Protein AF-A0A9N9B5S5-F1 (afdb_monomer_lite)

Sequence (943 aa):
MDSLERKKLRELLARADVLAGKTESDTRGASLEDTLSRRLTKVSPPASQQPTTTDATTYTQFVDTCLSTLESIQSILRDINDAEDDADSRDAKELLGIRDMRLIHTMLEIVVCWGIYPSFLKGVGIPLGQRSRSGFVQSDNFQMSTLKSNEQPDQQRLFVLAKKLTQIALCSSTKPITYTTVSSILFAKHLTDLYAALLQLAYAPNLENDNEKTRNEIRQYSKELFNKVFTRADIFRSLDSLTTLLGSPPLHSAPKWLRAVCGKLLTSVLLRPDGVQAVVDFMVGGENEVSPTKMAKISQLILSVPSQASSVEEYFSTISPQLIKILQTSLPKNQVTSPCITVISFTILQMSVRYPTITESLIIEPLFSPLLLTSEQTISSLIMVLYRVLVSSEPPTPETLKLFLGDIIAPLYYMYAFACTTKVWLKDSLRDVLLAYFRIVGDLNAVKEIVFRRGKEREAKDVGEVGEVYFARGEGGGIEMRIRSSKGVLPPTVTYLDVDIFIDFLKTLANNELSGDIFMYLLNEYTAVKNDRVRITQTKRVLTLLHLILAMIDCLGSTIIQKPGQIISFVDNVLENYGQKGFSNSAPNSDRSSKTPIIHVAGSSINFFLICCFCISDFLWLPKLELQLLENTHLTKQENHILNLLSDRLAKFSNHWSSDIRQMSRNLCIAISVRSLTSPVDDAEKTRQQSLKKYQEALEALRDTILPVRARGIVMLKEMILARDPIMYEGDNLDHVLDIFIKMIEEEESFIYLNAVRGLSSLTDVHGEKIMKKLMDIYSNPKEAMDSRLRIGEAILQTIQRCGEALGKYILILLPPLLQILDKDTNTNLRMSALSIIGCACETSSTALVNWFQDLVDWILNILAIEKAPEIRRACVALLISLFRGLGSRTLYEVHGRLLKRAYTTLNYVESVDKDDLTRYHARVALSDLDVIIKGELSKTPL

pLDDT: mean 72.74, std 15.37, range [27.33, 92.12]

Organism: NCBI:txid144539

Foldseek 3Di:
DVPVLLVVLVVLLVLLCLLQNDDDDPPPPDDPLVSLVVSVCVNDPDDDDDDDDDPQRSLNVSLVSLLVSLLSNLVSLLVVVLPPVVDPDPDPDPSDDPRSLVSLLRSVVSNLLSQQVLLADQLFFDPPLPAPDDPVPPPPPPCVVVSNPDDHRDLVSLLVSLVSVLCSLLVDDVDPDDDGSSNVSCLVGVLLSSLSSLCCLQWNDDDDDDDPPVSVVSNVVSVVSNVSNLVNHDLLSLVVSLVSSQPDDPVRGHDPRSVVVSLVVLLVLLLDVCSLVSLLCNLCVPDQADDPVSLVVSLCSLQDDDPPDPDPLVSCLSNLVSLQVVLLDDDPPPDLDGNSLLSSLVSLLVCCVVPVPSSLVRHQCVLCVCVVFDAQSSVVSSLSSLVSNCLHLAHHALSSLCSRCVVCLLVLVLLLVVCVVQVAPCNVSSLLSNLLNCLRNVDLVSVCCNQPVPDDPPPPPPDPADWDWDWDQHPVRGIGIDTGGPDDPDPPPPSHPPLVVVLVSVVVSPPLPSLLVNLLVLLVVLVVVVVPPPCPVPPVSNVSSLVNNVVSCVRVNPSNHDDLLSLLSVLLSLLVVVPVVDPPPDDDDDDDDDCDPVVVVVVVVSNVVVCCVCVPVDPPRLVVNLVCLVPPLDDDPVSLVSLVVVLVSLVVQCPPPDPVSNVSSVSSNVSNVVSVVDDDDDPVVVLVVVVVVLLVSLVVQCPDPRLSSNLVSLVSVLVCLVVVPVVCVPPCNVVVNLVVLLVQCVDPDPSSNSSSLVSLLSSCVPVVQVSLLVLLCQLLDPVDDPSSNLSSLVSLLSNLLSCQQVCLVCCVSLPPSLVVCCPPPPDPSSVLSSLVSLLSNLLRAVPSCLVVLLVLLVSLLVCCVPPDDPSSLLSSLSSLQSNLVSCPLPSCVPPDVVSLVSLLVSLVCQLVPPPDPSSNVSSSVSNVSSVVSVVVVVVPDDD

Secondary structure (DSSP, 8-state):
-HHHHHHHHHHHHHHHHHHHSPPS---TT--HHHHHHHHHHHHS---S---------HHHHHHHHHHHHHHHHHHHHHHHHHHHTTS--S----SS-HHHHHHHHHHHHHIIIIIIGGGPPTT-S--GGGS---GGGSTTTTTTTTTTSS----HHHHHHHHHHHHHHHH---SSSS---HHHHHHHHHSHHHHHHHHHHHHHPPPPTTS-HHHHHHHHHHHHHHHHHHHHHS-HHHHHHHHHHHH---TTSPPPHHHHHHHHHHHHHHTTSTTHHHHHHHHHHTT-SS--HHHHHHHHHHHHS--TT-S-HHHHHHHHHHHHHHHHT----TT-S--HHHHHHHHHHHHHHHH-HHHHIIIIIHHHHGGGGS--HHHHHHHHHHHHHHHTSSSPPPHHHHHHHHTTTHHHHHHHHHHHHHHT-TTHHHHHHHHHHHHHHH--HHHHHHHHH--S-----TT--S-EEEEEEE-TTSSEEEEEEES-S-S--------HHHHHHHHHHH--HHHHHHHHHHHHHHHHHHHH-TT-GGGHHHHHHHHHHHHHHHHHHGGGS--SHHHHHHHHHHHHHHHHHT----------------HHHHHHHHHHHHHHHHHHHS---HHHHHHHHHHH-----HHHHHHHHHHHHHHHTTTT-SSHHHHHHHHHHHHHHHHHHT-----HHHHHHHHHHHHHHHHHHHHT-SSHHHHHHHHHHHHHHHHTT-GGGGSTTHHHHHHHHHHHHHT-S-HHHHHHHHHHHHHHHHHHHHHHHHHHHHHHH-TTS-HHHHHHHHHHHHHHHHHHGGGGGGTHHHHHHHHHHHHHH---HHHHHHHHHHHHHHHHH-TGGGGGGHHHHHHHHHHHHHH---HHHHHHHHHHHHHHHHHTHHHHGGGS-HHHHHHHHHHHHHHHHH-S-HHHHHHHHHHHHHHHHHHHHHHTTS--

Structure (mmCIF, N/CA/C/O backbone):
data_AF-A0A9N9B5S5-F1
#
_entry.id   AF-A0A9N9B5S5-F1
#
loop_
_atom_site.group_PDB
_atom_site.id
_atom_site.type_symbol
_atom_site.label_atom_id
_atom_site.label_alt_id
_atom_site.label_comp_id
_atom_site.label_asym_id
_atom_site.label_entity_id
_atom_site.label_seq_id
_atom_site.pdbx_PDB_ins_code
_atom_site.Cartn_x
_atom_site.Cartn_y
_atom_site.Cartn_z
_atom_site.occupancy
_atom_site.B_iso_or_equiv
_atom_site.auth_seq_id
_atom_site.auth_comp_id
_atom_site.auth_asym_id
_atom_site.auth_atom_id
_atom_site.pdbx_PDB_model_num
ATOM 1 N N . MET A 1 1 ? 5.281 -23.145 50.606 1.00 45.22 1 MET A N 1
ATOM 2 C CA . MET A 1 1 ? 4.554 -21.854 50.628 1.00 45.22 1 MET A CA 1
ATOM 3 C C . MET A 1 1 ? 3.213 -21.934 49.904 1.00 45.22 1 MET A C 1
ATOM 5 O O . MET A 1 1 ? 2.236 -21.404 50.415 1.00 45.22 1 MET A O 1
ATOM 9 N N . ASP A 1 2 ? 3.130 -22.716 48.829 1.00 55.00 2 ASP A N 1
ATOM 10 C CA . ASP A 1 2 ? 1.989 -22.831 47.910 1.00 55.00 2 ASP A CA 1
ATOM 11 C C . ASP A 1 2 ? 0.589 -23.148 48.524 1.00 55.00 2 ASP A C 1
ATOM 13 O O . ASP A 1 2 ? -0.444 -22.758 47.985 1.00 55.00 2 ASP A O 1
ATOM 17 N N . SER A 1 3 ? 0.480 -23.800 49.696 1.00 61.94 3 SER A N 1
ATOM 18 C CA . SER A 1 3 ? -0.839 -24.170 50.266 1.00 61.94 3 SER A CA 1
ATOM 19 C C . SER A 1 3 ? -1.578 -23.041 51.004 1.00 61.94 3 SER A C 1
ATOM 21 O O . SER A 1 3 ? -2.813 -23.030 51.024 1.00 61.94 3 SER A O 1
ATOM 23 N N . LEU A 1 4 ? -0.859 -22.085 51.608 1.00 74.19 4 LEU A N 1
ATOM 24 C CA . LEU A 1 4 ? -1.462 -20.995 52.389 1.00 74.19 4 LEU A CA 1
ATOM 25 C C . LEU A 1 4 ? -1.986 -19.877 51.478 1.00 74.19 4 LEU A C 1
ATOM 27 O O . LEU A 1 4 ? -3.083 -19.362 51.695 1.00 74.19 4 LEU A O 1
ATOM 31 N N . GLU A 1 5 ? -1.226 -19.532 50.441 1.00 74.94 5 GLU A N 1
ATOM 32 C CA . GLU A 1 5 ? -1.591 -18.519 49.443 1.00 74.94 5 GLU A CA 1
ATOM 33 C C . GLU A 1 5 ? -2.788 -18.967 48.604 1.00 74.94 5 GLU A C 1
ATOM 35 O O . GLU A 1 5 ? -3.750 -18.213 48.463 1.00 74.94 5 GLU A O 1
ATOM 40 N N . ARG A 1 6 ? -2.823 -20.237 48.176 1.00 75.75 6 ARG A N 1
ATOM 41 C CA . ARG A 1 6 ? -3.987 -20.819 47.485 1.00 75.75 6 ARG A CA 1
ATOM 42 C C . ARG A 1 6 ? -5.251 -20.828 48.351 1.00 75.75 6 ARG A C 1
ATOM 44 O O . ARG A 1 6 ? -6.351 -20.650 47.827 1.00 75.75 6 ARG A O 1
ATOM 51 N N . LYS A 1 7 ? -5.129 -20.998 49.676 1.00 78.56 7 LYS A N 1
ATOM 52 C CA . LYS A 1 7 ? -6.273 -20.901 50.601 1.00 78.56 7 LYS A CA 1
ATOM 53 C C . LYS A 1 7 ? -6.790 -19.462 50.702 1.00 78.56 7 LYS A C 1
ATOM 55 O O . LYS A 1 7 ? -7.989 -19.245 50.539 1.00 78.56 7 LYS A O 1
ATOM 60 N N . LYS A 1 8 ? -5.890 -18.489 50.880 1.00 82.19 8 LYS A N 1
ATOM 61 C CA . LYS A 1 8 ? -6.237 -17.057 50.897 1.00 82.19 8 LYS A CA 1
ATOM 62 C C . LYS A 1 8 ? -6.847 -16.595 49.567 1.00 82.19 8 LYS A C 1
ATOM 64 O O . LYS A 1 8 ? -7.812 -15.836 49.572 1.00 82.19 8 LYS A O 1
ATOM 69 N N . LEU A 1 9 ? -6.350 -17.095 48.432 1.00 83.31 9 LEU A N 1
ATOM 70 C CA . LEU A 1 9 ? -6.914 -16.807 47.111 1.00 83.31 9 LEU A CA 1
ATOM 71 C C . LEU A 1 9 ? -8.370 -17.287 47.006 1.00 83.31 9 LEU A C 1
ATOM 73 O O . LEU A 1 9 ? -9.226 -16.532 46.556 1.00 83.31 9 LEU A O 1
ATOM 77 N N . ARG A 1 10 ? -8.684 -18.502 47.478 1.00 81.88 10 ARG A N 1
ATOM 78 C CA . ARG A 1 10 ? -10.068 -19.019 47.492 1.00 81.88 10 ARG A CA 1
ATOM 79 C C . ARG A 1 10 ? -11.000 -18.189 48.374 1.00 81.88 10 ARG A C 1
ATOM 81 O O . ARG A 1 10 ? -12.143 -17.964 47.987 1.00 81.88 10 ARG A O 1
ATOM 88 N N . GLU A 1 11 ? -10.523 -17.716 49.524 1.00 84.31 11 GLU A N 1
ATOM 89 C CA . GLU A 1 11 ? -11.292 -16.827 50.409 1.00 84.31 11 GLU A CA 1
ATOM 90 C C . GLU A 1 11 ? -11.605 -15.486 49.722 1.00 84.31 11 GLU A C 1
ATOM 92 O O . GLU A 1 11 ? -12.745 -15.016 49.754 1.00 84.31 11 GLU A O 1
ATOM 97 N N . LEU A 1 12 ? -10.629 -14.900 49.020 1.00 84.56 12 LEU A N 1
ATOM 98 C CA . LEU A 1 12 ? -10.842 -13.674 48.246 1.00 84.56 12 LEU A CA 1
ATOM 99 C C . LEU A 1 12 ? -11.749 -13.880 47.026 1.00 84.56 12 LEU A C 1
ATOM 101 O O . LEU A 1 12 ? -12.533 -12.992 46.701 1.00 84.56 12 LEU A O 1
ATOM 105 N N . LEU A 1 13 ? -11.691 -15.039 46.368 1.00 84.19 13 LEU A N 1
ATOM 106 C CA . LEU A 1 13 ? -12.600 -15.371 45.267 1.00 84.19 13 LEU A CA 1
ATOM 107 C C . LEU A 1 13 ? -14.036 -15.601 45.755 1.00 84.19 13 LEU A C 1
ATOM 109 O O . LEU A 1 13 ? -14.975 -15.191 45.079 1.00 84.19 13 LEU A O 1
ATOM 113 N N . ALA A 1 14 ? -14.226 -16.169 46.949 1.00 82.88 14 ALA A N 1
ATOM 114 C CA . ALA A 1 14 ? -15.544 -16.238 47.583 1.00 82.88 14 ALA A CA 1
ATOM 115 C C . ALA A 1 14 ? -16.084 -14.833 47.902 1.00 82.88 14 ALA A C 1
ATOM 117 O O . ALA A 1 14 ? -17.252 -14.541 47.651 1.00 82.88 14 ALA A O 1
ATOM 118 N N . ARG A 1 15 ? -15.218 -13.924 48.372 1.00 84.56 15 ARG A N 1
ATOM 119 C CA . ARG A 1 15 ? -15.560 -12.504 48.543 1.00 84.56 15 ARG A CA 1
ATOM 120 C C . ARG A 1 15 ? -15.932 -11.839 47.211 1.00 84.56 15 ARG A C 1
ATOM 122 O O . ARG A 1 15 ? -16.911 -11.097 47.160 1.00 84.56 15 ARG A O 1
ATOM 129 N N . ALA A 1 16 ? -15.195 -12.128 46.140 1.00 83.62 16 ALA A N 1
ATOM 130 C CA . ALA A 1 16 ? -15.497 -11.647 44.792 1.00 83.62 16 ALA A CA 1
ATOM 131 C C . ALA A 1 16 ? -16.847 -12.174 44.271 1.00 83.62 16 ALA A C 1
ATOM 133 O O . ALA A 1 16 ? -17.577 -11.424 43.627 1.00 83.62 16 ALA A O 1
ATOM 134 N N . ASP A 1 17 ? -17.219 -13.416 44.590 1.00 83.38 17 ASP A N 1
ATOM 135 C CA . ASP A 1 17 ? -18.515 -14.005 44.224 1.00 83.38 17 ASP A CA 1
ATOM 136 C C . ASP A 1 17 ? -19.686 -13.334 44.966 1.00 83.38 17 ASP A C 1
ATOM 138 O O . ASP A 1 17 ? -20.722 -13.050 44.371 1.00 83.38 17 ASP A O 1
ATOM 142 N N . VAL A 1 18 ? -19.508 -12.954 46.238 1.00 82.94 18 VAL A N 1
ATOM 143 C CA . VAL A 1 18 ? -20.522 -12.168 46.973 1.00 82.94 18 VAL A CA 1
ATOM 144 C C . VAL A 1 18 ? -20.701 -10.765 46.373 1.00 82.94 18 VAL A C 1
ATOM 146 O O . VAL A 1 18 ? -21.820 -10.246 46.333 1.00 82.94 18 VAL A O 1
ATOM 149 N N . LEU A 1 19 ? -19.617 -10.147 45.895 1.00 80.25 19 LEU A N 1
ATOM 150 C CA . LEU A 1 19 ? -19.647 -8.805 45.303 1.00 80.25 19 LEU A CA 1
ATOM 151 C C . LEU A 1 19 ? -20.196 -8.806 43.869 1.00 80.25 19 LEU A C 1
ATOM 153 O O . LEU A 1 19 ? -21.089 -8.017 43.562 1.00 80.25 19 LEU A O 1
ATOM 157 N N . ALA A 1 20 ? -19.693 -9.687 43.003 1.00 76.75 20 ALA A N 1
ATOM 158 C CA . ALA A 1 20 ? -19.897 -9.652 41.551 1.00 76.75 20 ALA A CA 1
ATOM 159 C C . ALA A 1 20 ? -20.519 -10.934 40.959 1.00 76.75 20 ALA A C 1
ATOM 161 O O . ALA A 1 20 ? -20.679 -11.037 39.741 1.00 76.75 20 ALA A O 1
ATOM 162 N N . GLY A 1 21 ? -20.880 -11.912 41.793 1.00 71.88 21 GLY A N 1
ATOM 163 C CA . GLY A 1 21 ? -21.546 -13.144 41.375 1.00 71.88 21 GLY A CA 1
ATOM 164 C C . GLY A 1 21 ? -23.040 -12.976 41.085 1.00 71.88 21 GLY A C 1
ATOM 165 O O . GLY A 1 21 ? -23.665 -11.942 41.363 1.00 71.88 21 GLY A O 1
ATOM 166 N N . LYS A 1 22 ? -23.627 -14.030 40.502 1.00 65.00 22 LYS A N 1
ATOM 167 C CA . LYS A 1 22 ? -25.074 -14.139 40.264 1.00 65.00 22 LYS A CA 1
ATOM 168 C C . LYS A 1 22 ? -25.747 -14.628 41.546 1.00 65.00 22 LYS A C 1
ATOM 170 O O . LYS A 1 22 ? -25.482 -15.742 41.978 1.00 65.00 22 LYS A O 1
ATOM 175 N N . THR A 1 23 ? -26.624 -13.825 42.139 1.00 52.53 23 THR A N 1
ATOM 176 C CA . THR A 1 23 ? -27.427 -14.255 43.290 1.00 52.53 23 THR A CA 1
ATOM 177 C C . THR A 1 23 ? -28.682 -14.991 42.836 1.00 52.53 23 THR A C 1
ATOM 179 O O . THR A 1 23 ? -29.425 -14.503 41.988 1.00 52.53 23 THR A O 1
ATOM 182 N N . GLU A 1 24 ? -28.931 -16.163 43.422 1.00 45.22 24 GLU A N 1
ATOM 183 C CA . GLU A 1 24 ? -30.239 -16.815 43.403 1.00 45.22 24 GLU A CA 1
ATOM 184 C C . GLU A 1 24 ? -31.246 -15.905 44.127 1.00 45.22 24 GLU A C 1
ATOM 186 O O . GLU A 1 24 ? -30.981 -15.441 45.235 1.00 45.22 24 GLU A O 1
ATOM 191 N N . SER A 1 25 ? -32.391 -15.640 43.492 1.00 44.66 25 SER A N 1
ATOM 192 C CA . SER A 1 25 ? -33.479 -14.750 43.937 1.00 44.66 25 SER A CA 1
ATOM 193 C C . SER A 1 25 ? -33.196 -13.237 43.892 1.00 44.66 25 SER A C 1
ATOM 195 O O . SER A 1 25 ? -33.085 -12.563 44.913 1.00 44.66 25 SER A O 1
ATOM 197 N N . ASP A 1 26 ? -33.216 -12.660 42.686 1.00 44.62 26 ASP A N 1
ATOM 198 C CA . ASP A 1 26 ? -33.665 -11.272 42.538 1.00 44.62 26 ASP A CA 1
ATOM 199 C C . ASP A 1 26 ? -35.111 -11.193 43.050 1.00 44.62 26 ASP A C 1
ATOM 201 O O . ASP A 1 26 ? -36.067 -11.604 42.383 1.00 44.62 26 ASP A O 1
ATOM 205 N N . THR A 1 27 ? -35.281 -10.703 44.277 1.00 44.41 27 THR A N 1
ATOM 206 C CA . THR A 1 27 ? -36.581 -10.272 44.786 1.00 44.41 27 THR A CA 1
ATOM 207 C C . THR A 1 27 ? -37.077 -9.170 43.859 1.00 44.41 27 THR A C 1
ATOM 209 O O . THR A 1 27 ? -36.564 -8.051 43.907 1.00 44.41 27 THR A O 1
ATOM 212 N N . ARG A 1 28 ? -38.032 -9.498 42.980 1.00 40.66 28 ARG A N 1
ATOM 213 C CA . ARG A 1 28 ? -38.695 -8.547 42.078 1.00 40.66 28 ARG A CA 1
ATOM 214 C C . ARG A 1 28 ? -39.123 -7.306 42.881 1.00 40.66 28 ARG A C 1
ATOM 216 O O . ARG A 1 28 ? -40.061 -7.400 43.664 1.00 40.66 28 ARG A O 1
ATOM 223 N N . GLY A 1 29 ? -38.426 -6.178 42.701 1.00 49.22 29 GLY A N 1
ATOM 224 C CA . GLY A 1 29 ? -38.796 -4.873 43.272 1.00 49.22 29 GLY A CA 1
ATOM 225 C C . GLY A 1 29 ? -37.853 -4.225 44.302 1.00 49.22 29 GLY A C 1
ATOM 226 O O . GLY A 1 29 ? -38.228 -3.184 44.830 1.00 49.22 29 GLY A O 1
ATOM 227 N N . ALA A 1 30 ? -36.668 -4.770 44.610 1.00 56.59 30 ALA A N 1
ATOM 228 C CA . ALA A 1 30 ? -35.693 -4.078 45.476 1.00 56.59 30 ALA A CA 1
ATOM 229 C C . ALA A 1 30 ? -34.887 -3.007 44.707 1.00 56.59 30 ALA A C 1
ATOM 231 O O . ALA A 1 30 ? -34.507 -3.241 43.558 1.00 56.59 30 ALA A O 1
ATOM 232 N N . SER A 1 31 ? -34.600 -1.857 45.338 1.00 63.69 31 SER A N 1
ATOM 233 C CA . SER A 1 31 ? -33.706 -0.833 44.771 1.00 63.69 31 SER A CA 1
ATOM 234 C C . SER A 1 31 ? -32.283 -1.390 44.617 1.00 63.69 31 SER A C 1
ATOM 236 O O . SER A 1 31 ? -31.827 -2.212 45.421 1.00 63.69 31 SER A O 1
ATOM 238 N N . LEU A 1 32 ? -31.551 -0.948 43.589 1.00 66.31 32 LEU A N 1
ATOM 239 C CA . LEU A 1 32 ? -30.161 -1.360 43.367 1.00 66.31 32 LEU A CA 1
ATOM 240 C C . LEU A 1 32 ? -29.277 -0.996 44.573 1.00 66.31 32 LEU A C 1
ATOM 242 O O . LEU A 1 32 ? -28.441 -1.790 44.999 1.00 66.31 32 LEU A O 1
ATOM 246 N N . GLU A 1 33 ? -29.527 0.161 45.184 1.00 68.00 33 GLU A N 1
ATOM 247 C CA . GLU A 1 33 ? -28.800 0.645 46.360 1.00 68.00 33 GLU A CA 1
ATOM 248 C C . GLU A 1 33 ? -28.982 -0.275 47.582 1.00 68.00 33 GLU A C 1
ATOM 250 O O . GLU A 1 33 ? -28.008 -0.578 48.279 1.00 68.00 33 GLU A O 1
ATOM 255 N N . ASP A 1 34 ? -30.183 -0.839 47.771 1.00 67.50 34 ASP A N 1
ATOM 256 C CA . ASP A 1 34 ? -30.473 -1.840 48.812 1.00 67.50 34 ASP A CA 1
ATOM 257 C C . ASP A 1 34 ? -29.734 -3.158 48.550 1.00 67.50 34 ASP A C 1
ATOM 259 O O . ASP A 1 34 ? -29.285 -3.855 49.464 1.00 67.50 34 ASP A O 1
ATOM 263 N N . THR A 1 35 ? -29.593 -3.521 47.277 1.00 72.25 35 THR A N 1
ATOM 264 C CA . THR A 1 35 ? -28.891 -4.741 46.867 1.00 72.25 35 THR A CA 1
ATOM 265 C C . THR A 1 35 ? -27.383 -4.602 47.085 1.00 72.25 35 THR A C 1
ATOM 267 O O . THR A 1 35 ? -26.745 -5.526 47.601 1.00 72.25 35 THR A O 1
ATOM 270 N N . LEU A 1 36 ? -26.811 -3.437 46.766 1.00 75.06 36 LEU A N 1
ATOM 271 C CA . LEU A 1 36 ? -25.395 -3.130 46.986 1.00 75.06 36 LEU A CA 1
ATOM 272 C C . LEU A 1 36 ? -25.048 -3.065 48.477 1.00 75.06 36 LEU A C 1
ATOM 274 O O . LEU A 1 36 ? -24.056 -3.661 48.901 1.00 75.06 36 LEU A O 1
ATOM 278 N N . SER A 1 37 ? -25.885 -2.425 49.295 1.00 75.81 37 SER A N 1
ATOM 279 C CA . SER A 1 37 ? -25.686 -2.353 50.751 1.00 75.81 37 SER A CA 1
ATOM 280 C C . SER A 1 37 ? -25.844 -3.722 51.439 1.00 75.81 37 SER A C 1
ATOM 282 O O . SER A 1 37 ? -25.053 -4.065 52.326 1.00 75.81 37 SER A O 1
ATOM 284 N N . ARG A 1 38 ? -26.749 -4.595 50.965 1.00 75.19 38 ARG A N 1
ATOM 285 C CA . ARG A 1 38 ? -26.804 -6.015 51.389 1.00 75.19 38 ARG A CA 1
ATOM 286 C C . ARG A 1 38 ? -25.544 -6.804 51.025 1.00 75.19 38 ARG A C 1
ATOM 288 O O . ARG A 1 38 ? -25.140 -7.690 51.773 1.00 75.19 38 ARG A O 1
ATOM 295 N N . ARG A 1 39 ? -24.924 -6.528 49.875 1.00 79.31 39 ARG A N 1
ATOM 296 C CA . ARG A 1 39 ? -23.663 -7.182 49.479 1.00 79.31 39 ARG A CA 1
ATOM 297 C C . ARG A 1 39 ? -22.479 -6.664 50.299 1.00 79.31 39 ARG A C 1
ATOM 299 O O . ARG A 1 39 ? -21.663 -7.468 50.737 1.00 79.31 39 ARG A O 1
ATOM 306 N N . LEU A 1 40 ? -22.429 -5.361 50.583 1.00 80.12 40 LEU A N 1
ATOM 307 C CA . LEU A 1 40 ? -21.407 -4.748 51.443 1.00 80.12 40 LEU A CA 1
ATOM 308 C C . LEU A 1 40 ? -21.430 -5.315 52.866 1.00 80.12 40 LEU A C 1
ATOM 310 O O . LEU A 1 40 ? -20.391 -5.732 53.375 1.00 80.12 40 LEU A O 1
ATOM 314 N N . THR A 1 41 ? -22.614 -5.411 53.475 1.00 76.69 41 THR A N 1
ATOM 315 C CA . THR A 1 41 ? -22.785 -5.952 54.839 1.00 76.69 41 THR A CA 1
ATOM 316 C C . THR A 1 41 ? -22.378 -7.423 54.965 1.00 76.69 41 THR A C 1
ATOM 318 O O . THR A 1 41 ? -21.883 -7.831 56.012 1.00 76.69 41 THR A O 1
ATOM 321 N N . LYS A 1 42 ? -22.522 -8.221 53.897 1.00 75.56 42 LYS A N 1
ATOM 322 C CA . LYS A 1 42 ? -22.052 -9.619 53.853 1.00 75.56 42 LYS A CA 1
ATOM 323 C C . LYS A 1 42 ? -20.529 -9.755 53.758 1.00 75.56 42 LYS A C 1
ATOM 325 O O . LYS A 1 42 ? -19.998 -10.807 54.098 1.00 75.56 42 LYS A O 1
ATOM 330 N N . VAL A 1 43 ? -19.841 -8.728 53.265 1.00 72.38 43 VAL A N 1
ATOM 331 C CA . VAL A 1 43 ? -18.400 -8.753 52.968 1.00 72.38 43 VAL A CA 1
ATOM 332 C C . VAL A 1 43 ? -17.567 -8.084 54.066 1.00 72.38 43 VAL A C 1
ATOM 334 O O . VAL A 1 43 ? -16.462 -8.540 54.353 1.00 72.38 43 VAL A O 1
ATOM 337 N N . SER A 1 44 ? -18.102 -7.040 54.698 1.00 61.59 44 SER A N 1
ATOM 338 C CA . SER A 1 44 ? -17.516 -6.364 55.856 1.00 61.59 44 SER A CA 1
ATOM 339 C C . SER A 1 44 ? -18.586 -6.223 56.944 1.00 61.59 44 SER A C 1
ATOM 341 O O . SER A 1 44 ? -19.452 -5.355 56.820 1.00 61.59 44 SER A O 1
ATOM 343 N N . PRO A 1 45 ? -18.564 -7.038 58.017 1.00 50.06 45 PRO A N 1
ATOM 344 C CA . PRO A 1 45 ? -19.403 -6.771 59.178 1.00 50.06 45 PRO A CA 1
ATOM 345 C C . PRO A 1 45 ? -18.949 -5.460 59.849 1.00 50.06 45 PRO A C 1
ATOM 347 O O . PRO A 1 45 ? -17.755 -5.145 59.816 1.00 50.06 45 PRO A O 1
ATOM 350 N N . PRO A 1 46 ? -19.863 -4.681 60.455 1.00 40.00 46 PRO A N 1
ATOM 351 C CA . PRO A 1 46 ? -19.515 -3.415 61.090 1.00 40.00 46 PRO A CA 1
ATOM 352 C C . PRO A 1 46 ? -18.610 -3.666 62.303 1.00 40.00 46 PRO A C 1
ATOM 354 O O . PRO A 1 46 ? -19.073 -4.070 63.367 1.00 40.00 46 PRO A O 1
ATOM 357 N N . ALA A 1 47 ? -17.307 -3.431 62.145 1.00 34.56 47 ALA A N 1
ATOM 358 C CA . ALA A 1 47 ? -16.381 -3.329 63.262 1.00 34.56 47 ALA A CA 1
ATOM 359 C C . ALA A 1 47 ? -16.463 -1.910 63.848 1.00 34.56 47 ALA A C 1
ATOM 361 O O . ALA A 1 47 ? -16.421 -0.913 63.131 1.00 34.56 47 ALA A O 1
ATOM 362 N N . SER A 1 48 ? -16.626 -1.857 65.165 1.00 35.22 48 SER A N 1
ATOM 363 C CA . SER A 1 48 ? -16.673 -0.695 66.055 1.00 35.22 48 SER A CA 1
ATOM 364 C C . SER A 1 48 ? -15.866 0.541 65.612 1.00 35.22 48 SER A C 1
ATOM 366 O O . SER A 1 48 ? -14.643 0.503 65.572 1.00 35.22 48 SER A O 1
ATOM 368 N N . GLN A 1 49 ? -16.599 1.638 65.381 1.00 37.50 49 GLN A N 1
ATOM 369 C CA . GLN A 1 49 ? -16.242 3.053 65.583 1.00 37.50 49 GLN A CA 1
ATOM 370 C C . GLN A 1 49 ? -14.796 3.494 65.275 1.00 37.50 49 GLN A C 1
ATOM 372 O O . GLN A 1 49 ? -13.934 3.431 66.144 1.00 37.50 49 GLN A O 1
ATOM 377 N N . GLN A 1 50 ? -14.612 4.173 64.137 1.00 27.33 50 GLN A N 1
ATOM 378 C CA . GLN A 1 50 ? -14.009 5.515 64.109 1.00 27.33 50 GLN A CA 1
ATOM 379 C C . GLN A 1 50 ? -14.745 6.378 63.064 1.00 27.33 50 GLN A C 1
ATOM 381 O O . GLN A 1 50 ? -15.003 5.897 61.961 1.00 27.33 50 GLN A O 1
ATOM 386 N N . PRO A 1 51 ? -15.123 7.629 63.387 1.00 35.38 51 PRO A N 1
ATOM 387 C CA . PRO A 1 51 ? -15.814 8.511 62.460 1.00 35.38 51 PRO A CA 1
ATOM 388 C C . PRO A 1 51 ? -14.783 9.172 61.542 1.00 35.38 51 PRO A C 1
ATOM 390 O O . PRO A 1 51 ? -14.131 10.140 61.926 1.00 35.38 51 PRO A O 1
ATOM 393 N N . THR A 1 52 ? -14.620 8.669 60.322 1.00 28.72 52 THR A N 1
ATOM 394 C CA . THR A 1 52 ? -13.949 9.436 59.269 1.00 28.72 52 THR A CA 1
ATOM 395 C C . THR A 1 52 ? -15.005 10.155 58.449 1.00 28.72 52 THR A C 1
ATOM 397 O O . THR A 1 52 ? -15.761 9.548 57.699 1.00 28.72 52 THR A O 1
ATOM 400 N N . THR A 1 53 ? -15.050 11.466 58.646 1.00 35.78 53 THR A N 1
ATOM 401 C CA . THR A 1 53 ? -15.714 12.475 57.823 1.00 35.78 53 THR A CA 1
ATOM 402 C C . THR A 1 53 ? -15.613 12.162 56.326 1.00 35.78 53 THR A C 1
ATOM 404 O O . THR A 1 53 ? -14.516 12.237 55.776 1.00 35.78 53 THR A O 1
ATOM 407 N N . THR A 1 54 ? -16.721 11.799 55.675 1.00 37.78 54 THR A N 1
ATOM 408 C CA . THR A 1 54 ? -17.076 12.116 54.271 1.00 37.78 54 THR A CA 1
ATOM 409 C C . THR A 1 54 ? -18.387 11.408 53.909 1.00 37.78 54 THR A C 1
ATOM 411 O O . THR A 1 54 ? -18.526 10.206 54.128 1.00 37.78 54 THR A O 1
ATOM 414 N N . ASP A 1 55 ? -19.345 12.151 53.352 1.00 40.44 55 ASP A N 1
ATOM 415 C CA . ASP A 1 55 ? -20.639 11.666 52.851 1.00 40.44 55 ASP A CA 1
ATOM 416 C C . ASP A 1 55 ? -20.452 10.766 51.610 1.00 40.44 55 ASP A C 1
ATOM 418 O O . ASP A 1 55 ? -20.692 11.158 50.470 1.00 40.44 55 ASP A O 1
ATOM 422 N N . ALA A 1 56 ? -19.933 9.554 51.807 1.00 53.22 56 ALA A N 1
ATOM 423 C CA . ALA A 1 56 ? -19.658 8.603 50.735 1.00 53.22 56 ALA A CA 1
ATOM 424 C C . ALA A 1 56 ? -20.930 7.809 50.380 1.00 53.22 56 ALA A C 1
ATOM 426 O O . ALA A 1 56 ? -21.399 6.994 51.176 1.00 53.22 56 ALA A O 1
ATOM 427 N N . THR A 1 57 ? -21.477 8.019 49.176 1.00 69.38 57 THR A N 1
ATOM 428 C CA . THR A 1 57 ? -22.653 7.288 48.660 1.00 69.38 57 THR A CA 1
ATOM 429 C C . THR A 1 57 ? -22.403 5.773 48.620 1.00 69.38 57 THR A C 1
ATOM 431 O O . THR A 1 57 ? -21.264 5.331 48.445 1.00 69.38 57 THR A O 1
ATOM 434 N N . THR A 1 58 ? -23.442 4.938 48.732 1.00 75.56 58 THR A N 1
ATOM 435 C CA . THR A 1 58 ? -23.302 3.463 48.748 1.00 75.56 58 THR A CA 1
ATOM 436 C C . THR A 1 58 ? -22.516 2.923 47.544 1.00 75.56 58 THR A C 1
ATOM 438 O O . THR A 1 58 ? -21.728 1.986 47.684 1.00 75.56 58 THR A O 1
ATOM 441 N N . TYR A 1 59 ? -22.636 3.567 46.379 1.00 74.31 59 TYR A N 1
ATOM 442 C CA . TYR A 1 59 ? -21.850 3.262 45.179 1.00 74.31 59 TYR A CA 1
ATOM 443 C C . TYR A 1 59 ? -20.344 3.465 45.371 1.00 74.31 59 TYR A C 1
ATOM 445 O O . TYR A 1 59 ? -19.550 2.627 44.943 1.00 74.31 59 TYR A O 1
ATOM 453 N N . THR A 1 60 ? -19.938 4.551 46.031 1.00 79.44 60 THR A N 1
ATOM 454 C CA . THR A 1 60 ? -18.519 4.854 46.267 1.00 79.44 60 THR A CA 1
ATOM 455 C C . THR A 1 60 ? -17.865 3.809 47.167 1.00 79.44 60 THR A C 1
ATOM 457 O O . THR A 1 60 ? -16.831 3.253 46.800 1.00 79.44 60 THR A O 1
ATOM 460 N N . GLN A 1 61 ? -18.533 3.440 48.263 1.00 81.56 61 GLN A N 1
ATOM 461 C CA . GLN A 1 61 ? -18.080 2.383 49.173 1.00 81.56 61 GLN A CA 1
ATOM 462 C C . GLN A 1 61 ? -18.007 1.015 48.477 1.00 81.56 61 GLN A C 1
ATOM 464 O O . GLN A 1 61 ? -17.084 0.228 48.716 1.00 81.56 61 GLN A O 1
ATOM 469 N N . PHE A 1 62 ? -18.956 0.729 47.580 1.00 83.69 62 PHE A N 1
ATOM 470 C CA . PHE A 1 62 ? -18.971 -0.505 46.797 1.00 83.69 62 PHE A CA 1
ATOM 471 C C . PHE A 1 62 ? -17.786 -0.593 45.825 1.00 83.69 62 PHE A C 1
ATOM 473 O O . PHE A 1 62 ? -17.107 -1.623 45.770 1.00 83.69 62 PHE A O 1
ATOM 480 N N . VAL A 1 63 ? -17.493 0.496 45.105 1.00 85.19 63 VAL A N 1
ATOM 481 C CA . VAL A 1 63 ? -16.331 0.599 44.204 1.00 85.19 63 VAL A CA 1
ATOM 482 C C . VAL A 1 63 ? -15.022 0.405 44.973 1.00 85.19 63 VAL A C 1
ATOM 484 O O . VAL A 1 63 ? -14.181 -0.392 44.549 1.00 85.19 63 VAL A O 1
ATOM 487 N N . ASP A 1 64 ? -14.867 1.057 46.127 1.00 85.62 64 ASP A N 1
ATOM 488 C CA . ASP A 1 64 ? -13.650 0.968 46.946 1.00 85.62 64 ASP A CA 1
ATOM 489 C C . ASP A 1 64 ? -13.449 -0.451 47.525 1.00 85.62 64 ASP A C 1
ATOM 491 O O . ASP A 1 64 ? -12.328 -0.974 47.587 1.00 85.62 64 ASP A O 1
ATOM 495 N N . THR A 1 65 ? -14.546 -1.138 47.863 1.00 85.38 65 THR A N 1
ATOM 496 C CA . THR A 1 65 ? -14.525 -2.543 48.312 1.00 85.38 65 THR A CA 1
ATOM 497 C C . THR A 1 65 ? -14.152 -3.504 47.178 1.00 85.38 65 THR A C 1
ATOM 499 O O . THR A 1 65 ? -13.376 -4.443 47.388 1.00 85.38 65 THR A O 1
ATOM 502 N N . CYS A 1 66 ? -14.651 -3.269 45.961 1.00 86.38 66 CYS A N 1
ATOM 503 C CA . CYS A 1 66 ? -14.260 -4.050 44.785 1.00 86.38 66 CYS A CA 1
ATOM 504 C C . CYS A 1 66 ? -12.772 -3.864 44.465 1.00 86.38 66 CYS A C 1
ATOM 506 O O . CYS A 1 66 ? -12.057 -4.845 44.257 1.00 86.38 66 CYS A O 1
ATOM 508 N N . LEU A 1 67 ? -12.288 -2.620 44.489 1.00 87.75 67 LEU A N 1
ATOM 509 C CA . LEU A 1 67 ? -10.895 -2.296 44.198 1.00 87.75 67 LEU A CA 1
ATOM 510 C C . LEU A 1 67 ? -9.929 -2.902 45.226 1.00 87.75 67 LEU A C 1
ATOM 512 O O . LEU A 1 67 ? -8.957 -3.535 44.832 1.00 87.75 67 LEU A O 1
ATOM 516 N N . SER A 1 68 ? -10.216 -2.793 46.526 1.00 87.31 68 SER A N 1
ATOM 517 C CA . SER A 1 68 ? -9.374 -3.397 47.579 1.00 87.31 68 SER A CA 1
ATOM 518 C C . SER A 1 68 ? -9.332 -4.930 47.517 1.00 87.31 68 SER A C 1
ATOM 520 O O . SER A 1 68 ? -8.294 -5.550 47.772 1.00 87.31 68 SER A O 1
ATOM 522 N N . THR A 1 69 ? -10.446 -5.558 47.128 1.00 87.12 69 THR A N 1
ATOM 523 C CA . THR A 1 69 ? -10.499 -7.009 46.901 1.00 87.12 69 THR A CA 1
ATOM 524 C C . THR A 1 69 ? -9.646 -7.398 45.687 1.00 87.12 69 THR A C 1
ATOM 526 O O . THR A 1 69 ? -8.882 -8.359 45.772 1.00 87.12 69 THR A O 1
ATOM 529 N N . LEU A 1 70 ? -9.692 -6.623 44.595 1.00 88.50 70 LEU A N 1
ATOM 530 C CA . LEU A 1 70 ? -8.826 -6.816 43.424 1.00 88.50 70 LEU A CA 1
ATOM 531 C C . LEU A 1 70 ? -7.337 -6.611 43.748 1.00 88.50 70 LEU A C 1
ATOM 533 O O . LEU A 1 70 ? -6.523 -7.417 43.309 1.00 88.50 70 LEU A O 1
ATOM 537 N N . GLU A 1 71 ? -6.974 -5.597 44.544 1.00 88.31 71 GLU A N 1
ATOM 538 C CA . GLU A 1 71 ? -5.593 -5.374 45.021 1.00 88.31 71 GLU A CA 1
ATOM 539 C C . GLU A 1 71 ? -5.069 -6.587 45.805 1.00 88.31 71 GLU A C 1
ATOM 541 O O . GLU A 1 71 ? -3.938 -7.032 45.605 1.00 88.31 71 GLU A O 1
ATOM 546 N N . SER A 1 72 ? -5.918 -7.156 46.664 1.00 87.06 72 SER A N 1
ATOM 547 C CA . SER A 1 72 ? -5.571 -8.325 47.477 1.00 87.06 72 SER A CA 1
ATOM 548 C C . SER A 1 72 ? -5.400 -9.584 46.622 1.00 87.06 72 SER A C 1
ATOM 550 O O . SER A 1 72 ? -4.424 -10.312 46.797 1.00 87.06 72 SER A O 1
ATOM 552 N N . ILE A 1 73 ? -6.311 -9.822 45.667 1.00 86.12 73 ILE A N 1
ATOM 553 C CA . ILE A 1 73 ? -6.205 -10.934 44.706 1.00 86.12 73 ILE A CA 1
ATOM 554 C C . ILE A 1 73 ? -4.915 -10.788 43.898 1.00 86.12 73 ILE A C 1
ATOM 556 O O . ILE A 1 73 ? -4.176 -11.755 43.730 1.00 86.12 73 ILE A O 1
ATOM 560 N N . GLN A 1 74 ? -4.620 -9.570 43.449 1.00 86.50 74 GLN A N 1
ATOM 561 C CA . GLN A 1 74 ? -3.446 -9.275 42.647 1.00 86.50 74 GLN A CA 1
ATOM 562 C C . GLN A 1 74 ? -2.133 -9.532 43.387 1.00 86.50 74 GLN A C 1
ATOM 564 O O . GLN A 1 74 ? -1.217 -10.110 42.805 1.00 86.50 74 GLN A O 1
ATOM 569 N N . SER A 1 75 ? -2.038 -9.122 44.656 1.00 85.06 75 SER A N 1
ATOM 570 C CA . SER A 1 75 ? -0.845 -9.387 45.467 1.00 85.06 75 SER A CA 1
ATOM 571 C C . SER A 1 75 ? -0.590 -10.886 45.584 1.00 85.06 75 SER A C 1
ATOM 573 O O . SER A 1 75 ? 0.523 -11.323 45.336 1.00 85.06 75 SER A O 1
ATOM 575 N N . ILE A 1 76 ? -1.627 -11.675 45.883 1.00 83.12 76 ILE A N 1
ATOM 576 C CA . ILE A 1 76 ? -1.481 -13.126 46.055 1.00 83.12 76 ILE A CA 1
ATOM 577 C C . ILE A 1 76 ? -1.120 -13.812 44.735 1.00 83.12 76 ILE A C 1
ATOM 579 O O . ILE A 1 76 ? -0.258 -14.681 44.722 1.00 83.12 76 ILE A O 1
ATOM 583 N N . LEU A 1 77 ? -1.743 -13.422 43.617 1.00 81.31 77 LEU A N 1
ATOM 584 C CA . LEU A 1 77 ? -1.402 -13.982 42.304 1.00 81.31 77 LEU A CA 1
ATOM 585 C C . LEU A 1 77 ? 0.034 -13.657 41.889 1.00 81.31 77 LEU A C 1
ATOM 587 O O . LEU A 1 77 ? 0.679 -14.482 41.250 1.00 81.31 77 LEU A O 1
ATOM 591 N N . ARG A 1 78 ? 0.541 -12.473 42.249 1.00 79.50 78 ARG A N 1
ATOM 592 C CA . ARG A 1 78 ? 1.950 -12.131 42.035 1.00 79.50 78 ARG A CA 1
ATOM 593 C C . ARG A 1 78 ? 2.861 -13.026 42.874 1.00 79.50 78 ARG A C 1
ATOM 595 O O . ARG A 1 78 ? 3.800 -13.581 42.324 1.00 79.50 78 ARG A O 1
ATOM 602 N N . ASP A 1 79 ? 2.567 -13.170 44.163 1.00 80.06 79 ASP A N 1
ATOM 603 C CA . ASP A 1 79 ? 3.406 -13.942 45.085 1.00 80.06 79 ASP A CA 1
ATOM 604 C C . ASP A 1 79 ? 3.459 -15.437 44.674 1.00 80.06 79 ASP A C 1
ATOM 606 O O . ASP A 1 79 ? 4.522 -16.051 44.734 1.00 80.06 79 ASP A O 1
ATOM 610 N N . ILE A 1 80 ? 2.355 -15.987 44.140 1.00 76.62 80 ILE A N 1
ATOM 611 C CA . ILE A 1 80 ? 2.304 -17.343 43.554 1.00 76.62 80 ILE A CA 1
ATOM 612 C C . ILE A 1 80 ? 3.139 -17.432 42.265 1.00 76.62 80 ILE A C 1
ATOM 614 O O . ILE A 1 80 ? 3.941 -18.353 42.122 1.00 76.62 80 ILE A O 1
ATOM 618 N N . ASN A 1 81 ? 2.985 -16.477 41.340 1.00 74.06 81 ASN A N 1
ATOM 619 C CA . ASN A 1 81 ? 3.744 -16.463 40.083 1.00 74.06 81 ASN A CA 1
ATOM 620 C C . ASN A 1 81 ? 5.260 -16.344 40.319 1.00 74.06 81 ASN A C 1
ATOM 622 O O . ASN A 1 81 ? 6.036 -16.999 39.630 1.00 74.06 81 ASN A O 1
ATOM 626 N N . ASP A 1 82 ? 5.687 -15.531 41.290 1.00 72.19 82 ASP A N 1
ATOM 627 C CA . ASP A 1 82 ? 7.106 -15.374 41.631 1.00 72.19 82 ASP A CA 1
ATOM 628 C C . ASP A 1 82 ? 7.694 -16.659 42.262 1.00 72.19 82 ASP A C 1
ATOM 630 O O . ASP A 1 82 ? 8.904 -16.868 42.185 1.00 72.19 82 ASP A O 1
ATOM 634 N N . ALA A 1 83 ? 6.858 -17.526 42.853 1.00 69.38 83 ALA A N 1
ATOM 635 C CA . ALA A 1 83 ? 7.265 -18.775 43.504 1.00 69.38 83 ALA A CA 1
ATOM 636 C C . ALA A 1 83 ? 7.271 -20.016 42.582 1.00 69.38 83 ALA A C 1
ATOM 638 O O . ALA A 1 83 ? 8.010 -20.961 42.862 1.00 69.38 83 ALA A O 1
ATOM 639 N N . GLU A 1 84 ? 6.456 -20.051 41.518 1.00 64.62 84 GLU A N 1
ATOM 640 C CA . GLU A 1 84 ? 6.351 -21.204 40.599 1.00 64.62 84 GLU A CA 1
ATOM 641 C C . GLU A 1 84 ? 7.475 -21.250 39.535 1.00 64.62 84 GLU A C 1
ATOM 643 O O . GLU A 1 84 ? 7.898 -22.343 39.164 1.00 64.62 84 GLU A O 1
ATOM 648 N N . ASP A 1 85 ? 8.041 -20.112 39.110 1.00 56.22 85 ASP A N 1
ATOM 649 C CA . ASP A 1 85 ? 9.101 -20.049 38.074 1.00 56.22 85 ASP A CA 1
ATOM 650 C C . ASP A 1 85 ? 10.498 -20.524 38.542 1.00 56.22 85 ASP A C 1
ATOM 652 O O . ASP A 1 85 ? 11.395 -20.712 37.719 1.00 56.22 85 ASP A O 1
ATOM 656 N N . ASP A 1 86 ? 10.715 -20.726 39.848 1.00 53.81 86 ASP A N 1
ATOM 657 C CA . ASP A 1 86 ? 11.969 -21.291 40.381 1.00 53.81 86 ASP A CA 1
ATOM 658 C C . ASP A 1 86 ? 11.971 -22.842 40.360 1.00 53.81 86 ASP A C 1
ATOM 660 O O . ASP A 1 86 ? 12.991 -23.472 40.656 1.00 53.81 86 ASP A O 1
ATOM 664 N N . ALA A 1 87 ? 10.849 -23.474 39.987 1.00 49.53 87 ALA A N 1
ATOM 665 C CA . ALA A 1 87 ? 10.723 -24.918 39.819 1.00 49.53 87 ALA A CA 1
ATOM 666 C C . ALA A 1 87 ? 10.469 -25.270 38.343 1.00 49.53 87 ALA A C 1
ATOM 668 O O . ALA A 1 87 ? 9.409 -24.961 37.803 1.00 49.53 87 ALA A O 1
ATOM 669 N N . ASP A 1 88 ? 11.410 -25.980 37.708 1.00 44.16 88 ASP A N 1
ATOM 670 C CA . ASP A 1 88 ? 11.238 -26.608 36.389 1.00 44.16 88 ASP A CA 1
ATOM 671 C C . ASP A 1 88 ? 9.968 -27.485 36.371 1.00 44.16 88 ASP A C 1
ATOM 673 O O . ASP A 1 88 ? 10.002 -28.672 36.705 1.00 44.16 88 ASP A O 1
ATOM 677 N N . SER A 1 89 ? 8.817 -26.926 35.995 1.00 42.97 89 SER A N 1
ATOM 678 C CA . SER A 1 89 ? 7.573 -27.686 35.897 1.00 42.97 89 SER A CA 1
ATOM 679 C C . SER A 1 89 ? 6.772 -27.281 34.664 1.00 42.97 89 SER A C 1
ATOM 681 O O . SER A 1 89 ? 6.226 -26.192 34.532 1.00 42.97 89 SER A O 1
ATOM 683 N N . ARG A 1 90 ? 6.708 -28.228 33.723 1.00 38.28 90 ARG A N 1
ATOM 684 C CA . ARG A 1 90 ? 5.969 -28.178 32.453 1.00 38.28 90 ARG A CA 1
ATOM 685 C C . ARG A 1 90 ? 4.446 -28.313 32.621 1.00 38.28 90 ARG A C 1
ATOM 687 O O . ARG A 1 90 ? 3.766 -28.603 31.646 1.00 38.28 90 ARG A O 1
ATOM 694 N N . ASP A 1 91 ? 3.914 -28.071 33.817 1.00 39.56 91 ASP A N 1
ATOM 695 C CA . ASP A 1 91 ? 2.494 -28.223 34.144 1.00 39.56 91 ASP A CA 1
ATOM 696 C C . ASP A 1 91 ? 1.965 -26.956 34.838 1.00 39.56 91 ASP A C 1
ATOM 698 O O . ASP A 1 91 ? 1.575 -26.981 36.007 1.00 39.56 91 ASP A O 1
ATOM 702 N N . ALA A 1 92 ? 1.930 -25.832 34.115 1.00 43.56 92 ALA A N 1
ATOM 703 C CA . ALA A 1 92 ? 1.221 -24.630 34.551 1.00 43.56 92 ALA A CA 1
ATOM 704 C C . ALA A 1 92 ? -0.292 -24.919 34.595 1.00 43.56 92 ALA A C 1
ATOM 706 O O . ALA A 1 92 ? -1.025 -24.709 33.626 1.00 43.56 92 ALA A O 1
ATOM 707 N N . LYS A 1 93 ? -0.776 -25.470 35.713 1.00 48.19 93 LYS A N 1
ATOM 708 C CA . LYS A 1 93 ? -2.212 -25.592 35.979 1.00 48.19 93 LYS A CA 1
ATOM 709 C C . LYS A 1 93 ? -2.793 -24.187 36.080 1.00 48.19 93 LYS A C 1
ATOM 711 O O . LYS A 1 93 ? -2.413 -23.432 36.966 1.00 48.19 93 LYS A O 1
ATOM 716 N N . GLU A 1 94 ? -3.749 -23.865 35.211 1.00 54.91 94 GLU A N 1
ATOM 717 C CA . GLU A 1 94 ? -4.564 -22.652 35.307 1.00 54.91 94 GLU A CA 1
ATOM 718 C C . GLU A 1 94 ? -5.139 -22.520 36.733 1.00 54.91 94 GLU A C 1
ATOM 720 O O . GLU A 1 94 ? -6.074 -23.224 37.119 1.00 54.91 94 GLU A O 1
ATOM 725 N N . LEU A 1 95 ? -4.553 -21.632 37.546 1.00 64.62 95 LEU A N 1
ATOM 726 C CA . LEU A 1 95 ? -4.916 -21.421 38.957 1.00 64.62 95 LEU A CA 1
ATOM 727 C C . LEU A 1 95 ? -6.339 -20.867 39.147 1.00 64.62 95 LEU A C 1
ATOM 729 O O . LEU A 1 95 ? -6.882 -20.921 40.252 1.00 64.62 95 LEU A O 1
ATOM 733 N N . LEU A 1 96 ? -6.938 -20.322 38.085 1.00 73.81 96 LEU A N 1
ATOM 734 C CA . LEU A 1 96 ? -8.240 -19.658 38.083 1.00 73.81 96 LEU A CA 1
ATOM 735 C C . LEU A 1 96 ? -9.150 -20.276 37.024 1.00 73.81 96 LEU A C 1
ATOM 737 O O . LEU A 1 96 ? -8.784 -20.362 35.854 1.00 73.81 96 LEU A O 1
ATOM 741 N N . GLY A 1 97 ? -10.373 -20.637 37.415 1.00 77.25 97 GLY A N 1
ATOM 742 C CA . GLY A 1 97 ? -11.376 -21.117 36.469 1.00 77.25 97 GLY A CA 1
ATOM 743 C C . GLY A 1 97 ? -12.019 -19.987 35.657 1.00 77.25 97 GLY A C 1
ATOM 744 O O . GLY A 1 97 ? -11.962 -18.807 36.010 1.00 77.25 97 GLY A O 1
ATOM 745 N N . ILE A 1 98 ? -12.752 -20.355 34.601 1.00 78.94 98 ILE A N 1
ATOM 746 C CA . ILE A 1 98 ? -13.519 -19.415 33.754 1.00 78.94 98 ILE A CA 1
ATOM 747 C C . ILE A 1 98 ? -14.492 -18.558 34.583 1.00 78.94 98 ILE A C 1
ATOM 749 O O . ILE A 1 98 ? -14.705 -17.382 34.280 1.00 78.94 98 ILE A O 1
ATOM 753 N N . ARG A 1 99 ? -15.086 -19.128 35.641 1.00 80.31 99 ARG A N 1
ATOM 754 C CA . ARG A 1 99 ? -15.973 -18.398 36.560 1.00 80.31 99 ARG A CA 1
ATOM 755 C C . ARG A 1 99 ? -15.230 -17.276 37.282 1.00 80.31 99 ARG A C 1
ATOM 757 O O . ARG A 1 99 ? -15.713 -16.149 37.305 1.00 80.31 99 ARG A O 1
ATOM 764 N N . ASP A 1 100 ? -14.057 -17.575 37.818 1.00 83.12 100 ASP A N 1
ATOM 765 C CA . ASP A 1 100 ? -13.281 -16.643 38.633 1.00 83.12 100 ASP A CA 1
ATOM 766 C C . ASP A 1 100 ? -12.737 -15.494 37.768 1.00 83.12 100 ASP A C 1
ATOM 768 O O . ASP A 1 100 ? -12.817 -14.328 38.153 1.00 83.12 100 ASP A O 1
ATOM 772 N N . MET A 1 101 ? -12.322 -15.791 36.530 1.00 82.62 101 MET A N 1
ATOM 773 C CA . MET A 1 101 ? -11.966 -14.767 35.537 1.00 82.62 101 MET A CA 1
ATOM 774 C C . MET A 1 101 ? -13.138 -13.833 35.197 1.00 82.62 101 MET A C 1
ATOM 776 O O . MET A 1 101 ? -12.944 -12.626 35.040 1.00 82.62 101 MET A O 1
ATOM 780 N N . ARG A 1 102 ? -14.370 -14.358 35.114 1.00 82.56 102 ARG A N 1
ATOM 781 C CA . ARG A 1 102 ? -15.576 -13.534 34.903 1.00 82.56 102 ARG A CA 1
ATOM 782 C C . ARG A 1 102 ? -15.880 -12.639 36.103 1.00 82.56 102 ARG A C 1
ATOM 784 O O . ARG A 1 102 ? -16.283 -11.496 35.892 1.00 82.56 102 ARG A O 1
ATOM 791 N N . LEU A 1 103 ? -15.681 -13.123 37.330 1.00 84.44 103 LEU A N 1
ATOM 792 C CA . LEU A 1 103 ? -15.853 -12.317 38.546 1.00 84.44 103 LEU A CA 1
ATOM 793 C C . LEU A 1 103 ? -14.856 -11.154 38.576 1.00 84.44 103 LEU A C 1
ATOM 795 O O . LEU A 1 103 ? -15.267 -10.004 38.719 1.00 84.44 103 LEU A O 1
ATOM 799 N N . ILE A 1 104 ? -13.573 -11.439 38.333 1.00 86.81 104 ILE A N 1
ATOM 800 C CA . ILE A 1 104 ? -12.509 -10.425 38.251 1.00 86.81 104 ILE A CA 1
ATOM 801 C C . ILE A 1 104 ? -12.833 -9.381 37.175 1.00 86.81 104 ILE A C 1
ATOM 803 O O . ILE A 1 104 ? -12.763 -8.181 37.434 1.00 86.81 104 ILE A O 1
ATOM 807 N N . HIS A 1 105 ? -13.242 -9.827 35.983 1.00 85.50 105 HIS A N 1
ATOM 808 C CA . HIS A 1 105 ? -13.667 -8.937 34.904 1.00 85.50 105 HIS A CA 1
ATOM 809 C C . HIS A 1 105 ? -14.835 -8.033 35.316 1.00 85.50 105 HIS A C 1
ATOM 811 O O . HIS A 1 105 ? -14.793 -6.831 35.080 1.00 85.50 105 HIS A O 1
ATOM 817 N N . THR A 1 106 ? -15.862 -8.597 35.953 1.00 84.31 106 THR A N 1
ATOM 818 C CA . THR A 1 106 ? -17.053 -7.845 36.377 1.00 84.31 106 THR A CA 1
ATOM 819 C C . THR A 1 106 ? -16.701 -6.815 37.452 1.00 84.31 106 THR A C 1
ATOM 821 O O . THR A 1 106 ? -17.161 -5.680 37.393 1.00 84.31 106 THR A O 1
ATOM 824 N N . MET A 1 107 ? -15.824 -7.159 38.400 1.00 86.62 107 MET A N 1
ATOM 825 C CA . MET A 1 107 ? -15.330 -6.210 39.403 1.00 86.62 107 MET A CA 1
ATOM 826 C C . MET A 1 107 ? -14.524 -5.064 38.779 1.00 86.62 107 MET A C 1
ATOM 828 O O . MET A 1 107 ? -14.705 -3.913 39.172 1.00 86.62 107 MET A O 1
ATOM 832 N N . LEU A 1 108 ? -13.661 -5.353 37.797 1.00 87.25 108 LEU A N 1
ATOM 833 C CA . LEU A 1 108 ? -12.938 -4.319 37.048 1.00 87.25 108 LEU A CA 1
ATOM 834 C C . LEU A 1 108 ? -13.906 -3.411 36.276 1.00 87.25 108 LEU A C 1
ATOM 836 O O . LEU A 1 108 ? -13.769 -2.189 36.322 1.00 87.25 108 LEU A O 1
ATOM 840 N N . GLU A 1 109 ? -14.920 -3.991 35.634 1.00 84.94 109 GLU A N 1
ATOM 841 C CA . GLU A 1 109 ? -15.959 -3.252 34.914 1.00 84.94 109 GLU A CA 1
ATOM 842 C C . GLU A 1 109 ? -16.736 -2.307 35.844 1.00 84.94 109 GLU A C 1
ATOM 844 O O . GLU A 1 109 ? -16.972 -1.157 35.474 1.00 84.94 109 GLU A O 1
ATOM 849 N N . ILE A 1 110 ? -17.058 -2.746 37.067 1.00 85.06 110 ILE A N 1
ATOM 850 C CA . ILE A 1 110 ? -17.702 -1.922 38.104 1.00 85.06 110 ILE A CA 1
ATOM 851 C C . ILE A 1 110 ? -16.798 -0.755 38.512 1.00 85.06 110 ILE A C 1
ATOM 853 O O . ILE A 1 110 ? -17.238 0.394 38.497 1.00 85.06 110 ILE A O 1
ATOM 857 N N . VAL A 1 111 ? -15.522 -1.014 38.824 1.00 87.12 111 VAL A N 1
ATOM 858 C CA . VAL A 1 111 ? -14.573 0.046 39.212 1.00 87.12 111 VAL A CA 1
ATOM 859 C C . VAL A 1 111 ? -14.420 1.086 38.098 1.00 87.12 111 VAL A C 1
ATOM 861 O O . VAL A 1 111 ? -14.389 2.289 38.363 1.00 87.12 111 VAL A O 1
ATOM 864 N N . VAL A 1 112 ? -14.370 0.650 36.841 1.00 85.94 112 VAL A N 1
ATOM 865 C CA . VAL A 1 112 ? -14.228 1.552 35.695 1.00 85.94 112 VAL A CA 1
ATOM 866 C C . VAL A 1 112 ? -15.522 2.328 35.420 1.00 85.94 112 VAL A C 1
ATOM 868 O O . VAL A 1 112 ? -15.480 3.552 35.293 1.00 85.94 112 VAL A O 1
ATOM 871 N N . CYS A 1 113 ? -16.672 1.654 35.342 1.00 82.25 113 CYS A N 1
ATOM 872 C CA . CYS A 1 113 ? -17.936 2.282 34.946 1.00 82.25 113 CYS A CA 1
ATOM 873 C C . CYS A 1 113 ? -18.551 3.143 36.053 1.00 82.25 113 CYS A C 1
ATOM 875 O O . CYS A 1 113 ? -19.168 4.161 35.742 1.00 82.25 113 CYS A O 1
ATOM 877 N N . TRP A 1 114 ? -18.415 2.743 37.320 1.00 80.75 114 TRP A N 1
ATOM 878 C CA . TRP A 1 114 ? -19.004 3.445 38.468 1.00 80.75 114 TRP A CA 1
ATOM 879 C C . TRP A 1 114 ? -17.990 4.309 39.222 1.00 80.75 114 TRP A C 1
ATOM 881 O O . TRP A 1 114 ? -18.387 5.251 39.898 1.00 80.75 114 TRP A O 1
ATOM 891 N N . GLY A 1 115 ? -16.691 4.022 39.104 1.00 81.31 115 GLY A N 1
ATOM 892 C CA . GLY A 1 115 ? -15.633 4.806 39.743 1.00 81.31 115 GLY A CA 1
ATOM 893 C C . GLY A 1 115 ? -15.004 5.846 38.819 1.00 81.31 115 GLY A C 1
ATOM 894 O O . GLY A 1 115 ? -15.014 7.032 39.126 1.00 81.31 115 GLY A O 1
ATOM 895 N N . ILE A 1 116 ? -14.440 5.408 37.691 1.00 85.31 116 ILE A N 1
ATOM 896 C CA . ILE A 1 116 ? -13.614 6.263 36.818 1.00 85.31 116 ILE A CA 1
ATOM 897 C C . ILE A 1 116 ? -14.449 7.077 35.826 1.00 85.31 116 ILE A C 1
ATOM 899 O O . ILE A 1 116 ? -14.234 8.279 35.674 1.00 85.31 116 ILE A O 1
ATOM 903 N N . TYR A 1 117 ? -15.402 6.437 35.147 1.00 83.75 117 TYR A N 1
ATOM 904 C CA . TYR A 1 117 ? -16.189 7.068 34.085 1.00 83.75 117 TYR A CA 1
ATOM 905 C C . TYR A 1 117 ? -17.009 8.297 34.534 1.00 83.75 117 TYR A C 1
ATOM 907 O O . TYR A 1 117 ? -17.081 9.258 33.760 1.00 83.75 117 TYR A O 1
ATOM 915 N N . PRO A 1 118 ? -17.613 8.337 35.743 1.00 81.75 118 PRO A N 1
ATOM 916 C CA . PRO A 1 118 ? -18.314 9.532 36.224 1.00 81.75 118 PRO A CA 1
ATOM 917 C C . PRO A 1 118 ? -17.400 10.755 36.374 1.00 81.75 118 PRO A C 1
ATOM 919 O O . PRO A 1 118 ? -17.853 11.877 36.168 1.00 81.75 118 PRO A O 1
ATOM 922 N N . SER A 1 119 ? -16.109 10.546 36.645 1.00 82.44 119 SER A N 1
ATOM 923 C CA . SER A 1 119 ? -15.109 11.612 36.798 1.00 82.44 119 SER A CA 1
ATOM 924 C C . SER A 1 119 ? -14.518 12.113 35.468 1.00 82.44 119 SER A C 1
ATOM 926 O O . SER A 1 119 ? -13.644 12.985 35.468 1.00 82.44 119 SER A O 1
ATOM 928 N N . PHE A 1 120 ? -14.949 11.584 34.318 1.00 83.50 120 PHE A N 1
ATOM 929 C CA . PHE A 1 120 ? -14.470 12.043 33.014 1.00 83.50 120 PHE A CA 1
ATOM 930 C C . PHE A 1 120 ? -15.128 13.341 32.553 1.00 83.50 120 PHE A C 1
ATOM 932 O O . PHE A 1 120 ? -16.342 13.537 32.649 1.00 83.50 120 PHE A O 1
ATOM 939 N N . LEU A 1 121 ? -14.312 14.211 31.957 1.00 80.81 121 LEU A N 1
ATOM 940 C CA . LEU A 1 121 ? -14.795 15.379 31.231 1.00 80.81 121 LEU A CA 1
ATOM 941 C C . LEU A 1 121 ? -15.633 14.949 30.018 1.00 80.81 121 LEU A C 1
ATOM 943 O O . LEU A 1 121 ? -15.485 13.855 29.471 1.00 80.81 121 LEU A O 1
ATOM 947 N N . LYS A 1 122 ? -16.515 15.841 29.555 1.00 75.94 122 LYS A N 1
ATOM 948 C CA . LYS A 1 122 ? -17.324 15.599 28.351 1.00 75.94 122 LYS A CA 1
ATOM 949 C C . LYS A 1 122 ? -16.409 15.282 27.157 1.00 75.94 122 LYS A C 1
ATOM 951 O O . LYS A 1 122 ? -15.505 16.054 26.849 1.00 75.94 122 LYS A O 1
ATOM 956 N N . GLY A 1 123 ? -16.658 14.150 26.496 1.00 73.00 123 GLY A N 1
ATOM 957 C CA . GLY A 1 123 ? -15.853 13.665 25.367 1.00 73.00 123 GLY A CA 1
ATOM 958 C C . GLY A 1 123 ? -14.560 12.928 25.750 1.00 73.00 123 GLY A C 1
ATOM 959 O O . GLY A 1 123 ? -13.777 12.614 24.860 1.00 73.00 123 GLY A O 1
ATOM 960 N N . VAL A 1 124 ? -14.310 12.659 27.039 1.00 79.62 124 VAL A N 1
ATOM 961 C CA . VAL A 1 124 ? -13.186 11.827 27.507 1.00 79.62 124 VAL A CA 1
ATOM 962 C C . VAL A 1 124 ? -13.680 10.417 27.858 1.00 79.62 124 VAL A C 1
ATOM 964 O O . VAL A 1 124 ? -14.674 10.260 28.566 1.00 79.62 124 VAL A O 1
ATOM 967 N N . GLY A 1 125 ? -12.964 9.394 27.377 1.00 78.44 125 GLY A N 1
ATOM 968 C CA . GLY A 1 125 ? -13.263 7.978 27.620 1.00 78.44 125 GLY A CA 1
ATOM 969 C C . GLY A 1 125 ? -14.333 7.385 26.694 1.00 78.44 125 GLY A C 1
ATOM 970 O O . GLY A 1 125 ? -14.945 8.081 25.886 1.00 78.44 125 GLY A O 1
ATOM 971 N N . ILE A 1 126 ? -14.561 6.072 26.808 1.00 74.00 126 ILE A N 1
ATOM 972 C CA . ILE A 1 126 ? -15.495 5.342 25.935 1.00 74.00 126 ILE A CA 1
ATOM 973 C C . ILE A 1 126 ? -16.946 5.550 26.416 1.00 74.00 126 ILE A C 1
ATOM 975 O O . ILE A 1 126 ? -17.229 5.285 27.594 1.00 74.00 126 ILE A O 1
ATOM 979 N N . PRO A 1 127 ? -17.899 5.959 25.553 1.00 71.25 127 PRO A N 1
ATOM 980 C CA . PRO A 1 127 ? -19.316 6.029 25.906 1.00 71.25 127 PRO A CA 1
ATOM 981 C C . PRO A 1 127 ? -19.846 4.689 26.425 1.00 71.25 127 PRO A C 1
ATOM 983 O O . PRO A 1 127 ? -19.542 3.637 25.869 1.00 71.25 127 PRO A O 1
ATOM 986 N N . LEU A 1 128 ? -20.703 4.707 27.452 1.00 67.94 128 LEU A N 1
ATOM 987 C CA . LEU A 1 128 ? -21.228 3.473 28.060 1.00 67.94 128 LEU A CA 1
ATOM 988 C C . LEU A 1 128 ? -21.888 2.526 27.041 1.00 67.94 128 LEU A C 1
ATOM 990 O O . LEU A 1 128 ? -21.873 1.314 27.238 1.00 67.94 128 LEU A O 1
ATOM 994 N N . GLY A 1 129 ? -22.501 3.043 25.971 1.00 58.88 129 GLY A N 1
ATOM 995 C CA . GLY A 1 129 ? -23.152 2.241 24.922 1.00 58.88 129 GLY A CA 1
ATOM 996 C C . GLY A 1 129 ? -22.196 1.451 24.017 1.00 58.88 129 GLY A C 1
ATOM 997 O O . GLY A 1 129 ? -22.620 0.478 23.405 1.00 58.88 129 GLY A O 1
ATOM 998 N N . GLN A 1 130 ? -20.916 1.832 23.960 1.00 63.03 130 GLN A N 1
ATOM 999 C CA . GLN A 1 130 ? -19.897 1.199 23.110 1.00 63.03 130 GLN A CA 1
ATOM 1000 C C . GLN A 1 130 ? -19.046 0.157 23.860 1.00 63.03 130 GLN A C 1
ATOM 1002 O O . GLN A 1 130 ? -18.155 -0.452 23.277 1.00 63.03 130 GLN A O 1
ATOM 1007 N N . ARG A 1 131 ? -19.307 -0.065 25.154 1.00 69.25 131 ARG A N 1
ATOM 1008 C CA . ARG A 1 131 ? -18.559 -1.008 26.001 1.00 69.25 131 ARG A CA 1
ATOM 1009 C C . ARG A 1 131 ? -19.127 -2.427 25.881 1.00 69.25 131 ARG A C 1
ATOM 1011 O O . ARG A 1 131 ? -20.344 -2.593 25.803 1.00 69.25 131 ARG A O 1
ATOM 1018 N N . SER A 1 132 ? -18.278 -3.460 25.936 1.00 56.12 132 SER A N 1
ATOM 1019 C CA . SER A 1 132 ? -18.740 -4.852 26.066 1.00 56.12 132 SER A CA 1
ATOM 1020 C C . SER A 1 132 ? -19.261 -5.082 27.489 1.00 56.12 132 SER A C 1
ATOM 1022 O O . SER A 1 132 ? -18.460 -5.150 28.420 1.00 56.12 132 SER A O 1
ATOM 1024 N N . ARG A 1 133 ? -20.584 -5.160 27.672 1.00 59.78 133 ARG A N 1
ATOM 1025 C CA . ARG A 1 133 ? -21.190 -5.156 29.013 1.00 59.78 133 ARG A CA 1
ATOM 1026 C C . ARG A 1 133 ? -21.440 -6.547 29.576 1.00 59.78 133 ARG A C 1
ATOM 1028 O O . ARG A 1 133 ? -22.050 -7.381 28.900 1.00 59.78 133 ARG A O 1
ATOM 1035 N N . SER A 1 134 ? -21.089 -6.764 30.843 1.00 53.00 134 SER A N 1
ATOM 1036 C CA . SER A 1 134 ? -21.674 -7.861 31.625 1.00 53.00 134 SER A CA 1
ATOM 1037 C C . SER A 1 134 ? -23.143 -7.557 31.962 1.00 53.00 134 SER A C 1
ATOM 1039 O O . SER A 1 134 ? -23.543 -6.400 32.092 1.00 53.00 134 SER A O 1
ATOM 1041 N N . GLY A 1 135 ? -23.975 -8.596 32.112 1.00 50.44 135 GLY A N 1
ATOM 1042 C CA . GLY A 1 135 ? -25.404 -8.445 32.441 1.00 50.44 135 GLY A CA 1
ATOM 1043 C C . GLY A 1 135 ? -25.681 -7.651 33.728 1.00 50.44 135 GLY A C 1
ATOM 1044 O O . GLY A 1 135 ? -26.773 -7.128 33.891 1.00 50.44 135 GLY A O 1
ATOM 1045 N N . PHE A 1 136 ? -24.677 -7.506 34.600 1.00 53.94 136 PHE A N 1
ATOM 1046 C CA . PHE A 1 136 ? -24.741 -6.762 35.859 1.00 53.94 136 PHE A CA 1
ATOM 1047 C C . PHE A 1 136 ? -24.843 -5.236 35.672 1.00 53.94 136 PHE A C 1
ATOM 1049 O O . PHE A 1 136 ? -25.394 -4.552 36.521 1.00 53.94 136 PHE A O 1
ATOM 1056 N N . VAL A 1 137 ? -24.350 -4.697 34.549 1.00 56.12 137 VAL A N 1
ATOM 1057 C CA . VAL A 1 137 ? -24.343 -3.248 34.240 1.00 56.12 137 VAL A CA 1
ATOM 1058 C C . VAL A 1 137 ? -25.437 -2.882 33.211 1.00 56.12 137 VAL A C 1
ATOM 1060 O O . VAL A 1 137 ? -25.600 -1.725 32.823 1.00 56.12 137 VAL A O 1
ATOM 1063 N N . GLN A 1 138 ? -26.207 -3.864 32.724 1.00 52.84 138 GLN A N 1
ATOM 1064 C CA . GLN A 1 138 ? -27.217 -3.670 31.673 1.00 52.84 138 GLN A CA 1
ATOM 1065 C C . GLN A 1 138 ? -28.541 -3.062 32.175 1.00 52.84 138 GLN A C 1
ATOM 1067 O O . GLN A 1 138 ? -29.238 -2.442 31.372 1.00 52.84 138 GLN A O 1
ATOM 1072 N N . SER A 1 139 ? -28.882 -3.189 33.463 1.00 49.59 139 SER A N 1
ATOM 1073 C CA . SER A 1 139 ? -30.181 -2.764 34.015 1.00 49.59 139 SER A CA 1
ATOM 1074 C C . SER A 1 139 ? -30.359 -1.246 34.167 1.00 49.59 139 SER A C 1
ATOM 1076 O O . SER A 1 139 ? -31.491 -0.771 34.163 1.00 49.59 139 SER A O 1
ATOM 1078 N N . ASP A 1 140 ? -29.272 -0.468 34.227 1.00 51.00 140 ASP A N 1
ATOM 1079 C CA . ASP A 1 140 ? -29.311 0.898 34.787 1.00 51.00 140 ASP A CA 1
ATOM 1080 C C . ASP A 1 140 ? -29.075 2.032 33.779 1.00 51.00 140 ASP A C 1
ATOM 1082 O O . ASP A 1 140 ? -28.684 3.145 34.145 1.00 51.00 140 ASP A O 1
ATOM 1086 N N . ASN A 1 141 ? -29.368 1.806 32.494 1.00 44.72 141 ASN A N 1
ATOM 1087 C CA . ASN A 1 141 ? -29.254 2.850 31.463 1.00 44.72 141 ASN A CA 1
ATOM 1088 C C . ASN A 1 141 ? -30.049 4.138 31.778 1.00 44.72 141 ASN A C 1
ATOM 1090 O O . ASN A 1 141 ? -29.775 5.166 31.164 1.00 44.72 141 ASN A O 1
ATOM 1094 N N . PHE A 1 142 ? -30.995 4.106 32.724 1.00 39.19 142 PHE A N 1
ATOM 1095 C CA . PHE A 1 142 ? -31.849 5.243 33.070 1.00 39.19 142 PHE A CA 1
ATOM 1096 C C . PHE A 1 142 ? -31.352 6.111 34.246 1.00 39.19 142 PHE A C 1
ATOM 1098 O O . PHE A 1 142 ? -31.745 7.271 34.320 1.00 39.19 142 PHE A O 1
ATOM 1105 N N . GLN A 1 143 ? -30.477 5.613 35.137 1.00 44.44 143 GLN A N 1
ATOM 1106 C CA . GLN A 1 143 ? -30.036 6.366 36.336 1.00 44.44 143 GLN A CA 1
ATOM 1107 C C . GLN A 1 143 ? -28.602 6.925 36.255 1.00 44.44 143 GLN A C 1
ATOM 1109 O O . GLN A 1 143 ? -28.270 7.902 36.928 1.00 44.44 143 GLN A O 1
ATOM 1114 N N . MET A 1 144 ? -27.739 6.385 35.390 1.00 45.75 144 MET A N 1
ATOM 1115 C CA . MET A 1 144 ? -26.360 6.885 35.261 1.00 45.75 144 MET A CA 1
ATOM 1116 C C . MET A 1 144 ? -26.276 8.238 34.528 1.00 45.75 144 MET A C 1
ATOM 1118 O O . MET A 1 144 ? -25.349 9.020 34.739 1.00 45.75 144 MET A O 1
ATOM 1122 N N . SER A 1 145 ? -27.261 8.543 33.676 1.00 40.25 145 SER A N 1
ATOM 1123 C CA . SER A 1 145 ? -27.426 9.857 33.037 1.00 40.25 145 SER A CA 1
ATOM 1124 C C . SER A 1 145 ? -27.768 10.964 34.038 1.00 40.25 145 SER A C 1
ATOM 1126 O O . SER A 1 145 ? -27.375 12.107 33.818 1.00 40.25 145 SER A O 1
ATOM 1128 N N . THR A 1 146 ? -28.427 10.629 35.152 1.00 38.31 146 THR A N 1
ATOM 1129 C CA . THR A 1 146 ? -28.782 11.563 36.237 1.00 38.31 146 THR A CA 1
ATOM 1130 C C . THR A 1 146 ? -27.633 11.861 37.208 1.00 38.31 146 THR A C 1
ATOM 1132 O O . THR A 1 146 ? -27.681 12.869 37.903 1.00 38.31 146 THR A O 1
ATOM 1135 N N . LEU A 1 147 ? -26.551 11.071 37.220 1.00 44.62 147 LEU A N 1
ATOM 1136 C CA . LEU A 1 147 ? -25.332 11.405 37.982 1.00 44.62 147 LEU A CA 1
ATOM 1137 C C . LEU A 1 147 ? -24.448 12.443 37.266 1.00 44.62 147 LEU A C 1
ATOM 1139 O O . LEU A 1 147 ? -23.622 13.094 37.894 1.00 44.62 147 LEU A O 1
ATOM 1143 N N . LYS A 1 148 ? -24.630 12.644 35.952 1.00 47.62 148 LYS A N 1
ATOM 1144 C CA . LYS A 1 148 ? -23.887 13.656 35.176 1.00 47.62 148 LYS A CA 1
ATOM 1145 C C . LYS A 1 148 ? -24.514 15.054 35.212 1.00 47.62 148 LYS A C 1
ATOM 1147 O O . LYS A 1 148 ? -23.982 15.951 34.556 1.00 47.62 148 LYS A O 1
ATOM 1152 N N . SER A 1 149 ? -25.639 15.259 35.905 1.00 39.00 149 SER A N 1
ATOM 1153 C CA . SER A 1 149 ? -26.438 16.471 35.695 1.00 39.00 149 SER A CA 1
ATOM 1154 C C . SER A 1 149 ? -26.079 17.718 36.500 1.00 39.00 149 SER A C 1
ATOM 1156 O O . SER A 1 149 ? -26.608 18.737 36.094 1.00 39.00 149 SER A O 1
ATOM 1158 N N . ASN A 1 150 ? -25.207 17.745 37.524 1.00 40.94 150 ASN A N 1
ATOM 1159 C CA . ASN A 1 150 ? -24.883 19.039 38.179 1.00 40.94 150 ASN A CA 1
ATOM 1160 C C . ASN A 1 150 ? -23.578 19.151 39.004 1.00 40.94 150 ASN A C 1
ATOM 1162 O O . ASN A 1 150 ? -23.306 20.236 39.512 1.00 40.94 150 ASN A O 1
ATOM 1166 N N . GLU A 1 151 ? -22.743 18.115 39.129 1.00 51.34 151 GLU A N 1
ATOM 1167 C CA . GLU A 1 151 ? -21.532 18.182 39.971 1.00 51.34 151 GLU A CA 1
ATOM 1168 C C . GLU A 1 151 ? -20.239 18.265 39.144 1.00 51.34 151 GLU A C 1
ATOM 1170 O O . GLU A 1 151 ? -20.112 17.654 38.079 1.00 51.34 151 GLU A O 1
ATOM 1175 N N . GLN A 1 152 ? -19.272 19.065 39.613 1.00 59.25 152 GLN A N 1
ATOM 1176 C CA . GLN A 1 152 ? -17.942 19.143 39.006 1.00 59.25 152 GLN A CA 1
ATOM 1177 C C . GLN A 1 152 ? -17.234 17.777 39.117 1.00 59.25 152 GLN A C 1
ATOM 1179 O O . GLN A 1 152 ? -17.336 17.124 40.154 1.00 59.25 152 GLN A O 1
ATOM 1184 N N . PRO A 1 153 ? -16.501 17.328 38.081 1.00 66.56 153 PRO A N 1
ATOM 1185 C CA . PRO A 1 153 ? -15.805 16.047 38.122 1.00 66.56 153 PRO A CA 1
ATOM 1186 C C . PRO A 1 153 ? -14.700 16.060 39.186 1.00 66.56 153 PRO A C 1
ATOM 1188 O O . PRO A 1 153 ? -13.755 16.845 39.093 1.00 66.56 153 PRO A O 1
ATOM 1191 N N . ASP A 1 154 ? -14.793 15.156 40.162 1.00 75.62 154 ASP A N 1
ATOM 1192 C CA . ASP A 1 154 ? -13.793 14.999 41.221 1.00 75.62 154 ASP A CA 1
ATOM 1193 C C . ASP A 1 154 ? -12.483 14.409 40.658 1.00 75.62 154 ASP A C 1
ATOM 1195 O O . ASP A 1 154 ? -12.355 13.204 40.401 1.00 75.62 154 ASP A O 1
ATOM 1199 N N . GLN A 1 155 ? -11.497 15.288 40.448 1.00 77.44 155 GLN A N 1
ATOM 1200 C CA . GLN A 1 155 ? -10.171 14.923 39.943 1.00 77.44 155 GLN A CA 1
ATOM 1201 C C . GLN A 1 155 ? -9.321 14.178 40.981 1.00 77.44 155 GLN A C 1
ATOM 1203 O O . GLN A 1 155 ? -8.463 13.377 40.598 1.00 77.44 155 GLN A O 1
ATOM 1208 N N . GLN A 1 156 ? -9.546 14.403 42.280 1.00 80.62 156 GLN A N 1
ATOM 1209 C CA . GLN A 1 156 ? -8.788 13.732 43.340 1.00 80.62 156 GLN A CA 1
ATOM 1210 C C . GLN A 1 156 ? -9.202 12.266 43.439 1.00 80.62 156 GLN A C 1
ATOM 1212 O O . GLN A 1 156 ? -8.342 11.379 43.477 1.00 80.62 156 GLN A O 1
ATOM 1217 N N . ARG A 1 157 ? -10.509 11.989 43.372 1.00 83.62 157 ARG A N 1
ATOM 1218 C CA . ARG A 1 157 ? -11.025 10.616 43.307 1.00 83.62 157 ARG A CA 1
ATOM 1219 C C . ARG A 1 157 ? -10.532 9.883 42.061 1.00 83.62 157 ARG A C 1
ATOM 1221 O O . ARG A 1 157 ? -10.082 8.740 42.166 1.00 83.62 157 ARG A O 1
ATOM 1228 N N . LEU A 1 158 ? -10.534 10.551 40.903 1.00 86.38 158 LEU A N 1
ATOM 1229 C CA . LEU A 1 158 ? -9.977 9.990 39.669 1.00 86.38 158 LEU A CA 1
ATOM 1230 C C . LEU A 1 158 ? -8.498 9.613 39.835 1.00 86.38 158 LEU A C 1
ATOM 1232 O O . LEU A 1 158 ? -8.100 8.525 39.422 1.00 86.38 158 LEU A O 1
ATOM 1236 N N . PHE A 1 159 ? -7.694 10.472 40.471 1.00 87.31 159 PHE A N 1
ATOM 1237 C CA . PHE A 1 159 ? -6.280 10.199 40.737 1.00 87.31 159 PHE A CA 1
ATOM 1238 C C . PHE A 1 159 ? -6.072 8.974 41.632 1.00 87.31 159 PHE A C 1
ATOM 1240 O O . PHE A 1 159 ? -5.257 8.112 41.300 1.00 87.31 159 PHE A O 1
ATOM 1247 N N . VAL A 1 160 ? -6.820 8.858 42.735 1.00 87.19 160 VAL A N 1
ATOM 1248 C CA . VAL A 1 160 ? -6.708 7.715 43.660 1.00 87.19 160 VAL A CA 1
ATOM 1249 C C . VAL A 1 160 ? -7.052 6.402 42.953 1.00 87.19 160 VAL A C 1
ATOM 1251 O O . VAL A 1 160 ? -6.274 5.446 43.026 1.00 87.19 160 VAL A O 1
ATOM 1254 N N . LEU A 1 161 ? -8.171 6.363 42.222 1.00 88.19 161 LEU A N 1
ATOM 1255 C CA . LEU A 1 161 ? -8.612 5.165 41.502 1.00 88.19 161 LEU A CA 1
ATOM 1256 C C . LEU A 1 161 ? -7.652 4.799 40.362 1.00 88.19 161 LEU A C 1
ATOM 1258 O O . LEU A 1 161 ? -7.234 3.644 40.255 1.00 88.19 161 LEU A O 1
ATOM 1262 N N . ALA A 1 162 ? -7.242 5.775 39.545 1.00 88.31 162 ALA A N 1
ATOM 1263 C CA . ALA A 1 162 ? -6.309 5.550 38.441 1.00 88.31 162 ALA A CA 1
ATOM 1264 C C . ALA A 1 162 ? -4.934 5.082 38.939 1.00 88.31 162 ALA A C 1
ATOM 1266 O O . ALA A 1 162 ? -4.344 4.177 38.346 1.00 88.31 162 ALA A O 1
ATOM 1267 N N . LYS A 1 163 ? -4.435 5.636 40.054 1.00 89.19 163 LYS A N 1
ATOM 1268 C CA . LYS A 1 163 ? -3.174 5.212 40.681 1.00 89.19 163 LYS A CA 1
ATOM 1269 C C . LYS A 1 163 ? -3.232 3.751 41.120 1.00 89.19 163 LYS A C 1
ATOM 1271 O O . LYS A 1 163 ? -2.337 2.985 40.768 1.00 89.19 163 LYS A O 1
ATOM 1276 N N . LYS A 1 164 ? -4.284 3.356 41.840 1.00 88.12 164 LYS A N 1
ATOM 1277 C CA . LYS A 1 164 ? -4.474 1.976 42.313 1.00 88.12 164 LYS A CA 1
ATOM 1278 C C . LYS A 1 164 ? -4.624 0.980 41.161 1.00 88.12 164 LYS A C 1
ATOM 1280 O O . LYS A 1 164 ? -3.929 -0.032 41.132 1.00 88.12 164 LYS A O 1
ATOM 1285 N N . LEU A 1 165 ? -5.436 1.301 40.150 1.00 88.31 165 LEU A N 1
ATOM 1286 C CA . LEU A 1 165 ? -5.544 0.466 38.945 1.00 88.31 165 LEU A CA 1
ATOM 1287 C C . LEU A 1 165 ? -4.221 0.364 38.185 1.00 88.31 165 LEU A C 1
ATOM 1289 O O . LEU A 1 165 ? -3.882 -0.708 37.692 1.00 88.31 165 LEU A O 1
ATOM 1293 N N . THR A 1 166 ? -3.446 1.449 38.121 1.00 87.06 166 THR A N 1
ATOM 1294 C CA . THR A 1 166 ? -2.116 1.426 37.499 1.00 87.06 166 THR A CA 1
ATOM 1295 C C . THR A 1 166 ? -1.153 0.524 38.271 1.00 87.06 166 THR A C 1
ATOM 1297 O O . THR A 1 166 ? -0.375 -0.200 37.658 1.00 87.06 166 THR A O 1
ATOM 1300 N N . GLN A 1 167 ? -1.213 0.516 39.606 1.00 86.19 167 GLN A N 1
ATOM 1301 C CA . GLN A 1 167 ? -0.414 -0.392 40.437 1.00 86.19 167 GLN A CA 1
ATOM 1302 C C . GLN A 1 167 ? -0.795 -1.862 40.207 1.00 86.19 167 GLN A C 1
ATOM 1304 O O . GLN A 1 167 ? 0.097 -2.698 40.068 1.00 86.19 167 GLN A O 1
ATOM 1309 N N . ILE A 1 168 ? -2.093 -2.163 40.076 1.00 85.00 168 ILE A N 1
ATOM 1310 C CA . ILE A 1 168 ? -2.582 -3.499 39.694 1.00 85.00 168 ILE A CA 1
ATOM 1311 C C . ILE A 1 168 ? -2.083 -3.876 38.289 1.00 85.00 168 ILE A C 1
ATOM 1313 O O . ILE A 1 168 ? -1.619 -4.993 38.065 1.00 85.00 168 ILE A O 1
ATOM 1317 N N . ALA A 1 169 ? -2.134 -2.946 37.333 1.00 83.38 169 ALA A N 1
ATOM 1318 C CA . ALA A 1 169 ? -1.691 -3.186 35.962 1.00 83.38 169 ALA A CA 1
ATOM 1319 C C . ALA A 1 169 ? -0.178 -3.449 35.870 1.00 83.38 169 ALA A C 1
ATOM 1321 O O . ALA A 1 169 ? 0.250 -4.374 35.182 1.00 83.38 169 ALA A O 1
ATOM 1322 N N . LEU A 1 170 ? 0.630 -2.641 36.559 1.00 78.25 170 LEU A N 1
ATOM 1323 C CA . LEU A 1 170 ? 2.088 -2.634 36.425 1.00 78.25 170 LEU A CA 1
ATOM 1324 C C . LEU A 1 170 ? 2.821 -3.637 37.306 1.00 78.25 170 LEU A C 1
ATOM 1326 O O . LEU A 1 170 ? 4.023 -3.762 37.096 1.00 78.25 170 LEU A O 1
ATOM 1330 N N . CYS A 1 171 ? 2.130 -4.275 38.261 1.00 66.69 171 CYS A N 1
ATOM 1331 C CA . CYS A 1 171 ? 2.634 -5.269 39.212 1.00 66.69 171 CYS A CA 1
ATOM 1332 C C . CYS A 1 171 ? 4.158 -5.438 39.183 1.00 66.69 171 CYS A C 1
ATOM 1334 O O . CYS A 1 171 ? 4.684 -6.184 38.358 1.00 66.69 171 CYS A O 1
ATOM 1336 N N . SER A 1 172 ? 4.864 -4.705 40.052 1.00 55.66 172 SER A N 1
ATOM 1337 C CA . SER A 1 172 ? 6.324 -4.768 40.169 1.00 55.66 172 SER A CA 1
ATOM 1338 C C . SER A 1 172 ? 6.763 -6.153 40.660 1.00 55.66 172 SER A C 1
ATOM 1340 O O . SER A 1 172 ? 7.008 -6.327 41.850 1.00 55.66 172 SER A O 1
ATOM 1342 N N . SER A 1 173 ? 6.809 -7.145 39.773 1.00 53.22 173 SER A N 1
ATOM 1343 C CA . SER A 1 173 ? 7.639 -8.334 39.962 1.00 53.22 173 SER A CA 1
ATOM 1344 C C . SER A 1 173 ? 9.090 -7.957 39.651 1.00 53.22 173 SER A C 1
ATOM 1346 O O . SER A 1 173 ? 9.362 -7.066 38.836 1.00 53.22 173 SER A O 1
ATOM 1348 N N . THR A 1 174 ? 10.023 -8.605 40.341 1.00 46.84 174 THR A N 1
ATOM 1349 C CA . THR A 1 174 ? 11.473 -8.443 40.169 1.00 46.84 174 THR A CA 1
ATOM 1350 C C . THR A 1 174 ? 11.967 -8.969 38.819 1.00 46.84 174 THR A C 1
ATOM 1352 O O . THR A 1 174 ? 13.096 -8.664 38.431 1.00 46.84 174 THR A O 1
ATOM 1355 N N . LYS A 1 175 ? 11.126 -9.705 38.077 1.00 52.75 175 LYS A N 1
ATOM 1356 C CA . LYS A 1 175 ? 11.437 -10.275 36.763 1.00 52.75 175 LYS A CA 1
ATOM 1357 C C . LYS A 1 175 ? 10.540 -9.646 35.672 1.00 52.75 175 LYS A C 1
ATOM 1359 O O . LYS A 1 175 ? 9.338 -9.448 35.874 1.00 52.75 175 LYS A O 1
ATOM 1364 N N . PRO A 1 176 ? 11.091 -9.275 34.502 1.00 47.00 176 PRO A N 1
ATOM 1365 C CA . PRO A 1 176 ? 10.300 -8.745 33.399 1.00 47.00 176 PRO A CA 1
ATOM 1366 C C . PRO A 1 176 ? 9.525 -9.899 32.740 1.00 47.00 176 PRO A C 1
ATOM 1368 O O . PRO A 1 176 ? 10.140 -10.902 32.411 1.00 47.00 176 PRO A O 1
ATOM 1371 N N . ILE A 1 177 ? 8.217 -9.721 32.487 1.00 52.31 177 ILE A N 1
ATOM 1372 C CA . ILE A 1 177 ? 7.355 -10.457 31.516 1.00 52.31 177 ILE A CA 1
ATOM 1373 C C . ILE A 1 177 ? 6.185 -11.296 32.093 1.00 52.31 177 ILE A C 1
ATOM 1375 O O . ILE A 1 177 ? 5.235 -11.547 31.353 1.00 52.31 177 ILE A O 1
ATOM 1379 N N . THR A 1 178 ? 6.087 -11.617 33.387 1.00 57.88 178 THR A N 1
ATOM 1380 C CA . THR A 1 178 ? 4.892 -12.343 33.884 1.00 57.88 178 THR A CA 1
ATOM 1381 C C . THR A 1 178 ? 3.700 -11.398 34.126 1.00 57.88 178 THR A C 1
ATOM 1383 O O . THR A 1 178 ? 3.730 -10.492 34.964 1.00 57.88 178 THR A O 1
ATOM 1386 N N . TYR A 1 179 ? 2.623 -11.568 33.348 1.00 67.62 179 TYR A N 1
ATOM 1387 C CA . TYR A 1 179 ? 1.330 -10.934 33.624 1.00 67.62 179 TYR A CA 1
ATOM 1388 C C . TYR A 1 179 ? 0.509 -11.837 34.537 1.00 67.62 179 TYR A C 1
ATOM 1390 O O . TYR A 1 179 ? 0.302 -13.010 34.247 1.00 67.62 179 TYR A O 1
ATOM 1398 N N . THR A 1 180 ? -0.041 -11.267 35.602 1.00 79.06 180 THR A N 1
ATOM 1399 C CA . THR A 1 180 ? -1.160 -11.907 36.304 1.00 79.06 180 THR A CA 1
ATOM 1400 C C . THR A 1 180 ? -2.415 -11.878 35.423 1.00 79.06 180 THR A C 1
ATOM 1402 O O . THR A 1 180 ? -2.576 -11.013 34.552 1.00 79.06 180 THR A O 1
ATOM 1405 N N . THR A 1 181 ? -3.366 -12.766 35.698 1.00 78.88 181 THR A N 1
ATOM 1406 C CA . THR A 1 181 ? -4.695 -12.769 35.067 1.00 78.88 181 THR A CA 1
ATOM 1407 C C . THR A 1 181 ? -5.417 -11.429 35.226 1.00 78.88 181 THR A C 1
ATOM 1409 O O . THR A 1 181 ? -5.980 -10.939 34.248 1.00 78.88 181 THR A O 1
ATOM 1412 N N . VAL A 1 182 ? -5.351 -10.775 36.393 1.00 83.31 182 VAL A N 1
ATOM 1413 C CA . VAL A 1 182 ? -5.985 -9.456 36.598 1.00 83.31 182 VAL A CA 1
ATOM 1414 C C . VAL A 1 182 ? -5.334 -8.391 35.709 1.00 83.31 182 VAL A C 1
ATOM 1416 O O . VAL A 1 182 ? -6.051 -7.662 35.021 1.00 83.31 182 VAL A O 1
ATOM 1419 N N . SER A 1 183 ? -3.994 -8.332 35.649 1.00 84.06 183 SER A N 1
ATOM 1420 C CA . SER A 1 183 ? -3.290 -7.408 34.744 1.00 84.06 183 SER A CA 1
ATOM 1421 C C . SER A 1 183 ? -3.637 -7.697 33.282 1.00 84.06 183 SER A C 1
ATOM 1423 O O . SER A 1 183 ? -3.889 -6.766 32.520 1.00 84.06 183 SER A O 1
ATOM 1425 N N . SER A 1 184 ? -3.707 -8.973 32.885 1.00 83.38 184 SER A N 1
ATOM 1426 C CA . SER A 1 184 ? -4.026 -9.369 31.508 1.00 83.38 184 SER A CA 1
ATOM 1427 C C . SER A 1 184 ? -5.430 -8.922 31.078 1.00 83.38 184 SER A C 1
ATOM 1429 O O . SER A 1 184 ? -5.581 -8.386 29.978 1.00 83.38 184 SER A O 1
ATOM 1431 N N . ILE A 1 185 ? -6.434 -9.056 31.961 1.00 83.25 185 ILE A N 1
ATOM 1432 C CA . ILE A 1 185 ? -7.816 -8.610 31.725 1.00 83.25 185 ILE A CA 1
ATOM 1433 C C . ILE A 1 185 ? -7.867 -7.081 31.649 1.00 83.25 185 ILE A C 1
ATOM 1435 O O . ILE A 1 185 ? -8.513 -6.533 30.754 1.00 83.25 185 ILE A O 1
ATOM 1439 N N . LEU A 1 186 ? -7.147 -6.390 32.538 1.00 86.62 186 LEU A N 1
ATOM 1440 C CA . LEU A 1 186 ? -7.075 -4.931 32.551 1.00 86.62 186 LEU A CA 1
ATOM 1441 C C . LEU A 1 186 ? -6.462 -4.394 31.248 1.00 86.62 186 LEU A C 1
ATOM 1443 O O . LEU A 1 186 ? -7.077 -3.550 30.598 1.00 86.62 186 LEU A O 1
ATOM 1447 N N . PHE A 1 187 ? -5.321 -4.935 30.804 1.00 84.88 187 PHE A N 1
ATOM 1448 C CA . PHE A 1 187 ? -4.706 -4.560 29.525 1.00 84.88 187 PHE A CA 1
ATOM 1449 C C . PHE A 1 187 ? -5.543 -4.967 28.307 1.00 84.88 187 PHE A C 1
ATOM 1451 O O . PHE A 1 187 ? -5.442 -4.317 27.273 1.00 84.88 187 PHE A O 1
ATOM 1458 N N . ALA A 1 188 ? -6.320 -6.050 28.383 1.00 82.25 188 ALA A N 1
ATOM 1459 C CA . ALA A 1 188 ? -7.121 -6.525 27.254 1.00 82.25 188 ALA A CA 1
ATOM 1460 C C . ALA A 1 188 ? -8.419 -5.734 27.056 1.00 82.25 188 ALA A C 1
ATOM 1462 O O . ALA A 1 188 ? -8.882 -5.629 25.926 1.00 82.25 188 ALA A O 1
ATOM 1463 N N . LYS A 1 189 ? -9.029 -5.219 28.133 1.00 82.75 189 LYS A N 1
ATOM 1464 C CA . LYS A 1 189 ? -10.397 -4.668 28.076 1.00 82.75 189 LYS A CA 1
ATOM 1465 C C . LYS A 1 189 ? -10.575 -3.268 28.654 1.00 82.75 189 LYS A C 1
ATOM 1467 O O . LYS A 1 189 ? -11.551 -2.606 28.318 1.00 82.75 189 LYS A O 1
ATOM 1472 N N . HIS A 1 190 ? -9.670 -2.815 29.518 1.00 86.94 190 HIS A N 1
ATOM 1473 C CA . HIS A 1 190 ? -9.806 -1.544 30.244 1.00 86.94 190 HIS A CA 1
ATOM 1474 C C . HIS A 1 190 ? -8.605 -0.605 30.056 1.00 86.94 190 HIS A C 1
ATOM 1476 O O . HIS A 1 190 ? -8.514 0.428 30.722 1.00 86.94 190 HIS A O 1
ATOM 1482 N N . LEU A 1 191 ? -7.694 -0.924 29.129 1.00 88.25 191 LEU A N 1
ATOM 1483 C CA . LEU A 1 191 ? -6.526 -0.096 28.819 1.00 88.25 191 LEU A CA 1
ATOM 1484 C C . LEU A 1 191 ? -6.931 1.305 28.345 1.00 88.25 191 LEU A C 1
ATOM 1486 O O . LEU A 1 191 ? -6.361 2.299 28.787 1.00 88.25 191 LEU A O 1
ATOM 1490 N N . THR A 1 192 ? -7.959 1.387 27.502 1.00 88.19 192 THR A N 1
ATOM 1491 C CA . THR A 1 192 ? -8.470 2.646 26.952 1.00 88.19 192 THR A CA 1
ATOM 1492 C C . THR A 1 192 ? -9.008 3.580 28.034 1.00 88.19 192 THR A C 1
ATOM 1494 O O . THR A 1 192 ? -8.740 4.781 28.010 1.00 88.19 192 THR A O 1
ATOM 1497 N N . ASP A 1 193 ? -9.723 3.033 29.020 1.00 88.38 193 ASP A N 1
ATOM 1498 C CA . ASP A 1 193 ? -10.232 3.794 30.163 1.00 88.38 193 ASP A CA 1
ATOM 1499 C C . ASP A 1 193 ? -9.101 4.267 31.081 1.00 88.38 193 ASP A C 1
ATOM 1501 O O . ASP A 1 193 ? -9.110 5.408 31.547 1.00 88.38 193 ASP A O 1
ATOM 1505 N N . LEU A 1 194 ? -8.090 3.419 31.298 1.00 90.25 194 LEU A N 1
ATOM 1506 C CA . LEU A 1 194 ? -6.912 3.794 32.073 1.00 90.25 194 LEU A CA 1
ATOM 1507 C C . LEU A 1 194 ? -6.115 4.912 31.380 1.00 90.25 194 LEU A C 1
ATOM 1509 O O . LEU A 1 194 ? -5.693 5.865 32.037 1.00 90.25 194 LEU A O 1
ATOM 1513 N N . TYR A 1 195 ? -5.960 4.845 30.054 1.00 91.50 195 TYR A N 1
ATOM 1514 C CA . TYR A 1 195 ? -5.352 5.916 29.259 1.00 91.50 195 TYR A CA 1
ATOM 1515 C C . TYR A 1 195 ? -6.157 7.209 29.351 1.00 91.50 195 TYR A C 1
ATOM 1517 O O . TYR A 1 195 ? -5.573 8.255 29.626 1.00 91.50 195 TYR A O 1
ATOM 1525 N N . ALA A 1 196 ? -7.482 7.152 29.199 1.00 89.50 196 ALA A N 1
ATOM 1526 C CA . ALA A 1 196 ? -8.344 8.325 29.343 1.00 89.50 196 ALA A CA 1
ATOM 1527 C C . ALA A 1 196 ? -8.163 9.011 30.706 1.00 89.50 196 ALA A C 1
ATOM 1529 O O . ALA A 1 196 ? -7.977 10.229 30.761 1.00 89.50 196 ALA A O 1
ATOM 1530 N N . ALA A 1 197 ? -8.148 8.230 31.792 1.00 90.00 197 ALA A N 1
ATOM 1531 C CA . ALA A 1 197 ? -7.962 8.734 33.150 1.00 90.00 197 ALA A CA 1
ATOM 1532 C C . ALA A 1 197 ? -6.605 9.414 33.343 1.00 90.00 197 ALA A C 1
ATOM 1534 O O . ALA A 1 197 ? -6.543 10.567 33.772 1.00 90.00 197 ALA A O 1
ATOM 1535 N N . LEU A 1 198 ? -5.519 8.729 32.982 1.00 90.75 198 LEU A N 1
ATOM 1536 C CA . LEU A 1 198 ? -4.166 9.249 33.165 1.00 90.75 198 LEU A CA 1
ATOM 1537 C C . LEU A 1 198 ? -3.892 10.467 32.270 1.00 90.75 198 LEU A C 1
ATOM 1539 O O . LEU A 1 198 ? -3.276 11.430 32.725 1.00 90.75 198 LEU A O 1
ATOM 1543 N N . LEU A 1 199 ? -4.392 10.475 31.029 1.00 90.44 199 LEU A N 1
ATOM 1544 C CA . LEU A 1 199 ? -4.250 11.614 30.117 1.00 90.44 199 LEU A CA 1
ATOM 1545 C C . LEU A 1 199 ? -5.070 12.824 30.570 1.00 90.44 199 LEU A C 1
ATOM 1547 O O . LEU A 1 199 ? -4.575 13.949 30.471 1.00 90.44 199 LEU A O 1
ATOM 1551 N N . GLN A 1 200 ? -6.279 12.618 31.105 1.00 90.19 200 GLN A N 1
ATOM 1552 C CA . GLN A 1 200 ? -7.065 13.698 31.707 1.00 90.19 200 GLN A CA 1
ATOM 1553 C C . GLN A 1 200 ? -6.319 14.317 32.891 1.00 90.19 200 GLN A C 1
ATOM 1555 O O . GLN A 1 200 ? -6.142 15.533 32.928 1.00 90.19 200 GLN A O 1
ATOM 1560 N N . LEU A 1 201 ? -5.813 13.496 33.813 1.00 87.31 201 LEU A N 1
ATOM 1561 C CA . LEU A 1 201 ? -5.052 13.977 34.970 1.00 87.31 201 LEU A CA 1
ATOM 1562 C C . LEU A 1 201 ? -3.752 14.691 34.568 1.00 87.31 201 LEU A C 1
ATOM 1564 O O . LEU A 1 201 ? -3.338 15.638 35.231 1.00 87.31 201 LEU A O 1
ATOM 1568 N N . ALA A 1 202 ? -3.118 14.270 33.473 1.00 86.44 202 ALA A N 1
ATOM 1569 C CA . ALA A 1 202 ? -1.846 14.819 33.012 1.00 86.44 202 ALA A CA 1
ATOM 1570 C C . ALA A 1 202 ? -1.966 16.098 32.159 1.00 86.44 202 ALA A C 1
ATOM 1572 O O . ALA A 1 202 ? -1.067 16.945 32.220 1.00 86.44 202 ALA A O 1
ATOM 1573 N N . TYR A 1 203 ? -3.025 16.234 31.348 1.00 85.88 203 TYR A N 1
ATOM 1574 C CA . TYR A 1 203 ? -3.096 17.235 30.269 1.00 85.88 203 TYR A CA 1
ATOM 1575 C C . TYR A 1 203 ? -4.414 18.020 30.174 1.00 85.88 203 TYR A C 1
ATOM 1577 O O . TYR A 1 203 ? -4.493 18.933 29.348 1.00 85.88 203 TYR A O 1
ATOM 1585 N N . ALA A 1 204 ? -5.441 17.717 30.977 1.00 84.25 204 ALA A N 1
ATOM 1586 C CA . ALA A 1 204 ? -6.705 18.448 30.893 1.00 84.25 204 ALA A CA 1
ATOM 1587 C C . ALA A 1 204 ? -6.557 19.935 31.295 1.00 84.25 204 ALA A C 1
ATOM 1589 O O . ALA A 1 204 ? -5.797 20.247 32.223 1.00 84.25 204 ALA A O 1
ATOM 1590 N N . PRO A 1 205 ? -7.283 20.854 30.622 1.00 75.88 205 PRO A N 1
ATOM 1591 C CA . PRO A 1 205 ? -7.293 22.282 30.938 1.00 75.88 205 PRO A CA 1
ATOM 1592 C C . PRO A 1 205 ? -7.921 22.558 32.313 1.00 75.88 205 PRO A C 1
ATOM 1594 O O . PRO A 1 205 ? -8.728 21.775 32.811 1.00 75.88 205 PRO A O 1
ATOM 1597 N N . ASN A 1 206 ? -7.512 23.665 32.935 1.00 68.88 206 ASN A N 1
ATOM 1598 C CA . ASN A 1 206 ? -7.798 23.965 34.339 1.00 68.88 206 ASN A CA 1
ATOM 1599 C C . ASN A 1 206 ? -9.299 24.206 34.600 1.00 68.88 206 ASN A C 1
ATOM 1601 O O . ASN A 1 206 ? -9.950 24.929 33.852 1.00 68.88 206 ASN A O 1
ATOM 1605 N N . LEU A 1 207 ? -9.804 23.658 35.710 1.00 60.16 207 LEU A N 1
ATOM 1606 C CA . LEU A 1 207 ? -11.034 24.102 36.376 1.00 60.16 207 LEU A CA 1
ATOM 1607 C C . LEU A 1 207 ? -10.625 25.029 37.538 1.00 60.16 207 LEU A C 1
ATOM 1609 O O . LEU A 1 207 ? -9.610 24.776 38.197 1.00 60.16 207 LEU A O 1
ATOM 1613 N N . GLU A 1 208 ? -11.356 26.122 37.752 1.00 50.38 208 GLU A N 1
ATOM 1614 C CA . GLU A 1 208 ? -10.887 27.340 38.445 1.00 50.38 208 GLU A CA 1
ATOM 1615 C C . GLU A 1 208 ? -10.605 27.235 39.968 1.00 50.38 208 GLU A C 1
ATOM 1617 O O . GLU A 1 208 ? -10.257 28.246 40.561 1.00 50.38 208 GLU A O 1
ATOM 1622 N N . ASN A 1 209 ? -10.639 26.057 40.615 1.00 54.19 209 ASN A N 1
ATOM 1623 C CA . ASN A 1 209 ? -10.755 25.985 42.088 1.00 54.19 209 ASN A CA 1
ATOM 1624 C C . ASN A 1 209 ? -9.756 25.104 42.898 1.00 54.19 209 ASN A C 1
ATOM 1626 O O . ASN A 1 209 ? -10.013 24.912 44.081 1.00 54.19 209 ASN A O 1
ATOM 1630 N N . ASP A 1 210 ? -8.617 24.606 42.375 1.00 57.06 210 ASP A N 1
ATOM 1631 C CA . ASP A 1 210 ? -7.661 23.818 43.209 1.00 57.06 210 ASP A CA 1
ATOM 1632 C C . ASP A 1 210 ? -6.278 24.454 43.408 1.00 57.06 210 ASP A C 1
ATOM 1634 O O . ASP A 1 210 ? -5.733 25.110 42.519 1.00 57.06 210 ASP A O 1
ATOM 1638 N N . ASN A 1 211 ? -5.661 24.109 44.546 1.00 68.31 211 ASN A N 1
ATOM 1639 C CA . ASN A 1 211 ? -4.269 24.385 44.911 1.00 68.31 211 ASN A CA 1
ATOM 1640 C C . ASN A 1 211 ? -3.274 23.993 43.795 1.00 68.31 211 ASN A C 1
ATOM 1642 O O . ASN A 1 211 ? -3.082 22.811 43.494 1.00 68.31 211 ASN A O 1
ATOM 1646 N N . GLU A 1 212 ? -2.568 24.978 43.228 1.00 70.19 212 GLU A N 1
ATOM 1647 C CA . GLU A 1 212 ? -1.666 24.789 42.077 1.00 70.19 212 GLU A CA 1
ATOM 1648 C C . GLU A 1 212 ? -0.517 23.794 42.325 1.00 70.19 212 GLU A C 1
ATOM 1650 O O . GLU A 1 212 ? -0.155 23.038 41.421 1.00 70.19 212 GLU A O 1
ATOM 1655 N N . LYS A 1 213 ? 0.048 23.749 43.543 1.00 73.19 213 LYS A N 1
ATOM 1656 C CA . LYS A 1 213 ? 1.170 22.849 43.885 1.00 73.19 213 LYS A CA 1
ATOM 1657 C C . LYS A 1 213 ? 0.781 21.370 43.819 1.00 73.19 213 LYS A C 1
ATOM 1659 O O . LYS A 1 213 ? 1.367 20.624 43.041 1.00 73.19 213 LYS A O 1
ATOM 1664 N N . THR A 1 214 ? -0.244 20.965 44.569 1.00 73.00 214 THR A N 1
ATOM 1665 C CA . THR A 1 214 ? -0.738 19.576 44.597 1.00 73.00 214 THR A CA 1
ATOM 1666 C C . THR A 1 214 ? -1.197 19.118 43.209 1.00 73.00 214 THR A C 1
ATOM 1668 O O . THR A 1 214 ? -0.988 17.973 42.815 1.00 73.00 214 THR A O 1
ATOM 1671 N N . ARG A 1 215 ? -1.762 20.032 42.411 1.00 72.94 215 ARG A N 1
ATOM 1672 C CA . ARG A 1 215 ? -2.178 19.761 41.029 1.00 72.94 215 ARG A CA 1
ATOM 1673 C C . ARG A 1 215 ? -0.993 19.492 40.095 1.00 72.94 215 ARG A C 1
ATOM 1675 O O . ARG A 1 215 ? -1.068 18.587 39.262 1.00 72.94 215 ARG A O 1
ATOM 1682 N N . ASN A 1 216 ? 0.097 20.250 40.221 1.00 80.38 216 ASN A N 1
ATOM 1683 C CA . ASN A 1 216 ? 1.305 20.030 39.421 1.00 80.38 216 ASN A CA 1
ATOM 1684 C C . ASN A 1 216 ? 1.983 18.697 39.768 1.00 80.38 216 ASN A C 1
ATOM 1686 O O . ASN A 1 216 ? 2.416 17.988 38.858 1.00 80.38 216 ASN A O 1
ATOM 1690 N N . GLU A 1 217 ? 1.985 18.314 41.046 1.00 83.12 217 GLU A N 1
ATOM 1691 C CA . GLU A 1 217 ? 2.453 16.998 41.500 1.00 83.12 217 GLU A CA 1
ATOM 1692 C C . GLU A 1 217 ? 1.605 15.862 40.908 1.00 83.12 217 GLU A C 1
ATOM 1694 O O . GLU A 1 217 ? 2.154 14.930 40.317 1.00 83.12 217 GLU A O 1
ATOM 1699 N N . ILE A 1 218 ? 0.269 15.969 40.971 1.00 83.88 218 ILE A N 1
ATOM 1700 C CA . ILE A 1 218 ? -0.654 14.993 40.363 1.00 83.88 218 ILE A CA 1
ATOM 1701 C C . ILE A 1 218 ? -0.417 14.880 38.853 1.00 83.88 218 ILE A C 1
ATOM 1703 O O . ILE A 1 218 ? -0.362 13.767 38.324 1.00 83.88 218 ILE A O 1
ATOM 1707 N N . ARG A 1 219 ? -0.236 16.007 38.153 1.00 87.38 219 ARG A N 1
ATOM 1708 C CA . ARG A 1 219 ? 0.050 16.028 36.710 1.00 87.38 219 ARG A CA 1
ATOM 1709 C C . ARG A 1 219 ? 1.355 15.323 36.376 1.00 87.38 219 ARG A C 1
ATOM 1711 O O . ARG A 1 219 ? 1.376 14.492 35.469 1.00 87.38 219 ARG A O 1
ATOM 1718 N N . GLN A 1 220 ? 2.438 15.656 37.075 1.00 87.00 220 GLN A N 1
ATOM 1719 C CA . GLN A 1 220 ? 3.747 15.055 36.831 1.00 87.00 220 GLN A CA 1
ATOM 1720 C C . GLN A 1 220 ? 3.724 13.553 37.132 1.00 87.00 220 GLN A C 1
ATOM 1722 O O . GLN A 1 220 ? 4.119 12.751 36.287 1.00 87.00 220 GLN A O 1
ATOM 1727 N N . TYR A 1 221 ? 3.151 13.164 38.270 1.00 87.81 221 TYR A N 1
ATOM 1728 C CA . TYR A 1 221 ? 3.035 11.762 38.654 1.00 87.81 221 TYR A CA 1
ATOM 1729 C C . TYR A 1 221 ? 2.154 10.963 37.683 1.00 87.81 221 TYR A C 1
ATOM 1731 O O . TYR A 1 221 ? 2.497 9.846 37.300 1.00 87.81 221 TYR A O 1
ATOM 1739 N N . SER A 1 222 ? 1.044 11.541 37.214 1.00 87.88 222 SER A N 1
ATOM 1740 C CA . SER A 1 222 ? 0.162 10.886 36.235 1.00 87.88 222 SER A CA 1
ATOM 1741 C C . SER A 1 222 ? 0.841 10.700 34.876 1.00 87.88 222 SER A C 1
ATOM 1743 O O . SER A 1 222 ? 0.619 9.676 34.232 1.00 87.88 222 SER A O 1
ATOM 1745 N N . LYS A 1 223 ? 1.717 11.628 34.457 1.00 87.69 223 LYS A N 1
ATOM 1746 C CA . LYS A 1 223 ? 2.561 11.451 33.258 1.00 87.69 223 LYS A CA 1
ATOM 1747 C C . LYS A 1 223 ? 3.536 10.288 33.421 1.00 87.69 223 LYS A C 1
ATOM 1749 O O . LYS A 1 223 ? 3.677 9.481 32.507 1.00 87.69 223 LYS A O 1
ATOM 1754 N N . GLU A 1 224 ? 4.185 10.176 34.577 1.00 88.62 224 GLU A N 1
ATOM 1755 C CA . GLU A 1 224 ? 5.099 9.065 34.869 1.00 88.62 224 GLU A CA 1
ATOM 1756 C C . GLU A 1 224 ? 4.371 7.716 34.887 1.00 88.62 224 GLU A C 1
ATOM 1758 O O . GLU A 1 224 ? 4.850 6.746 34.296 1.00 88.62 224 GLU A O 1
ATOM 1763 N N . LEU A 1 225 ? 3.197 7.655 35.524 1.00 86.69 225 LEU A N 1
ATOM 1764 C CA . LEU A 1 225 ? 2.345 6.467 35.521 1.00 86.69 225 LEU A CA 1
ATOM 1765 C C . LEU A 1 225 ? 1.907 6.096 34.104 1.00 86.69 225 LEU A C 1
ATOM 1767 O O . LEU A 1 225 ? 2.044 4.936 33.717 1.00 86.69 225 LEU A O 1
ATOM 1771 N N . PHE A 1 226 ? 1.447 7.072 33.316 1.00 90.69 226 PHE A N 1
ATOM 1772 C CA . PHE A 1 226 ? 1.077 6.852 31.920 1.00 90.69 226 PHE A CA 1
ATOM 1773 C C . PHE A 1 226 ? 2.241 6.266 31.125 1.00 90.69 226 PHE A C 1
ATOM 1775 O O . PHE A 1 226 ? 2.069 5.237 30.481 1.00 90.69 226 PHE A O 1
ATOM 1782 N N . ASN A 1 227 ? 3.435 6.858 31.225 1.00 87.38 227 ASN A N 1
ATOM 1783 C CA . ASN A 1 227 ? 4.614 6.378 30.508 1.00 87.38 227 ASN A CA 1
ATOM 1784 C C . ASN A 1 227 ? 4.963 4.933 30.883 1.00 87.38 227 ASN A C 1
ATOM 1786 O O . ASN A 1 227 ? 5.265 4.143 29.995 1.00 87.38 227 ASN A O 1
ATOM 1790 N N . LYS A 1 228 ? 4.856 4.552 32.163 1.00 87.12 228 LYS A N 1
ATOM 1791 C CA . LYS A 1 228 ? 5.083 3.163 32.601 1.00 87.12 228 LYS A CA 1
ATOM 1792 C C . LYS A 1 228 ? 4.057 2.186 32.020 1.00 87.12 228 LYS A C 1
ATOM 1794 O O . LYS A 1 228 ? 4.423 1.092 31.600 1.00 87.12 228 LYS A O 1
ATOM 1799 N N . VAL A 1 229 ? 2.774 2.558 31.993 1.00 87.12 229 VAL A N 1
ATOM 1800 C CA . VAL A 1 229 ? 1.720 1.711 31.398 1.00 87.12 229 VAL A CA 1
ATOM 1801 C C . VAL A 1 229 ? 1.889 1.636 29.885 1.00 87.12 229 VAL A C 1
ATOM 1803 O O . VAL A 1 229 ? 1.737 0.567 29.304 1.00 87.12 229 VAL A O 1
ATOM 1806 N N . PHE A 1 230 ? 2.234 2.750 29.245 1.00 87.12 230 PHE A N 1
ATOM 1807 C CA . PHE A 1 230 ? 2.422 2.847 27.803 1.00 87.12 230 PHE A CA 1
ATOM 1808 C C . PHE A 1 230 ? 3.609 2.018 27.302 1.00 87.12 230 PHE A C 1
ATOM 1810 O O . PHE A 1 230 ? 3.489 1.360 26.270 1.00 87.12 230 PHE A O 1
ATOM 1817 N N . THR A 1 231 ? 4.727 1.993 28.036 1.00 83.62 231 THR A N 1
ATOM 1818 C CA . THR A 1 231 ? 5.893 1.166 27.682 1.00 83.62 231 THR A CA 1
ATOM 1819 C C . THR A 1 231 ? 5.654 -0.321 27.917 1.00 83.62 231 THR A C 1
ATOM 1821 O O . THR A 1 231 ? 6.146 -1.135 27.137 1.00 83.62 231 THR A O 1
ATOM 1824 N N . ARG A 1 232 ? 4.891 -0.685 28.957 1.00 81.25 232 ARG A N 1
ATOM 1825 C CA . ARG A 1 232 ? 4.572 -2.087 29.270 1.00 81.25 232 ARG A CA 1
ATOM 1826 C C . ARG A 1 232 ? 3.464 -2.662 28.384 1.00 81.25 232 ARG A C 1
ATOM 1828 O O . ARG A 1 232 ? 3.475 -3.857 28.119 1.00 81.25 232 ARG A O 1
ATOM 1835 N N . ALA A 1 233 ? 2.524 -1.836 27.927 1.00 82.69 233 ALA A N 1
ATOM 1836 C CA . ALA A 1 233 ? 1.447 -2.267 27.044 1.00 82.69 233 ALA A CA 1
ATOM 1837 C C . ALA A 1 233 ? 1.968 -2.740 25.676 1.00 82.69 233 ALA A C 1
ATOM 1839 O O . ALA A 1 233 ? 2.895 -2.157 25.095 1.00 82.69 233 ALA A O 1
ATOM 1840 N N . ASP A 1 234 ? 1.306 -3.775 25.156 1.00 83.31 234 ASP A N 1
ATOM 1841 C CA . ASP A 1 234 ? 1.462 -4.247 23.784 1.00 83.31 234 ASP A CA 1
ATOM 1842 C C . ASP A 1 234 ? 1.163 -3.128 22.770 1.00 83.31 234 ASP A C 1
ATOM 1844 O O . ASP A 1 234 ? 0.257 -2.315 22.974 1.00 83.31 234 ASP A O 1
ATOM 1848 N N . ILE A 1 235 ? 1.932 -3.087 21.679 1.00 82.81 235 ILE A N 1
ATOM 1849 C CA . ILE A 1 235 ? 1.874 -1.993 20.705 1.00 82.81 235 ILE A CA 1
ATOM 1850 C C . ILE A 1 235 ? 0.497 -1.922 20.035 1.00 82.81 235 ILE A C 1
ATOM 1852 O O . ILE A 1 235 ? -0.072 -0.831 19.951 1.00 82.81 235 ILE A O 1
ATOM 1856 N N . PHE A 1 236 ? -0.073 -3.062 19.625 1.00 81.62 236 PHE A N 1
ATOM 1857 C CA . PHE A 1 236 ? -1.390 -3.096 18.984 1.00 81.62 236 PHE A CA 1
ATOM 1858 C C . PHE A 1 236 ? -2.486 -2.624 19.932 1.00 81.62 236 PHE A C 1
ATOM 1860 O O . PHE A 1 236 ? -3.322 -1.810 19.546 1.00 81.62 236 PHE A O 1
ATOM 1867 N N . ARG A 1 237 ? -2.458 -3.066 21.193 1.00 82.62 237 ARG A N 1
ATOM 1868 C CA . ARG A 1 237 ? -3.447 -2.629 22.198 1.00 82.62 237 ARG A CA 1
ATOM 1869 C C . ARG A 1 237 ? -3.345 -1.139 22.511 1.00 82.62 237 ARG A C 1
ATOM 1871 O O . ARG A 1 237 ? -4.368 -0.488 22.735 1.00 82.62 237 ARG A O 1
ATOM 1878 N N . SER A 1 238 ? -2.130 -0.590 22.521 1.00 85.56 238 SER A N 1
ATOM 1879 C CA . SER A 1 238 ? -1.912 0.849 22.678 1.00 85.56 238 SER A CA 1
ATOM 1880 C C . SER A 1 238 ? -2.448 1.639 21.485 1.00 85.56 238 SER A C 1
ATOM 1882 O O . SER A 1 238 ? -3.090 2.669 21.694 1.00 85.56 238 SER A O 1
ATOM 1884 N N . LEU A 1 239 ? -2.223 1.160 20.255 1.00 84.25 239 LEU A N 1
ATOM 1885 C CA . LEU A 1 239 ? -2.773 1.765 19.037 1.00 84.25 239 LEU A CA 1
ATOM 1886 C C . LEU A 1 239 ? -4.302 1.731 19.043 1.00 84.25 239 LEU A C 1
ATOM 1888 O O . LEU A 1 239 ? -4.928 2.777 18.877 1.00 84.25 239 LEU A O 1
ATOM 1892 N N . ASP A 1 240 ? -4.898 0.574 19.321 1.00 81.81 240 ASP A N 1
ATOM 1893 C CA . ASP A 1 240 ? -6.349 0.401 19.416 1.00 81.81 240 ASP A CA 1
ATOM 1894 C C . ASP A 1 240 ? -6.959 1.316 20.489 1.00 81.81 240 ASP A C 1
ATOM 1896 O O . ASP A 1 240 ? -7.910 2.052 20.239 1.00 81.81 240 ASP A O 1
ATOM 1900 N N . SER A 1 241 ? -6.337 1.390 21.668 1.00 83.12 241 SER A N 1
ATOM 1901 C CA . SER A 1 241 ? -6.806 2.264 22.748 1.00 83.12 241 SER A CA 1
ATOM 1902 C C . SER A 1 241 ? -6.710 3.750 22.393 1.00 83.12 241 SER A C 1
ATOM 1904 O O . SER A 1 241 ? -7.657 4.503 22.618 1.00 83.12 241 SER A O 1
ATOM 1906 N N . LEU A 1 242 ? -5.588 4.207 21.831 1.00 84.94 242 LEU A N 1
ATOM 1907 C CA . LEU A 1 242 ? -5.416 5.616 21.455 1.00 84.94 242 LEU A CA 1
ATOM 1908 C C . LEU A 1 242 ? -6.326 6.014 20.288 1.00 84.94 242 LEU A C 1
ATOM 1910 O O . LEU A 1 242 ? -6.891 7.108 20.298 1.00 84.94 242 LEU A O 1
ATOM 1914 N N . THR A 1 243 ? -6.499 5.133 19.303 1.00 82.06 243 THR A N 1
ATOM 1915 C CA . THR A 1 243 ? -7.411 5.371 18.176 1.00 82.06 243 THR A CA 1
ATOM 1916 C C . THR A 1 243 ? -8.869 5.324 18.610 1.00 82.06 243 THR A C 1
ATOM 1918 O O . THR A 1 243 ? -9.631 6.185 18.184 1.00 82.06 243 THR A O 1
ATOM 1921 N N . THR A 1 244 ? -9.247 4.445 19.539 1.00 81.25 244 THR A N 1
ATOM 1922 C CA . THR A 1 244 ? -10.589 4.421 20.145 1.00 81.25 244 THR A CA 1
ATOM 1923 C C . THR A 1 244 ? -10.888 5.709 20.919 1.00 81.25 244 THR A C 1
ATOM 1925 O O . THR A 1 244 ? -11.991 6.241 20.822 1.00 81.25 244 THR A O 1
ATOM 1928 N N . LEU A 1 245 ? -9.908 6.285 21.629 1.00 80.94 245 LEU A N 1
ATOM 1929 C CA . LEU A 1 245 ? -10.077 7.595 22.283 1.00 80.94 245 LEU A CA 1
ATOM 1930 C C . LEU A 1 245 ? -10.269 8.745 21.287 1.00 80.94 245 LEU A C 1
ATOM 1932 O O . LEU A 1 245 ? -10.939 9.728 21.604 1.00 80.94 245 LEU A O 1
ATOM 1936 N N . LEU A 1 246 ? -9.684 8.635 20.093 1.00 78.88 246 LEU A N 1
ATOM 1937 C CA . LEU A 1 246 ? -9.874 9.591 18.999 1.00 78.88 246 LEU A CA 1
ATOM 1938 C C . LEU A 1 246 ? -11.172 9.340 18.215 1.00 78.88 246 LEU A C 1
ATOM 1940 O O . LEU A 1 246 ? -11.758 10.290 17.691 1.00 78.88 246 LEU A O 1
ATOM 1944 N N . GLY A 1 247 ? -11.617 8.084 18.150 1.00 66.12 247 GLY A N 1
ATOM 1945 C CA . GLY A 1 247 ? -12.826 7.599 17.491 1.00 66.12 247 GLY A CA 1
ATOM 1946 C C . GLY A 1 247 ? -14.081 7.976 18.267 1.00 66.12 247 GLY A C 1
ATOM 1947 O O . GLY A 1 247 ? -14.781 7.130 18.809 1.00 66.12 247 GLY A O 1
ATOM 1948 N N . SER A 1 248 ? -14.358 9.272 18.373 1.00 54.84 248 SER A N 1
ATOM 1949 C CA . SER A 1 248 ? -15.535 9.758 19.088 1.00 54.84 248 SER A CA 1
ATOM 1950 C C . SER A 1 248 ? -16.773 9.813 18.182 1.00 54.84 248 SER A C 1
ATOM 1952 O O . SER A 1 248 ? -16.663 10.268 17.041 1.00 54.84 248 SER A O 1
ATOM 1954 N N . PRO A 1 249 ? -17.971 9.447 18.680 1.00 52.19 249 PRO A N 1
ATOM 1955 C CA . PRO A 1 249 ? -19.219 9.693 17.964 1.00 52.19 249 PRO A CA 1
ATOM 1956 C C . PRO A 1 249 ? -19.434 11.203 17.729 1.00 52.19 249 PRO A C 1
ATOM 1958 O O . PRO A 1 249 ? -18.995 12.024 18.546 1.00 52.19 249 PRO A O 1
ATOM 1961 N N . PRO A 1 250 ? -20.147 11.594 16.655 1.00 45.75 250 PRO A N 1
ATOM 1962 C CA . PRO A 1 250 ? -20.221 12.978 16.172 1.00 45.75 250 PRO A CA 1
ATOM 1963 C C . PRO A 1 250 ? -20.757 14.012 17.186 1.00 45.75 250 PRO A C 1
ATOM 1965 O O . PRO A 1 250 ? -20.472 15.197 17.040 1.00 45.75 250 PRO A O 1
ATOM 1968 N N . LEU A 1 251 ? -21.470 13.605 18.247 1.00 39.59 251 LEU A N 1
ATOM 1969 C CA . LEU A 1 251 ? -21.986 14.528 19.280 1.00 39.59 251 LEU A CA 1
ATOM 1970 C C . LEU A 1 251 ? -20.990 14.883 20.380 1.00 39.59 251 LEU A C 1
ATOM 1972 O O . LEU A 1 251 ? -21.152 15.906 21.048 1.00 39.59 251 LEU A O 1
ATOM 1976 N N . HIS A 1 252 ? -20.003 14.029 20.637 1.00 56.22 252 HIS A N 1
ATOM 1977 C CA . HIS A 1 252 ? -19.087 14.178 21.769 1.00 56.22 252 HIS A CA 1
ATOM 1978 C C . HIS A 1 252 ? -17.652 13.990 21.298 1.00 56.22 252 HIS A C 1
ATOM 1980 O O . HIS A 1 252 ? -16.934 13.132 21.800 1.00 56.22 252 HIS A O 1
ATOM 1986 N N . SER A 1 253 ? -17.253 14.796 20.308 1.00 64.69 253 SER A N 1
ATOM 1987 C CA . SER A 1 253 ? -15.893 14.767 19.772 1.00 64.69 253 SER A CA 1
ATOM 1988 C C . SER A 1 253 ? -14.851 14.918 20.882 1.00 64.69 253 SER A C 1
ATOM 1990 O O . SER A 1 253 ? -15.000 15.782 21.754 1.00 64.69 253 SER A O 1
ATOM 1992 N N . ALA A 1 254 ? -13.787 14.113 20.817 1.00 77.19 254 ALA A N 1
ATOM 1993 C CA . ALA A 1 254 ? -12.668 14.204 21.738 1.00 77.19 254 ALA A CA 1
ATOM 1994 C C . ALA A 1 254 ? -12.163 15.659 21.843 1.00 77.19 254 ALA A C 1
ATOM 1996 O O . ALA A 1 254 ? -11.954 16.330 20.811 1.00 77.19 254 ALA A O 1
ATOM 1997 N N . PRO A 1 255 ? -11.934 16.166 23.070 1.00 81.88 255 PRO A N 1
ATOM 1998 C CA . PRO A 1 255 ? -11.419 17.510 23.285 1.00 81.88 255 PRO A CA 1
ATOM 1999 C C . PRO A 1 255 ? -10.151 17.788 22.469 1.00 81.88 255 PRO A C 1
ATOM 2001 O O . PRO A 1 255 ? -9.313 16.907 22.279 1.00 81.88 255 PRO A O 1
ATOM 2004 N N . LYS A 1 256 ? -9.968 19.038 22.015 1.00 81.75 256 LYS A N 1
ATOM 2005 C CA . LYS A 1 256 ? -8.798 19.436 21.202 1.00 81.75 256 LYS A CA 1
ATOM 2006 C C . LYS A 1 256 ? -7.465 19.070 21.870 1.00 81.75 256 LYS A C 1
ATOM 2008 O O . LYS A 1 256 ? -6.561 18.594 21.191 1.00 81.75 256 LYS A O 1
ATOM 2013 N N . TRP A 1 257 ? -7.365 19.250 23.191 1.00 87.31 257 TRP A N 1
ATOM 2014 C CA . TRP A 1 257 ? -6.173 18.892 23.965 1.00 87.31 257 TRP A CA 1
ATOM 2015 C C . TRP A 1 257 ? -5.902 17.381 23.929 1.00 87.31 257 TRP A C 1
ATOM 2017 O O . TRP A 1 257 ? -4.763 16.974 23.717 1.00 87.31 257 TRP A O 1
ATOM 2027 N N . LEU A 1 258 ? -6.944 16.551 24.052 1.00 85.31 258 LEU A N 1
ATOM 2028 C CA . LEU A 1 258 ? -6.821 15.094 24.043 1.00 85.31 258 LEU A CA 1
ATOM 2029 C C . LEU A 1 258 ? -6.417 14.600 22.654 1.00 85.31 258 LEU A C 1
ATOM 2031 O O . LEU A 1 258 ? -5.528 13.760 22.547 1.00 85.31 258 LEU A O 1
ATOM 2035 N N . ARG A 1 259 ? -6.994 15.180 21.593 1.00 82.12 259 ARG A N 1
ATOM 2036 C CA . ARG A 1 259 ? -6.605 14.882 20.206 1.00 82.12 259 ARG A CA 1
ATOM 2037 C C . ARG A 1 259 ? -5.142 15.214 19.930 1.00 82.12 259 ARG A C 1
ATOM 2039 O O . ARG A 1 259 ? -4.440 14.402 19.337 1.00 82.12 259 ARG A O 1
ATOM 2046 N N . ALA A 1 260 ? -4.671 16.367 20.402 1.00 82.69 260 ALA A N 1
ATOM 2047 C CA . ALA A 1 260 ? -3.275 16.766 20.245 1.00 82.69 260 ALA A CA 1
ATOM 2048 C C . ALA A 1 260 ? -2.311 15.816 20.978 1.00 82.69 260 ALA A C 1
ATOM 2050 O O . ALA A 1 260 ? -1.258 15.477 20.441 1.00 82.69 260 ALA A O 1
ATOM 2051 N N . VAL A 1 261 ? -2.663 15.366 22.187 1.00 84.81 261 VAL A N 1
ATOM 2052 C CA . VAL A 1 261 ? -1.823 14.449 22.975 1.00 84.81 261 VAL A CA 1
ATOM 2053 C C . VAL A 1 261 ? -1.862 13.025 22.418 1.00 84.81 261 VAL A C 1
ATOM 2055 O O . VAL A 1 261 ? -0.808 12.426 22.242 1.00 84.81 261 VAL A O 1
ATOM 2058 N N . CYS A 1 262 ? -3.038 12.493 22.076 1.00 84.19 262 CYS A N 1
ATOM 2059 C CA . CYS A 1 262 ? -3.148 11.160 21.478 1.00 84.19 262 CYS A CA 1
ATOM 2060 C C . CYS A 1 262 ? -2.454 11.103 20.113 1.00 84.19 262 CYS A C 1
ATOM 2062 O O . CYS A 1 262 ? -1.755 10.135 19.849 1.00 84.19 262 CYS A O 1
ATOM 2064 N N . GLY A 1 263 ? -2.556 12.156 19.290 1.00 79.50 263 GLY A N 1
ATOM 2065 C CA . GLY A 1 263 ? -1.791 12.261 18.043 1.00 79.50 263 GLY A CA 1
ATOM 2066 C C . GLY A 1 263 ? -0.283 12.178 18.289 1.00 79.50 263 GLY A C 1
ATOM 2067 O O . GLY A 1 263 ? 0.388 11.335 17.709 1.00 79.50 263 GLY A O 1
ATOM 2068 N N . LYS A 1 264 ? 0.230 12.965 19.243 1.00 82.19 264 LYS A N 1
ATOM 2069 C CA . LYS A 1 264 ? 1.637 12.926 19.682 1.00 82.19 264 LYS A CA 1
ATOM 2070 C C . LYS A 1 264 ? 2.098 11.550 20.179 1.00 82.19 264 LYS A C 1
ATOM 2072 O O . LYS A 1 264 ? 3.262 11.205 19.998 1.00 82.19 264 LYS A O 1
ATOM 2077 N N . LEU A 1 265 ? 1.218 10.796 20.837 1.00 83.12 265 LEU A N 1
ATOM 2078 C CA . LEU A 1 265 ? 1.510 9.458 21.360 1.00 83.12 265 LEU A CA 1
ATOM 2079 C C . LEU A 1 265 ? 1.429 8.374 20.284 1.00 83.12 265 LEU A C 1
ATOM 2081 O O . LEU A 1 265 ? 2.246 7.465 20.278 1.00 83.12 265 LEU A O 1
ATOM 2085 N N . LEU A 1 266 ? 0.490 8.478 19.342 1.00 81.44 266 LEU A N 1
ATOM 2086 C CA . LEU A 1 266 ? 0.454 7.605 18.167 1.00 81.44 266 LEU A CA 1
ATOM 2087 C C . LEU A 1 266 ? 1.746 7.737 17.366 1.00 81.44 266 LEU A C 1
ATOM 2089 O O . LEU A 1 266 ? 2.319 6.745 16.932 1.00 81.44 266 LEU A O 1
ATOM 2093 N N . THR A 1 267 ? 2.255 8.958 17.243 1.00 77.69 267 THR A N 1
ATOM 2094 C CA . THR A 1 267 ? 3.525 9.194 16.573 1.00 77.69 267 THR A CA 1
ATOM 2095 C C . THR A 1 267 ? 4.723 8.640 17.352 1.00 77.69 267 THR A C 1
ATOM 2097 O O . THR A 1 267 ? 5.660 8.138 16.739 1.00 77.69 267 THR A O 1
ATOM 2100 N N . SER A 1 268 ? 4.695 8.644 18.691 1.00 81.06 268 SER A N 1
ATOM 2101 C CA . SER A 1 268 ? 5.762 8.016 19.484 1.00 81.06 268 SER A CA 1
ATOM 2102 C C . SER A 1 268 ? 5.737 6.485 19.434 1.00 81.06 268 SER A C 1
ATOM 2104 O O . SER A 1 268 ? 6.765 5.866 19.702 1.00 81.06 268 SER A O 1
ATOM 2106 N N . VAL A 1 269 ? 4.616 5.860 19.044 1.00 83.94 269 VAL A N 1
ATOM 2107 C CA . VAL A 1 269 ? 4.573 4.413 18.779 1.00 83.94 269 VAL A CA 1
ATOM 2108 C C . VAL A 1 269 ? 5.526 4.033 17.646 1.00 83.94 269 VAL A C 1
ATOM 2110 O O . VAL A 1 269 ? 6.203 3.019 17.771 1.00 83.94 269 VAL A O 1
ATOM 2113 N N . LEU A 1 270 ? 5.658 4.857 16.599 1.00 82.81 270 LEU A N 1
ATOM 2114 C CA . LEU A 1 270 ? 6.587 4.597 15.485 1.00 82.81 270 LEU A CA 1
ATOM 2115 C C . LEU A 1 270 ? 8.053 4.508 15.939 1.00 82.81 270 LEU A C 1
ATOM 2117 O O . LEU A 1 270 ? 8.855 3.816 15.318 1.00 82.81 270 LEU A O 1
ATOM 2121 N N . LEU A 1 271 ? 8.396 5.186 17.038 1.00 83.88 271 LEU A N 1
ATOM 2122 C CA . LEU A 1 271 ? 9.746 5.208 17.606 1.00 83.88 271 LEU A CA 1
ATOM 2123 C C . LEU A 1 271 ? 10.039 4.001 18.513 1.00 83.88 271 LEU A C 1
ATOM 2125 O O . LEU A 1 271 ? 11.181 3.813 18.930 1.00 83.88 271 LEU A O 1
ATOM 2129 N N . ARG A 1 272 ? 9.032 3.182 18.845 1.00 83.00 272 ARG A N 1
ATOM 2130 C CA . ARG A 1 272 ? 9.220 1.934 19.603 1.00 83.00 272 ARG A CA 1
ATOM 2131 C C . ARG A 1 272 ? 9.840 0.852 18.707 1.00 83.00 272 ARG A C 1
ATOM 2133 O O . ARG A 1 272 ? 9.657 0.900 17.490 1.00 83.00 272 ARG A O 1
ATOM 2140 N N . PRO A 1 273 ? 10.529 -0.151 19.286 1.00 79.88 273 PRO A N 1
ATOM 2141 C CA . PRO A 1 273 ? 10.984 -1.308 18.518 1.00 79.88 273 PRO A CA 1
ATOM 2142 C C . PRO A 1 273 ? 9.784 -2.011 17.875 1.00 79.88 273 PRO A C 1
ATOM 2144 O O . PRO A 1 273 ? 8.768 -2.212 18.538 1.00 79.88 273 PRO A O 1
ATOM 2147 N N . ASP A 1 274 ? 9.902 -2.345 16.590 1.00 82.38 274 ASP A N 1
ATOM 2148 C CA . ASP A 1 274 ? 8.840 -2.936 15.758 1.00 82.38 274 ASP A CA 1
ATOM 2149 C C . ASP A 1 274 ? 7.543 -2.095 15.681 1.00 82.38 274 ASP A C 1
ATOM 2151 O O . ASP A 1 274 ? 6.494 -2.568 15.237 1.00 82.38 274 ASP A O 1
ATOM 2155 N N . GLY A 1 275 ? 7.616 -0.812 16.058 1.00 84.38 275 GLY A N 1
ATOM 2156 C CA . GLY A 1 275 ? 6.491 0.119 16.041 1.00 84.38 275 GLY A CA 1
ATOM 2157 C C . GLY A 1 275 ? 5.978 0.400 14.633 1.00 84.38 275 GLY A C 1
ATOM 2158 O O . GLY A 1 275 ? 4.768 0.473 14.425 1.00 84.38 275 GLY A O 1
ATOM 2159 N N . VAL A 1 276 ? 6.882 0.491 13.650 1.00 87.56 276 VAL A N 1
ATOM 2160 C CA . VAL A 1 276 ? 6.500 0.674 12.241 1.00 87.56 276 VAL A CA 1
ATOM 2161 C C . VAL A 1 276 ? 5.681 -0.517 11.743 1.00 87.56 276 VAL A C 1
ATOM 2163 O O . VAL A 1 276 ? 4.628 -0.317 11.142 1.00 87.56 276 VAL A O 1
ATOM 2166 N N . GLN A 1 277 ? 6.120 -1.745 12.034 1.00 86.12 277 GLN A N 1
ATOM 2167 C CA . GLN A 1 277 ? 5.409 -2.956 11.624 1.00 86.12 277 GLN A CA 1
ATOM 2168 C C . GLN A 1 277 ? 4.011 -3.010 12.249 1.00 86.12 277 GLN A C 1
ATOM 2170 O O . GLN A 1 277 ? 3.030 -3.168 11.530 1.00 86.12 277 GLN A O 1
ATOM 2175 N N . ALA A 1 278 ? 3.905 -2.781 13.560 1.00 83.06 278 ALA A N 1
ATOM 2176 C CA . ALA A 1 278 ? 2.621 -2.806 14.255 1.00 83.06 278 ALA A CA 1
ATOM 2177 C C . ALA A 1 278 ? 1.639 -1.731 13.749 1.00 83.06 278 ALA A C 1
ATOM 2179 O O . ALA A 1 278 ? 0.444 -1.996 13.637 1.00 83.06 278 ALA A O 1
ATOM 2180 N N . VAL A 1 279 ? 2.122 -0.527 13.412 1.00 85.81 279 VAL A N 1
ATOM 2181 C CA . VAL A 1 279 ? 1.276 0.532 12.830 1.00 85.81 279 VAL A CA 1
ATOM 2182 C C . VAL A 1 279 ? 0.787 0.146 11.437 1.00 85.81 279 VAL A C 1
ATOM 2184 O O . VAL A 1 279 ? -0.394 0.333 11.139 1.00 85.81 279 VAL A O 1
ATOM 2187 N N . VAL A 1 280 ? 1.664 -0.408 10.596 1.00 85.75 280 VAL A N 1
ATOM 2188 C CA . VAL A 1 280 ? 1.285 -0.882 9.258 1.00 85.75 280 VAL A CA 1
ATOM 2189 C C . VAL A 1 280 ? 0.247 -1.997 9.372 1.00 85.75 280 VAL A C 1
ATOM 2191 O O . VAL A 1 280 ? -0.819 -1.879 8.777 1.00 85.75 280 VAL A O 1
ATOM 2194 N N . ASP A 1 281 ? 0.498 -3.016 10.192 1.00 83.81 281 ASP A N 1
ATOM 2195 C CA . ASP A 1 281 ? -0.413 -4.145 10.411 1.00 83.81 281 ASP A CA 1
ATOM 2196 C C . ASP A 1 281 ? -1.782 -3.678 10.936 1.00 83.81 281 ASP A C 1
ATOM 2198 O O . ASP A 1 281 ? -2.827 -4.117 10.448 1.00 83.81 281 ASP A O 1
ATOM 2202 N N . PHE A 1 282 ? -1.785 -2.739 11.889 1.00 81.75 282 PHE A N 1
ATOM 2203 C CA . PHE A 1 282 ? -3.007 -2.160 12.450 1.00 81.75 282 PHE A CA 1
ATOM 2204 C C . PHE A 1 282 ? -3.821 -1.402 11.392 1.00 81.75 282 PHE A C 1
ATOM 2206 O O . PHE A 1 282 ? -5.042 -1.535 11.339 1.00 81.75 282 PHE A O 1
ATOM 2213 N N . MET A 1 283 ? -3.162 -0.621 10.530 1.00 78.00 283 MET A N 1
ATOM 2214 C CA . MET A 1 283 ? -3.837 0.156 9.483 1.00 78.00 283 MET A CA 1
ATOM 2215 C C . MET A 1 283 ? -4.267 -0.685 8.275 1.00 78.00 283 MET A C 1
ATOM 2217 O O . MET A 1 283 ? -5.230 -0.318 7.597 1.00 78.00 283 MET A O 1
ATOM 2221 N N . VAL A 1 284 ? -3.568 -1.788 7.997 1.00 81.00 284 VAL A N 1
ATOM 2222 C CA . VAL A 1 284 ? -3.933 -2.754 6.949 1.00 81.00 284 VAL A CA 1
ATOM 2223 C C . VAL A 1 284 ? -5.121 -3.614 7.388 1.00 81.00 284 VAL A C 1
ATOM 2225 O O . VAL A 1 284 ? -5.945 -3.975 6.554 1.00 81.00 284 VAL A O 1
ATOM 2228 N N . GLY A 1 285 ? -5.255 -3.918 8.684 1.00 71.19 285 GLY A N 1
ATOM 2229 C CA . GLY A 1 285 ? -6.452 -4.569 9.232 1.00 71.19 285 GLY A CA 1
ATOM 2230 C C . GLY A 1 285 ? -6.680 -6.005 8.744 1.00 71.19 285 GLY A C 1
ATOM 2231 O O . GLY A 1 285 ? -7.810 -6.485 8.775 1.00 71.19 285 GLY A O 1
ATOM 2232 N N . GLY A 1 286 ? -5.625 -6.689 8.284 1.00 66.50 286 GLY A N 1
ATOM 2233 C CA . GLY A 1 286 ? -5.695 -8.064 7.774 1.00 66.50 286 GLY A CA 1
ATOM 2234 C C . GLY A 1 286 ? -6.097 -8.197 6.301 1.00 66.50 286 GLY A C 1
ATOM 2235 O O . GLY A 1 286 ? -6.408 -9.302 5.861 1.00 66.50 286 GLY A O 1
ATOM 2236 N N . GLU A 1 287 ? -6.099 -7.107 5.530 1.00 66.06 287 GLU A N 1
ATOM 2237 C CA . GLU A 1 287 ? -6.319 -7.156 4.079 1.00 66.06 287 GLU A CA 1
ATOM 2238 C C . GLU A 1 287 ? -5.142 -7.844 3.358 1.00 66.06 287 GLU A C 1
ATOM 2240 O O . GLU A 1 287 ? -3.979 -7.525 3.605 1.00 66.06 287 GLU A O 1
ATOM 2245 N N . ASN A 1 288 ? -5.441 -8.772 2.437 1.00 61.91 288 ASN A N 1
ATOM 2246 C CA . ASN A 1 288 ? -4.428 -9.452 1.612 1.00 61.91 288 ASN A CA 1
ATOM 2247 C C . ASN A 1 288 ? -3.786 -8.519 0.571 1.00 61.91 288 ASN A C 1
ATOM 2249 O O . ASN A 1 288 ? -2.658 -8.756 0.145 1.00 61.91 288 ASN A O 1
ATOM 2253 N N . GLU A 1 289 ? -4.487 -7.455 0.176 1.00 64.75 289 GLU A N 1
ATOM 2254 C CA . GLU A 1 289 ? -4.008 -6.433 -0.752 1.00 64.75 289 GLU A CA 1
ATOM 2255 C C . GLU A 1 289 ? -4.362 -5.046 -0.209 1.00 64.75 289 GLU A C 1
ATOM 2257 O O . GLU A 1 289 ? -5.483 -4.810 0.235 1.00 64.75 289 GLU A O 1
ATOM 2262 N N . VAL A 1 290 ? -3.400 -4.119 -0.230 1.00 72.62 290 VAL A N 1
ATOM 2263 C CA . VAL A 1 290 ? -3.582 -2.770 0.323 1.00 72.62 290 VAL A CA 1
ATOM 2264 C C . VAL A 1 290 ? -3.897 -1.794 -0.803 1.00 72.62 290 VAL A C 1
ATOM 2266 O O . VAL A 1 290 ? -3.123 -1.650 -1.750 1.00 72.62 290 VAL A O 1
ATOM 2269 N N . SER A 1 291 ? -5.005 -1.064 -0.675 1.00 65.88 291 SER A N 1
ATOM 2270 C CA . SER A 1 291 ? -5.349 0.002 -1.624 1.00 65.88 291 SER A CA 1
ATOM 2271 C C . SER A 1 291 ? -4.291 1.125 -1.644 1.00 65.88 291 SER A C 1
ATOM 2273 O O . SER A 1 291 ? -3.710 1.468 -0.606 1.00 65.88 291 SER A O 1
ATOM 2275 N N . PRO A 1 292 ? -4.034 1.758 -2.805 1.00 67.31 292 PRO A N 1
ATOM 2276 C CA . PRO A 1 292 ? -3.019 2.811 -2.943 1.00 67.31 292 PRO A CA 1
ATOM 2277 C C . PRO A 1 292 ? -3.280 4.027 -2.064 1.00 67.31 292 PRO A C 1
ATOM 2279 O O . PRO A 1 292 ? -2.345 4.624 -1.538 1.00 67.31 292 PRO A O 1
ATOM 2282 N N . THR A 1 293 ? -4.546 4.377 -1.850 1.00 66.19 293 THR A N 1
ATOM 2283 C CA . THR A 1 293 ? -4.930 5.499 -0.988 1.00 66.19 293 THR A CA 1
ATOM 2284 C C . THR A 1 293 ? -4.582 5.227 0.475 1.00 66.19 293 THR A C 1
ATOM 2286 O O . THR A 1 293 ? -4.102 6.127 1.167 1.00 66.19 293 THR A O 1
ATOM 2289 N N . LYS A 1 294 ? -4.752 3.984 0.950 1.00 75.44 294 LYS A N 1
ATOM 2290 C CA . LYS A 1 294 ? -4.297 3.566 2.283 1.00 75.44 294 LYS A CA 1
ATOM 2291 C C . LYS A 1 294 ? -2.773 3.524 2.366 1.00 75.44 294 LYS A C 1
ATOM 2293 O O . LYS A 1 294 ? -2.227 4.083 3.312 1.00 75.44 294 LYS A O 1
ATOM 2298 N N . MET A 1 295 ? -2.084 2.962 1.368 1.00 79.44 295 MET A N 1
ATOM 2299 C CA . MET A 1 295 ? -0.612 2.964 1.318 1.00 79.44 295 MET A CA 1
ATOM 2300 C C . MET A 1 295 ? -0.037 4.383 1.365 1.00 79.44 295 MET A C 1
ATOM 2302 O O . MET A 1 295 ? 0.871 4.644 2.149 1.00 79.44 295 MET A O 1
ATOM 2306 N N . ALA A 1 296 ? -0.604 5.316 0.595 1.00 77.56 296 ALA A N 1
ATOM 2307 C CA . ALA A 1 296 ? -0.204 6.720 0.604 1.00 77.56 296 ALA A CA 1
ATOM 2308 C C . ALA A 1 296 ? -0.417 7.367 1.977 1.00 77.56 296 ALA A C 1
ATOM 2310 O O . ALA A 1 296 ? 0.473 8.059 2.460 1.00 77.56 296 ALA A O 1
ATOM 2311 N N . LYS A 1 297 ? -1.547 7.100 2.646 1.00 79.38 297 LYS A N 1
ATOM 2312 C CA . LYS A 1 297 ? -1.799 7.586 4.014 1.00 79.38 297 LYS A CA 1
ATOM 2313 C C . LYS A 1 297 ? -0.793 7.018 5.019 1.00 79.38 297 LYS A C 1
ATOM 2315 O O . LYS A 1 297 ? -0.258 7.776 5.821 1.00 79.38 297 LYS A O 1
ATOM 2320 N N . ILE A 1 298 ? -0.511 5.714 4.965 1.00 84.00 298 ILE A N 1
ATOM 2321 C CA . ILE A 1 298 ? 0.459 5.061 5.860 1.00 84.00 298 ILE A CA 1
ATOM 2322 C C . ILE A 1 298 ? 1.871 5.606 5.609 1.00 84.00 298 ILE A C 1
ATOM 2324 O O . ILE A 1 298 ? 2.564 5.999 6.544 1.00 84.00 298 ILE A O 1
ATOM 2328 N N . SER A 1 299 ? 2.273 5.711 4.343 1.00 85.50 299 SER A N 1
ATOM 2329 C CA . SER A 1 299 ? 3.559 6.287 3.948 1.00 85.50 299 SER A CA 1
ATOM 2330 C C . SER A 1 299 ? 3.683 7.744 4.394 1.00 85.50 299 SER A C 1
ATOM 2332 O O . SER A 1 299 ? 4.697 8.124 4.974 1.00 85.50 299 SER A O 1
ATOM 2334 N N . GLN A 1 300 ? 2.636 8.555 4.215 1.00 84.38 300 GLN A N 1
ATOM 2335 C CA . GLN A 1 300 ? 2.609 9.935 4.701 1.00 84.38 300 GLN A CA 1
ATOM 2336 C C . GLN A 1 300 ? 2.751 10.015 6.220 1.00 84.38 300 GLN A C 1
ATOM 2338 O O . GLN A 1 300 ? 3.465 10.895 6.691 1.00 84.38 300 GLN A O 1
ATOM 2343 N N . LEU A 1 301 ? 2.129 9.105 6.976 1.00 83.00 301 LEU A N 1
ATOM 2344 C CA . LEU A 1 301 ? 2.285 9.047 8.431 1.00 83.00 301 LEU A CA 1
ATOM 2345 C C . LEU A 1 301 ? 3.732 8.740 8.833 1.00 83.00 301 LEU A C 1
ATOM 2347 O O . LEU A 1 301 ? 4.277 9.431 9.691 1.00 83.00 301 LEU A O 1
ATOM 2351 N N . ILE A 1 302 ? 4.376 7.765 8.183 1.00 85.25 302 ILE A N 1
ATOM 2352 C CA . ILE A 1 302 ? 5.772 7.396 8.472 1.00 85.25 302 ILE A CA 1
ATOM 2353 C C . ILE A 1 302 ? 6.735 8.524 8.073 1.00 85.25 302 ILE A C 1
ATOM 2355 O O . ILE A 1 302 ? 7.663 8.833 8.817 1.00 85.25 302 ILE A O 1
ATOM 2359 N N . LEU A 1 303 ? 6.507 9.171 6.926 1.00 85.06 303 LEU A N 1
ATOM 2360 C CA . LEU A 1 303 ? 7.362 10.247 6.408 1.00 85.06 303 LEU A CA 1
ATOM 2361 C C . LEU A 1 303 ? 7.083 11.616 7.046 1.00 85.06 303 LEU A C 1
ATOM 2363 O O . LEU A 1 303 ? 7.863 12.552 6.851 1.00 85.06 303 LEU A O 1
ATOM 2367 N N . SER A 1 304 ? 5.979 11.773 7.781 1.00 83.56 304 SER A N 1
ATOM 2368 C CA . SER A 1 304 ? 5.672 13.011 8.495 1.00 83.56 304 SER A CA 1
ATOM 2369 C C . SER A 1 304 ? 6.514 13.120 9.763 1.00 83.56 304 SER A C 1
ATOM 2371 O O . SER A 1 304 ? 6.248 12.461 10.765 1.00 83.56 304 SER A O 1
ATOM 2373 N N . VAL A 1 305 ? 7.543 13.968 9.716 1.00 78.50 305 VAL A N 1
ATOM 2374 C CA . VAL A 1 305 ? 8.430 14.173 10.864 1.00 78.50 305 VAL A CA 1
ATOM 2375 C C . VAL A 1 305 ? 7.646 14.834 12.009 1.00 78.50 305 VAL A C 1
ATOM 2377 O O . VAL A 1 305 ? 7.037 15.891 11.803 1.00 78.50 305 VAL A O 1
ATOM 2380 N N . PRO A 1 306 ? 7.644 14.253 13.218 1.00 75.62 306 PRO A N 1
ATOM 2381 C CA . PRO A 1 306 ? 6.883 14.774 14.347 1.00 75.62 306 PRO A CA 1
ATOM 2382 C C . PRO A 1 306 ? 7.521 16.056 14.880 1.00 75.62 306 PRO A C 1
ATOM 2384 O O . PRO A 1 306 ? 8.742 16.162 14.939 1.00 75.62 306 PRO A O 1
ATOM 2387 N N . SER A 1 307 ? 6.724 16.982 15.424 1.00 64.38 307 SER A N 1
ATOM 2388 C CA . SER A 1 307 ? 7.255 18.195 16.078 1.00 64.38 307 SER A CA 1
ATOM 2389 C C . SER A 1 307 ? 8.077 17.913 17.349 1.00 64.38 307 SER A C 1
ATOM 2391 O O . SER A 1 307 ? 8.566 18.840 17.984 1.00 64.38 307 SER A O 1
ATOM 2393 N N . GLN A 1 308 ? 8.105 16.658 17.801 1.00 64.69 308 GLN A N 1
ATOM 2394 C CA . GLN A 1 308 ? 8.849 16.196 18.974 1.00 64.69 308 GLN A CA 1
ATOM 2395 C C . GLN A 1 308 ? 10.255 15.707 18.616 1.00 64.69 308 GLN A C 1
ATOM 2397 O O . GLN A 1 308 ? 11.059 15.528 19.524 1.00 64.69 308 GLN A O 1
ATOM 2402 N N . ALA A 1 309 ? 10.534 15.458 17.332 1.00 64.94 309 ALA A N 1
ATOM 2403 C CA . ALA A 1 309 ? 11.861 15.073 16.883 1.00 64.94 309 ALA A CA 1
ATOM 2404 C C . ALA A 1 309 ? 12.775 16.305 16.868 1.00 64.94 309 ALA A C 1
ATOM 2406 O O . ALA A 1 309 ? 12.400 17.355 16.343 1.00 64.94 309 ALA A O 1
ATOM 2407 N N . SER A 1 310 ? 13.971 16.170 17.440 1.00 68.25 310 SER A N 1
ATOM 2408 C CA . SER A 1 310 ? 15.002 17.217 17.476 1.00 68.25 310 SER A CA 1
ATOM 2409 C C . SER A 1 310 ? 15.506 17.558 16.076 1.00 68.25 310 SER A C 1
ATOM 2411 O O . SER A 1 310 ? 15.747 18.724 15.768 1.00 68.25 310 SER A O 1
ATOM 2413 N N . SER A 1 311 ? 15.648 16.540 15.223 1.00 81.69 311 SER A N 1
ATOM 2414 C CA . SER A 1 311 ? 16.051 16.676 13.828 1.00 81.69 311 SER A CA 1
ATOM 2415 C C . SER A 1 311 ? 15.390 15.612 12.948 1.00 81.69 311 SER A C 1
ATOM 2417 O O . SER A 1 311 ? 14.918 14.573 13.416 1.00 81.69 311 SER A O 1
ATOM 2419 N N . VAL A 1 312 ? 15.368 15.878 11.640 1.00 81.94 312 VAL A N 1
ATOM 2420 C CA . VAL A 1 312 ? 14.885 14.932 10.621 1.00 81.94 312 VAL A CA 1
ATOM 2421 C C . VAL A 1 312 ? 15.766 13.674 10.580 1.00 81.94 312 VAL A C 1
ATOM 2423 O O . VAL A 1 312 ? 15.267 12.567 10.402 1.00 81.94 312 VAL A O 1
ATOM 2426 N N . GLU A 1 313 ? 17.069 13.833 10.805 1.00 82.38 313 GLU A N 1
ATOM 2427 C CA . GLU A 1 313 ? 18.063 12.755 10.769 1.00 82.38 313 GLU A CA 1
ATOM 2428 C C . GLU A 1 313 ? 17.921 11.788 11.951 1.00 82.38 313 GLU A C 1
ATOM 2430 O O . GLU A 1 313 ? 17.975 10.578 11.756 1.00 82.38 313 GLU A O 1
ATOM 2435 N N . GLU A 1 314 ? 17.673 12.294 13.164 1.00 83.19 314 GLU A N 1
ATOM 2436 C CA . GLU A 1 314 ? 17.479 11.460 14.363 1.00 83.19 314 GLU A CA 1
ATOM 2437 C C . GLU A 1 314 ? 16.189 10.629 14.288 1.00 83.19 314 GLU A C 1
ATOM 2439 O O . GLU A 1 314 ? 16.128 9.475 14.721 1.00 83.19 314 GLU A O 1
ATOM 2444 N N . TYR A 1 315 ? 15.147 11.196 13.680 1.00 85.75 315 TYR A N 1
ATOM 2445 C CA . TYR A 1 315 ? 13.908 10.471 13.420 1.00 85.75 315 TYR A CA 1
ATOM 2446 C C . TYR A 1 315 ? 14.142 9.300 12.454 1.00 85.75 315 TYR A C 1
ATOM 2448 O O . TYR A 1 315 ? 13.796 8.152 12.753 1.00 85.75 315 TYR A O 1
ATOM 2456 N N . PHE A 1 316 ? 14.781 9.564 11.309 1.00 86.12 316 PHE A N 1
ATOM 2457 C CA . PHE A 1 316 ? 15.034 8.524 10.314 1.00 86.12 316 PHE A CA 1
ATOM 2458 C C . PHE A 1 316 ? 16.122 7.531 10.731 1.00 86.12 316 PHE A C 1
ATOM 2460 O O . PHE A 1 316 ? 16.057 6.384 10.289 1.00 86.12 316 PHE A O 1
ATOM 2467 N N . SER A 1 317 ? 17.059 7.884 11.615 1.00 85.19 317 SER A N 1
ATOM 2468 C CA . SER A 1 317 ? 18.036 6.924 12.155 1.00 85.19 317 SER A CA 1
ATOM 2469 C C . SER A 1 317 ? 17.377 5.844 13.020 1.00 85.19 317 SER A C 1
ATOM 2471 O O . SER A 1 317 ? 17.842 4.707 13.044 1.00 85.19 317 SER A O 1
ATOM 2473 N N . THR A 1 318 ? 16.247 6.164 13.660 1.00 85.19 318 THR A N 1
ATOM 2474 C CA . THR A 1 318 ? 15.459 5.207 14.456 1.00 85.19 318 THR A CA 1
ATOM 2475 C C . THR A 1 318 ? 14.530 4.350 13.585 1.00 85.19 318 THR A C 1
ATOM 2477 O O . THR A 1 318 ? 14.298 3.174 13.876 1.00 85.19 318 THR A O 1
ATOM 2480 N N . ILE A 1 319 ? 13.990 4.922 12.504 1.00 87.44 319 ILE A N 1
ATOM 2481 C CA . ILE A 1 319 ? 12.996 4.258 11.643 1.00 87.44 319 ILE A CA 1
ATOM 2482 C C . ILE A 1 319 ? 13.637 3.399 10.556 1.00 87.44 319 ILE A C 1
ATOM 2484 O O . ILE A 1 319 ? 13.168 2.288 10.310 1.00 87.44 319 ILE A O 1
ATOM 2488 N N . SER A 1 320 ? 14.716 3.866 9.924 1.00 87.44 320 SER A N 1
ATOM 2489 C CA . SER A 1 320 ? 15.351 3.168 8.793 1.00 87.44 320 SER A CA 1
ATOM 2490 C C . SER A 1 320 ? 15.760 1.722 9.120 1.00 87.44 320 SER A C 1
ATOM 2492 O O . SER A 1 320 ? 15.449 0.839 8.317 1.00 87.44 320 SER A O 1
ATOM 2494 N N . PRO A 1 321 ? 16.333 1.405 10.304 1.00 87.56 321 PRO A N 1
ATOM 2495 C CA . PRO A 1 321 ? 16.629 0.020 10.680 1.00 87.56 321 PRO A CA 1
ATOM 2496 C C . PRO A 1 321 ? 15.383 -0.873 10.756 1.00 87.56 321 PRO A C 1
ATOM 2498 O O . PRO A 1 321 ? 15.440 -2.044 10.379 1.00 87.56 321 PRO A O 1
ATOM 2501 N N . GLN A 1 322 ? 14.241 -0.331 11.200 1.00 89.44 322 GLN A N 1
ATOM 2502 C CA . GLN A 1 322 ? 12.975 -1.072 11.236 1.00 89.44 322 GLN A CA 1
ATOM 2503 C C . GLN A 1 322 ? 12.463 -1.358 9.819 1.00 89.44 322 GLN A C 1
ATOM 2505 O O . GLN A 1 322 ? 12.042 -2.479 9.537 1.00 89.44 322 GLN A O 1
ATOM 2510 N N . LEU A 1 323 ? 12.555 -0.380 8.909 1.00 87.94 323 LEU A N 1
ATOM 2511 C CA . LEU A 1 323 ? 12.177 -0.558 7.502 1.00 87.94 323 LEU A CA 1
ATOM 2512 C C . LEU A 1 323 ? 13.013 -1.660 6.831 1.00 87.94 323 LEU A C 1
ATOM 2514 O O . LEU A 1 323 ? 12.460 -2.537 6.165 1.00 87.94 323 LEU A O 1
ATOM 2518 N N . ILE A 1 324 ? 14.331 -1.657 7.061 1.00 85.19 324 ILE A N 1
ATOM 2519 C CA . ILE A 1 324 ? 15.251 -2.680 6.540 1.00 85.19 324 ILE A CA 1
ATOM 2520 C C . ILE A 1 324 ? 14.904 -4.065 7.100 1.00 85.19 324 ILE A C 1
ATOM 2522 O O . ILE A 1 324 ? 14.804 -5.026 6.334 1.00 85.19 324 ILE A O 1
ATOM 2526 N N . LYS A 1 325 ? 14.663 -4.172 8.414 1.00 86.00 325 LYS A N 1
ATOM 2527 C CA . LYS A 1 325 ? 14.289 -5.436 9.073 1.00 86.00 325 LYS A CA 1
ATOM 2528 C C . LYS A 1 325 ? 13.020 -6.041 8.461 1.00 86.00 325 LYS A C 1
ATOM 2530 O O . LYS A 1 325 ? 12.982 -7.240 8.180 1.00 86.00 325 LYS A O 1
ATOM 2535 N N . ILE A 1 326 ? 12.002 -5.218 8.196 1.00 84.62 326 ILE A N 1
ATOM 2536 C CA . ILE A 1 326 ? 10.752 -5.672 7.565 1.00 84.62 326 ILE A CA 1
ATOM 2537 C C . ILE A 1 326 ? 11.016 -6.148 6.129 1.00 84.62 326 ILE A C 1
ATOM 2539 O O . ILE A 1 326 ? 10.567 -7.230 5.749 1.00 84.62 326 ILE A O 1
ATOM 2543 N N . LEU A 1 327 ? 11.804 -5.404 5.345 1.00 81.25 327 LEU A N 1
ATOM 2544 C CA . LEU A 1 327 ? 12.159 -5.808 3.979 1.00 81.25 327 LEU A CA 1
ATOM 2545 C C . LEU A 1 327 ? 12.946 -7.121 3.916 1.00 81.25 327 LEU A C 1
ATOM 2547 O O . LEU A 1 327 ? 12.766 -7.882 2.966 1.00 81.25 327 LEU A O 1
ATOM 2551 N N . GLN A 1 328 ? 13.793 -7.403 4.907 1.00 80.62 328 GLN A N 1
ATOM 2552 C CA . GLN A 1 328 ? 14.599 -8.627 4.983 1.00 80.62 328 GLN A CA 1
ATOM 2553 C C . GLN A 1 328 ? 13.833 -9.834 5.550 1.00 80.62 328 GLN A C 1
ATOM 2555 O O . GLN A 1 328 ? 14.362 -10.946 5.571 1.00 80.62 328 GLN A O 1
ATOM 2560 N N . THR A 1 329 ? 12.584 -9.652 5.989 1.00 80.94 329 THR A N 1
ATOM 2561 C CA . THR A 1 329 ? 11.791 -10.733 6.584 1.00 80.94 329 THR A CA 1
ATOM 2562 C C . THR A 1 329 ? 11.508 -11.837 5.556 1.00 80.94 329 THR A C 1
ATOM 2564 O O . THR A 1 329 ? 11.089 -11.578 4.419 1.00 80.94 329 THR A O 1
ATOM 2567 N N . SER A 1 330 ? 11.766 -13.089 5.948 1.00 66.06 330 SER A N 1
ATOM 2568 C CA . SER A 1 330 ? 11.516 -14.259 5.100 1.00 66.06 330 SER A CA 1
ATOM 2569 C C . SER A 1 330 ? 10.014 -14.534 4.978 1.00 66.06 330 SER A C 1
ATOM 2571 O O . SER A 1 330 ? 9.282 -14.481 5.963 1.00 66.06 330 SER A O 1
ATOM 2573 N N . LEU A 1 331 ? 9.554 -14.797 3.752 1.00 67.94 331 LEU A N 1
ATOM 2574 C CA . LEU A 1 331 ? 8.163 -15.144 3.455 1.00 67.94 331 LEU A CA 1
ATOM 2575 C C . LEU A 1 331 ? 8.044 -16.641 3.111 1.00 67.94 331 LEU A C 1
ATOM 2577 O O . LEU A 1 331 ? 9.041 -17.256 2.717 1.00 67.94 331 LEU A O 1
ATOM 2581 N N . PRO A 1 332 ? 6.843 -17.242 3.230 1.00 68.12 332 PRO A N 1
ATOM 2582 C CA . PRO A 1 332 ? 6.582 -18.601 2.757 1.00 68.12 332 PRO A CA 1
ATOM 2583 C C . PRO A 1 332 ? 6.933 -18.760 1.268 1.00 68.12 332 PRO A C 1
ATOM 2585 O O . PRO A 1 332 ? 6.770 -17.823 0.492 1.00 68.12 332 PRO A O 1
ATOM 2588 N N . LYS A 1 333 ? 7.363 -19.963 0.854 1.00 53.06 333 LYS A N 1
ATOM 2589 C CA . LYS A 1 333 ? 8.035 -20.253 -0.436 1.00 53.06 333 LYS A CA 1
ATOM 2590 C C . LYS A 1 333 ? 7.297 -19.861 -1.740 1.00 53.06 333 LYS A C 1
ATOM 2592 O O . LYS A 1 333 ? 7.912 -19.961 -2.790 1.00 53.06 333 LYS A O 1
ATOM 2597 N N . ASN A 1 334 ? 6.059 -19.363 -1.688 1.00 54.81 334 ASN A N 1
ATOM 2598 C CA . ASN A 1 334 ? 5.279 -18.919 -2.854 1.00 54.81 334 ASN A CA 1
ATOM 2599 C C . ASN A 1 334 ? 4.824 -17.446 -2.784 1.00 54.81 334 ASN A C 1
ATOM 2601 O O . ASN A 1 334 ? 4.102 -16.994 -3.667 1.00 54.81 334 ASN A O 1
ATOM 2605 N N . GLN A 1 335 ? 5.211 -16.691 -1.750 1.00 62.56 335 GLN A N 1
ATOM 2606 C CA . GLN A 1 335 ? 4.855 -15.275 -1.611 1.00 62.56 335 GLN A CA 1
ATOM 2607 C C . GLN A 1 335 ? 6.109 -14.411 -1.687 1.00 62.56 335 GLN A C 1
ATOM 2609 O O . GLN A 1 335 ? 6.981 -14.470 -0.821 1.00 62.56 335 GLN A O 1
ATOM 2614 N N . VAL A 1 336 ? 6.201 -13.593 -2.734 1.00 60.75 336 VAL A N 1
ATOM 2615 C CA . VAL A 1 336 ? 7.325 -12.662 -2.914 1.00 60.75 336 VAL A CA 1
ATOM 2616 C C . VAL A 1 336 ? 7.097 -11.360 -2.139 1.00 60.75 336 VAL A C 1
ATOM 2618 O O . VAL A 1 336 ? 8.052 -10.768 -1.626 1.00 60.75 336 VAL A O 1
ATOM 2621 N N . THR A 1 337 ? 5.832 -10.968 -1.982 1.00 66.06 337 THR A N 1
ATOM 2622 C CA . THR A 1 337 ? 5.374 -9.752 -1.304 1.00 66.06 337 THR A CA 1
ATOM 2623 C C . THR A 1 337 ? 4.332 -10.083 -0.235 1.00 66.06 337 THR A C 1
ATOM 2625 O O . THR A 1 337 ? 3.545 -11.012 -0.392 1.00 66.06 337 THR A O 1
ATOM 2628 N N . SER A 1 338 ? 4.303 -9.294 0.838 1.00 76.88 338 SER A N 1
ATOM 2629 C CA . SER A 1 338 ? 3.202 -9.237 1.807 1.00 76.88 338 SER A CA 1
ATOM 2630 C C . SER A 1 338 ? 2.629 -7.815 1.830 1.00 76.88 338 SER A C 1
ATOM 2632 O O . SER A 1 338 ? 3.354 -6.892 1.449 1.00 76.88 338 SER A O 1
ATOM 2634 N N . PRO A 1 339 ? 1.387 -7.597 2.305 1.00 78.19 339 PRO A N 1
ATOM 2635 C CA . PRO A 1 339 ? 0.801 -6.259 2.453 1.00 78.19 339 PRO A CA 1
ATOM 2636 C C . PRO A 1 339 ? 1.761 -5.253 3.100 1.00 78.19 339 PRO A C 1
ATOM 2638 O O . PRO A 1 339 ? 1.951 -4.141 2.609 1.00 78.19 339 PRO A O 1
ATOM 2641 N N . CYS A 1 340 ? 2.444 -5.686 4.158 1.00 81.69 340 CYS A N 1
ATOM 2642 C CA . CYS A 1 340 ? 3.375 -4.865 4.919 1.00 81.69 340 CYS A CA 1
ATOM 2643 C C . CYS A 1 340 ? 4.635 -4.561 4.112 1.00 81.69 340 CYS A C 1
ATOM 2645 O O . CYS A 1 340 ? 5.047 -3.408 4.037 1.00 81.69 340 CYS A O 1
ATOM 2647 N N . ILE A 1 341 ? 5.212 -5.566 3.447 1.00 82.12 341 ILE A N 1
ATOM 2648 C CA . ILE A 1 341 ? 6.378 -5.374 2.574 1.00 82.12 341 ILE A CA 1
ATOM 2649 C C . ILE A 1 341 ? 6.035 -4.420 1.428 1.00 82.12 341 ILE A C 1
ATOM 2651 O O . ILE A 1 341 ? 6.821 -3.522 1.151 1.00 82.12 341 ILE A O 1
ATOM 2655 N N . THR A 1 342 ? 4.855 -4.537 0.818 1.00 79.88 342 THR A N 1
ATOM 2656 C CA . THR A 1 342 ? 4.415 -3.635 -0.255 1.00 79.88 342 THR A CA 1
ATOM 2657 C C . THR A 1 342 ? 4.305 -2.187 0.232 1.00 79.88 342 THR A C 1
ATOM 2659 O O . THR A 1 342 ? 4.791 -1.277 -0.442 1.00 79.88 342 THR A O 1
ATOM 2662 N N . VAL A 1 343 ? 3.728 -1.963 1.421 1.00 84.06 343 VAL A N 1
ATOM 2663 C CA . VAL A 1 343 ? 3.637 -0.631 2.051 1.00 84.06 343 VAL A CA 1
ATOM 2664 C C . VAL A 1 343 ? 5.025 -0.070 2.373 1.00 84.06 343 VAL A C 1
ATOM 2666 O O . VAL A 1 343 ? 5.281 1.110 2.125 1.00 84.06 343 VAL A O 1
ATOM 2669 N N . ILE A 1 344 ? 5.933 -0.892 2.908 1.00 86.44 344 ILE A N 1
ATOM 2670 C CA . ILE A 1 344 ? 7.296 -0.465 3.252 1.00 86.44 344 ILE A CA 1
ATOM 2671 C C . ILE A 1 344 ? 8.119 -0.167 1.996 1.00 86.44 344 ILE A C 1
ATOM 2673 O O . ILE A 1 344 ? 8.728 0.900 1.932 1.00 86.44 344 ILE A O 1
ATOM 2677 N N . SER A 1 345 ? 8.083 -1.030 0.975 1.00 83.94 345 SER A N 1
ATOM 2678 C CA . SER A 1 345 ? 8.719 -0.775 -0.326 1.00 83.94 345 SER A CA 1
ATOM 2679 C C . SER A 1 345 ? 8.225 0.542 -0.926 1.00 83.94 345 SER A C 1
ATOM 2681 O O . SER A 1 345 ? 9.033 1.382 -1.319 1.00 83.94 345 SER A O 1
ATOM 2683 N N . PHE A 1 346 ? 6.907 0.773 -0.920 1.00 83.44 346 PHE A N 1
ATOM 2684 C CA . PHE A 1 346 ? 6.322 2.037 -1.370 1.00 83.44 346 PHE A CA 1
ATOM 2685 C C . PHE A 1 346 ? 6.813 3.230 -0.532 1.00 83.44 346 PHE A C 1
ATOM 2687 O O . PHE A 1 346 ? 7.195 4.261 -1.078 1.00 83.44 346 PHE A O 1
ATOM 2694 N N . THR A 1 347 ? 6.868 3.087 0.793 1.00 85.50 347 THR A N 1
ATOM 2695 C CA . THR A 1 347 ? 7.324 4.155 1.696 1.00 85.50 347 THR A CA 1
ATOM 2696 C C . THR A 1 347 ? 8.788 4.518 1.463 1.00 85.50 347 THR A C 1
ATOM 2698 O O . THR A 1 347 ? 9.127 5.698 1.475 1.00 85.50 347 THR A O 1
ATOM 2701 N N . ILE A 1 348 ? 9.643 3.532 1.193 1.00 86.81 348 ILE A N 1
ATOM 2702 C CA . ILE A 1 348 ? 11.061 3.735 0.874 1.00 86.81 348 ILE A CA 1
ATOM 2703 C C . ILE A 1 348 ? 11.231 4.435 -0.481 1.00 86.81 348 ILE A C 1
ATOM 2705 O O . ILE A 1 348 ? 12.063 5.334 -0.603 1.00 86.81 348 ILE A O 1
ATOM 2709 N N . LEU A 1 349 ? 10.417 4.091 -1.483 1.00 82.62 349 LEU A N 1
ATOM 2710 C CA . LEU A 1 349 ? 10.411 4.802 -2.766 1.00 82.62 349 LEU A CA 1
ATOM 2711 C C . LEU A 1 349 ? 9.942 6.256 -2.615 1.00 82.62 349 LEU A C 1
ATOM 2713 O O . LEU A 1 349 ? 10.526 7.155 -3.205 1.00 82.62 349 LEU A O 1
ATOM 2717 N N . GLN A 1 350 ? 8.943 6.526 -1.776 1.00 82.69 350 GLN A N 1
ATOM 2718 C CA . GLN A 1 350 ? 8.539 7.905 -1.477 1.00 82.69 350 GLN A CA 1
ATOM 2719 C C . GLN A 1 350 ? 9.608 8.654 -0.661 1.00 82.69 350 GLN A C 1
ATOM 2721 O O . GLN A 1 350 ? 9.809 9.858 -0.840 1.00 82.69 350 GLN A O 1
ATOM 2726 N N . MET A 1 351 ? 10.335 7.944 0.209 1.00 83.62 351 MET A N 1
ATOM 2727 C CA . MET A 1 351 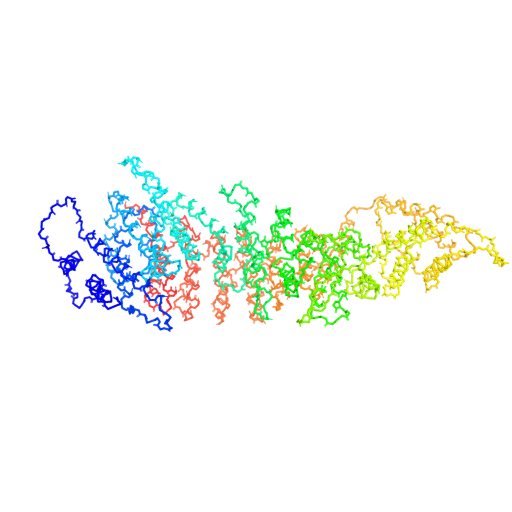? 11.457 8.499 0.964 1.00 83.62 351 MET A CA 1
ATOM 2728 C C . MET A 1 351 ? 12.611 8.906 0.047 1.00 83.62 351 MET A C 1
ATOM 2730 O O . MET A 1 351 ? 13.171 9.979 0.250 1.00 83.62 351 MET A O 1
ATOM 2734 N N . SER A 1 352 ? 12.924 8.120 -0.987 1.00 83.12 352 SER A N 1
ATOM 2735 C CA . SER A 1 352 ? 14.010 8.437 -1.924 1.00 83.12 352 SER A CA 1
ATOM 2736 C C . SER A 1 352 ? 13.730 9.688 -2.755 1.00 83.12 352 SER A C 1
ATOM 2738 O O . SER A 1 352 ? 14.646 10.464 -3.019 1.00 83.12 352 SER A O 1
ATOM 2740 N N . VAL A 1 353 ? 12.462 9.932 -3.098 1.00 82.94 353 VAL A N 1
ATOM 2741 C CA . VAL A 1 353 ? 12.033 11.151 -3.799 1.00 82.94 353 VAL A CA 1
ATOM 2742 C C . VAL A 1 353 ? 12.064 12.368 -2.867 1.00 82.94 353 VAL A C 1
ATOM 2744 O O . VAL A 1 353 ? 12.485 13.449 -3.273 1.00 82.94 353 VAL A O 1
ATOM 2747 N N . ARG A 1 354 ? 11.628 12.218 -1.608 1.00 83.62 354 ARG A N 1
ATOM 2748 C CA . ARG A 1 354 ? 11.494 13.344 -0.663 1.00 83.62 354 ARG A CA 1
ATOM 2749 C C . ARG A 1 354 ? 12.787 13.688 0.090 1.00 83.62 354 ARG A C 1
ATOM 2751 O O . ARG A 1 354 ? 13.007 14.855 0.405 1.00 83.62 354 ARG A O 1
ATOM 2758 N N . TYR A 1 355 ? 13.616 12.689 0.392 1.00 85.12 355 TYR A N 1
ATOM 2759 C CA . TYR A 1 355 ? 14.841 12.780 1.197 1.00 85.12 355 TYR A CA 1
ATOM 2760 C C . TYR A 1 355 ? 15.965 11.894 0.605 1.00 85.12 355 TYR A C 1
ATOM 2762 O O . TYR A 1 355 ? 16.358 10.895 1.222 1.00 85.12 355 TYR A O 1
ATOM 2770 N N . PRO A 1 356 ? 16.511 12.230 -0.580 1.00 82.88 356 PRO A N 1
ATOM 2771 C CA . PRO A 1 356 ? 17.459 11.370 -1.298 1.00 82.88 356 PRO A CA 1
ATOM 2772 C C . PRO A 1 356 ? 18.758 11.102 -0.521 1.00 82.88 356 PRO A C 1
ATOM 2774 O O . PRO A 1 356 ? 19.159 9.951 -0.384 1.00 82.88 356 PRO A O 1
ATOM 2777 N N . THR A 1 357 ? 19.370 12.130 0.073 1.00 84.00 357 THR A N 1
ATOM 2778 C CA . THR A 1 357 ? 20.648 12.019 0.810 1.00 84.00 357 THR A CA 1
ATOM 2779 C C . THR A 1 357 ? 20.539 11.181 2.089 1.00 84.00 357 THR A C 1
ATOM 2781 O O . THR A 1 357 ? 21.440 10.417 2.438 1.00 84.00 357 THR A O 1
ATOM 2784 N N . ILE A 1 358 ? 19.409 11.292 2.793 1.00 84.12 358 ILE A N 1
ATOM 2785 C CA . ILE A 1 358 ? 19.130 10.512 4.006 1.00 84.12 358 ILE A CA 1
ATOM 2786 C C . ILE A 1 358 ? 18.860 9.051 3.632 1.00 84.12 358 ILE A C 1
ATOM 2788 O O . ILE A 1 358 ? 19.333 8.140 4.303 1.00 84.12 358 ILE A O 1
ATOM 2792 N N . THR A 1 359 ? 18.134 8.818 2.536 1.00 83.12 359 THR A N 1
ATOM 2793 C CA . THR A 1 359 ? 17.875 7.465 2.019 1.00 83.12 359 THR A CA 1
ATOM 2794 C C . THR A 1 359 ? 19.172 6.770 1.609 1.00 83.12 359 THR A C 1
ATOM 2796 O O . THR A 1 359 ? 19.357 5.588 1.901 1.00 83.12 359 THR A O 1
ATOM 2799 N N . GLU A 1 360 ? 20.088 7.505 0.978 1.00 82.25 360 GLU A N 1
ATOM 2800 C CA . GLU A 1 360 ? 21.394 6.987 0.576 1.00 82.25 360 GLU A CA 1
ATOM 2801 C C . GLU A 1 360 ? 22.216 6.511 1.785 1.00 82.25 360 GLU A C 1
ATOM 2803 O O . GLU A 1 360 ? 22.650 5.362 1.827 1.00 82.25 360 GLU A O 1
ATOM 2808 N N . SER A 1 361 ? 22.334 7.347 2.817 1.00 83.62 361 SER A N 1
ATOM 2809 C CA . SER A 1 361 ? 23.146 7.051 4.009 1.00 83.62 361 SER A CA 1
ATOM 2810 C C . SER A 1 361 ? 22.509 6.070 5.004 1.00 83.62 361 SER A C 1
ATOM 2812 O O . SER A 1 361 ? 23.218 5.281 5.623 1.00 83.62 361 SER A O 1
ATOM 2814 N N . LEU A 1 362 ? 21.183 6.091 5.190 1.00 83.00 362 LEU A N 1
ATOM 2815 C CA . LEU A 1 362 ? 20.508 5.288 6.225 1.00 83.00 362 LEU A CA 1
ATOM 2816 C C . LEU A 1 362 ? 19.822 4.020 5.706 1.00 83.00 362 LEU A C 1
ATOM 2818 O O . LEU A 1 362 ? 19.497 3.148 6.513 1.00 83.00 362 LEU A O 1
ATOM 2822 N N . ILE A 1 363 ? 19.575 3.902 4.397 1.00 83.19 363 ILE A N 1
ATOM 2823 C CA . ILE A 1 363 ? 18.923 2.721 3.805 1.00 83.19 363 ILE A CA 1
ATOM 2824 C C . ILE A 1 363 ? 19.848 2.024 2.811 1.00 83.19 363 ILE A C 1
ATOM 2826 O O . ILE A 1 363 ? 20.140 0.840 2.975 1.00 83.19 363 ILE A O 1
ATOM 2830 N N . ILE A 1 364 ? 20.332 2.746 1.802 1.00 78.19 364 ILE A N 1
ATOM 2831 C CA . ILE A 1 364 ? 21.121 2.175 0.700 1.00 78.19 364 ILE A CA 1
ATOM 2832 C C . ILE A 1 364 ? 22.493 1.713 1.207 1.00 78.19 364 ILE A C 1
ATOM 2834 O O . ILE A 1 364 ? 22.854 0.552 1.013 1.00 78.19 364 ILE A O 1
ATOM 2838 N N . GLU A 1 365 ? 23.236 2.559 1.926 1.00 78.81 365 GLU A N 1
ATOM 2839 C CA . GLU A 1 365 ? 24.531 2.176 2.500 1.00 78.81 365 GLU A CA 1
ATOM 2840 C C . GLU A 1 365 ? 24.428 0.960 3.444 1.00 78.81 365 GLU A C 1
ATOM 2842 O O . GLU A 1 365 ? 25.181 0.007 3.243 1.00 78.81 365 GLU A O 1
ATOM 2847 N N . PRO A 1 366 ? 23.501 0.877 4.419 1.00 78.12 366 PRO A N 1
ATOM 2848 C CA . PRO A 1 366 ? 23.367 -0.313 5.267 1.00 78.12 366 PRO A CA 1
ATOM 2849 C C . PRO A 1 366 ? 22.918 -1.578 4.526 1.00 78.12 366 PRO A C 1
ATOM 2851 O O . PRO A 1 366 ? 23.325 -2.675 4.901 1.00 78.12 366 PRO A O 1
ATOM 2854 N N . LEU A 1 367 ? 22.108 -1.452 3.468 1.00 73.75 367 LEU A N 1
ATOM 2855 C CA . LEU A 1 367 ? 21.710 -2.594 2.639 1.00 73.75 367 LEU A CA 1
ATOM 2856 C C . LEU A 1 367 ? 22.873 -3.117 1.787 1.00 73.75 367 LEU A C 1
ATOM 2858 O O . LEU A 1 367 ? 23.012 -4.327 1.628 1.00 73.75 367 LEU A O 1
ATOM 2862 N N . PHE A 1 368 ? 23.719 -2.236 1.249 1.00 69.94 368 PHE A N 1
ATOM 2863 C CA . PHE A 1 368 ? 24.732 -2.619 0.256 1.00 69.94 368 PHE A CA 1
ATOM 2864 C C . PHE A 1 368 ? 26.177 -2.618 0.773 1.00 69.94 368 PHE A C 1
ATOM 2866 O O . PHE A 1 368 ? 27.048 -3.206 0.131 1.00 69.94 368 PHE A O 1
ATOM 2873 N N . SER A 1 369 ? 26.451 -2.043 1.946 1.00 63.69 369 SER A N 1
ATOM 2874 C CA . SER A 1 369 ? 27.734 -2.181 2.655 1.00 63.69 369 SER A CA 1
ATOM 2875 C C . SER A 1 369 ? 28.120 -3.632 2.992 1.00 63.69 369 SER A C 1
ATOM 2877 O O . SER A 1 369 ? 29.313 -3.935 2.897 1.00 63.69 369 SER A O 1
ATOM 2879 N N . PRO A 1 370 ? 27.191 -4.579 3.271 1.00 57.75 370 PRO A N 1
ATOM 2880 C CA . PRO A 1 370 ? 27.540 -5.977 3.519 1.00 57.75 370 PRO A CA 1
ATOM 2881 C C . PRO A 1 370 ? 28.106 -6.697 2.291 1.00 57.75 370 PRO A C 1
ATOM 2883 O O . PRO A 1 370 ? 28.710 -7.756 2.449 1.00 57.75 370 PRO A O 1
ATOM 2886 N N . LEU A 1 371 ? 27.979 -6.140 1.075 1.00 57.19 371 LEU A N 1
ATOM 2887 C CA . LEU A 1 371 ? 28.531 -6.720 -0.163 1.00 57.19 371 LEU A CA 1
ATOM 2888 C C . LEU A 1 371 ? 30.070 -6.818 -0.170 1.00 57.19 371 LEU A C 1
ATOM 2890 O O . LEU A 1 371 ? 30.649 -7.211 -1.175 1.00 57.19 371 LEU A O 1
ATOM 2894 N N . LEU A 1 372 ? 30.749 -6.445 0.917 1.00 51.81 372 LEU A N 1
ATOM 2895 C CA . LEU A 1 372 ? 32.200 -6.532 1.039 1.00 51.81 372 LEU A CA 1
ATOM 2896 C C . LEU A 1 372 ? 32.693 -7.848 1.664 1.00 51.81 372 LEU A C 1
ATOM 2898 O O . LEU A 1 372 ? 33.830 -8.210 1.387 1.00 51.81 372 LEU A O 1
ATOM 2902 N N . LEU A 1 373 ? 31.865 -8.589 2.420 1.00 54.53 373 LEU A N 1
ATOM 2903 C CA . LEU A 1 373 ? 32.220 -9.849 3.111 1.00 54.53 373 LEU A CA 1
ATOM 2904 C C . LEU A 1 373 ? 30.939 -10.609 3.533 1.00 54.53 373 LEU A C 1
ATOM 2906 O O . LEU A 1 373 ? 30.538 -10.549 4.695 1.00 54.53 373 LEU A O 1
ATOM 2910 N N . THR A 1 374 ? 30.237 -11.279 2.613 1.00 61.97 374 THR A N 1
ATOM 2911 C CA . THR A 1 374 ? 28.901 -11.838 2.919 1.00 61.97 374 THR A CA 1
ATOM 2912 C C . THR A 1 374 ? 28.702 -13.304 2.565 1.00 61.97 374 THR A C 1
ATOM 2914 O O . THR A 1 374 ? 29.160 -13.792 1.532 1.00 61.97 374 THR A O 1
ATOM 2917 N N . SER A 1 375 ? 27.944 -13.972 3.442 1.00 67.00 375 SER A N 1
ATOM 2918 C CA . SER A 1 375 ? 27.439 -15.330 3.275 1.00 67.00 375 SER A CA 1
ATOM 2919 C C . SER A 1 375 ? 26.360 -15.403 2.192 1.00 67.00 375 SER A C 1
ATOM 2921 O O . SER A 1 375 ? 25.703 -14.414 1.850 1.00 67.00 375 SER A O 1
ATOM 2923 N N . GLU A 1 376 ? 26.133 -16.615 1.690 1.00 76.12 376 GLU A N 1
ATOM 2924 C CA . GLU A 1 376 ? 25.118 -16.921 0.678 1.00 76.12 376 GLU A CA 1
ATOM 2925 C C . GLU A 1 376 ? 23.714 -16.399 1.035 1.00 76.12 376 GLU A C 1
ATOM 2927 O O . GLU A 1 376 ? 22.995 -15.879 0.179 1.00 76.12 376 GLU A O 1
ATOM 2932 N N . GLN A 1 377 ? 23.332 -16.494 2.312 1.00 74.00 377 GLN A N 1
ATOM 2933 C CA . GLN A 1 377 ? 22.013 -16.078 2.792 1.00 74.00 377 GLN A CA 1
ATOM 2934 C C . GLN A 1 377 ? 21.801 -14.568 2.659 1.00 74.00 377 GLN A C 1
ATOM 2936 O O . GLN A 1 377 ? 20.716 -14.137 2.267 1.00 74.00 377 GLN A O 1
ATOM 2941 N N . THR A 1 378 ? 22.831 -13.767 2.936 1.00 74.69 378 THR A N 1
ATOM 2942 C CA . THR A 1 378 ? 22.740 -12.308 2.837 1.00 74.69 378 THR A CA 1
ATOM 2943 C C . THR A 1 378 ? 22.663 -11.859 1.383 1.00 74.69 378 THR A C 1
ATOM 2945 O O . THR A 1 378 ? 21.883 -10.977 1.051 1.00 74.69 378 THR A O 1
ATOM 2948 N N . ILE A 1 379 ? 23.406 -12.496 0.477 1.00 76.31 379 ILE A N 1
ATOM 2949 C CA . ILE A 1 379 ? 23.308 -12.189 -0.957 1.00 76.31 379 ILE A CA 1
ATOM 2950 C C . ILE A 1 379 ? 21.920 -12.548 -1.500 1.00 76.31 379 ILE A C 1
ATOM 2952 O O . ILE A 1 379 ? 21.303 -11.754 -2.213 1.00 76.31 379 ILE A O 1
ATOM 2956 N N . SER A 1 380 ? 21.404 -13.722 -1.131 1.00 76.06 380 SER A N 1
ATOM 2957 C CA . SER A 1 380 ? 20.061 -14.136 -1.531 1.00 76.06 380 SER A CA 1
ATOM 2958 C C . SER A 1 380 ? 18.987 -13.195 -0.983 1.00 76.06 380 SER A C 1
ATOM 2960 O O . SER A 1 380 ? 18.059 -12.856 -1.717 1.00 76.06 380 SER A O 1
ATOM 2962 N N . SER A 1 381 ? 19.094 -12.764 0.278 1.00 76.00 381 SER A N 1
ATOM 2963 C CA . SER A 1 381 ? 18.128 -11.832 0.864 1.00 76.00 381 SER A CA 1
ATOM 2964 C C . SER A 1 381 ? 18.201 -10.459 0.198 1.00 76.00 381 SER A C 1
ATOM 2966 O O . SER A 1 381 ? 17.157 -9.879 -0.086 1.00 76.00 381 SER A O 1
ATOM 2968 N N . LEU A 1 382 ? 19.395 -9.974 -0.155 1.00 78.25 382 LEU A N 1
ATOM 2969 C CA . LEU A 1 382 ? 19.570 -8.709 -0.872 1.00 78.25 382 LEU A CA 1
ATOM 2970 C C . LEU A 1 382 ? 18.928 -8.724 -2.260 1.00 78.25 382 LEU A C 1
ATOM 2972 O O . LEU A 1 382 ? 18.206 -7.789 -2.597 1.00 78.25 382 LEU A O 1
ATOM 2976 N N . ILE A 1 383 ? 19.126 -9.785 -3.048 1.00 77.50 383 ILE A N 1
ATOM 2977 C CA . ILE A 1 383 ? 18.494 -9.910 -4.374 1.00 77.50 383 ILE A CA 1
ATOM 2978 C C . ILE A 1 383 ? 16.966 -9.938 -4.236 1.00 77.50 383 ILE A C 1
ATOM 2980 O O . ILE A 1 383 ? 16.265 -9.276 -5.001 1.00 77.50 383 ILE A O 1
ATOM 2984 N N . MET A 1 384 ? 16.447 -10.632 -3.220 1.00 77.06 384 MET A N 1
ATOM 2985 C CA . MET A 1 384 ? 15.013 -10.633 -2.923 1.00 77.06 384 MET A CA 1
ATOM 2986 C C . MET A 1 384 ? 14.500 -9.249 -2.512 1.00 77.06 384 MET A C 1
ATOM 2988 O O . MET A 1 384 ? 13.424 -8.853 -2.956 1.00 77.06 384 MET A O 1
ATOM 2992 N N . VAL A 1 385 ? 15.251 -8.489 -1.706 1.00 78.56 385 VAL A N 1
ATOM 2993 C CA . VAL A 1 385 ? 14.902 -7.101 -1.354 1.00 78.56 385 VAL A CA 1
ATOM 2994 C C . VAL A 1 385 ? 14.875 -6.217 -2.599 1.00 78.56 385 VAL A C 1
ATOM 2996 O O . VAL A 1 385 ? 13.912 -5.479 -2.789 1.00 78.56 385 VAL A O 1
ATOM 2999 N N . LEU A 1 386 ? 15.873 -6.328 -3.482 1.00 78.44 386 LEU A N 1
ATOM 3000 C CA . LEU A 1 386 ? 15.902 -5.582 -4.743 1.00 78.44 386 LEU A CA 1
ATOM 3001 C C . LEU A 1 386 ? 14.677 -5.897 -5.603 1.00 78.44 386 LEU A C 1
ATOM 3003 O O . LEU A 1 386 ? 13.997 -4.983 -6.062 1.00 78.44 386 LEU A O 1
ATOM 3007 N N . TYR A 1 387 ? 14.339 -7.178 -5.751 1.00 78.31 387 TYR A N 1
ATOM 3008 C CA . TYR A 1 387 ? 13.143 -7.586 -6.482 1.00 78.31 387 TYR A CA 1
ATOM 3009 C C . TYR A 1 387 ? 11.853 -7.041 -5.838 1.00 78.31 387 TYR A C 1
ATOM 3011 O O . TYR A 1 387 ? 10.991 -6.527 -6.544 1.00 78.31 387 TYR A O 1
ATOM 3019 N N . ARG A 1 388 ? 11.737 -7.057 -4.501 1.00 77.81 388 ARG A N 1
ATOM 3020 C CA . ARG A 1 388 ? 10.591 -6.490 -3.752 1.00 77.81 388 ARG A CA 1
ATOM 3021 C C . ARG A 1 388 ? 10.444 -4.973 -3.897 1.00 77.81 388 ARG A C 1
ATOM 3023 O O . ARG A 1 388 ? 9.329 -4.464 -3.806 1.00 77.81 388 ARG A O 1
ATOM 3030 N N . VAL A 1 389 ? 11.546 -4.244 -4.076 1.00 76.44 389 VAL A N 1
ATOM 3031 C CA . VAL A 1 389 ? 11.520 -2.794 -4.337 1.00 76.44 389 VAL A CA 1
ATOM 3032 C C . VAL A 1 389 ? 11.133 -2.513 -5.793 1.00 76.44 389 VAL A C 1
ATOM 3034 O O . VAL A 1 389 ? 10.398 -1.563 -6.050 1.00 76.44 389 VAL A O 1
ATOM 3037 N N . LEU A 1 390 ? 11.566 -3.353 -6.741 1.00 73.50 390 LEU A N 1
ATOM 3038 C CA . LEU A 1 390 ? 11.198 -3.236 -8.159 1.00 73.50 390 LEU A CA 1
ATOM 3039 C C . LEU A 1 390 ? 9.730 -3.590 -8.425 1.00 73.50 390 LEU A C 1
ATOM 3041 O O . LEU A 1 390 ? 9.065 -2.908 -9.202 1.00 73.50 390 LEU A O 1
ATOM 3045 N N . VAL A 1 391 ? 9.226 -4.639 -7.772 1.00 68.56 391 VAL A N 1
ATOM 3046 C CA . VAL A 1 391 ? 7.823 -5.084 -7.820 1.00 68.56 391 VAL A CA 1
ATOM 3047 C C . VAL A 1 391 ? 7.064 -4.496 -6.626 1.00 68.56 391 VAL A C 1
ATOM 3049 O O . VAL A 1 391 ? 6.402 -5.193 -5.859 1.00 68.56 391 VAL A O 1
ATOM 3052 N N . SER A 1 392 ? 7.218 -3.189 -6.413 1.00 66.94 392 SER A N 1
ATOM 3053 C CA . SER A 1 392 ? 6.395 -2.452 -5.451 1.00 66.94 392 SER A CA 1
ATOM 3054 C C . SER A 1 392 ? 5.049 -2.092 -6.076 1.00 66.94 392 SER A C 1
ATOM 3056 O O . SER A 1 392 ? 4.874 -2.233 -7.271 1.00 66.94 392 SER A O 1
ATOM 3058 N N . SER A 1 393 ? 4.099 -1.558 -5.312 1.00 61.91 393 SER A N 1
ATOM 3059 C CA . SER A 1 393 ? 2.827 -1.068 -5.859 1.00 61.91 393 SER A CA 1
ATOM 3060 C C . SER A 1 393 ? 2.952 -0.062 -7.012 1.00 61.91 393 SER A C 1
ATOM 3062 O O . SER A 1 393 ? 2.018 0.032 -7.804 1.00 61.91 393 SER A O 1
ATOM 3064 N N . GLU A 1 394 ? 4.028 0.722 -7.098 1.00 67.00 394 GLU A N 1
ATOM 3065 C CA . GLU A 1 394 ? 4.273 1.654 -8.207 1.00 67.00 394 GLU A CA 1
ATOM 3066 C C . GLU A 1 394 ? 5.572 1.290 -8.936 1.00 67.00 394 GLU A C 1
ATOM 3068 O O . GLU A 1 394 ? 6.562 0.947 -8.281 1.00 67.00 394 GLU A O 1
ATOM 3073 N N . PRO A 1 395 ? 5.604 1.359 -10.280 1.00 69.12 395 PRO A N 1
ATOM 3074 C CA . PRO A 1 395 ? 6.835 1.126 -11.013 1.00 69.12 395 PRO A CA 1
ATOM 3075 C C . PRO A 1 395 ? 7.837 2.245 -10.687 1.00 69.12 395 PRO A C 1
ATOM 3077 O O . PRO A 1 395 ? 7.476 3.427 -10.722 1.00 69.12 395 PRO A O 1
ATOM 3080 N N . PRO A 1 396 ? 9.093 1.898 -10.368 1.00 74.31 396 PRO A N 1
ATOM 3081 C CA . PRO A 1 396 ? 10.086 2.873 -9.947 1.00 74.31 396 PRO A CA 1
ATOM 3082 C C . PRO A 1 396 ? 10.459 3.812 -11.101 1.00 74.31 396 PRO A C 1
ATOM 3084 O O . PRO A 1 396 ? 10.565 3.406 -12.262 1.00 74.31 396 PRO A O 1
ATOM 3087 N N . THR A 1 397 ? 10.669 5.090 -10.785 1.00 76.50 397 THR A N 1
ATOM 3088 C CA . THR A 1 397 ? 11.127 6.078 -11.769 1.00 76.50 397 THR A CA 1
ATOM 3089 C C . THR A 1 397 ? 12.607 5.858 -12.103 1.00 76.50 397 THR A C 1
ATOM 3091 O O . THR A 1 397 ? 13.353 5.339 -11.265 1.00 76.50 397 THR A O 1
ATOM 3094 N N . PRO A 1 398 ? 13.088 6.298 -13.282 1.00 79.69 398 PRO A N 1
ATOM 3095 C CA . PRO A 1 398 ? 14.497 6.152 -13.647 1.00 79.69 398 PRO A CA 1
ATOM 3096 C C . PRO A 1 398 ? 15.469 6.758 -12.620 1.00 79.69 398 PRO A C 1
ATOM 3098 O O . PRO A 1 398 ? 16.525 6.192 -12.354 1.00 79.69 398 PRO A O 1
ATOM 3101 N N . GLU A 1 399 ? 15.094 7.881 -12.000 1.00 79.69 399 GLU A N 1
ATOM 3102 C CA . GLU A 1 399 ? 15.893 8.557 -10.969 1.00 79.69 399 GLU A CA 1
ATOM 3103 C C . GLU A 1 399 ? 16.020 7.714 -9.698 1.00 79.69 399 GLU A C 1
ATOM 3105 O O . GLU A 1 399 ? 17.122 7.532 -9.180 1.00 79.69 399 GLU A O 1
ATOM 3110 N N . THR A 1 400 ? 14.907 7.139 -9.230 1.00 77.69 400 THR A N 1
ATOM 3111 C CA . THR A 1 400 ? 14.920 6.257 -8.054 1.00 77.69 400 THR A CA 1
ATOM 3112 C C . THR A 1 400 ? 15.726 4.989 -8.319 1.00 77.69 400 THR A C 1
ATOM 3114 O O . THR A 1 400 ? 16.556 4.614 -7.495 1.00 77.69 400 THR A O 1
ATOM 3117 N N . LEU A 1 401 ? 15.583 4.373 -9.498 1.00 79.62 401 LEU A N 1
ATOM 3118 C CA . LEU A 1 401 ? 16.397 3.218 -9.888 1.00 79.62 401 LEU A CA 1
ATOM 3119 C C . LEU A 1 401 ? 17.886 3.543 -9.910 1.00 79.62 401 LEU A C 1
ATOM 3121 O O . LEU A 1 401 ? 18.691 2.739 -9.444 1.00 79.62 401 LEU A O 1
ATOM 3125 N N . LYS A 1 402 ? 18.259 4.718 -10.420 1.00 82.06 402 LYS A N 1
ATOM 3126 C CA . LYS A 1 402 ? 19.654 5.156 -10.445 1.00 82.06 402 LYS A CA 1
ATOM 3127 C C . LYS A 1 402 ? 20.215 5.356 -9.038 1.00 82.06 402 LYS A C 1
ATOM 3129 O O . LYS A 1 402 ? 21.344 4.945 -8.795 1.00 82.06 402 LYS A O 1
ATOM 3134 N N . LEU A 1 403 ? 19.426 5.910 -8.116 1.00 80.69 403 LEU A N 1
ATOM 3135 C CA . LEU A 1 403 ? 19.823 6.060 -6.714 1.00 80.69 403 LEU A CA 1
ATOM 3136 C C . LEU A 1 403 ? 20.034 4.696 -6.031 1.00 80.69 403 LEU A C 1
ATOM 3138 O O . LEU A 1 403 ? 21.051 4.493 -5.380 1.00 80.69 403 LEU A O 1
ATOM 3142 N N . PHE A 1 404 ? 19.104 3.748 -6.202 1.00 76.12 404 PHE A N 1
ATOM 3143 C CA . PHE A 1 404 ? 19.174 2.437 -5.539 1.00 76.12 404 PHE A CA 1
ATOM 3144 C C . PHE A 1 404 ? 20.199 1.480 -6.154 1.00 76.12 404 PHE A C 1
ATOM 3146 O O . PHE A 1 404 ? 20.868 0.749 -5.425 1.00 76.12 404 PHE A O 1
ATOM 3153 N N . LEU A 1 405 ? 20.284 1.431 -7.486 1.00 78.88 405 LEU A N 1
ATOM 3154 C CA . LEU A 1 405 ? 21.052 0.413 -8.206 1.00 78.88 405 LEU A CA 1
ATOM 3155 C C . LEU A 1 405 ? 22.353 0.943 -8.817 1.00 78.88 405 LEU A C 1
ATOM 3157 O O . LEU A 1 405 ? 23.229 0.133 -9.114 1.00 78.88 405 LEU A O 1
ATOM 3161 N N . GLY A 1 406 ? 22.516 2.258 -8.995 1.00 75.25 406 GLY A N 1
ATOM 3162 C CA . GLY A 1 406 ? 23.636 2.838 -9.747 1.00 75.25 406 GLY A CA 1
ATOM 3163 C C . GLY A 1 406 ? 25.012 2.391 -9.245 1.00 75.25 406 GLY A C 1
ATOM 3164 O O . GLY A 1 406 ? 25.841 1.942 -10.034 1.00 75.25 406 GLY A O 1
ATOM 3165 N N . ASP A 1 407 ? 25.222 2.407 -7.928 1.00 75.00 407 ASP A N 1
ATOM 3166 C CA . ASP A 1 407 ? 26.503 2.053 -7.298 1.00 75.00 407 ASP A CA 1
ATOM 3167 C C . ASP A 1 407 ? 26.771 0.537 -7.206 1.00 75.00 407 ASP A C 1
ATOM 3169 O O . ASP A 1 407 ? 27.899 0.113 -6.924 1.00 75.00 407 ASP A O 1
ATOM 3173 N N . ILE A 1 408 ? 25.749 -0.294 -7.436 1.00 76.25 408 ILE A N 1
ATOM 3174 C CA . ILE A 1 408 ? 25.819 -1.760 -7.310 1.00 76.25 408 ILE A CA 1
ATOM 3175 C C . ILE A 1 408 ? 25.593 -2.500 -8.630 1.00 76.25 408 ILE A C 1
ATOM 3177 O O . ILE A 1 408 ? 25.801 -3.711 -8.686 1.00 76.25 408 ILE A O 1
ATOM 3181 N N . ILE A 1 409 ? 25.224 -1.800 -9.704 1.00 80.62 409 ILE A N 1
ATOM 3182 C CA . ILE A 1 409 ? 24.893 -2.412 -10.994 1.00 80.62 409 ILE A CA 1
ATOM 3183 C C . ILE A 1 409 ? 26.068 -3.204 -11.583 1.00 80.62 409 ILE A C 1
ATOM 3185 O O . ILE A 1 409 ? 25.880 -4.311 -12.086 1.00 80.62 409 ILE A O 1
ATOM 3189 N N . ALA A 1 410 ? 27.294 -2.688 -11.455 1.00 78.44 410 ALA A N 1
ATOM 3190 C CA . ALA A 1 410 ? 28.493 -3.383 -11.910 1.00 78.44 410 ALA A CA 1
ATOM 3191 C C . ALA A 1 410 ? 28.784 -4.651 -11.077 1.00 78.44 410 ALA A C 1
ATOM 3193 O O . ALA A 1 410 ? 28.941 -5.719 -11.675 1.00 78.44 410 ALA A O 1
ATOM 3194 N N . PRO A 1 411 ? 28.786 -4.604 -9.726 1.00 78.50 411 PRO A N 1
ATOM 3195 C CA . PRO A 1 411 ? 28.808 -5.809 -8.894 1.00 78.50 411 PRO A CA 1
ATOM 3196 C C . PRO A 1 411 ? 27.735 -6.848 -9.259 1.00 78.50 411 PRO A C 1
ATOM 3198 O O . PRO A 1 411 ? 28.069 -8.020 -9.434 1.00 78.50 411 PRO A O 1
ATOM 3201 N N . LEU A 1 412 ? 26.477 -6.429 -9.440 1.00 80.25 412 LEU A N 1
ATOM 3202 C CA . LEU A 1 412 ? 25.366 -7.319 -9.804 1.00 80.25 412 LEU A CA 1
ATOM 3203 C C . LEU A 1 412 ? 25.584 -7.995 -11.163 1.00 80.25 412 LEU A C 1
ATOM 3205 O O . LEU A 1 412 ? 25.322 -9.191 -11.304 1.00 80.25 412 LEU A O 1
ATOM 3209 N N . TYR A 1 413 ? 26.118 -7.269 -12.149 1.00 83.94 413 TYR A N 1
ATOM 3210 C CA . TYR A 1 413 ? 26.470 -7.850 -13.443 1.00 83.94 413 TYR A CA 1
ATOM 3211 C C . TYR A 1 413 ? 27.545 -8.938 -13.311 1.00 83.94 413 TYR A C 1
ATOM 3213 O O . TYR A 1 413 ? 27.408 -10.022 -13.879 1.00 83.94 413 TYR A O 1
ATOM 3221 N N . TYR A 1 414 ? 28.605 -8.699 -12.535 1.00 79.56 414 TYR A N 1
ATOM 3222 C CA . TYR A 1 414 ? 29.641 -9.719 -12.346 1.00 79.56 414 TYR A CA 1
ATOM 3223 C C . TYR A 1 414 ? 29.128 -10.945 -11.575 1.00 79.56 414 TYR A C 1
ATOM 3225 O O . TYR A 1 414 ? 29.568 -12.062 -11.853 1.00 79.56 414 TYR A O 1
ATOM 3233 N N . MET A 1 415 ? 28.160 -10.769 -10.669 1.00 79.81 415 MET A N 1
ATOM 3234 C CA . MET A 1 415 ? 27.452 -11.886 -10.030 1.00 79.81 415 MET A CA 1
ATOM 3235 C C . MET A 1 415 ? 26.633 -12.690 -11.039 1.00 79.81 415 MET A C 1
ATOM 3237 O O . MET A 1 415 ? 26.662 -13.920 -11.011 1.00 79.81 415 MET A O 1
ATOM 3241 N N . TYR A 1 416 ? 25.945 -12.014 -11.961 1.00 84.12 416 TYR A N 1
ATOM 3242 C CA . TYR A 1 416 ? 25.226 -12.661 -13.056 1.00 84.12 416 TYR A CA 1
ATOM 3243 C C . TYR A 1 416 ? 26.175 -13.449 -13.973 1.00 84.12 416 TYR A C 1
ATOM 3245 O O . TYR A 1 416 ? 25.924 -14.622 -14.255 1.00 84.12 416 TYR A O 1
ATOM 3253 N N . ALA A 1 417 ? 27.310 -12.862 -14.364 1.00 81.50 417 ALA A N 1
ATOM 3254 C CA . ALA A 1 417 ? 28.314 -13.545 -15.180 1.00 81.50 417 ALA A CA 1
ATOM 3255 C C . ALA A 1 417 ? 28.876 -14.796 -14.476 1.00 81.50 417 ALA A C 1
ATOM 3257 O O . ALA A 1 417 ? 29.016 -15.862 -15.083 1.00 81.50 417 ALA A O 1
ATOM 3258 N N . PHE A 1 418 ? 29.116 -14.710 -13.166 1.00 80.94 418 PHE A N 1
ATOM 3259 C CA . PHE A 1 418 ? 29.487 -15.868 -12.357 1.00 80.94 418 PHE A CA 1
ATOM 3260 C C . PHE A 1 418 ? 28.372 -16.929 -12.308 1.00 80.94 418 PHE A C 1
ATOM 3262 O O . PHE A 1 418 ? 28.641 -18.120 -12.469 1.00 80.94 418 PHE A O 1
ATOM 3269 N N . ALA A 1 419 ? 27.109 -16.528 -12.151 1.00 83.38 419 ALA A N 1
ATOM 3270 C CA . ALA A 1 419 ? 25.973 -17.451 -12.137 1.00 83.38 419 ALA A CA 1
ATOM 3271 C C . ALA A 1 419 ? 25.791 -18.189 -13.479 1.00 83.38 419 ALA A C 1
ATOM 3273 O O . ALA A 1 419 ? 25.460 -19.380 -13.487 1.00 83.38 419 ALA A O 1
ATOM 3274 N N . CYS A 1 420 ? 26.061 -17.516 -14.605 1.00 81.94 420 CYS A N 1
ATOM 3275 C CA . CYS A 1 420 ? 26.046 -18.112 -15.944 1.00 81.94 420 CYS A CA 1
ATOM 3276 C C . CYS A 1 420 ? 27.084 -19.228 -16.103 1.00 81.94 420 CYS A C 1
ATOM 3278 O O . CYS A 1 420 ? 26.775 -20.261 -16.696 1.00 81.94 420 CYS A O 1
ATOM 3280 N N . THR A 1 421 ? 28.278 -19.054 -15.534 1.00 79.88 421 THR A N 1
ATOM 3281 C CA . THR A 1 421 ? 29.352 -20.057 -15.612 1.00 79.88 421 THR A CA 1
ATOM 3282 C C . THR A 1 421 ? 29.172 -21.204 -14.615 1.00 79.88 421 THR A C 1
ATOM 3284 O O . THR A 1 421 ? 29.587 -22.329 -14.890 1.00 79.88 421 THR A O 1
ATOM 3287 N N . THR A 1 422 ? 28.520 -20.964 -13.471 1.00 71.88 422 THR A N 1
ATOM 3288 C CA . THR A 1 422 ? 28.488 -21.923 -12.348 1.00 71.88 422 THR A CA 1
ATOM 3289 C C . THR A 1 422 ? 27.140 -22.605 -12.072 1.00 71.88 422 THR A C 1
ATOM 3291 O O . THR A 1 422 ? 27.063 -23.408 -11.141 1.00 71.88 422 THR A O 1
ATOM 3294 N N . LYS A 1 423 ? 26.106 -22.401 -12.908 1.00 71.38 423 LYS A N 1
ATOM 3295 C CA . LYS A 1 423 ? 24.741 -22.967 -12.742 1.00 71.38 423 LYS A CA 1
ATOM 3296 C C . LYS A 1 423 ? 24.180 -22.732 -11.329 1.00 71.38 423 LYS A C 1
ATOM 3298 O O . LYS A 1 423 ? 23.868 -23.679 -10.608 1.00 71.38 423 LYS A O 1
ATOM 3303 N N . VAL A 1 424 ? 24.078 -21.464 -10.940 1.00 80.88 424 VAL A N 1
ATOM 3304 C CA . VAL A 1 424 ? 23.476 -21.029 -9.668 1.00 80.88 424 VAL A CA 1
ATOM 3305 C C . VAL A 1 424 ? 21.996 -20.688 -9.873 1.00 80.88 424 VAL A C 1
ATOM 3307 O O . VAL A 1 424 ? 21.632 -20.107 -10.893 1.00 80.88 424 VAL A O 1
ATOM 3310 N N . TRP A 1 425 ? 21.142 -21.012 -8.898 1.00 77.69 425 TRP A N 1
ATOM 3311 C CA . TRP A 1 425 ? 19.687 -20.801 -8.967 1.00 77.69 425 TRP A CA 1
ATOM 3312 C C . TRP A 1 425 ? 19.259 -19.319 -8.980 1.00 77.69 425 TRP A C 1
ATOM 3314 O O . TRP A 1 425 ? 18.183 -18.997 -9.464 1.00 77.69 425 TRP A O 1
ATOM 3324 N N . LEU A 1 426 ? 20.120 -18.405 -8.518 1.00 77.81 426 LEU A N 1
ATOM 3325 C CA . LEU A 1 426 ? 19.891 -16.949 -8.523 1.00 77.81 426 LEU A CA 1
ATOM 3326 C C . LEU A 1 426 ? 20.065 -16.286 -9.905 1.00 77.81 426 LEU A C 1
ATOM 3328 O O . LEU A 1 426 ? 19.890 -15.072 -10.022 1.00 77.81 426 LEU A O 1
ATOM 3332 N N . LYS A 1 427 ? 20.443 -17.047 -10.945 1.00 82.31 427 LYS A N 1
ATOM 3333 C CA . LYS A 1 427 ? 20.753 -16.511 -12.281 1.00 82.31 427 LYS A CA 1
ATOM 3334 C C . LYS A 1 427 ? 19.602 -15.684 -12.858 1.00 82.31 427 LYS A C 1
ATOM 3336 O O . LYS A 1 427 ? 19.844 -14.571 -13.321 1.00 82.31 427 LYS A O 1
ATOM 3341 N N . ASP A 1 428 ? 18.384 -16.219 -12.834 1.00 81.12 428 ASP A N 1
ATOM 3342 C CA . ASP A 1 428 ? 17.231 -15.576 -13.472 1.00 81.12 428 ASP A CA 1
ATOM 3343 C C . ASP A 1 428 ? 16.792 -14.328 -12.695 1.00 81.12 428 ASP A C 1
ATOM 3345 O O . ASP A 1 428 ? 16.607 -13.272 -13.288 1.00 81.12 428 ASP A O 1
ATOM 3349 N N . SER A 1 429 ? 16.797 -14.377 -11.359 1.00 79.94 429 SER A N 1
ATOM 3350 C CA . SER A 1 429 ? 16.502 -13.201 -10.527 1.00 79.94 429 SER A CA 1
ATOM 3351 C C . SER A 1 429 ? 17.503 -12.058 -10.739 1.00 79.94 429 SER A C 1
ATOM 3353 O O . SER A 1 429 ? 17.110 -10.896 -10.814 1.00 79.94 429 SER A O 1
ATOM 3355 N N . LEU A 1 430 ? 18.800 -12.368 -10.870 1.00 84.38 430 LEU A N 1
ATOM 3356 C CA . LEU A 1 430 ? 19.825 -11.369 -11.199 1.00 84.38 430 LEU A CA 1
ATOM 3357 C C . LEU A 1 430 ? 19.628 -10.800 -12.608 1.00 84.38 430 LEU A C 1
ATOM 3359 O O . LEU A 1 430 ? 19.766 -9.593 -12.808 1.00 84.38 430 LEU A O 1
ATOM 3363 N N . ARG A 1 431 ? 19.286 -11.661 -13.574 1.00 86.56 431 ARG A N 1
ATOM 3364 C CA . ARG A 1 431 ? 18.988 -11.260 -14.953 1.00 86.56 431 ARG A CA 1
ATOM 3365 C C . ARG A 1 431 ? 17.828 -10.269 -14.993 1.00 86.56 431 ARG A C 1
ATOM 3367 O O . ARG A 1 431 ? 17.970 -9.218 -15.610 1.00 86.56 431 ARG A O 1
ATOM 3374 N N . ASP A 1 432 ? 16.730 -10.566 -14.307 1.00 83.12 432 ASP A N 1
ATOM 3375 C CA . ASP A 1 432 ? 15.518 -9.742 -14.322 1.00 83.12 432 ASP A CA 1
ATOM 3376 C C . ASP A 1 432 ? 15.752 -8.361 -13.698 1.00 83.12 432 ASP A C 1
ATOM 3378 O O . ASP A 1 432 ? 15.314 -7.353 -14.253 1.00 83.12 432 ASP A O 1
ATOM 3382 N N . VAL A 1 433 ? 16.507 -8.288 -12.592 1.00 83.81 433 VAL A N 1
ATOM 3383 C CA . VAL A 1 433 ? 16.894 -7.015 -11.954 1.00 83.81 433 VAL A CA 1
ATOM 3384 C C . VAL A 1 433 ? 17.750 -6.163 -12.897 1.00 83.81 433 VAL A C 1
ATOM 3386 O O . VAL A 1 433 ? 17.497 -4.966 -13.057 1.00 83.81 433 VAL A O 1
ATOM 3389 N N . LEU A 1 434 ? 18.748 -6.771 -13.551 1.00 86.12 434 LEU A N 1
ATOM 3390 C CA . LEU A 1 434 ? 19.623 -6.076 -14.500 1.00 86.12 434 LEU A CA 1
ATOM 3391 C C . LEU A 1 434 ? 18.845 -5.583 -15.726 1.00 86.12 434 LEU A C 1
ATOM 3393 O O . LEU A 1 434 ? 18.996 -4.431 -16.133 1.00 86.12 434 LEU A O 1
ATOM 3397 N N . LEU A 1 435 ? 17.992 -6.433 -16.300 1.00 85.50 435 LEU A N 1
ATOM 3398 C CA . LEU A 1 435 ? 17.172 -6.074 -17.455 1.00 85.50 435 LEU A CA 1
ATOM 3399 C C . LEU A 1 435 ? 16.167 -4.971 -17.111 1.00 85.50 435 LEU A C 1
ATOM 3401 O O . LEU A 1 435 ? 16.040 -4.027 -17.889 1.00 85.50 435 LEU A O 1
ATOM 3405 N N . ALA A 1 436 ? 15.523 -5.026 -15.940 1.00 83.50 436 ALA A N 1
ATOM 3406 C CA . ALA A 1 436 ? 14.640 -3.959 -15.472 1.00 83.50 436 ALA A CA 1
ATOM 3407 C C . ALA A 1 436 ? 15.382 -2.614 -15.373 1.00 83.50 436 ALA A C 1
ATOM 3409 O O . ALA A 1 436 ? 14.888 -1.608 -15.880 1.00 83.50 436 ALA A O 1
ATOM 3410 N N . TYR A 1 437 ? 16.593 -2.589 -14.802 1.00 86.06 437 TYR A N 1
ATOM 3411 C CA . TYR A 1 437 ? 17.391 -1.361 -14.709 1.00 86.06 437 TYR A CA 1
ATOM 3412 C C . TYR A 1 437 ? 17.732 -0.783 -16.087 1.00 86.06 437 TYR A C 1
ATOM 3414 O O . TYR A 1 437 ? 17.436 0.379 -16.367 1.00 86.06 437 TYR A O 1
ATOM 3422 N N . PHE A 1 438 ? 18.340 -1.577 -16.971 1.00 84.81 438 PHE A N 1
ATOM 3423 C CA . PHE A 1 438 ? 18.827 -1.043 -18.243 1.00 84.81 438 PHE A CA 1
ATOM 3424 C C . PHE A 1 438 ? 17.719 -0.759 -19.259 1.00 84.81 438 PHE A C 1
ATOM 3426 O O . PHE A 1 438 ? 17.886 0.157 -20.066 1.00 84.81 438 PHE A O 1
ATOM 3433 N N . ARG A 1 439 ? 16.591 -1.484 -19.223 1.00 82.25 439 ARG A N 1
ATOM 3434 C CA . ARG A 1 439 ? 15.433 -1.172 -20.076 1.00 82.25 439 ARG A CA 1
ATOM 3435 C C . ARG A 1 439 ? 14.711 0.099 -19.626 1.00 82.25 439 ARG A C 1
ATOM 3437 O O . ARG A 1 439 ? 14.229 0.832 -20.478 1.00 82.25 439 ARG A O 1
ATOM 3444 N N . ILE A 1 440 ? 14.676 0.394 -18.321 1.00 79.00 440 ILE A N 1
ATOM 3445 C CA . ILE A 1 440 ? 14.006 1.597 -17.794 1.00 79.00 440 ILE A CA 1
ATOM 3446 C C . ILE A 1 440 ? 14.917 2.836 -17.837 1.00 79.00 440 ILE A C 1
ATOM 3448 O O . ILE A 1 440 ? 14.448 3.922 -18.171 1.00 79.00 440 ILE A O 1
ATOM 3452 N N . VAL A 1 441 ? 16.201 2.703 -17.481 1.00 82.38 441 VAL A N 1
ATOM 3453 C CA . VAL A 1 441 ? 17.124 3.847 -17.326 1.00 82.38 441 VAL A CA 1
ATOM 3454 C C . VAL A 1 441 ? 17.979 4.090 -18.572 1.00 82.38 441 VAL A C 1
ATOM 3456 O O . VAL A 1 441 ? 18.266 5.240 -18.894 1.00 82.38 441 VAL A O 1
ATOM 3459 N N . GLY A 1 442 ? 18.420 3.034 -19.265 1.00 77.12 442 GLY A N 1
ATOM 3460 C CA . GLY A 1 442 ? 19.317 3.166 -20.420 1.00 77.12 442 GLY A CA 1
ATOM 3461 C C . GLY A 1 442 ? 20.663 3.843 -20.101 1.00 77.12 442 GLY A C 1
ATOM 3462 O O . GLY A 1 442 ? 21.184 4.594 -20.922 1.00 77.12 442 GLY A O 1
ATOM 3463 N N . ASP A 1 443 ? 21.225 3.629 -18.905 1.00 80.25 443 ASP A N 1
ATOM 3464 C CA . ASP A 1 443 ? 22.418 4.356 -18.447 1.00 80.25 443 ASP A CA 1
ATOM 3465 C C . ASP A 1 443 ? 23.721 3.845 -19.087 1.00 80.25 443 ASP A C 1
ATOM 3467 O O . ASP A 1 443 ? 24.260 2.800 -18.712 1.00 80.25 443 ASP A O 1
ATOM 3471 N N . LEU A 1 444 ? 24.284 4.632 -20.010 1.00 80.62 444 LEU A N 1
ATOM 3472 C CA . LEU A 1 444 ? 25.586 4.352 -20.617 1.00 80.62 444 LEU A CA 1
ATOM 3473 C C . LEU A 1 444 ? 26.718 4.326 -19.575 1.00 80.62 444 LEU A C 1
ATOM 3475 O O . LEU A 1 444 ? 27.654 3.543 -19.721 1.00 80.62 444 LEU A O 1
ATOM 3479 N N . ASN A 1 445 ? 26.664 5.151 -18.522 1.00 80.69 445 ASN A N 1
ATOM 3480 C CA . ASN A 1 445 ? 27.746 5.217 -17.533 1.00 80.69 445 ASN A CA 1
ATOM 3481 C C . ASN A 1 445 ? 27.841 3.932 -16.705 1.00 80.69 445 ASN A C 1
ATOM 3483 O O . ASN A 1 445 ? 28.944 3.447 -16.471 1.00 80.69 445 ASN A O 1
ATOM 3487 N N . ALA A 1 446 ? 26.704 3.324 -16.363 1.00 80.00 446 ALA A N 1
ATOM 3488 C CA . ALA A 1 446 ? 26.666 2.007 -15.730 1.00 80.00 446 ALA A CA 1
ATOM 3489 C C . ALA A 1 446 ? 27.356 0.933 -16.591 1.00 80.00 446 ALA A C 1
ATOM 3491 O O . ALA A 1 446 ? 28.118 0.111 -16.081 1.00 80.00 446 ALA A O 1
ATOM 3492 N N . VAL A 1 447 ? 27.158 0.968 -17.914 1.00 80.44 447 VAL A N 1
ATOM 3493 C CA . VAL A 1 447 ? 27.846 0.043 -18.829 1.00 80.44 447 VAL A CA 1
ATOM 3494 C C . VAL A 1 447 ? 29.343 0.336 -18.904 1.00 80.44 447 VAL A C 1
ATOM 3496 O O . VAL A 1 447 ? 30.152 -0.592 -18.916 1.00 80.44 447 VAL A O 1
ATOM 3499 N N . LYS A 1 448 ? 29.738 1.615 -18.903 1.00 77.06 448 LYS A N 1
ATOM 3500 C CA . LYS A 1 448 ? 31.158 1.999 -18.844 1.00 77.06 448 LYS A CA 1
ATOM 3501 C C . LYS A 1 448 ? 31.833 1.445 -17.592 1.00 77.06 448 LYS A C 1
ATOM 3503 O O . LYS A 1 448 ? 32.944 0.928 -17.699 1.00 77.06 448 LYS A O 1
ATOM 3508 N N . GLU A 1 449 ? 31.160 1.492 -16.445 1.00 75.88 449 GLU A N 1
ATOM 3509 C CA . GLU A 1 449 ? 31.657 0.893 -15.203 1.00 75.88 449 GLU A CA 1
ATOM 3510 C C . GLU A 1 449 ? 31.829 -0.629 -15.322 1.00 75.88 449 GLU A C 1
ATOM 3512 O O . GLU A 1 449 ? 32.874 -1.157 -14.936 1.00 75.88 449 GLU A O 1
ATOM 3517 N N . ILE A 1 450 ? 30.870 -1.329 -15.939 1.00 76.56 450 ILE A N 1
ATOM 3518 C CA . ILE A 1 450 ? 30.952 -2.781 -16.187 1.00 76.56 450 ILE A CA 1
ATOM 3519 C C . ILE A 1 450 ? 32.137 -3.144 -17.096 1.00 76.56 450 ILE A C 1
ATOM 3521 O O . ILE A 1 450 ? 32.858 -4.108 -16.822 1.00 76.56 450 ILE A O 1
ATOM 3525 N N . VAL A 1 451 ? 32.349 -2.393 -18.181 1.00 73.38 451 VAL A N 1
ATOM 3526 C CA . VAL A 1 451 ? 33.373 -2.722 -19.188 1.00 73.38 451 VAL A CA 1
ATOM 3527 C C . VAL A 1 451 ? 34.775 -2.296 -18.743 1.00 73.38 451 VAL A C 1
ATOM 3529 O O . VAL A 1 451 ? 35.741 -3.030 -18.959 1.00 73.38 451 VAL A O 1
ATOM 3532 N N . PHE A 1 452 ? 34.916 -1.116 -18.131 1.00 68.44 452 PHE A N 1
ATOM 3533 C CA . PHE A 1 452 ? 36.224 -0.495 -17.890 1.00 68.44 452 PHE A CA 1
ATOM 3534 C C . PHE A 1 452 ? 36.661 -0.447 -16.427 1.00 68.44 452 PHE A C 1
ATOM 3536 O O . PHE A 1 452 ? 37.827 -0.111 -16.201 1.00 68.44 452 PHE A O 1
ATOM 3543 N N . ARG A 1 453 ? 35.781 -0.773 -15.466 1.00 64.00 453 ARG A N 1
ATOM 3544 C CA . ARG A 1 453 ? 36.037 -0.666 -14.018 1.00 64.00 453 ARG A CA 1
ATOM 3545 C C . ARG A 1 453 ? 36.682 0.668 -13.639 1.00 64.00 453 ARG A C 1
ATOM 3547 O O . ARG A 1 453 ? 37.819 0.693 -13.157 1.00 64.00 453 ARG A O 1
ATOM 3554 N N . ARG A 1 454 ? 36.006 1.797 -13.872 1.00 47.94 454 ARG A N 1
ATOM 3555 C CA . ARG A 1 454 ? 36.544 3.101 -13.461 1.00 47.94 454 ARG A CA 1
ATOM 3556 C C . ARG A 1 454 ? 36.298 3.315 -11.963 1.00 47.94 454 ARG A C 1
ATOM 3558 O O . ARG A 1 454 ? 35.497 4.126 -11.541 1.00 47.94 454 ARG A O 1
ATOM 3565 N N . GLY A 1 455 ? 37.117 2.640 -11.160 1.00 42.84 455 GLY A N 1
ATOM 3566 C CA . GLY A 1 455 ? 37.508 3.134 -9.844 1.00 42.84 455 GLY A CA 1
ATOM 3567 C C . GLY A 1 455 ? 36.429 3.103 -8.766 1.00 42.84 455 GLY A C 1
ATOM 3568 O O . GLY A 1 455 ? 35.911 4.138 -8.376 1.00 42.84 455 GLY A O 1
ATOM 3569 N N . LYS A 1 456 ? 36.258 1.936 -8.147 1.00 41.53 456 LYS A N 1
ATOM 3570 C CA . LYS A 1 456 ? 36.358 1.822 -6.686 1.00 41.53 456 LYS A CA 1
ATOM 3571 C C . LYS A 1 456 ? 37.112 0.516 -6.417 1.00 41.53 456 LYS A C 1
ATOM 3573 O O . LYS A 1 456 ? 36.494 -0.543 -6.336 1.00 41.53 456 LYS A O 1
ATOM 3578 N N . GLU A 1 457 ? 38.445 0.561 -6.333 1.00 40.81 457 GLU A N 1
ATOM 3579 C CA . GLU A 1 457 ? 39.148 -0.412 -5.487 1.00 40.81 457 GLU A CA 1
ATOM 3580 C C . GLU A 1 457 ? 38.545 -0.197 -4.097 1.00 40.81 457 GLU A C 1
ATOM 3582 O O . GLU A 1 457 ? 38.841 0.790 -3.430 1.00 40.81 457 GLU A O 1
ATOM 3587 N N . ARG A 1 458 ? 37.539 -0.997 -3.732 1.00 41.28 458 ARG A N 1
ATOM 3588 C CA . ARG A 1 458 ? 36.916 -0.876 -2.418 1.00 41.28 458 ARG A CA 1
ATOM 3589 C C . ARG A 1 458 ? 37.923 -1.453 -1.432 1.00 41.28 458 ARG A C 1
ATOM 3591 O O . ARG A 1 458 ? 37.984 -2.665 -1.251 1.00 41.28 458 ARG A O 1
ATOM 3598 N N . GLU A 1 459 ? 38.749 -0.582 -0.863 1.00 39.78 459 GLU A N 1
ATOM 3599 C CA . GLU A 1 459 ? 39.623 -0.922 0.253 1.00 39.78 459 GLU A CA 1
ATOM 3600 C C . GLU A 1 459 ? 38.755 -1.482 1.387 1.00 39.78 459 GLU A C 1
ATOM 3602 O O . GLU A 1 459 ? 37.812 -0.835 1.855 1.00 39.78 459 GLU A O 1
ATOM 3607 N N . ALA A 1 460 ? 39.031 -2.720 1.800 1.00 39.22 460 ALA A N 1
ATOM 3608 C CA . ALA A 1 460 ? 38.417 -3.289 2.987 1.00 39.22 460 ALA A CA 1
ATOM 3609 C C . ALA A 1 460 ? 38.887 -2.465 4.193 1.00 39.22 460 ALA A C 1
ATOM 3611 O O . ALA A 1 460 ? 40.077 -2.452 4.500 1.00 39.22 460 ALA A O 1
ATOM 3612 N N . LYS A 1 461 ? 37.960 -1.770 4.866 1.00 40.31 461 LYS A N 1
ATOM 3613 C CA . LYS A 1 461 ? 38.284 -0.830 5.953 1.00 40.31 461 LYS A CA 1
ATOM 3614 C C . LYS A 1 461 ? 39.014 -1.463 7.152 1.00 40.31 461 LYS A C 1
ATOM 3616 O O . LYS A 1 461 ? 39.606 -0.714 7.915 1.00 40.31 461 LYS A O 1
ATOM 3621 N N . ASP A 1 462 ? 39.054 -2.796 7.272 1.00 43.28 462 ASP A N 1
ATOM 3622 C CA . ASP A 1 462 ? 39.563 -3.485 8.470 1.00 43.28 462 ASP A CA 1
ATOM 3623 C C . ASP A 1 462 ? 40.640 -4.559 8.239 1.00 43.28 462 ASP A C 1
ATOM 3625 O O . ASP A 1 462 ? 40.975 -5.299 9.164 1.00 43.28 462 ASP A O 1
ATOM 3629 N N . VAL A 1 463 ? 41.246 -4.662 7.052 1.00 40.03 463 VAL A N 1
ATOM 3630 C CA . VAL A 1 463 ? 42.406 -5.555 6.874 1.00 40.03 463 VAL A CA 1
ATOM 3631 C C . VAL A 1 463 ? 43.479 -4.833 6.082 1.00 40.03 463 VAL A C 1
ATOM 3633 O O . VAL A 1 463 ? 43.433 -4.750 4.857 1.00 40.03 463 VAL A O 1
ATOM 3636 N N . GLY A 1 464 ? 44.472 -4.315 6.802 1.00 42.28 464 GLY A N 1
ATOM 3637 C CA . GLY A 1 464 ? 45.736 -3.905 6.211 1.00 42.28 464 GLY A CA 1
ATOM 3638 C C . GLY A 1 464 ? 46.455 -5.124 5.642 1.00 42.28 464 GLY A C 1
ATOM 3639 O O . GLY A 1 464 ? 47.254 -5.725 6.339 1.00 42.28 464 GLY A O 1
ATOM 3640 N N . GLU A 1 465 ? 46.111 -5.514 4.417 1.00 39.81 465 GLU A N 1
A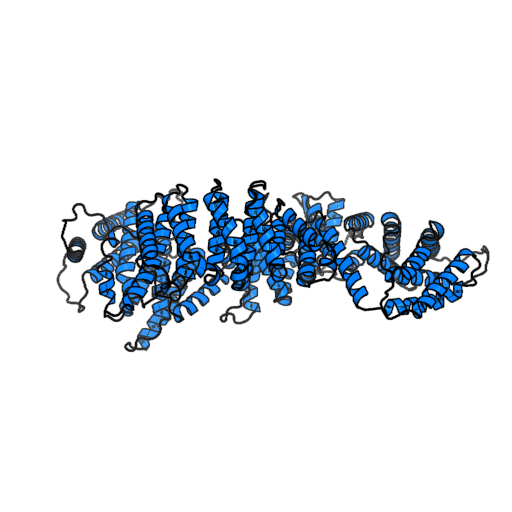TOM 3641 C CA . GLU A 1 465 ? 46.912 -6.249 3.431 1.00 39.81 465 GLU A CA 1
ATOM 3642 C C . GLU A 1 465 ? 46.030 -6.446 2.177 1.00 39.81 465 GLU A C 1
ATOM 3644 O O . GLU A 1 465 ? 44.913 -6.951 2.255 1.00 39.81 465 GLU A O 1
ATOM 3649 N N . VAL A 1 466 ? 46.521 -6.022 1.007 1.00 44.12 466 VAL A N 1
ATOM 3650 C CA . VAL A 1 466 ? 45.810 -6.051 -0.286 1.00 44.12 466 VAL A CA 1
ATOM 3651 C C . VAL A 1 466 ? 45.344 -7.475 -0.633 1.00 44.12 466 VAL A C 1
ATOM 3653 O O . VAL A 1 466 ? 46.161 -8.352 -0.947 1.00 44.12 466 VAL A O 1
ATOM 3656 N N . GLY A 1 467 ? 44.027 -7.700 -0.606 1.00 49.97 467 GLY A N 1
ATOM 3657 C CA . GLY A 1 467 ? 43.388 -8.954 -1.004 1.00 49.97 467 GLY A CA 1
ATOM 3658 C C . GLY A 1 467 ? 42.331 -8.763 -2.096 1.00 49.97 467 GLY A C 1
ATOM 3659 O O . GLY A 1 467 ? 41.567 -7.803 -2.065 1.00 49.97 467 GLY A O 1
ATOM 3660 N N . GLU A 1 468 ? 42.280 -9.678 -3.069 1.00 55.88 468 GLU A N 1
ATOM 3661 C CA . GLU A 1 468 ? 41.268 -9.677 -4.137 1.00 55.88 468 GLU A CA 1
ATOM 3662 C C . GLU A 1 468 ? 39.957 -10.311 -3.632 1.00 55.88 468 GLU A C 1
ATOM 3664 O O . GLU A 1 468 ? 39.973 -11.423 -3.093 1.00 55.88 468 GLU A O 1
ATOM 3669 N N . VAL A 1 469 ? 38.822 -9.628 -3.834 1.00 62.12 469 VAL A N 1
ATOM 3670 C CA . VAL A 1 469 ? 37.470 -10.173 -3.598 1.00 62.12 469 VAL A CA 1
ATOM 3671 C C . VAL A 1 469 ? 37.018 -10.950 -4.838 1.00 62.12 469 VAL A C 1
ATOM 3673 O O . VAL A 1 469 ? 37.081 -10.429 -5.953 1.00 62.12 469 VAL A O 1
ATOM 3676 N N . TYR A 1 470 ? 36.545 -12.185 -4.663 1.00 68.56 470 TYR A N 1
ATOM 3677 C CA . TYR A 1 470 ? 36.024 -13.019 -5.752 1.00 68.56 470 TYR A CA 1
ATOM 3678 C C . TYR A 1 470 ? 34.733 -13.750 -5.357 1.00 68.56 470 TYR A C 1
ATOM 3680 O O . TYR A 1 470 ? 34.489 -14.025 -4.181 1.00 68.56 470 TYR A O 1
ATOM 3688 N N . PHE A 1 471 ? 33.912 -14.081 -6.359 1.00 75.81 471 PHE A N 1
ATOM 3689 C CA . PHE A 1 471 ? 32.691 -14.869 -6.178 1.00 75.81 471 PHE A CA 1
ATOM 3690 C C . PHE A 1 471 ? 33.005 -16.367 -6.130 1.00 75.81 471 PHE A C 1
ATOM 3692 O O . PHE A 1 471 ? 33.796 -16.881 -6.925 1.00 75.81 471 PHE A O 1
ATOM 3699 N N . ALA A 1 472 ? 32.367 -17.068 -5.201 1.00 74.12 472 ALA A N 1
ATOM 3700 C CA . ALA A 1 472 ? 32.464 -18.505 -5.010 1.00 74.12 472 ALA A CA 1
ATOM 3701 C C . ALA A 1 472 ? 31.066 -19.120 -4.852 1.00 74.12 472 ALA A C 1
ATOM 3703 O O . ALA A 1 472 ? 30.078 -18.424 -4.617 1.00 74.12 472 ALA A O 1
ATOM 3704 N N . ARG A 1 473 ? 30.981 -20.445 -4.994 1.00 76.94 473 ARG A N 1
ATOM 3705 C CA . ARG A 1 473 ? 29.750 -21.187 -4.704 1.00 76.94 473 ARG A CA 1
ATOM 3706 C C . ARG A 1 473 ? 29.603 -21.336 -3.193 1.00 76.94 473 ARG A C 1
ATOM 3708 O O . ARG A 1 473 ? 30.539 -21.809 -2.544 1.00 76.94 473 ARG A O 1
ATOM 3715 N N . GLY A 1 474 ? 28.442 -20.952 -2.677 1.00 75.25 474 GLY A N 1
ATOM 3716 C CA . GLY A 1 474 ? 28.066 -21.197 -1.290 1.00 75.25 474 GLY A CA 1
ATOM 3717 C C . GLY A 1 474 ? 27.653 -22.654 -1.052 1.00 75.25 474 GLY A C 1
ATOM 3718 O O . GLY A 1 474 ? 27.445 -23.426 -1.997 1.00 75.25 474 GLY A O 1
ATOM 3719 N N . GLU A 1 475 ? 27.554 -23.034 0.219 1.00 71.94 475 GLU A N 1
ATOM 3720 C CA . GLU A 1 475 ? 27.212 -24.395 0.659 1.00 71.94 475 GLU A CA 1
ATOM 3721 C C . GLU A 1 475 ? 25.789 -24.822 0.252 1.00 71.94 475 GLU A C 1
ATOM 3723 O O . GLU A 1 475 ? 25.541 -26.007 0.035 1.00 71.94 475 GLU A O 1
ATOM 3728 N N . GLY A 1 476 ? 24.869 -23.867 0.081 1.00 68.38 476 GLY A N 1
ATOM 3729 C CA . GLY A 1 476 ? 23.493 -24.072 -0.381 1.00 68.38 476 GLY A CA 1
ATOM 3730 C C . GLY A 1 476 ? 23.314 -23.999 -1.902 1.00 68.38 476 GLY A C 1
ATOM 3731 O O . GLY A 1 476 ? 22.193 -24.115 -2.399 1.00 68.38 476 GLY A O 1
ATOM 3732 N N . GLY A 1 477 ? 24.400 -23.834 -2.665 1.00 72.69 477 GLY A N 1
ATOM 3733 C CA . GLY A 1 477 ? 24.357 -23.729 -4.128 1.00 72.69 477 GLY A CA 1
ATOM 3734 C C . GLY A 1 477 ? 24.082 -22.321 -4.672 1.00 72.69 477 GLY A C 1
ATOM 3735 O O . GLY A 1 477 ? 23.889 -22.176 -5.881 1.00 72.69 477 GLY A O 1
ATOM 3736 N N . GLY A 1 478 ? 24.070 -21.299 -3.813 1.00 76.00 478 GLY A N 1
ATOM 3737 C CA . GLY A 1 478 ? 24.049 -19.873 -4.148 1.00 76.00 478 GLY A CA 1
ATOM 3738 C C . GLY A 1 478 ? 25.443 -19.252 -4.340 1.00 76.00 478 GLY A C 1
ATOM 3739 O O . GLY A 1 478 ? 26.430 -19.952 -4.584 1.00 76.00 478 GLY A O 1
ATOM 3740 N N . ILE A 1 479 ? 25.521 -17.919 -4.257 1.00 77.62 479 ILE A N 1
ATOM 3741 C CA . ILE A 1 479 ? 26.751 -17.129 -4.461 1.00 77.62 479 ILE A CA 1
ATOM 3742 C C . ILE A 1 479 ? 27.264 -16.623 -3.110 1.00 77.62 479 ILE A C 1
ATOM 3744 O O . ILE A 1 479 ? 26.489 -16.084 -2.330 1.00 77.62 479 ILE A O 1
ATOM 3748 N N . GLU A 1 480 ? 28.566 -16.744 -2.864 1.00 76.94 480 GLU A N 1
ATOM 3749 C CA . GLU A 1 480 ? 29.276 -16.204 -1.698 1.00 76.94 480 GLU A CA 1
ATOM 3750 C C . GLU A 1 480 ? 30.453 -15.329 -2.165 1.00 76.94 480 GLU A C 1
ATOM 3752 O O . GLU A 1 480 ? 31.047 -15.600 -3.213 1.00 76.94 480 GLU A O 1
ATOM 3757 N N . MET A 1 481 ? 30.817 -14.290 -1.406 1.00 72.75 481 MET A N 1
ATOM 3758 C CA . MET A 1 481 ? 32.031 -13.501 -1.664 1.00 72.75 481 MET A CA 1
ATOM 3759 C C . MET A 1 481 ? 33.163 -13.908 -0.721 1.00 72.75 481 MET A C 1
ATOM 3761 O O . MET A 1 481 ? 32.981 -13.960 0.493 1.00 72.75 481 MET A O 1
ATOM 3765 N N . ARG A 1 482 ? 34.351 -14.173 -1.275 1.00 71.06 482 ARG A N 1
ATOM 3766 C CA . ARG A 1 482 ? 35.550 -14.571 -0.519 1.00 71.06 482 ARG A CA 1
ATOM 3767 C C . ARG A 1 482 ? 36.719 -13.644 -0.831 1.00 71.06 482 ARG A C 1
ATOM 3769 O O . ARG A 1 482 ? 36.850 -13.159 -1.952 1.00 71.06 482 ARG A O 1
ATOM 3776 N N . ILE A 1 483 ? 37.592 -13.435 0.152 1.00 66.81 483 ILE A N 1
ATOM 3777 C CA . ILE A 1 483 ? 38.815 -12.633 0.008 1.00 66.81 483 ILE A CA 1
ATOM 3778 C C . ILE A 1 483 ? 40.023 -13.564 -0.102 1.00 66.81 483 ILE A C 1
ATOM 3780 O O . ILE A 1 483 ? 40.106 -14.574 0.601 1.00 66.81 483 ILE A O 1
ATOM 3784 N N . ARG A 1 484 ? 40.975 -13.234 -0.980 1.00 62.06 484 ARG A N 1
ATOM 3785 C CA . ARG A 1 484 ? 42.266 -13.930 -1.095 1.00 62.06 484 ARG A CA 1
ATOM 3786 C C . ARG A 1 484 ? 43.428 -12.966 -0.842 1.00 62.06 484 ARG A C 1
ATOM 3788 O O . ARG A 1 484 ? 43.503 -11.935 -1.496 1.00 62.06 484 ARG A O 1
ATOM 3795 N N . SER A 1 485 ? 44.368 -13.338 0.034 1.00 54.66 485 SER A N 1
ATOM 3796 C CA . SER A 1 485 ? 45.638 -12.613 0.230 1.00 54.66 485 SER A CA 1
ATOM 3797 C C . SER A 1 485 ? 46.605 -12.875 -0.937 1.00 54.66 485 SER A C 1
ATOM 3799 O O . SER A 1 485 ? 46.839 -14.025 -1.327 1.00 54.66 485 SER A O 1
ATOM 3801 N N . SER A 1 486 ? 47.146 -11.810 -1.534 1.00 51.19 486 SER A N 1
ATOM 3802 C CA . SER A 1 486 ? 47.951 -11.852 -2.764 1.00 51.19 486 SER A CA 1
ATOM 3803 C C . SER A 1 486 ? 49.429 -12.222 -2.519 1.00 51.19 486 SER A C 1
ATOM 3805 O O . SER A 1 486 ? 50.331 -11.411 -2.702 1.00 51.19 486 SER A O 1
ATOM 3807 N N . LYS A 1 487 ? 49.726 -13.470 -2.121 1.00 43.97 487 LYS A N 1
ATOM 3808 C CA . LYS A 1 487 ? 51.127 -13.964 -2.022 1.00 43.97 487 LYS A CA 1
ATOM 3809 C C . LYS A 1 487 ? 51.450 -15.234 -2.831 1.00 43.97 487 LYS A C 1
ATOM 3811 O O . LYS A 1 487 ? 52.568 -15.728 -2.749 1.00 43.97 487 LYS A O 1
ATOM 3816 N N . GLY A 1 488 ? 50.537 -15.750 -3.660 1.00 39.25 488 GLY A N 1
ATOM 3817 C CA . GLY A 1 488 ? 50.751 -16.991 -4.425 1.00 39.25 488 GLY A CA 1
ATOM 3818 C C . GLY A 1 488 ? 50.493 -16.849 -5.925 1.00 39.25 488 GLY A C 1
ATOM 3819 O O . GLY A 1 488 ? 49.431 -16.386 -6.327 1.00 39.25 488 GLY A O 1
ATOM 3820 N N . VAL A 1 489 ? 51.462 -17.284 -6.737 1.00 44.25 489 VAL A N 1
ATOM 3821 C CA . VAL A 1 489 ? 51.456 -17.329 -8.210 1.00 44.25 489 VAL A CA 1
ATOM 3822 C C . VAL A 1 489 ? 50.338 -18.244 -8.733 1.00 44.25 489 VAL A C 1
ATOM 3824 O O . VAL A 1 489 ? 50.545 -19.423 -8.998 1.00 44.25 489 VAL A O 1
ATOM 3827 N N . LEU A 1 490 ? 49.140 -17.695 -8.893 1.00 38.12 490 LEU A N 1
ATOM 3828 C CA . LEU A 1 490 ? 48.058 -18.218 -9.730 1.00 38.12 490 LEU A CA 1
ATOM 3829 C C . LEU A 1 490 ? 47.497 -17.029 -10.519 1.00 38.12 490 LEU A C 1
ATOM 3831 O O . LEU A 1 490 ? 47.581 -15.901 -10.021 1.00 38.12 490 LEU A O 1
ATOM 3835 N N . PRO A 1 491 ? 46.973 -17.224 -11.747 1.00 37.62 491 PRO A N 1
ATOM 3836 C CA . PRO A 1 491 ? 46.414 -16.113 -12.499 1.00 37.62 491 PRO A CA 1
ATOM 3837 C C . PRO A 1 491 ? 45.341 -15.452 -11.625 1.00 37.62 491 PRO A C 1
ATOM 3839 O O . PRO A 1 491 ? 44.560 -16.175 -10.992 1.00 37.62 491 PRO A O 1
ATOM 3842 N N . PRO A 1 492 ? 45.341 -14.112 -11.527 1.00 38.12 492 PRO A N 1
ATOM 3843 C CA . PRO A 1 492 ? 44.391 -13.416 -10.683 1.00 38.12 492 PRO A CA 1
ATOM 3844 C C . PRO A 1 492 ? 42.990 -13.878 -11.068 1.00 38.12 492 PRO A C 1
ATOM 3846 O O . PRO A 1 492 ? 42.739 -14.185 -12.242 1.00 38.12 492 PRO A O 1
ATOM 3849 N N . THR A 1 493 ? 42.071 -13.941 -10.104 1.00 39.69 493 THR A N 1
ATOM 3850 C CA . THR A 1 493 ? 40.649 -14.156 -10.421 1.00 39.69 493 THR A CA 1
ATOM 3851 C C . THR A 1 493 ? 40.129 -12.836 -10.979 1.00 39.69 493 THR A C 1
ATOM 3853 O O . THR A 1 493 ? 39.226 -12.206 -10.439 1.00 39.69 493 THR A O 1
ATOM 3856 N N . VAL A 1 494 ? 40.778 -12.352 -12.037 1.00 44.53 494 VAL A N 1
ATOM 3857 C CA . VAL A 1 494 ? 40.345 -11.200 -12.783 1.00 44.53 494 VAL A CA 1
ATOM 3858 C C . VAL A 1 494 ? 39.045 -11.660 -13.383 1.00 44.53 494 VAL A C 1
ATOM 3860 O O . VAL A 1 494 ? 38.995 -12.509 -14.271 1.00 44.53 494 VAL A O 1
ATOM 3863 N N . THR A 1 495 ? 37.978 -11.112 -12.842 1.00 49.28 495 THR A N 1
ATOM 3864 C CA . THR A 1 495 ? 36.678 -11.018 -13.480 1.00 49.28 495 THR A CA 1
ATOM 3865 C C . THR A 1 495 ? 36.882 -10.140 -14.718 1.00 49.28 495 THR A C 1
ATOM 3867 O O . THR A 1 495 ? 36.530 -8.963 -14.747 1.00 49.28 495 THR A O 1
ATOM 3870 N N . TYR A 1 496 ? 37.590 -10.687 -15.711 1.00 57.03 496 TYR A N 1
ATOM 3871 C CA . TYR A 1 496 ? 37.620 -10.163 -17.061 1.00 57.03 496 TYR A CA 1
ATOM 3872 C C . TYR A 1 496 ? 36.175 -10.184 -17.552 1.00 57.03 496 TYR A C 1
ATOM 3874 O O . TYR A 1 496 ? 35.417 -11.098 -17.220 1.00 57.03 496 TYR A O 1
ATOM 3882 N N . LEU A 1 497 ? 35.784 -9.153 -18.297 1.00 67.31 497 LEU A N 1
ATOM 3883 C CA . LEU A 1 497 ? 34.512 -9.174 -18.998 1.00 67.31 497 LEU A CA 1
ATOM 3884 C C . LEU A 1 497 ? 34.520 -10.397 -19.919 1.00 67.31 497 LEU A C 1
ATOM 3886 O O . LEU A 1 497 ? 35.309 -10.450 -20.862 1.00 67.31 497 LEU A O 1
ATOM 3890 N N . ASP A 1 498 ? 33.681 -11.379 -19.612 1.00 73.19 498 ASP A N 1
ATOM 3891 C CA . ASP A 1 498 ? 33.401 -12.466 -20.535 1.00 73.19 498 ASP A CA 1
ATOM 3892 C C . ASP A 1 498 ? 32.579 -11.873 -21.681 1.00 73.19 498 ASP A C 1
ATOM 3894 O O . ASP A 1 498 ? 31.448 -11.417 -21.484 1.00 73.19 498 ASP A O 1
ATOM 3898 N N . VAL A 1 499 ? 33.216 -11.771 -22.846 1.00 75.69 499 VAL A N 1
ATOM 3899 C CA . VAL A 1 499 ? 32.663 -11.083 -24.014 1.00 75.69 499 VAL A CA 1
ATOM 3900 C C . VAL A 1 499 ? 31.434 -11.820 -24.537 1.00 75.69 499 VAL A C 1
ATOM 3902 O O . VAL A 1 499 ? 30.462 -11.163 -24.906 1.00 75.69 499 VAL A O 1
ATOM 3905 N N . ASP A 1 500 ? 31.421 -13.151 -24.476 1.00 78.31 500 ASP A N 1
ATOM 3906 C CA . ASP A 1 500 ? 30.297 -13.957 -24.951 1.00 78.31 500 ASP A CA 1
ATOM 3907 C C . ASP A 1 500 ? 29.077 -13.780 -24.038 1.00 78.31 500 ASP A C 1
ATOM 3909 O O . ASP A 1 500 ? 27.974 -13.505 -24.518 1.00 78.31 500 ASP A O 1
ATOM 3913 N N . ILE A 1 501 ? 29.276 -13.842 -22.713 1.00 82.88 501 ILE A N 1
ATOM 3914 C CA . ILE A 1 501 ? 28.197 -13.614 -21.732 1.00 82.88 501 ILE A CA 1
ATOM 3915 C C . ILE A 1 501 ? 27.670 -12.178 -21.823 1.00 82.88 501 ILE A C 1
ATOM 3917 O O . ILE A 1 501 ? 26.461 -11.953 -21.748 1.00 82.88 501 ILE A O 1
ATOM 3921 N N . PHE A 1 502 ? 28.558 -11.196 -21.996 1.00 84.69 502 PHE A N 1
ATOM 3922 C CA . PHE A 1 502 ? 28.154 -9.796 -22.117 1.00 84.69 502 PHE A CA 1
ATOM 3923 C C . PHE A 1 502 ? 27.355 -9.535 -23.395 1.00 84.69 502 PHE A C 1
ATOM 3925 O O . PHE A 1 502 ? 26.381 -8.785 -23.374 1.00 84.69 502 PHE A O 1
ATOM 3932 N N . ILE A 1 503 ? 27.721 -10.172 -24.506 1.00 82.00 503 ILE A N 1
ATOM 3933 C CA . ILE A 1 503 ? 26.982 -10.041 -25.763 1.00 82.00 503 ILE A CA 1
ATOM 3934 C C . ILE A 1 503 ? 25.638 -10.753 -25.692 1.00 82.00 503 ILE A C 1
ATOM 3936 O O . ILE A 1 503 ? 24.649 -10.198 -26.166 1.00 82.00 503 ILE A O 1
ATOM 3940 N N . ASP A 1 504 ? 25.560 -11.931 -25.073 1.00 84.44 504 ASP A N 1
ATOM 3941 C CA . ASP A 1 504 ? 24.278 -12.603 -24.823 1.00 84.44 504 ASP A CA 1
ATOM 3942 C C . ASP A 1 504 ? 23.357 -11.752 -23.930 1.00 84.44 504 ASP A C 1
ATOM 3944 O O . ASP A 1 504 ? 22.149 -11.629 -24.173 1.00 84.44 504 ASP A O 1
ATOM 3948 N N . PHE A 1 505 ? 23.943 -11.063 -22.947 1.00 86.25 505 PHE A N 1
ATOM 3949 C CA . PHE A 1 505 ? 23.238 -10.075 -22.139 1.00 86.25 505 PHE A CA 1
ATOM 3950 C C . PHE A 1 505 ? 22.730 -8.895 -22.984 1.00 86.25 505 PHE A C 1
ATOM 3952 O O . PHE A 1 505 ? 21.544 -8.578 -22.903 1.00 86.25 505 PHE A O 1
ATOM 3959 N N . LEU A 1 506 ? 23.563 -8.287 -23.840 1.00 82.25 506 LEU A N 1
ATOM 3960 C CA . LEU A 1 506 ? 23.140 -7.202 -24.743 1.00 82.25 506 LEU A CA 1
ATOM 3961 C C . LEU A 1 506 ? 22.065 -7.649 -25.749 1.00 82.25 506 LEU A C 1
ATOM 3963 O O . LEU A 1 506 ? 21.128 -6.898 -26.016 1.00 82.25 506 LEU A O 1
ATOM 3967 N N . LYS A 1 507 ? 22.145 -8.881 -26.265 1.00 81.88 507 LYS A N 1
ATOM 3968 C CA . LYS A 1 507 ? 21.093 -9.469 -27.113 1.00 81.88 507 LYS A CA 1
ATOM 3969 C C . LYS A 1 507 ? 19.779 -9.586 -26.357 1.00 81.88 507 LYS A C 1
ATOM 3971 O O . LYS A 1 507 ? 18.738 -9.187 -26.868 1.00 81.88 507 LYS A O 1
ATOM 3976 N N . THR A 1 508 ? 19.833 -10.099 -25.129 1.00 83.50 508 THR A N 1
ATOM 3977 C CA . THR A 1 508 ? 18.651 -10.205 -24.268 1.00 83.50 508 THR A CA 1
ATOM 3978 C C . THR A 1 508 ? 18.058 -8.830 -23.966 1.00 83.50 508 THR A C 1
ATOM 3980 O O . THR A 1 508 ? 16.840 -8.669 -23.938 1.00 83.50 508 THR A O 1
ATOM 3983 N N . LEU A 1 509 ? 18.908 -7.835 -23.724 1.00 81.94 509 LEU A N 1
ATOM 3984 C CA . LEU A 1 509 ? 18.511 -6.471 -23.399 1.00 81.94 509 LEU A CA 1
ATOM 3985 C C . LEU A 1 509 ? 17.617 -5.858 -24.484 1.00 81.94 509 LEU A C 1
ATOM 3987 O O . LEU A 1 509 ? 16.686 -5.132 -24.142 1.00 81.94 509 LEU A O 1
ATOM 3991 N N . ALA A 1 510 ? 17.881 -6.192 -25.755 1.00 74.94 510 ALA A N 1
ATOM 3992 C CA . ALA A 1 510 ? 17.142 -5.753 -26.943 1.00 74.94 510 ALA A CA 1
ATOM 3993 C C . ALA A 1 510 ? 17.026 -4.221 -27.106 1.00 74.94 510 ALA A C 1
ATOM 3995 O O . ALA A 1 510 ? 16.236 -3.735 -27.909 1.00 74.94 510 ALA A O 1
ATOM 3996 N N . ASN A 1 511 ? 17.845 -3.443 -26.388 1.00 77.50 511 ASN A N 1
ATOM 3997 C CA . ASN A 1 511 ? 17.935 -1.995 -26.556 1.00 77.50 511 ASN A CA 1
ATOM 3998 C C . ASN A 1 511 ? 19.045 -1.665 -27.565 1.00 77.50 511 ASN A C 1
ATOM 4000 O O . ASN A 1 511 ? 20.233 -1.578 -27.222 1.00 77.50 511 ASN A O 1
ATOM 4004 N N . ASN A 1 512 ? 18.648 -1.504 -28.827 1.00 73.56 512 ASN A N 1
ATOM 4005 C CA . ASN A 1 512 ? 19.569 -1.203 -29.922 1.00 73.56 512 ASN A CA 1
ATOM 4006 C C . ASN A 1 512 ? 20.237 0.170 -29.763 1.00 73.56 512 ASN A C 1
ATOM 4008 O O . ASN A 1 512 ? 21.397 0.333 -30.130 1.00 73.56 512 ASN A O 1
ATOM 4012 N N . GLU A 1 513 ? 19.543 1.144 -29.168 1.00 73.56 513 GLU A N 1
ATOM 4013 C CA . GLU A 1 513 ? 20.083 2.490 -28.974 1.00 73.56 513 GLU A CA 1
ATOM 4014 C C . GLU A 1 513 ? 21.272 2.501 -28.019 1.00 73.56 513 GLU A C 1
ATOM 4016 O O . GLU A 1 513 ? 22.332 3.027 -28.364 1.00 73.56 513 GLU A O 1
ATOM 4021 N N . LEU A 1 514 ? 21.100 1.876 -26.849 1.00 79.69 514 LEU A N 1
ATOM 4022 C CA . LEU A 1 514 ? 22.165 1.710 -25.862 1.00 79.69 514 LEU A CA 1
ATOM 4023 C C . LEU A 1 514 ? 23.332 0.921 -26.466 1.00 79.69 514 LEU A C 1
ATOM 4025 O O . LEU A 1 514 ? 24.487 1.303 -26.299 1.00 79.69 514 LEU A O 1
ATOM 4029 N N . SER A 1 515 ? 23.033 -0.155 -27.199 1.00 79.94 515 SER A N 1
ATOM 4030 C CA . SER A 1 515 ? 24.044 -0.990 -27.861 1.00 79.94 515 SER A CA 1
ATOM 4031 C C . SER A 1 515 ? 24.883 -0.191 -28.864 1.00 79.94 515 SER A C 1
ATOM 4033 O O . SER A 1 515 ? 26.106 -0.340 -28.894 1.00 79.94 515 SER A O 1
ATOM 4035 N N . GLY A 1 516 ? 24.259 0.715 -29.622 1.00 74.38 516 GLY A N 1
ATOM 4036 C CA . GLY A 1 516 ? 24.950 1.656 -30.505 1.00 74.38 516 GLY A CA 1
ATOM 4037 C C . GLY A 1 516 ? 25.804 2.679 -29.761 1.00 74.38 516 GLY A C 1
ATOM 4038 O O . GLY A 1 516 ? 26.952 2.917 -30.142 1.00 74.38 516 GLY A O 1
ATOM 4039 N N . ASP A 1 517 ? 25.294 3.244 -28.663 1.00 76.25 517 ASP A N 1
ATOM 4040 C CA . ASP A 1 517 ? 26.033 4.206 -27.835 1.00 76.25 517 ASP A CA 1
ATOM 4041 C C . ASP A 1 517 ? 27.271 3.549 -27.185 1.00 76.25 517 ASP A C 1
ATOM 4043 O O . ASP A 1 517 ? 28.353 4.144 -27.144 1.00 76.25 517 ASP A O 1
ATOM 4047 N N . ILE A 1 518 ? 27.147 2.287 -26.752 1.00 79.12 518 ILE A N 1
ATOM 4048 C CA . ILE A 1 518 ? 28.262 1.467 -26.254 1.00 79.12 518 ILE A CA 1
ATOM 4049 C C . ILE A 1 518 ? 29.281 1.230 -27.368 1.00 79.12 518 ILE A C 1
ATOM 4051 O O . ILE A 1 518 ? 30.469 1.470 -27.163 1.00 79.12 518 ILE A O 1
ATOM 4055 N N . PHE A 1 519 ? 28.834 0.798 -28.548 1.00 76.88 519 PHE A N 1
ATOM 4056 C CA . PHE A 1 519 ? 29.715 0.523 -29.684 1.00 76.88 519 PHE A CA 1
ATOM 4057 C C . PHE A 1 519 ? 30.554 1.749 -30.070 1.00 76.88 519 PHE A C 1
ATOM 4059 O O . PHE A 1 519 ? 31.778 1.660 -30.198 1.00 76.88 519 PHE A O 1
ATOM 4066 N N . MET A 1 520 ? 29.911 2.916 -30.167 1.00 74.25 520 MET A N 1
ATOM 4067 C CA . MET A 1 520 ? 30.588 4.180 -30.458 1.00 74.25 520 MET A CA 1
ATOM 4068 C C . MET A 1 520 ? 31.601 4.563 -29.382 1.00 74.25 520 MET A C 1
ATOM 4070 O O . MET A 1 520 ? 32.709 5.007 -29.693 1.00 74.25 520 MET A O 1
ATOM 4074 N N . TYR A 1 521 ? 31.255 4.354 -28.113 1.00 75.62 521 TYR A N 1
ATOM 4075 C CA . TYR A 1 521 ? 32.178 4.596 -27.015 1.00 75.62 521 TYR A CA 1
ATOM 4076 C C . TYR A 1 521 ? 33.403 3.669 -27.064 1.00 75.62 521 TYR A C 1
ATOM 4078 O O . TYR A 1 521 ? 34.530 4.144 -26.918 1.00 75.62 521 TYR A O 1
ATOM 4086 N N . LEU A 1 522 ? 33.208 2.372 -27.323 1.00 73.94 522 LEU A N 1
ATOM 4087 C CA . LEU A 1 522 ? 34.299 1.396 -27.434 1.00 73.94 522 LEU A CA 1
ATOM 4088 C C . LEU A 1 522 ? 35.263 1.734 -28.574 1.00 73.94 522 LEU A C 1
ATOM 4090 O O . LEU A 1 522 ? 36.478 1.619 -28.401 1.00 73.94 522 LEU A O 1
ATOM 4094 N N . LEU A 1 523 ? 34.736 2.186 -29.716 1.00 71.19 523 LEU A N 1
ATOM 4095 C CA . LEU A 1 523 ? 35.552 2.643 -30.840 1.00 71.19 523 LEU A CA 1
ATOM 4096 C C . LEU A 1 523 ? 36.393 3.868 -30.475 1.00 71.19 523 LEU A C 1
ATOM 4098 O O . LEU A 1 523 ? 37.589 3.875 -30.759 1.00 71.19 523 LEU A O 1
ATOM 4102 N N . ASN A 1 524 ? 35.798 4.863 -29.812 1.00 72.12 524 ASN A N 1
ATOM 4103 C CA . ASN A 1 524 ? 36.507 6.067 -29.370 1.00 72.12 524 ASN A CA 1
ATOM 4104 C C . ASN A 1 524 ? 37.598 5.758 -28.332 1.00 72.12 524 ASN A C 1
ATOM 4106 O O . ASN A 1 524 ? 38.697 6.306 -28.393 1.00 72.12 524 ASN A O 1
ATOM 4110 N N . GLU A 1 525 ? 37.333 4.856 -27.385 1.00 71.38 525 GLU A N 1
ATOM 4111 C CA . GLU A 1 525 ? 38.348 4.410 -26.420 1.00 71.38 525 GLU A CA 1
ATOM 4112 C C . GLU A 1 525 ? 39.470 3.622 -27.115 1.00 71.38 525 GLU A C 1
ATOM 4114 O O . GLU A 1 525 ? 40.647 3.820 -26.812 1.00 71.38 525 GLU A O 1
ATOM 4119 N N . TYR A 1 526 ? 39.148 2.774 -28.098 1.00 69.88 526 TYR A N 1
ATOM 4120 C CA . TYR A 1 526 ? 40.159 2.065 -28.887 1.00 69.88 526 TYR A CA 1
ATOM 4121 C C . TYR A 1 526 ? 41.050 3.023 -29.695 1.00 69.88 526 TYR A C 1
ATOM 4123 O O . TYR A 1 526 ? 42.276 2.863 -29.704 1.00 69.88 526 TYR A O 1
ATOM 4131 N N . THR A 1 527 ? 40.469 4.031 -30.358 1.00 66.50 527 THR A N 1
ATOM 4132 C CA . THR A 1 527 ? 41.239 5.028 -31.122 1.00 66.50 527 THR A CA 1
ATOM 4133 C C . THR A 1 527 ? 42.109 5.889 -30.207 1.00 66.50 527 THR A C 1
ATOM 4135 O O . THR A 1 527 ? 43.276 6.119 -30.534 1.00 66.50 527 THR A O 1
ATOM 4138 N N . ALA A 1 528 ? 41.606 6.283 -29.034 1.00 68.50 528 ALA A N 1
ATOM 4139 C CA . ALA A 1 528 ? 42.380 7.013 -28.030 1.00 68.50 528 ALA A CA 1
ATOM 4140 C C . ALA A 1 528 ? 43.593 6.204 -27.534 1.00 68.50 528 ALA A C 1
ATOM 4142 O O . ALA A 1 528 ? 44.725 6.689 -27.585 1.00 68.50 528 ALA A O 1
ATOM 4143 N N . VAL A 1 529 ? 43.386 4.940 -27.143 1.00 66.25 529 VAL A N 1
ATOM 4144 C CA . VAL A 1 529 ? 44.462 4.056 -26.649 1.00 66.25 529 VAL A CA 1
ATOM 4145 C C . VAL A 1 529 ? 45.519 3.776 -27.725 1.00 66.25 529 VAL A C 1
ATOM 4147 O O . VAL A 1 529 ? 46.695 3.603 -27.409 1.00 66.25 529 VAL A O 1
ATOM 4150 N N . LYS A 1 530 ? 45.131 3.753 -29.003 1.00 63.34 530 LYS A N 1
ATOM 4151 C CA . LYS A 1 530 ? 46.054 3.584 -30.136 1.00 63.34 530 LYS A CA 1
ATOM 4152 C C . LYS A 1 530 ? 46.940 4.814 -30.374 1.00 63.34 530 LYS A C 1
ATOM 4154 O O . LYS A 1 530 ? 48.096 4.654 -30.771 1.00 63.34 530 LYS A O 1
ATOM 4159 N N . ASN A 1 531 ? 46.405 6.017 -30.174 1.00 62.72 531 ASN A N 1
ATOM 4160 C CA . ASN A 1 531 ? 47.133 7.267 -30.406 1.00 62.72 531 ASN A CA 1
ATOM 4161 C C . ASN A 1 531 ? 48.157 7.560 -29.291 1.00 62.72 531 ASN A C 1
ATOM 4163 O O . ASN A 1 531 ? 49.199 8.165 -29.558 1.00 62.72 531 ASN A O 1
ATOM 4167 N N . ASP A 1 532 ? 47.926 7.044 -28.081 1.00 60.84 532 ASP A N 1
ATOM 4168 C CA . ASP A 1 532 ? 48.866 7.102 -26.958 1.00 60.84 532 ASP A CA 1
ATOM 4169 C C . ASP A 1 532 ? 50.032 6.106 -27.122 1.00 60.84 532 ASP A C 1
ATOM 4171 O O . ASP A 1 532 ? 50.029 4.974 -26.633 1.00 60.84 532 ASP A O 1
ATOM 4175 N N . ARG A 1 533 ? 51.113 6.556 -27.772 1.00 49.69 533 ARG A N 1
ATOM 4176 C CA . ARG A 1 533 ? 52.331 5.757 -28.046 1.00 49.69 533 ARG A CA 1
ATOM 4177 C C . ARG A 1 533 ? 53.114 5.291 -26.800 1.00 49.69 533 ARG A C 1
ATOM 4179 O O . ARG A 1 533 ? 54.089 4.557 -26.944 1.00 49.69 533 ARG A O 1
ATOM 4186 N N . VAL A 1 534 ? 52.720 5.701 -25.589 1.00 50.56 534 VAL A N 1
ATOM 4187 C CA . VAL A 1 534 ? 53.498 5.533 -24.341 1.00 50.56 534 VAL A CA 1
ATOM 4188 C C . VAL A 1 534 ? 53.032 4.343 -23.475 1.00 50.56 534 VAL A C 1
ATOM 4190 O O . VAL A 1 534 ? 53.791 3.876 -22.629 1.00 50.56 534 VAL A O 1
ATOM 4193 N N . ARG A 1 535 ? 51.838 3.764 -23.695 1.00 47.50 535 ARG A N 1
ATOM 4194 C CA . ARG A 1 535 ? 51.299 2.651 -22.870 1.00 47.50 535 ARG A CA 1
ATOM 4195 C C . ARG A 1 535 ? 51.058 1.356 -23.660 1.00 47.50 535 ARG A C 1
ATOM 4197 O O . ARG A 1 535 ? 49.968 0.795 -23.659 1.00 47.50 535 ARG A O 1
ATOM 4204 N N . ILE A 1 536 ? 52.112 0.802 -24.262 1.00 48.50 536 ILE A N 1
ATOM 4205 C CA . ILE A 1 536 ? 52.099 -0.558 -24.859 1.00 48.50 536 ILE A CA 1
ATOM 4206 C C . ILE A 1 536 ? 52.006 -1.668 -23.776 1.00 48.50 536 ILE A C 1
ATOM 4208 O O . ILE A 1 536 ? 51.859 -2.847 -24.076 1.00 48.50 536 ILE A O 1
ATOM 4212 N N . THR A 1 537 ? 52.006 -1.319 -22.489 1.00 45.91 537 THR A N 1
ATOM 4213 C CA . THR A 1 537 ? 51.884 -2.258 -21.360 1.00 45.91 537 THR A CA 1
ATOM 4214 C C . THR A 1 537 ? 50.469 -2.812 -21.116 1.00 45.91 537 THR A C 1
ATOM 4216 O O . THR A 1 537 ? 50.317 -3.706 -20.288 1.00 45.91 537 THR A O 1
ATOM 4219 N N . GLN A 1 538 ? 49.432 -2.366 -21.843 1.00 54.28 538 GLN A N 1
ATOM 4220 C CA . GLN A 1 538 ? 48.046 -2.859 -21.696 1.00 54.28 538 GLN A CA 1
ATOM 4221 C C . GLN A 1 538 ? 47.562 -3.744 -22.866 1.00 54.28 538 GLN A C 1
ATOM 4223 O O . GLN A 1 538 ? 46.396 -3.672 -23.254 1.00 54.28 538 GLN A O 1
ATOM 4228 N N . THR A 1 539 ? 48.414 -4.626 -23.409 1.00 57.47 539 THR A N 1
ATOM 4229 C CA . THR A 1 539 ? 48.068 -5.562 -24.509 1.00 57.47 539 THR A CA 1
ATOM 4230 C C . THR A 1 539 ? 46.741 -6.294 -24.285 1.00 57.47 539 THR A C 1
ATOM 4232 O O . THR A 1 539 ? 45.942 -6.425 -25.206 1.00 57.47 539 THR A O 1
ATOM 4235 N N . LYS A 1 540 ? 46.465 -6.716 -23.044 1.00 58.59 540 LYS A N 1
ATOM 4236 C CA . LYS A 1 540 ? 45.218 -7.406 -22.681 1.00 58.59 540 LYS A CA 1
ATOM 4237 C C . LYS A 1 540 ? 43.973 -6.527 -22.853 1.00 58.59 540 LYS A C 1
ATOM 4239 O O . LYS A 1 540 ? 42.974 -7.017 -23.353 1.00 58.59 540 LYS A O 1
ATOM 4244 N N . ARG A 1 541 ? 44.042 -5.239 -22.497 1.00 63.41 541 ARG A N 1
ATOM 4245 C CA . ARG A 1 541 ? 42.904 -4.304 -22.568 1.00 63.41 541 ARG A CA 1
ATOM 4246 C C . ARG A 1 541 ? 42.548 -3.954 -24.012 1.00 63.41 541 ARG A C 1
ATOM 4248 O O . ARG A 1 541 ? 41.378 -3.883 -24.365 1.00 63.41 541 ARG A O 1
ATOM 4255 N N . VAL A 1 542 ? 43.565 -3.785 -24.859 1.00 65.75 542 VAL A N 1
ATOM 4256 C CA . VAL A 1 542 ? 43.381 -3.558 -26.301 1.00 65.75 542 VAL A CA 1
ATOM 4257 C C . VAL A 1 542 ? 42.768 -4.789 -26.970 1.00 65.75 542 VAL A C 1
ATOM 4259 O O . VAL A 1 542 ? 41.870 -4.646 -27.794 1.00 65.75 542 VAL A O 1
ATOM 4262 N N . LEU A 1 543 ? 43.206 -5.994 -26.590 1.00 65.69 543 LEU A N 1
ATOM 4263 C CA . LEU A 1 543 ? 42.642 -7.246 -27.100 1.00 65.69 543 LEU A CA 1
ATOM 4264 C C . LEU A 1 543 ? 41.195 -7.468 -26.646 1.00 65.69 543 LEU A C 1
ATOM 4266 O O . LEU A 1 543 ? 40.380 -7.858 -27.472 1.00 65.69 543 LEU A O 1
ATOM 4270 N N . THR A 1 544 ? 40.847 -7.186 -25.385 1.00 66.19 544 THR A N 1
ATOM 4271 C CA . THR A 1 544 ? 39.456 -7.299 -24.908 1.00 66.19 544 THR A CA 1
ATOM 4272 C C . THR A 1 544 ? 38.541 -6.278 -25.571 1.00 66.19 544 THR A C 1
ATOM 4274 O O . THR A 1 544 ? 37.432 -6.630 -25.952 1.00 66.19 544 THR A O 1
ATOM 4277 N N . LEU A 1 545 ? 39.006 -5.035 -25.758 1.00 70.19 545 LEU A N 1
ATOM 4278 C CA . LEU A 1 545 ? 38.249 -4.013 -26.487 1.00 70.19 545 LEU A CA 1
ATOM 4279 C C . LEU A 1 545 ? 38.000 -4.439 -27.924 1.00 70.19 545 LEU A C 1
ATOM 4281 O O . LEU A 1 545 ? 36.882 -4.339 -28.415 1.00 70.19 545 LEU A O 1
ATOM 4285 N N . LEU A 1 546 ? 39.034 -4.955 -28.581 1.00 70.62 546 LEU A N 1
ATOM 4286 C CA . LEU A 1 546 ? 38.907 -5.414 -29.947 1.00 70.62 546 LEU A CA 1
ATOM 4287 C C . LEU A 1 546 ? 37.987 -6.630 -30.067 1.00 70.62 546 LEU A C 1
ATOM 4289 O O . LEU A 1 546 ? 37.150 -6.665 -30.960 1.00 70.62 546 LEU A O 1
ATOM 4293 N N . HIS A 1 547 ? 38.144 -7.615 -29.184 1.00 74.06 547 HIS A N 1
ATOM 4294 C CA . HIS A 1 547 ? 37.299 -8.801 -29.165 1.00 74.06 547 HIS A CA 1
ATOM 4295 C C . HIS A 1 547 ? 35.836 -8.426 -28.925 1.00 74.06 547 HIS A C 1
ATOM 4297 O O . HIS A 1 547 ? 34.972 -8.924 -29.635 1.00 74.06 547 HIS A O 1
ATOM 4303 N N . LEU A 1 548 ? 35.570 -7.487 -28.012 1.00 75.06 548 LEU A N 1
ATOM 4304 C CA . LEU A 1 548 ? 34.231 -6.965 -27.753 1.00 75.06 548 LEU A CA 1
ATOM 4305 C C . LEU A 1 548 ? 33.650 -6.229 -28.968 1.00 75.06 548 LEU A C 1
ATOM 4307 O O . LEU A 1 548 ? 32.505 -6.473 -29.326 1.00 75.06 548 LEU A O 1
ATOM 4311 N N . ILE A 1 549 ? 34.436 -5.374 -29.632 1.00 73.44 549 ILE A N 1
ATOM 4312 C CA . ILE A 1 549 ? 34.016 -4.676 -30.859 1.00 73.44 549 ILE A CA 1
ATOM 4313 C C . ILE A 1 549 ? 33.689 -5.686 -31.966 1.00 73.44 549 ILE A C 1
ATOM 4315 O O . ILE A 1 549 ? 32.619 -5.599 -32.560 1.00 73.44 549 ILE A O 1
ATOM 4319 N N . LEU A 1 550 ? 34.581 -6.650 -32.229 1.00 71.25 550 LEU A N 1
ATOM 4320 C CA . LEU A 1 550 ? 34.380 -7.682 -33.253 1.00 71.25 550 LEU A CA 1
ATOM 4321 C C . LEU A 1 550 ? 33.156 -8.539 -32.949 1.00 71.25 550 LEU A C 1
ATOM 4323 O O . LEU A 1 550 ? 32.302 -8.716 -33.807 1.00 71.25 550 LEU A O 1
ATOM 4327 N N . ALA A 1 551 ? 33.023 -9.002 -31.712 1.00 74.12 551 ALA A N 1
ATOM 4328 C CA . ALA A 1 551 ? 31.915 -9.857 -31.342 1.00 74.12 551 ALA A CA 1
ATOM 4329 C C . ALA A 1 551 ? 30.579 -9.086 -31.323 1.00 74.12 551 ALA A C 1
ATOM 4331 O O . ALA A 1 551 ? 29.561 -9.653 -31.711 1.00 74.12 551 ALA A O 1
ATOM 4332 N N . MET A 1 552 ? 30.557 -7.785 -30.985 1.00 73.12 552 MET A N 1
ATOM 4333 C CA . MET A 1 552 ? 29.376 -6.935 -31.203 1.00 73.12 552 MET A CA 1
ATOM 4334 C C . MET A 1 552 ? 29.018 -6.849 -32.690 1.00 73.12 552 MET A C 1
ATOM 4336 O O . MET A 1 552 ? 27.847 -7.008 -33.018 1.00 73.12 552 MET A O 1
ATOM 4340 N N . ILE A 1 553 ? 29.996 -6.656 -33.583 1.00 70.06 553 ILE A N 1
ATOM 4341 C CA . ILE A 1 553 ? 29.772 -6.618 -35.041 1.00 70.06 553 ILE A CA 1
ATOM 4342 C C . ILE A 1 553 ? 29.193 -7.946 -35.538 1.00 70.06 553 ILE A C 1
ATOM 4344 O O . ILE A 1 553 ? 28.167 -7.939 -36.213 1.00 70.06 553 ILE A O 1
ATOM 4348 N N . ASP A 1 554 ? 29.797 -9.070 -35.158 1.00 71.00 554 ASP A N 1
ATOM 4349 C CA . ASP A 1 554 ? 29.375 -10.401 -35.605 1.00 71.00 554 ASP A CA 1
ATOM 4350 C C . ASP A 1 554 ? 27.972 -10.766 -35.090 1.00 71.00 554 ASP A C 1
ATOM 4352 O O . ASP A 1 554 ? 27.195 -11.426 -35.778 1.00 71.00 554 ASP A O 1
ATOM 4356 N N . CYS A 1 555 ? 27.630 -10.341 -33.869 1.00 69.31 555 CYS A N 1
ATOM 4357 C CA . CYS A 1 555 ? 26.399 -10.750 -33.196 1.00 69.31 555 CYS A CA 1
ATOM 4358 C C . CYS A 1 555 ? 25.212 -9.800 -33.356 1.00 69.31 555 CYS A C 1
ATOM 4360 O O . CYS A 1 555 ? 24.072 -10.260 -33.293 1.00 69.31 555 CYS A O 1
ATOM 4362 N N . LEU A 1 556 ? 25.463 -8.496 -33.460 1.00 65.81 556 LEU A N 1
ATOM 4363 C CA . LEU A 1 556 ? 24.434 -7.458 -33.544 1.00 65.81 556 LEU A CA 1
ATOM 4364 C C . LEU A 1 556 ? 24.376 -6.834 -34.955 1.00 65.81 556 LEU A C 1
ATOM 4366 O O . LEU A 1 556 ? 23.383 -6.204 -35.302 1.00 65.81 556 LEU A O 1
ATOM 4370 N N . GLY A 1 557 ? 25.397 -7.021 -35.799 1.00 65.75 557 GLY A N 1
ATOM 4371 C CA . GLY A 1 557 ? 25.348 -6.710 -37.231 1.00 65.75 557 GLY A CA 1
ATOM 4372 C C . GLY A 1 557 ? 24.947 -5.269 -37.578 1.00 65.75 557 GLY A C 1
ATOM 4373 O O . GLY A 1 557 ? 25.442 -4.294 -37.009 1.00 65.75 557 GLY A O 1
ATOM 4374 N N . SER A 1 558 ? 24.042 -5.121 -38.554 1.00 59.47 558 SER A N 1
ATOM 4375 C CA . SER A 1 558 ? 23.612 -3.825 -39.104 1.00 59.47 558 SER A CA 1
ATOM 4376 C C . SER A 1 558 ? 22.592 -3.058 -38.246 1.00 59.47 558 SER A C 1
ATOM 4378 O O . SER A 1 558 ? 22.173 -1.952 -38.616 1.00 59.47 558 SER A O 1
ATOM 4380 N N . THR A 1 559 ? 22.183 -3.620 -37.103 1.00 59.03 559 THR A N 1
ATOM 4381 C CA . THR A 1 559 ? 21.195 -3.019 -36.191 1.00 59.03 559 THR A CA 1
ATOM 4382 C C . THR A 1 559 ? 21.827 -2.269 -35.020 1.00 59.03 559 THR A C 1
ATOM 4384 O O . THR A 1 559 ? 21.090 -1.623 -34.280 1.00 59.03 559 THR A O 1
ATOM 4387 N N . ILE A 1 560 ? 23.160 -2.304 -34.872 1.00 64.44 560 ILE A N 1
ATOM 4388 C CA . ILE A 1 560 ? 23.906 -1.644 -33.783 1.00 64.44 560 ILE A CA 1
ATOM 4389 C C . ILE A 1 560 ? 23.769 -0.125 -33.845 1.00 64.44 560 ILE A C 1
ATOM 4391 O O . ILE A 1 560 ? 23.549 0.520 -32.830 1.00 64.44 560 ILE A O 1
ATOM 4395 N N . ILE A 1 561 ? 23.921 0.453 -35.035 1.00 64.94 561 ILE A N 1
ATOM 4396 C CA . ILE A 1 561 ? 23.941 1.901 -35.221 1.00 64.94 561 ILE A CA 1
ATOM 4397 C C . ILE A 1 561 ? 22.622 2.314 -35.868 1.00 64.94 561 ILE A C 1
ATOM 4399 O O . ILE A 1 561 ? 22.374 2.020 -37.037 1.00 64.94 561 ILE A O 1
ATOM 4403 N N . GLN A 1 562 ? 21.757 2.966 -35.095 1.00 63.25 562 GLN A N 1
ATOM 4404 C CA . GLN A 1 562 ? 20.438 3.409 -35.567 1.00 63.25 562 GLN A CA 1
ATOM 4405 C C . GLN A 1 562 ? 20.295 4.928 -35.505 1.00 63.25 562 GLN A C 1
ATOM 4407 O O . GLN A 1 562 ? 19.715 5.527 -36.413 1.00 63.25 562 GLN A O 1
ATOM 4412 N N . LYS A 1 563 ? 20.865 5.575 -34.476 1.00 64.56 563 LYS A N 1
ATOM 4413 C CA . LYS A 1 563 ? 20.770 7.030 -34.324 1.00 64.56 563 LYS A CA 1
ATOM 4414 C C . LYS A 1 563 ? 21.624 7.725 -35.381 1.00 64.56 563 LYS A C 1
ATOM 4416 O O . LYS A 1 563 ? 22.795 7.370 -35.540 1.00 64.56 563 LYS A O 1
ATOM 4421 N N . PRO A 1 564 ? 21.112 8.772 -36.042 1.00 61.22 564 PRO A N 1
ATOM 4422 C CA . PRO A 1 564 ? 21.856 9.434 -37.099 1.00 61.22 564 PRO A CA 1
ATOM 4423 C C . PRO A 1 564 ? 23.145 10.082 -36.563 1.00 61.22 564 PRO A C 1
ATOM 4425 O O . PRO A 1 564 ? 24.172 9.984 -37.224 1.00 61.22 564 PRO A O 1
ATOM 4428 N N . GLY A 1 565 ? 23.169 10.599 -35.327 1.00 63.34 565 GLY A N 1
ATOM 4429 C CA . GLY A 1 565 ? 24.401 11.064 -34.676 1.00 63.34 565 GLY A CA 1
ATOM 4430 C C . GLY A 1 565 ? 25.468 9.990 -34.464 1.00 63.34 565 GLY A C 1
ATOM 4431 O O . GLY A 1 565 ? 26.655 10.267 -34.642 1.00 63.34 565 GLY A O 1
ATOM 4432 N N . GLN A 1 566 ? 25.071 8.752 -34.148 1.00 64.69 566 GLN A N 1
ATOM 4433 C CA . GLN A 1 566 ? 26.014 7.635 -34.031 1.00 64.69 566 GLN A CA 1
ATOM 4434 C C . GLN A 1 566 ? 26.617 7.298 -35.401 1.00 64.69 566 GLN A C 1
ATOM 4436 O O . GLN A 1 566 ? 27.820 7.084 -35.497 1.00 64.69 566 GLN A O 1
ATOM 4441 N N . ILE A 1 567 ? 25.811 7.316 -36.468 1.00 64.00 567 ILE A N 1
ATOM 4442 C CA . ILE A 1 567 ? 26.266 7.029 -37.841 1.00 64.00 567 ILE A CA 1
ATOM 4443 C C . ILE A 1 567 ? 27.198 8.130 -38.339 1.00 64.00 567 ILE A C 1
ATOM 4445 O O . ILE A 1 567 ? 28.259 7.839 -38.883 1.00 64.00 567 ILE A O 1
ATOM 4449 N N . ILE A 1 568 ? 26.834 9.390 -38.104 1.00 63.81 568 ILE A N 1
ATOM 4450 C CA . ILE A 1 568 ? 27.648 10.565 -38.422 1.00 63.81 568 ILE A CA 1
ATOM 4451 C C . ILE A 1 568 ? 28.999 10.460 -37.704 1.00 63.81 568 ILE A C 1
ATOM 4453 O O . ILE A 1 568 ? 30.041 10.484 -38.352 1.00 63.81 568 ILE A O 1
ATOM 4457 N N . SER A 1 569 ? 29.005 10.254 -36.384 1.00 66.25 569 SER A N 1
ATOM 4458 C CA . SER A 1 569 ? 30.246 10.110 -35.611 1.00 66.25 569 SER A CA 1
ATOM 4459 C C . SER A 1 569 ? 31.061 8.874 -36.016 1.00 66.25 569 SER A C 1
ATOM 4461 O O . SER A 1 569 ? 32.290 8.932 -36.029 1.00 66.25 569 SER A O 1
ATOM 4463 N N . PHE A 1 570 ? 30.410 7.768 -36.384 1.00 65.69 570 PHE A N 1
ATOM 4464 C CA . PHE A 1 570 ? 31.082 6.566 -36.878 1.00 65.69 570 PHE A CA 1
ATOM 4465 C C . PHE A 1 570 ? 31.806 6.835 -38.195 1.00 65.69 570 PHE A C 1
ATOM 4467 O O . PHE A 1 570 ? 33.001 6.566 -38.314 1.00 65.69 570 PHE A O 1
ATOM 4474 N N . VAL A 1 571 ? 31.095 7.410 -39.166 1.00 64.81 571 VAL A N 1
ATOM 4475 C CA . VAL A 1 571 ? 31.646 7.751 -40.481 1.00 64.81 571 VAL A CA 1
ATOM 4476 C C . VAL A 1 571 ? 32.779 8.765 -40.336 1.00 64.81 571 VAL A C 1
ATOM 4478 O O . VAL A 1 571 ? 33.809 8.623 -40.992 1.00 64.81 571 VAL A O 1
ATOM 4481 N N . ASP A 1 572 ? 32.650 9.718 -39.415 1.00 65.88 572 ASP A N 1
ATOM 4482 C CA . ASP A 1 572 ? 33.688 10.705 -39.125 1.00 65.88 572 ASP A CA 1
ATOM 4483 C C . ASP A 1 572 ? 34.974 10.056 -38.596 1.00 65.88 572 ASP A C 1
ATOM 4485 O O . ASP A 1 572 ? 36.058 10.267 -39.144 1.00 65.88 572 ASP A O 1
ATOM 4489 N N . ASN A 1 573 ? 34.837 9.169 -37.607 1.00 64.94 573 ASN A N 1
ATOM 4490 C CA . ASN A 1 573 ? 35.943 8.400 -37.039 1.00 64.94 573 ASN A CA 1
ATOM 4491 C C . ASN A 1 573 ? 36.626 7.484 -38.069 1.00 64.94 573 ASN A C 1
ATOM 4493 O O . ASN A 1 573 ? 37.853 7.327 -38.055 1.00 64.94 573 ASN A O 1
ATOM 4497 N N . VAL A 1 574 ? 35.857 6.858 -38.965 1.00 64.69 574 VAL A N 1
ATOM 4498 C CA . VAL A 1 574 ? 36.399 6.002 -40.035 1.00 64.69 574 VAL A CA 1
ATOM 4499 C C . VAL A 1 574 ? 37.195 6.838 -41.040 1.00 64.69 574 VAL A C 1
ATOM 4501 O O . VAL A 1 574 ? 38.326 6.478 -41.385 1.00 64.69 574 VAL A O 1
ATOM 4504 N N . LEU A 1 575 ? 36.648 7.979 -41.470 1.00 63.28 575 LEU A N 1
ATOM 4505 C CA . LEU A 1 575 ? 37.303 8.879 -42.422 1.00 63.28 575 LEU A CA 1
ATOM 4506 C C . LEU A 1 575 ? 38.551 9.544 -41.831 1.00 63.28 575 LEU A C 1
ATOM 4508 O O . LEU A 1 575 ? 39.555 9.681 -42.534 1.00 63.28 575 LEU A O 1
ATOM 4512 N N . GLU A 1 576 ? 38.536 9.913 -40.548 1.00 64.75 576 GLU A N 1
ATOM 4513 C CA . GLU A 1 576 ? 39.706 10.459 -39.855 1.00 64.75 576 GLU A CA 1
ATOM 4514 C C . GLU A 1 576 ? 40.863 9.448 -39.816 1.00 64.75 576 GLU A C 1
ATOM 4516 O O . GLU A 1 576 ? 41.995 9.775 -40.187 1.00 64.75 576 GLU A O 1
ATOM 4521 N N . ASN A 1 577 ? 40.575 8.190 -39.463 1.00 58.59 577 ASN A N 1
ATOM 4522 C CA . ASN A 1 577 ? 41.577 7.121 -39.441 1.00 58.59 577 ASN A CA 1
ATOM 4523 C C . ASN A 1 577 ? 42.138 6.795 -40.837 1.00 58.59 577 ASN A C 1
ATOM 4525 O O . ASN A 1 577 ? 43.317 6.443 -40.959 1.00 58.59 577 ASN A O 1
ATOM 4529 N N . TYR A 1 578 ? 41.318 6.906 -41.886 1.00 57.69 578 TYR A N 1
ATOM 4530 C CA . TYR A 1 578 ? 41.759 6.701 -43.267 1.00 57.69 578 TYR A CA 1
ATOM 4531 C C . TYR A 1 578 ? 42.612 7.879 -43.768 1.00 57.69 578 TYR A C 1
ATOM 4533 O O . TYR A 1 578 ? 43.655 7.672 -44.388 1.00 57.69 578 TYR A O 1
ATOM 4541 N N . GLY A 1 579 ? 42.233 9.117 -43.430 1.00 55.56 579 GLY A N 1
ATOM 4542 C CA . GLY A 1 579 ? 42.981 10.327 -43.781 1.00 55.56 579 GLY A CA 1
ATOM 4543 C C . GLY A 1 579 ? 44.379 10.399 -43.151 1.00 55.56 579 GLY A C 1
ATOM 4544 O O . GLY A 1 579 ? 45.321 10.836 -43.811 1.00 55.56 579 GLY A O 1
ATOM 4545 N N . GLN A 1 580 ? 44.547 9.915 -41.913 1.00 51.94 580 GLN A N 1
ATOM 4546 C CA . GLN A 1 580 ? 45.840 9.916 -41.209 1.00 51.94 580 GLN A CA 1
ATOM 4547 C C . GLN A 1 580 ? 46.881 8.938 -41.788 1.00 51.94 580 GLN A C 1
ATOM 4549 O O . GLN A 1 580 ? 48.079 9.166 -41.625 1.00 51.94 580 GLN A O 1
ATOM 4554 N N . LYS A 1 581 ? 46.468 7.866 -42.482 1.00 52.03 581 LYS A N 1
ATOM 4555 C CA . LYS A 1 581 ? 47.404 6.935 -43.154 1.00 52.03 581 LYS A CA 1
ATOM 4556 C C . LYS A 1 581 ? 47.922 7.447 -44.503 1.00 52.03 581 LYS A C 1
ATOM 4558 O O . LYS A 1 581 ? 48.849 6.854 -45.053 1.00 52.03 581 LYS A O 1
ATOM 4563 N N . GLY A 1 582 ? 47.386 8.571 -44.981 1.00 41.94 582 GLY A N 1
ATOM 4564 C CA . GLY A 1 582 ? 47.840 9.268 -46.176 1.00 41.94 582 GLY A CA 1
ATOM 4565 C C . GLY A 1 582 ? 47.603 8.502 -47.480 1.00 41.94 582 GLY A C 1
ATOM 4566 O O . GLY A 1 582 ? 47.588 7.275 -47.537 1.00 41.94 582 GLY A O 1
ATOM 4567 N N . PHE A 1 583 ? 47.489 9.266 -48.563 1.00 39.34 583 PHE A N 1
ATOM 4568 C CA . PHE A 1 583 ? 47.660 8.819 -49.946 1.00 39.34 583 PHE A CA 1
ATOM 4569 C C . PHE A 1 583 ? 49.111 8.349 -50.188 1.00 39.34 583 PHE A C 1
ATOM 4571 O O . PHE A 1 583 ? 49.842 8.924 -50.994 1.00 39.34 583 PHE A O 1
ATOM 4578 N N . SER A 1 584 ? 49.581 7.340 -49.454 1.00 34.34 584 SER A N 1
ATOM 4579 C CA . SER A 1 584 ? 50.887 6.736 -49.703 1.00 34.34 584 SER A CA 1
ATOM 4580 C C . SER A 1 584 ? 50.781 5.820 -50.920 1.00 34.34 584 SER A C 1
ATOM 4582 O O . SER A 1 584 ? 50.568 4.615 -50.828 1.00 34.34 584 SER A O 1
ATOM 4584 N N . ASN A 1 585 ? 50.937 6.427 -52.098 1.00 36.91 585 ASN A N 1
ATOM 4585 C CA . ASN A 1 585 ? 51.383 5.734 -53.299 1.00 36.91 585 ASN A CA 1
ATOM 4586 C C . ASN A 1 585 ? 52.788 5.174 -53.044 1.00 36.91 585 ASN A C 1
ATOM 4588 O O . ASN A 1 585 ? 53.793 5.782 -53.402 1.00 36.91 585 ASN A O 1
ATOM 4592 N N . SER A 1 586 ? 52.870 4.007 -52.427 1.00 31.27 586 SER A N 1
ATOM 4593 C CA . SER A 1 586 ? 54.041 3.153 -52.556 1.00 31.27 586 SER A CA 1
ATOM 4594 C C . SER A 1 586 ? 53.575 1.709 -52.546 1.00 31.27 586 SER A C 1
ATOM 4596 O O . SER A 1 586 ? 53.043 1.222 -51.549 1.00 31.27 586 SER A O 1
ATOM 4598 N N . ALA A 1 587 ? 53.779 1.050 -53.684 1.00 29.66 587 ALA A N 1
ATOM 4599 C CA . ALA A 1 587 ? 53.767 -0.397 -53.819 1.00 29.66 587 ALA A CA 1
ATOM 4600 C C . ALA A 1 587 ? 54.558 -1.068 -52.672 1.00 29.66 587 ALA A C 1
ATOM 4602 O O . ALA A 1 587 ? 55.454 -0.437 -52.100 1.00 29.66 587 ALA A O 1
ATOM 4603 N N . PRO A 1 588 ? 54.257 -2.332 -52.326 1.00 32.19 588 PRO A N 1
ATOM 4604 C CA . PRO A 1 588 ? 54.924 -3.025 -51.235 1.00 32.19 588 PRO A CA 1
ATOM 4605 C C . PRO A 1 588 ? 56.375 -3.316 -51.631 1.00 32.19 588 PRO A C 1
ATOM 4607 O O . PRO A 1 588 ? 56.677 -4.366 -52.189 1.00 32.19 588 PRO A O 1
ATOM 4610 N N . ASN A 1 589 ? 57.288 -2.388 -51.347 1.00 28.69 589 ASN A N 1
ATOM 4611 C CA . ASN A 1 589 ? 58.708 -2.691 -51.384 1.00 28.69 589 ASN A CA 1
ATOM 4612 C C . ASN A 1 589 ? 59.049 -3.482 -50.126 1.00 28.69 589 ASN A C 1
ATOM 4614 O O . ASN A 1 589 ? 59.020 -2.980 -49.001 1.00 28.69 589 ASN A O 1
ATOM 4618 N N . SER A 1 590 ? 59.347 -4.754 -50.352 1.00 43.47 590 SER A N 1
ATOM 4619 C CA . SER A 1 590 ? 60.053 -5.612 -49.424 1.00 43.47 590 SER A CA 1
ATOM 4620 C C . SER A 1 590 ? 61.409 -4.991 -49.099 1.00 43.47 590 SER A C 1
ATOM 4622 O O . SER A 1 590 ? 62.313 -5.070 -49.921 1.00 43.47 590 SER A O 1
ATOM 4624 N N . ASP A 1 591 ? 61.570 -4.417 -47.909 1.00 28.45 591 ASP A N 1
ATOM 4625 C CA . ASP A 1 591 ? 62.861 -4.488 -47.231 1.00 28.45 591 ASP A CA 1
ATOM 4626 C C . ASP A 1 591 ? 62.744 -4.360 -45.711 1.00 28.45 591 ASP A C 1
ATOM 4628 O O . ASP A 1 591 ? 61.918 -3.638 -45.152 1.00 28.45 591 ASP A O 1
ATOM 4632 N N . ARG A 1 592 ? 63.539 -5.200 -45.049 1.00 41.59 592 ARG A N 1
ATOM 4633 C CA . ARG A 1 592 ? 63.471 -5.549 -43.629 1.00 41.59 592 ARG A CA 1
ATOM 4634 C C . ARG A 1 592 ? 64.043 -4.457 -42.718 1.00 41.59 592 ARG A C 1
ATOM 4636 O O . ARG A 1 592 ? 64.990 -3.774 -43.065 1.00 41.59 592 ARG A O 1
ATOM 4643 N N . SER A 1 593 ? 63.567 -4.518 -41.469 1.00 38.66 593 SER A N 1
ATOM 4644 C CA . SER A 1 593 ? 64.295 -4.291 -40.207 1.00 38.66 593 SER A CA 1
ATOM 4645 C C . SER A 1 593 ? 63.906 -3.058 -39.386 1.00 38.66 593 SER A C 1
ATOM 4647 O O . SER A 1 593 ? 64.645 -2.091 -39.255 1.00 38.66 593 SER A O 1
ATOM 4649 N N . SER A 1 594 ? 62.790 -3.175 -38.672 1.00 32.69 594 SER A N 1
ATOM 4650 C CA . SER A 1 594 ? 62.719 -2.727 -37.281 1.00 32.69 594 SER A CA 1
ATOM 4651 C C . SER A 1 594 ? 61.832 -3.713 -36.524 1.00 32.69 594 SER A C 1
ATOM 4653 O O . SER A 1 594 ? 60.771 -4.108 -37.009 1.00 32.69 594 SER A O 1
ATOM 4655 N N . LYS A 1 595 ? 62.297 -4.196 -35.366 1.00 36.22 595 LYS A N 1
ATOM 4656 C CA . LYS A 1 595 ? 61.495 -5.022 -34.454 1.00 36.22 595 LYS A CA 1
ATOM 4657 C C . LYS A 1 595 ? 60.377 -4.145 -33.884 1.00 36.22 595 LYS A C 1
ATOM 4659 O O . LYS A 1 595 ? 60.492 -3.623 -32.782 1.00 36.22 595 LYS A O 1
ATOM 4664 N N . THR A 1 596 ? 59.319 -3.941 -34.657 1.00 35.88 596 THR A N 1
ATOM 4665 C CA . THR A 1 596 ? 58.056 -3.423 -34.141 1.00 35.88 596 THR A CA 1
ATOM 4666 C C . THR A 1 596 ? 57.359 -4.565 -33.397 1.00 35.88 596 THR A C 1
ATOM 4668 O O . THR A 1 596 ? 57.390 -5.710 -33.858 1.00 35.88 596 THR A O 1
ATOM 4671 N N . PRO A 1 597 ? 56.785 -4.320 -32.207 1.00 37.88 597 PRO A N 1
ATOM 4672 C CA . PRO A 1 597 ? 56.068 -5.359 -31.481 1.00 37.88 597 PRO A CA 1
ATOM 4673 C C . PRO A 1 597 ? 54.913 -5.875 -32.350 1.00 37.88 597 PRO A C 1
ATOM 4675 O O . PRO A 1 597 ? 54.236 -5.088 -33.007 1.00 37.88 597 PRO A O 1
ATOM 4678 N N . ILE A 1 598 ? 54.668 -7.188 -32.330 1.00 39.25 598 ILE A N 1
ATOM 4679 C CA . ILE A 1 598 ? 53.650 -7.914 -33.125 1.00 39.25 598 ILE A CA 1
ATOM 4680 C C . ILE A 1 598 ? 52.253 -7.250 -33.051 1.00 39.25 598 ILE A C 1
ATOM 4682 O O . ILE A 1 598 ? 51.476 -7.296 -34.002 1.00 39.25 598 ILE A O 1
ATOM 4686 N N . ILE A 1 599 ? 51.969 -6.531 -31.962 1.00 41.22 599 ILE A N 1
ATOM 4687 C CA . ILE A 1 599 ? 50.747 -5.745 -31.726 1.00 41.22 599 ILE A CA 1
ATOM 4688 C C . ILE A 1 599 ? 50.577 -4.603 -32.747 1.00 41.22 599 ILE A C 1
ATOM 4690 O O . ILE A 1 599 ? 49.454 -4.283 -33.126 1.00 41.22 599 ILE A O 1
ATOM 4694 N N . HIS A 1 600 ? 51.665 -4.007 -33.242 1.00 40.28 600 HIS A N 1
ATOM 4695 C CA . HIS A 1 600 ? 51.614 -2.910 -34.212 1.00 40.28 600 HIS A CA 1
ATOM 4696 C C . HIS A 1 600 ? 51.249 -3.398 -35.627 1.00 40.28 600 HIS A C 1
ATOM 4698 O O . HIS A 1 600 ? 50.583 -2.674 -36.373 1.00 40.28 600 HIS A O 1
ATOM 4704 N N . VAL A 1 601 ? 51.628 -4.635 -35.977 1.00 35.97 601 VAL A N 1
ATOM 4705 C CA . VAL A 1 601 ? 51.237 -5.325 -37.225 1.00 35.97 60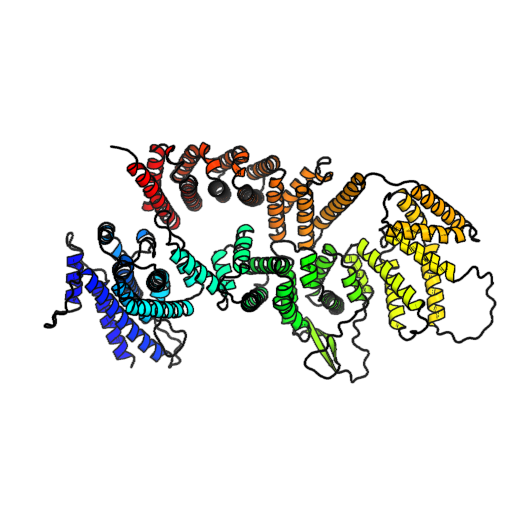1 VAL A CA 1
ATOM 4706 C C . VAL A 1 601 ? 49.807 -5.867 -37.115 1.00 35.97 601 VAL A C 1
ATOM 4708 O O . VAL A 1 601 ? 49.016 -5.730 -38.048 1.00 35.97 601 VAL A O 1
ATOM 4711 N N . ALA A 1 602 ? 49.432 -6.390 -35.943 1.00 38.03 602 ALA A N 1
ATOM 4712 C CA . ALA A 1 602 ? 48.068 -6.828 -35.667 1.00 38.03 602 ALA A CA 1
ATOM 4713 C C . ALA A 1 602 ? 47.086 -5.642 -35.681 1.00 38.03 602 ALA A C 1
ATOM 4715 O O . ALA A 1 602 ? 46.118 -5.676 -36.423 1.00 38.03 602 ALA A O 1
ATOM 4716 N N . GLY A 1 603 ? 47.353 -4.540 -34.973 1.00 41.88 603 GLY A N 1
ATOM 4717 C CA . GLY A 1 603 ? 46.470 -3.363 -34.927 1.00 41.88 603 GLY A CA 1
ATOM 4718 C C . GLY A 1 603 ? 46.323 -2.613 -36.261 1.00 41.88 603 GLY A C 1
ATOM 4719 O O . GLY A 1 603 ? 45.298 -1.975 -36.513 1.00 41.88 603 GLY A O 1
ATOM 4720 N N . SER A 1 604 ? 47.318 -2.696 -37.150 1.00 42.56 604 SER A N 1
ATOM 4721 C CA . SER A 1 604 ? 47.229 -2.143 -38.510 1.00 42.56 604 SER A CA 1
ATOM 4722 C C . SER A 1 604 ? 46.443 -3.056 -39.455 1.00 42.56 604 SER A C 1
ATOM 4724 O O . SER A 1 604 ? 45.618 -2.536 -40.210 1.00 42.56 604 SER A O 1
ATOM 4726 N N . SER A 1 605 ? 46.616 -4.377 -39.336 1.00 42.00 605 SER A N 1
ATOM 4727 C CA . SER A 1 605 ? 45.834 -5.396 -40.055 1.00 42.00 605 SER A CA 1
ATOM 4728 C C . SER A 1 605 ? 44.393 -5.479 -39.564 1.00 42.00 605 SER A C 1
ATOM 4730 O O . SER A 1 605 ? 43.503 -5.698 -40.361 1.00 42.00 605 SER A O 1
ATOM 4732 N N . ILE A 1 606 ? 44.143 -5.232 -38.280 1.00 47.00 606 ILE A N 1
ATOM 4733 C CA . ILE A 1 606 ? 42.819 -5.219 -37.655 1.00 47.00 606 ILE A CA 1
ATOM 4734 C C . ILE A 1 606 ? 42.043 -3.957 -38.010 1.00 47.00 606 ILE A C 1
ATOM 4736 O O . ILE A 1 606 ? 40.852 -4.045 -38.236 1.00 47.00 606 ILE A O 1
ATOM 4740 N N . ASN A 1 607 ? 42.684 -2.787 -38.106 1.00 47.31 607 ASN A N 1
ATOM 4741 C CA . ASN A 1 607 ? 42.014 -1.619 -38.686 1.00 47.31 607 ASN A CA 1
ATOM 4742 C C . ASN A 1 607 ? 41.685 -1.878 -40.154 1.00 47.31 607 ASN A C 1
ATOM 4744 O O . ASN A 1 607 ? 40.598 -1.543 -40.589 1.00 47.31 607 ASN A O 1
ATOM 4748 N N . PHE A 1 608 ? 42.594 -2.503 -40.907 1.00 45.19 608 PHE A N 1
ATOM 4749 C CA . PHE A 1 608 ? 42.303 -2.918 -42.275 1.00 45.19 608 PHE A CA 1
ATOM 4750 C C . PHE A 1 608 ? 41.203 -3.985 -42.322 1.00 45.19 608 PHE A C 1
ATOM 4752 O O . PHE A 1 608 ? 40.375 -3.906 -43.202 1.00 45.19 608 PHE A O 1
ATOM 4759 N N . PHE A 1 609 ? 41.125 -4.908 -41.362 1.00 43.62 609 PHE A N 1
ATOM 4760 C CA . PHE A 1 609 ? 40.098 -5.947 -41.263 1.00 43.62 609 PHE A CA 1
ATOM 4761 C C . PHE A 1 609 ? 38.756 -5.403 -40.761 1.00 43.62 609 PHE A C 1
ATOM 4763 O O . PHE A 1 609 ? 37.736 -5.815 -41.269 1.00 43.62 609 PHE A O 1
ATOM 4770 N N . LEU A 1 610 ? 38.724 -4.436 -39.842 1.00 46.75 610 LEU A N 1
ATOM 4771 C CA . LEU A 1 610 ? 37.518 -3.710 -39.430 1.00 46.75 610 LEU A CA 1
ATOM 4772 C C . LEU A 1 610 ? 37.014 -2.840 -40.577 1.00 46.75 610 LEU A C 1
ATOM 4774 O O . LEU A 1 610 ? 35.831 -2.884 -40.876 1.00 46.75 610 LEU A O 1
ATOM 4778 N N . ILE A 1 611 ? 37.908 -2.118 -41.264 1.00 50.16 611 ILE A N 1
ATOM 4779 C CA . ILE A 1 611 ? 37.596 -1.359 -42.482 1.00 50.16 611 ILE A CA 1
ATOM 4780 C C . ILE A 1 611 ? 37.165 -2.313 -43.603 1.00 50.16 611 ILE A C 1
ATOM 4782 O O . ILE A 1 611 ? 36.211 -2.017 -44.294 1.00 50.16 611 ILE A O 1
ATOM 4786 N N . CYS A 1 612 ? 37.786 -3.479 -43.778 1.00 42.72 612 CYS A N 1
ATOM 4787 C CA . CYS A 1 612 ? 37.399 -4.450 -44.804 1.00 42.72 612 CYS A CA 1
ATOM 4788 C C . CYS A 1 612 ? 36.102 -5.181 -44.443 1.00 42.72 612 CYS A C 1
ATOM 4790 O O . CYS A 1 612 ? 35.253 -5.343 -45.301 1.00 42.72 612 CYS A O 1
ATOM 4792 N N . CYS A 1 613 ? 35.869 -5.564 -43.192 1.00 44.41 613 CYS A N 1
ATOM 4793 C CA . CYS A 1 613 ? 34.594 -6.137 -42.771 1.00 44.41 613 CYS A CA 1
ATOM 4794 C C . CYS A 1 613 ? 33.467 -5.098 -42.878 1.00 44.41 613 CYS A C 1
ATOM 4796 O O . CYS A 1 613 ? 32.395 -5.449 -43.354 1.00 44.41 613 CYS A O 1
ATOM 4798 N N . PHE A 1 614 ? 33.707 -3.818 -42.556 1.00 49.03 614 PHE A N 1
ATOM 4799 C CA . PHE A 1 614 ? 32.706 -2.751 -42.719 1.00 49.03 614 PHE A CA 1
ATOM 4800 C C . PHE A 1 614 ? 32.534 -2.234 -44.156 1.00 49.03 614 PHE A C 1
ATOM 4802 O O . PHE A 1 614 ? 31.447 -1.771 -44.490 1.00 49.03 614 PHE A O 1
ATOM 4809 N N . CYS A 1 615 ? 33.576 -2.255 -44.993 1.00 47.34 615 CYS A N 1
ATOM 4810 C CA . CYS A 1 615 ? 33.535 -1.708 -46.357 1.00 47.34 615 CYS A CA 1
ATOM 4811 C C . CYS A 1 615 ? 33.409 -2.775 -47.452 1.00 47.34 615 CYS A C 1
ATOM 4813 O O . CYS A 1 615 ? 32.987 -2.432 -48.549 1.00 47.34 615 CYS A O 1
ATOM 4815 N N . ILE A 1 616 ? 33.797 -4.031 -47.202 1.00 41.09 616 ILE A N 1
ATOM 4816 C CA . ILE A 1 616 ? 33.858 -5.093 -48.227 1.00 41.09 616 ILE A CA 1
ATOM 4817 C C . ILE A 1 616 ? 32.763 -6.145 -48.032 1.00 41.09 616 ILE A C 1
ATOM 4819 O O . ILE A 1 616 ? 32.369 -6.752 -49.021 1.00 41.09 616 ILE A O 1
ATOM 4823 N N . SER A 1 617 ? 32.225 -6.351 -46.821 1.00 43.88 617 SER A N 1
ATOM 4824 C CA . SER A 1 617 ? 31.164 -7.359 -46.657 1.00 43.88 617 SER A CA 1
ATOM 4825 C C . SER A 1 617 ? 29.757 -6.883 -47.020 1.00 43.88 617 SER A C 1
ATOM 4827 O O . SER A 1 617 ? 28.948 -7.747 -47.297 1.00 43.88 617 SER A O 1
ATOM 4829 N N . ASP A 1 618 ? 29.493 -5.570 -47.098 1.00 44.66 618 ASP A N 1
ATOM 4830 C CA . ASP A 1 618 ? 28.426 -4.953 -47.907 1.00 44.66 618 ASP A CA 1
ATOM 4831 C C . ASP A 1 618 ? 28.470 -3.422 -47.730 1.00 44.66 618 ASP A C 1
ATOM 4833 O O . ASP A 1 618 ? 28.499 -2.915 -46.607 1.00 44.66 618 ASP A O 1
ATOM 4837 N N . PHE A 1 619 ? 28.448 -2.660 -48.827 1.00 50.03 619 PHE A N 1
ATOM 4838 C CA . PHE A 1 619 ? 28.374 -1.187 -48.878 1.00 50.03 619 PHE A CA 1
ATOM 4839 C C . PHE A 1 619 ? 27.028 -0.640 -48.330 1.00 50.03 619 PHE A C 1
ATOM 4841 O O . PHE A 1 619 ? 26.338 0.120 -48.998 1.00 50.03 619 PHE A O 1
ATOM 4848 N N . LEU A 1 620 ? 26.605 -1.018 -47.119 1.00 51.53 620 LEU A N 1
ATOM 4849 C CA . LEU A 1 620 ? 25.261 -0.731 -46.599 1.00 51.53 620 LEU A CA 1
ATOM 4850 C C . LEU A 1 620 ? 25.157 0.612 -45.853 1.00 51.53 620 LEU A C 1
ATOM 4852 O O . LEU A 1 620 ? 24.103 1.238 -45.860 1.00 51.53 620 LEU A O 1
ATOM 4856 N N . TRP A 1 621 ? 26.229 1.087 -45.210 1.00 52.12 621 TRP A N 1
ATOM 4857 C CA . TRP A 1 621 ? 26.136 2.189 -44.237 1.00 52.12 621 TRP A CA 1
ATOM 4858 C C . TRP A 1 621 ? 26.230 3.597 -44.817 1.00 52.12 621 TRP A C 1
ATOM 4860 O O . TRP A 1 621 ? 25.556 4.488 -44.313 1.00 52.12 621 TRP A O 1
ATOM 4870 N N . LEU A 1 622 ? 27.027 3.818 -45.868 1.00 56.78 622 LEU A N 1
ATOM 4871 C CA . LEU A 1 622 ? 27.028 5.115 -46.553 1.00 56.78 622 LEU A CA 1
ATOM 4872 C C . LEU A 1 622 ? 25.685 5.361 -47.273 1.00 56.78 622 LEU A C 1
ATOM 4874 O O . LEU A 1 622 ? 25.178 6.472 -47.145 1.00 56.78 622 LEU A O 1
ATOM 4878 N N . PRO A 1 623 ? 25.058 4.367 -47.949 1.00 57.22 623 PRO A N 1
ATOM 4879 C CA . PRO A 1 623 ? 23.716 4.537 -48.510 1.00 57.22 623 PRO A CA 1
ATOM 4880 C C . PRO A 1 623 ? 22.643 4.666 -47.432 1.00 57.22 623 PRO A C 1
ATOM 4882 O O . PRO A 1 623 ? 21.691 5.409 -47.614 1.00 57.22 623 PRO A O 1
ATOM 4885 N N . LYS A 1 624 ? 22.809 3.999 -46.282 1.00 58.03 624 LYS A N 1
ATOM 4886 C CA . LYS A 1 624 ? 21.932 4.166 -45.114 1.00 58.03 624 LYS A CA 1
ATOM 4887 C C . LYS A 1 624 ? 22.091 5.540 -44.458 1.00 58.03 624 LYS A C 1
ATOM 4889 O O . LYS A 1 624 ? 21.098 6.096 -44.016 1.00 58.03 624 LYS A O 1
ATOM 4894 N N . LEU A 1 625 ? 23.295 6.121 -44.445 1.00 59.53 625 LEU A N 1
ATOM 4895 C CA . LEU A 1 625 ? 23.523 7.514 -44.050 1.00 59.53 625 LEU A CA 1
ATOM 4896 C C . LEU A 1 625 ? 22.900 8.475 -45.069 1.00 59.53 625 LEU A C 1
ATOM 4898 O O . LEU A 1 625 ? 22.269 9.436 -44.658 1.00 59.53 625 LEU A O 1
ATOM 4902 N N . GLU A 1 626 ? 23.039 8.221 -46.372 1.00 58.50 626 GLU A N 1
ATOM 4903 C CA . GLU A 1 626 ? 22.392 9.005 -47.434 1.00 58.50 626 GLU A CA 1
ATOM 4904 C C . GLU A 1 626 ? 20.861 8.961 -47.289 1.00 58.50 626 GLU A C 1
ATOM 4906 O O . GLU A 1 626 ? 20.242 10.015 -47.167 1.00 58.50 626 GLU A O 1
ATOM 4911 N N . LEU A 1 627 ? 20.271 7.766 -47.156 1.00 58.28 627 LEU A N 1
ATOM 4912 C CA . LEU A 1 627 ? 18.856 7.552 -46.835 1.00 58.28 627 LEU A CA 1
ATOM 4913 C C . LEU A 1 627 ? 18.461 8.234 -45.526 1.00 58.28 627 LEU A C 1
ATOM 4915 O O . LEU A 1 627 ? 17.495 8.973 -45.521 1.00 58.28 627 LEU A O 1
ATOM 4919 N N . GLN A 1 628 ? 19.215 8.095 -44.434 1.00 59.72 628 GLN A N 1
ATOM 4920 C CA . GLN A 1 628 ? 18.879 8.759 -43.170 1.00 59.72 628 GLN A CA 1
ATOM 4921 C C . GLN A 1 628 ? 19.047 10.274 -43.217 1.00 59.72 628 GLN A C 1
ATOM 4923 O O . GLN A 1 628 ? 18.339 10.963 -42.490 1.00 59.72 628 GLN A O 1
ATOM 4928 N N . LEU A 1 629 ? 19.953 10.807 -44.035 1.00 59.06 629 LEU A N 1
ATOM 4929 C CA . LEU A 1 629 ? 20.090 12.244 -44.269 1.00 59.06 629 LEU A CA 1
ATOM 4930 C C . LEU A 1 629 ? 18.969 12.782 -45.173 1.00 59.06 629 LEU A C 1
ATOM 4932 O O . LEU A 1 629 ? 18.633 13.961 -45.051 1.00 59.06 629 LEU A O 1
ATOM 4936 N N . LEU A 1 630 ? 18.389 11.938 -46.032 1.00 55.38 630 LEU A N 1
ATOM 4937 C CA . LEU A 1 630 ? 17.210 12.227 -46.857 1.00 55.38 630 LEU A CA 1
ATOM 4938 C C . LEU A 1 630 ? 15.882 12.039 -46.091 1.00 55.38 630 LEU A C 1
ATOM 4940 O O . LEU A 1 630 ? 14.963 12.826 -46.289 1.00 55.38 630 LEU A O 1
ATOM 4944 N N . GLU A 1 631 ? 15.788 11.046 -45.201 1.00 51.59 631 GLU A N 1
ATOM 4945 C CA . GLU A 1 631 ? 14.582 10.657 -44.449 1.00 51.59 631 GLU A CA 1
ATOM 4946 C C . GLU A 1 631 ? 14.457 11.369 -43.093 1.00 51.59 631 GLU A C 1
ATOM 4948 O O . GLU A 1 631 ? 13.374 11.823 -42.733 1.00 51.59 631 GLU A O 1
ATOM 4953 N N . ASN A 1 632 ? 15.542 11.497 -42.314 1.00 51.00 632 ASN A N 1
ATOM 4954 C CA . ASN A 1 632 ? 15.482 12.159 -41.006 1.00 51.00 632 ASN A CA 1
ATOM 4955 C C . ASN A 1 632 ? 15.734 13.642 -41.183 1.00 51.00 632 ASN A C 1
ATOM 4957 O O . ASN A 1 632 ? 16.878 14.033 -41.360 1.00 51.00 632 ASN A O 1
ATOM 4961 N N . THR A 1 633 ? 14.732 14.499 -41.048 1.00 48.91 633 THR A N 1
ATOM 4962 C CA . THR A 1 633 ? 14.870 15.953 -41.243 1.00 48.91 633 THR A CA 1
ATOM 4963 C C . THR A 1 633 ? 15.570 16.695 -40.097 1.00 48.91 633 THR A C 1
ATOM 4965 O O . THR A 1 633 ? 15.923 17.865 -40.256 1.00 48.91 633 THR A O 1
ATOM 4968 N N . HIS A 1 634 ? 15.893 16.046 -38.966 1.00 52.94 634 HIS A N 1
ATOM 4969 C CA . HIS A 1 634 ? 16.381 16.756 -37.772 1.00 52.94 634 HIS A CA 1
ATOM 4970 C C . HIS A 1 634 ? 17.622 16.138 -37.106 1.00 52.94 634 HIS A C 1
ATOM 4972 O O . HIS A 1 634 ? 17.620 14.983 -36.701 1.00 52.94 634 HIS A O 1
ATOM 4978 N N . LEU A 1 635 ? 18.665 16.964 -36.965 1.00 58.59 635 LEU A N 1
ATOM 4979 C CA . LEU A 1 635 ? 19.925 16.697 -36.267 1.00 58.59 635 LEU A CA 1
ATOM 4980 C C . LEU A 1 635 ? 20.193 17.841 -35.279 1.00 58.59 635 LEU A C 1
ATOM 4982 O O . LEU A 1 635 ? 19.893 19.005 -35.562 1.00 58.59 635 LEU A O 1
ATOM 4986 N N . THR A 1 636 ? 20.741 17.522 -34.113 1.00 57.59 636 THR A N 1
ATOM 4987 C CA . THR A 1 636 ? 21.153 18.471 -33.072 1.00 57.59 636 THR A CA 1
ATOM 4988 C C . THR A 1 636 ? 22.222 19.445 -33.583 1.00 57.59 636 THR A C 1
ATOM 4990 O O . THR A 1 636 ? 22.935 19.187 -34.552 1.00 57.59 636 THR A O 1
ATOM 4993 N N . LYS A 1 637 ? 22.386 20.595 -32.909 1.00 59.34 637 LYS A N 1
ATOM 4994 C CA . LYS A 1 637 ? 23.427 21.588 -33.257 1.00 59.34 637 LYS A CA 1
ATOM 4995 C C . LYS A 1 637 ? 24.837 20.977 -33.278 1.00 59.34 637 LYS A C 1
ATOM 4997 O O . LYS A 1 637 ? 25.655 21.372 -34.102 1.00 59.34 637 LYS A O 1
ATOM 5002 N N . GLN A 1 638 ? 25.098 20.012 -32.394 1.00 55.59 638 GLN A N 1
ATOM 5003 C CA . GLN A 1 638 ? 26.356 19.266 -32.345 1.00 55.59 638 GLN A CA 1
ATOM 5004 C C . GLN A 1 638 ? 26.498 18.322 -33.545 1.00 55.59 638 GLN A C 1
ATOM 5006 O O . GLN A 1 638 ? 27.537 18.330 -34.195 1.00 55.59 638 GLN A O 1
ATOM 5011 N N . GLU A 1 639 ? 25.452 17.578 -33.904 1.00 62.47 639 GLU A N 1
ATOM 5012 C CA . GLU A 1 639 ? 25.463 16.701 -35.082 1.00 62.47 639 GLU A CA 1
ATOM 5013 C C . GLU A 1 639 ? 25.625 17.486 -36.394 1.00 62.47 639 GLU A C 1
ATOM 5015 O O . GLU A 1 639 ? 26.382 17.059 -37.260 1.00 62.47 639 GLU A O 1
ATOM 5020 N N . ASN A 1 640 ? 25.011 18.669 -36.523 1.00 65.44 640 ASN A N 1
ATOM 5021 C CA . ASN A 1 640 ? 25.221 19.555 -37.679 1.00 65.44 640 ASN A CA 1
ATOM 5022 C C . ASN A 1 640 ? 26.654 20.107 -37.742 1.00 65.44 640 ASN A C 1
ATOM 5024 O O . ASN A 1 640 ? 27.219 20.255 -38.823 1.00 65.44 640 ASN A O 1
ATOM 5028 N N . HIS A 1 641 ? 27.270 20.390 -36.591 1.00 65.25 641 HIS A N 1
ATOM 5029 C CA . HIS A 1 641 ? 28.679 20.777 -36.545 1.00 65.25 641 HIS A CA 1
ATOM 5030 C C . HIS A 1 641 ? 29.588 19.629 -37.009 1.00 65.25 641 HIS A C 1
ATOM 5032 O O . HIS A 1 641 ? 30.470 19.848 -37.838 1.00 65.25 641 HIS A O 1
ATOM 5038 N N . ILE A 1 642 ? 29.325 18.401 -36.547 1.00 63.75 642 ILE A N 1
ATOM 5039 C CA . ILE A 1 642 ? 30.062 17.203 -36.977 1.00 63.75 642 ILE A CA 1
ATOM 5040 C C . ILE A 1 642 ? 29.827 16.927 -38.471 1.00 63.75 642 ILE A C 1
ATOM 5042 O O . ILE A 1 642 ? 30.773 16.589 -39.173 1.00 63.75 642 ILE A O 1
ATOM 5046 N N . LEU A 1 643 ? 28.616 17.145 -38.996 1.00 68.19 643 LEU A N 1
ATOM 5047 C CA . LEU A 1 643 ? 28.326 17.036 -40.432 1.00 68.19 643 LEU A CA 1
ATOM 5048 C C . LEU A 1 643 ? 29.102 18.034 -41.292 1.00 68.19 643 LEU A C 1
ATOM 5050 O O . LEU A 1 643 ? 29.559 17.677 -42.376 1.00 68.19 643 LEU A O 1
ATOM 5054 N N . ASN A 1 644 ? 29.278 19.268 -40.822 1.00 68.69 644 ASN A N 1
ATOM 5055 C CA . ASN A 1 644 ? 30.096 20.250 -41.531 1.00 68.69 644 ASN A CA 1
ATOM 5056 C C . ASN A 1 644 ? 31.575 19.829 -41.539 1.00 68.69 644 ASN A C 1
ATOM 5058 O O . ASN A 1 644 ? 32.218 19.868 -42.587 1.00 68.69 644 ASN A O 1
ATOM 5062 N N . LEU A 1 645 ? 32.089 19.320 -40.411 1.00 67.38 645 LEU A N 1
ATOM 5063 C CA . LEU A 1 645 ? 33.444 18.753 -40.338 1.00 67.38 645 LEU A CA 1
ATOM 5064 C C . LEU A 1 645 ? 33.608 17.514 -41.240 1.00 67.38 645 LEU A C 1
ATOM 5066 O O . LEU A 1 645 ? 34.652 17.321 -41.867 1.00 67.38 645 LEU A O 1
ATOM 5070 N N . LEU A 1 646 ? 32.569 16.684 -41.336 1.00 67.81 646 LEU A N 1
ATOM 5071 C CA . LEU A 1 646 ? 32.487 15.558 -42.265 1.00 67.81 646 LEU A CA 1
ATOM 5072 C C . LEU A 1 646 ? 32.502 16.013 -43.719 1.00 67.81 646 LEU A C 1
ATOM 5074 O O . LEU A 1 646 ? 33.204 15.400 -44.513 1.00 67.81 646 LEU A O 1
ATOM 5078 N N . SER A 1 647 ? 31.775 17.075 -44.075 1.00 69.31 647 SER A N 1
ATOM 5079 C CA . SER A 1 647 ? 31.768 17.637 -45.431 1.00 69.31 647 SER A CA 1
ATOM 5080 C C . SER A 1 647 ? 33.173 18.063 -45.865 1.00 69.31 647 SER A C 1
ATOM 5082 O O . SER A 1 647 ? 33.632 17.678 -46.943 1.00 69.31 647 SER A O 1
ATOM 5084 N N . ASP A 1 648 ? 33.907 18.758 -44.991 1.00 69.44 648 ASP A N 1
ATOM 5085 C CA . ASP A 1 648 ? 35.290 19.179 -45.255 1.00 69.44 648 ASP A CA 1
ATOM 5086 C C . ASP A 1 648 ? 36.251 17.987 -45.412 1.00 69.44 648 ASP A C 1
ATOM 5088 O O . ASP A 1 648 ? 37.213 18.030 -46.190 1.00 69.44 648 ASP A O 1
ATOM 5092 N N . ARG A 1 649 ? 35.997 16.888 -44.689 1.00 66.75 649 ARG A N 1
ATOM 5093 C CA . ARG A 1 649 ? 36.767 15.640 -44.806 1.00 66.75 649 ARG A CA 1
ATOM 5094 C C . ARG A 1 649 ? 36.395 14.846 -46.058 1.00 66.75 649 ARG A C 1
ATOM 5096 O O . ARG A 1 649 ? 37.294 14.393 -46.764 1.00 66.75 649 ARG A O 1
ATOM 5103 N N . LEU A 1 650 ? 35.108 14.728 -46.374 1.00 67.50 650 LEU A N 1
ATOM 5104 C CA . LEU A 1 650 ? 34.577 14.064 -47.567 1.00 67.50 650 LEU A CA 1
ATOM 5105 C C . LEU A 1 650 ? 35.032 14.762 -48.852 1.00 67.50 650 LEU A C 1
ATOM 5107 O O . LEU A 1 650 ? 35.354 14.075 -49.820 1.00 67.50 650 LEU A O 1
ATOM 5111 N N . ALA A 1 651 ? 35.175 16.091 -48.846 1.00 67.25 651 ALA A N 1
ATOM 5112 C CA . ALA A 1 651 ? 35.704 16.849 -49.980 1.00 67.25 651 ALA A CA 1
ATOM 5113 C C . ALA A 1 651 ? 37.102 16.368 -50.422 1.00 67.25 651 ALA A C 1
ATOM 5115 O O . ALA A 1 651 ? 37.402 16.360 -51.618 1.00 67.25 651 ALA A O 1
ATOM 5116 N N . LYS A 1 652 ? 37.936 15.874 -49.493 1.00 67.88 652 LYS A N 1
ATOM 5117 C CA . LYS A 1 652 ? 39.272 15.313 -49.791 1.00 67.88 652 LYS A CA 1
ATOM 5118 C C . LYS A 1 652 ? 39.209 13.963 -50.519 1.00 67.88 652 LYS A C 1
ATOM 5120 O O . LYS A 1 652 ? 40.153 13.597 -51.216 1.00 67.88 652 LYS A O 1
ATOM 5125 N N . PHE A 1 653 ? 38.096 13.240 -50.394 1.00 62.69 653 PHE A N 1
ATOM 5126 C CA . PHE A 1 653 ? 37.859 11.938 -51.028 1.00 62.69 653 PHE A CA 1
ATOM 5127 C C . PHE A 1 653 ? 37.187 12.035 -52.407 1.00 62.69 653 PHE A C 1
ATOM 5129 O O . PHE A 1 653 ? 37.135 11.045 -53.138 1.00 62.69 653 PHE A O 1
ATOM 5136 N N . SER A 1 654 ? 36.781 13.237 -52.825 1.00 61.50 654 SER A N 1
ATOM 5137 C CA . SER A 1 654 ? 36.175 13.514 -54.138 1.00 61.50 654 SER A CA 1
ATOM 5138 C C . SER A 1 654 ? 37.081 13.214 -55.351 1.00 61.50 654 SER A C 1
ATOM 5140 O O . SER A 1 654 ? 36.588 13.170 -56.484 1.00 61.50 654 SER A O 1
ATOM 5142 N N . ASN A 1 655 ? 38.378 12.967 -55.113 1.00 60.75 655 ASN A N 1
ATOM 5143 C CA . ASN A 1 655 ? 39.411 12.629 -56.104 1.00 60.75 655 ASN A CA 1
ATOM 5144 C C . ASN A 1 655 ? 40.072 11.251 -55.862 1.00 60.75 655 ASN A C 1
ATOM 5146 O O . ASN A 1 655 ? 41.159 10.984 -56.372 1.00 60.75 655 ASN A O 1
ATOM 5150 N N . HIS A 1 656 ? 39.449 10.366 -55.077 1.00 62.53 656 HIS A N 1
ATOM 5151 C CA . HIS A 1 656 ? 40.007 9.049 -54.738 1.00 62.53 656 HIS A CA 1
ATOM 5152 C C . HIS A 1 656 ? 40.093 8.099 -55.953 1.00 62.53 656 HIS A C 1
ATOM 5154 O O . HIS A 1 656 ? 39.285 8.180 -56.877 1.00 62.53 656 HIS A O 1
ATOM 5160 N N . TRP A 1 657 ? 41.059 7.172 -55.959 1.00 51.00 657 TRP A N 1
ATOM 5161 C CA . TRP A 1 657 ? 41.354 6.267 -57.086 1.00 51.00 657 TRP A CA 1
ATOM 5162 C C . TRP A 1 657 ? 40.230 5.260 -57.394 1.00 51.00 657 TRP A C 1
ATOM 5164 O O . TRP A 1 657 ? 40.043 4.905 -58.552 1.00 51.00 657 TRP A O 1
ATOM 5174 N N . SER A 1 658 ? 39.437 4.866 -56.394 1.00 60.34 658 SER A N 1
ATOM 5175 C CA . SER A 1 658 ? 38.215 4.063 -56.581 1.00 60.34 658 SER A CA 1
ATOM 5176 C C . SER A 1 658 ? 37.041 4.921 -57.080 1.00 60.34 658 SER A C 1
ATOM 5178 O O . SER A 1 658 ? 36.768 5.987 -56.522 1.00 60.34 658 SER A O 1
ATOM 5180 N N . SER A 1 659 ? 36.347 4.440 -58.118 1.00 57.12 659 SER A N 1
ATOM 5181 C CA . SER A 1 659 ? 35.153 5.066 -58.711 1.00 57.12 659 SER A CA 1
ATOM 5182 C C . SER A 1 659 ? 33.989 5.161 -57.717 1.00 57.12 659 SER A C 1
ATOM 5184 O O . SER A 1 659 ? 33.361 6.213 -57.599 1.00 57.12 659 SER A O 1
ATOM 5186 N N . ASP A 1 660 ? 33.759 4.102 -56.940 1.00 56.66 660 ASP A N 1
ATOM 5187 C CA . ASP A 1 660 ? 32.596 3.980 -56.052 1.00 56.66 660 ASP A CA 1
ATOM 5188 C C . ASP A 1 660 ? 32.697 4.929 -54.853 1.00 56.66 660 ASP A C 1
ATOM 5190 O O . ASP A 1 660 ? 31.764 5.668 -54.544 1.00 56.66 660 ASP A O 1
ATOM 5194 N N . ILE A 1 661 ? 33.882 5.013 -54.234 1.00 61.53 661 ILE A N 1
ATOM 5195 C CA . ILE A 1 661 ? 34.158 5.945 -53.124 1.00 61.53 661 ILE A CA 1
ATOM 5196 C C . ILE A 1 661 ? 34.021 7.402 -53.592 1.00 61.53 661 ILE A C 1
ATOM 5198 O O . ILE A 1 661 ? 33.544 8.263 -52.850 1.00 61.53 661 ILE A O 1
ATOM 5202 N N . ARG A 1 662 ? 34.407 7.678 -54.843 1.00 64.62 662 ARG A N 1
ATOM 5203 C CA . ARG A 1 662 ? 34.328 9.010 -55.450 1.00 64.62 662 ARG A CA 1
ATOM 5204 C C . ARG A 1 662 ? 32.885 9.449 -55.689 1.00 64.62 662 ARG A C 1
ATOM 5206 O O . ARG A 1 662 ? 32.549 10.602 -55.420 1.00 64.62 662 ARG A O 1
ATOM 5213 N N . GLN A 1 663 ? 32.047 8.546 -56.193 1.00 65.00 663 GLN A N 1
ATOM 5214 C CA . GLN A 1 663 ? 30.627 8.801 -56.430 1.00 65.00 663 GLN A CA 1
ATOM 5215 C C . GLN A 1 663 ? 29.874 8.972 -55.104 1.00 65.00 663 GLN A C 1
ATOM 5217 O O . GLN A 1 663 ? 29.131 9.938 -54.941 1.00 65.00 663 GLN A O 1
ATOM 5222 N N . MET A 1 664 ? 30.173 8.126 -54.117 1.00 63.50 664 MET A N 1
ATOM 5223 C CA . MET A 1 664 ? 29.559 8.181 -52.790 1.00 63.50 664 MET A CA 1
ATOM 5224 C C . MET A 1 664 ? 29.899 9.460 -52.016 1.00 63.50 664 MET A C 1
ATOM 5226 O O . MET A 1 664 ? 29.027 10.100 -51.433 1.00 63.50 664 MET A O 1
ATOM 5230 N N . SER A 1 665 ? 31.172 9.869 -52.050 1.00 64.75 665 SER A N 1
ATOM 5231 C CA . SER A 1 665 ? 31.648 11.124 -51.452 1.00 64.75 665 SER A CA 1
ATOM 5232 C C . SER A 1 665 ? 30.922 12.340 -52.040 1.00 64.75 665 SER A C 1
ATOM 5234 O O . SER A 1 665 ? 30.503 13.224 -51.294 1.00 64.75 665 SER A O 1
ATOM 5236 N N . ARG A 1 666 ? 30.709 12.364 -53.363 1.00 67.50 666 ARG A N 1
ATOM 5237 C CA . ARG A 1 666 ? 29.989 13.452 -54.044 1.00 67.50 666 ARG A CA 1
ATOM 5238 C C . ARG A 1 666 ? 28.506 13.480 -53.684 1.00 67.50 666 ARG A C 1
ATOM 5240 O O . ARG A 1 666 ? 28.004 14.556 -53.370 1.00 67.50 666 ARG A O 1
ATOM 5247 N N . ASN A 1 667 ? 27.835 12.328 -53.678 1.00 69.00 667 ASN A N 1
ATOM 5248 C CA . ASN A 1 667 ? 26.419 12.230 -53.312 1.00 69.00 667 ASN A CA 1
ATOM 5249 C C . ASN A 1 667 ? 26.168 12.713 -51.876 1.00 69.00 667 ASN A C 1
ATOM 5251 O O . ASN A 1 667 ? 25.284 13.536 -51.645 1.00 69.00 667 ASN A O 1
ATOM 5255 N N . LEU A 1 668 ? 27.008 12.295 -50.925 1.00 66.94 668 LEU A N 1
ATOM 5256 C CA . LEU A 1 668 ? 26.906 12.730 -49.530 1.00 66.94 668 LEU A CA 1
ATOM 5257 C C . LEU A 1 668 ? 27.199 14.224 -49.351 1.00 66.94 668 LEU A C 1
ATOM 5259 O O . LEU A 1 668 ? 26.476 14.894 -48.617 1.00 66.94 668 LEU A O 1
ATOM 5263 N N . CYS A 1 669 ? 28.198 14.783 -50.044 1.00 69.12 669 CYS A N 1
ATOM 5264 C CA . CYS A 1 669 ? 28.443 16.231 -50.023 1.00 69.12 669 CYS A CA 1
ATOM 5265 C C . CYS A 1 669 ? 27.240 17.029 -50.559 1.00 69.12 669 CYS A C 1
ATOM 5267 O O . CYS A 1 669 ? 26.903 18.080 -50.006 1.00 69.12 669 CYS A O 1
ATOM 5269 N N . ILE A 1 670 ? 26.569 16.531 -51.604 1.00 69.69 670 ILE A N 1
ATOM 5270 C CA . ILE A 1 670 ? 25.355 17.155 -52.152 1.00 69.69 670 ILE A CA 1
ATOM 5271 C C . ILE A 1 670 ? 24.210 17.068 -51.139 1.00 69.69 670 ILE A C 1
ATOM 5273 O O . ILE A 1 670 ? 23.589 18.090 -50.854 1.00 69.69 670 ILE A O 1
ATOM 5277 N N . ALA A 1 671 ? 23.975 15.898 -50.540 1.00 66.06 671 ALA A N 1
ATOM 5278 C CA . ALA A 1 671 ? 22.931 15.705 -49.533 1.00 66.06 671 ALA A CA 1
ATOM 5279 C C . ALA A 1 671 ? 23.119 16.626 -48.309 1.00 66.06 671 ALA A C 1
ATOM 5281 O O . ALA A 1 671 ? 22.164 17.255 -47.854 1.00 66.06 671 ALA A O 1
ATOM 5282 N N . ILE A 1 672 ? 24.357 16.779 -47.821 1.00 68.38 672 ILE A N 1
ATOM 5283 C CA . ILE A 1 672 ? 24.691 17.700 -46.719 1.00 68.38 672 ILE A CA 1
ATOM 5284 C C . ILE A 1 672 ? 24.452 19.163 -47.135 1.00 68.38 672 ILE A C 1
ATOM 5286 O O . ILE A 1 672 ? 23.871 19.937 -46.374 1.00 68.38 672 ILE A O 1
ATOM 5290 N N . SER A 1 673 ? 24.842 19.543 -48.357 1.00 66.81 673 SER A N 1
ATOM 5291 C CA . SER A 1 673 ? 24.708 20.924 -48.857 1.00 66.81 673 SER A CA 1
ATOM 5292 C C . SER A 1 673 ? 23.252 21.336 -49.089 1.00 66.81 673 SER A C 1
ATOM 5294 O O . SER A 1 673 ? 22.854 22.430 -48.693 1.00 66.81 673 SER A O 1
ATOM 5296 N N . VAL A 1 674 ? 22.443 20.453 -49.689 1.00 65.69 674 VAL A N 1
ATOM 5297 C CA . VAL A 1 674 ? 20.997 20.658 -49.902 1.00 65.69 674 VAL A CA 1
ATOM 5298 C C . VAL A 1 674 ? 20.283 20.867 -48.570 1.00 65.69 674 VAL A C 1
ATOM 5300 O O . VAL A 1 674 ? 19.377 21.689 -48.463 1.00 65.69 674 VAL A O 1
ATOM 5303 N N . ARG A 1 675 ? 20.737 20.174 -47.529 1.00 62.41 675 ARG A N 1
ATOM 5304 C CA . ARG A 1 675 ? 20.128 20.226 -46.208 1.00 62.41 675 ARG A CA 1
ATOM 5305 C C . ARG A 1 675 ? 20.512 21.453 -45.387 1.00 62.41 675 ARG A C 1
ATOM 5307 O O . ARG A 1 675 ? 19.664 21.992 -44.681 1.00 62.41 675 ARG A O 1
ATOM 5314 N N . SER A 1 676 ? 21.750 21.934 -45.499 1.00 60.72 676 SER A N 1
ATOM 5315 C CA . SER A 1 676 ? 22.172 23.207 -44.889 1.00 60.72 676 SER A CA 1
ATOM 5316 C C . SER A 1 676 ? 21.351 24.403 -45.390 1.00 60.72 676 SER A C 1
ATOM 5318 O O . SER A 1 676 ? 21.291 25.430 -44.717 1.00 60.72 676 SER A O 1
ATOM 5320 N N . LEU A 1 677 ? 20.687 24.257 -46.543 1.00 56.31 677 LEU A N 1
ATOM 5321 C CA . LEU A 1 677 ? 19.751 25.231 -47.108 1.00 56.31 677 LEU A CA 1
ATOM 5322 C C . LEU A 1 677 ? 18.307 25.058 -46.587 1.00 56.31 677 LEU A C 1
ATOM 5324 O O . LEU A 1 677 ? 17.505 25.979 -46.719 1.00 56.31 677 LEU A O 1
ATOM 5328 N N . THR A 1 678 ? 17.971 23.924 -45.959 1.00 52.97 678 THR A N 1
ATOM 5329 C CA . THR A 1 678 ? 16.649 23.626 -45.380 1.00 52.97 678 THR A CA 1
ATOM 5330 C C . THR A 1 678 ? 16.682 23.591 -43.841 1.00 52.97 678 THR A C 1
ATOM 5332 O O . THR A 1 678 ? 16.825 22.537 -43.223 1.00 52.97 678 THR A O 1
ATOM 5335 N N . SER A 1 679 ? 16.502 24.739 -43.185 1.00 50.53 679 SER A N 1
ATOM 5336 C CA . SER A 1 679 ? 15.847 24.838 -41.863 1.00 50.53 679 SER A CA 1
ATOM 5337 C C . SER A 1 679 ? 15.510 26.299 -41.551 1.00 50.53 679 SER A C 1
ATOM 5339 O O . SER A 1 679 ? 16.311 27.165 -41.902 1.00 50.53 679 SER A O 1
ATOM 5341 N N . PRO A 1 680 ? 14.374 26.608 -40.895 1.00 48.97 680 PRO A N 1
ATOM 5342 C CA . PRO A 1 680 ? 13.661 25.787 -39.913 1.00 48.97 680 PRO A CA 1
ATOM 5343 C C . PRO A 1 680 ? 12.265 25.348 -40.395 1.00 48.97 680 PRO A C 1
ATOM 5345 O O . PRO A 1 680 ? 11.506 26.160 -40.910 1.00 48.97 680 PRO A O 1
ATOM 5348 N N . VAL A 1 681 ? 11.902 24.080 -40.186 1.00 47.72 681 VAL A N 1
ATOM 5349 C CA . VAL A 1 681 ? 10.500 23.626 -40.262 1.00 47.72 681 VAL A CA 1
ATOM 5350 C C . VAL A 1 681 ? 10.049 23.195 -38.864 1.00 47.72 681 VAL A C 1
ATOM 5352 O O . VAL A 1 681 ? 10.830 22.616 -38.102 1.00 47.72 681 VAL A O 1
ATOM 5355 N N . ASP A 1 682 ? 8.817 23.604 -38.568 1.00 55.78 682 ASP A N 1
ATOM 5356 C CA . ASP A 1 682 ? 8.032 23.648 -37.334 1.00 55.78 682 ASP A CA 1
ATOM 5357 C C . ASP A 1 682 ? 8.432 22.722 -36.177 1.00 55.78 682 ASP A C 1
ATOM 5359 O O . ASP A 1 682 ? 8.487 21.498 -36.292 1.00 55.78 682 ASP A O 1
ATOM 5363 N N . ASP A 1 683 ? 8.584 23.316 -34.989 1.00 57.28 683 ASP A N 1
ATOM 5364 C CA . ASP A 1 683 ? 8.737 22.586 -33.724 1.00 57.28 683 ASP A CA 1
ATOM 5365 C C . ASP A 1 683 ? 7.577 21.603 -33.455 1.00 57.28 683 ASP A C 1
ATOM 5367 O O . ASP A 1 683 ? 7.769 20.618 -32.744 1.00 57.28 683 ASP A O 1
ATOM 5371 N N . ALA A 1 684 ? 6.416 21.798 -34.092 1.00 59.31 684 ALA A N 1
ATOM 5372 C CA . ALA A 1 684 ? 5.264 20.902 -34.012 1.00 59.31 684 ALA A CA 1
ATOM 5373 C C . ALA A 1 684 ? 5.537 19.491 -34.574 1.00 59.31 684 ALA A C 1
ATOM 5375 O O . ALA A 1 684 ? 5.133 18.502 -33.958 1.00 59.31 684 ALA A O 1
ATOM 5376 N N . GLU A 1 685 ? 6.263 19.368 -35.691 1.00 66.75 685 GLU A N 1
ATOM 5377 C CA . GLU A 1 685 ? 6.564 18.060 -36.298 1.00 66.75 685 GLU A CA 1
ATOM 5378 C C . GLU A 1 685 ? 7.609 17.289 -35.474 1.00 66.75 685 GLU A C 1
ATOM 5380 O O . GLU A 1 685 ? 7.520 16.071 -35.316 1.00 66.75 685 GLU A O 1
ATOM 5385 N N . LYS A 1 686 ? 8.546 18.004 -34.832 1.00 65.19 686 LYS A N 1
ATOM 5386 C CA . LYS A 1 686 ? 9.509 17.404 -33.891 1.00 65.19 686 LYS A CA 1
ATOM 5387 C C . LYS A 1 686 ? 8.811 16.835 -32.661 1.00 65.19 686 LYS A C 1
ATOM 5389 O O . LYS A 1 686 ? 9.122 15.719 -32.244 1.00 65.19 686 LYS A O 1
ATOM 5394 N N . THR A 1 687 ? 7.876 17.590 -32.081 1.00 68.31 687 THR A N 1
ATOM 5395 C CA . THR A 1 687 ? 7.086 17.124 -30.934 1.00 68.31 687 THR A CA 1
ATOM 5396 C C . THR A 1 687 ? 6.258 15.899 -31.315 1.00 68.31 687 THR A C 1
ATOM 5398 O O . THR A 1 687 ? 6.252 14.916 -30.577 1.00 68.31 687 THR A O 1
ATOM 5401 N N . ARG A 1 688 ? 5.645 15.898 -32.506 1.00 77.31 688 ARG A N 1
ATOM 5402 C CA . ARG A 1 688 ? 4.886 14.754 -33.026 1.00 77.31 688 ARG A CA 1
ATOM 5403 C C . ARG A 1 688 ? 5.756 13.502 -33.198 1.00 77.31 688 ARG A C 1
ATOM 5405 O O . ARG A 1 688 ? 5.395 12.442 -32.700 1.00 77.31 688 ARG A O 1
ATOM 5412 N N . GLN A 1 689 ? 6.924 13.596 -33.830 1.00 74.19 689 GLN A N 1
ATOM 5413 C CA . GLN A 1 689 ? 7.804 12.432 -34.024 1.00 74.19 689 GLN A CA 1
ATOM 5414 C C . GLN A 1 689 ? 8.331 11.858 -32.700 1.00 74.19 689 GLN A C 1
ATOM 5416 O O . GLN A 1 689 ? 8.380 10.640 -32.521 1.00 74.19 689 GLN A O 1
ATOM 5421 N N . GLN A 1 690 ? 8.670 12.721 -31.738 1.00 77.75 690 GLN A N 1
ATOM 5422 C CA . GLN A 1 690 ? 9.084 12.282 -30.402 1.00 77.75 690 GLN A CA 1
ATOM 5423 C C . GLN A 1 690 ? 7.959 11.559 -29.662 1.00 77.75 690 GLN A C 1
ATOM 5425 O O . GLN A 1 690 ? 8.199 10.522 -29.041 1.00 77.75 690 GLN A O 1
ATOM 5430 N N . SER A 1 691 ? 6.732 12.071 -29.745 1.00 81.75 691 SER A N 1
ATOM 5431 C CA . SER A 1 691 ? 5.586 11.418 -29.119 1.00 81.75 691 SER A CA 1
ATOM 5432 C C . SER A 1 691 ? 5.228 10.094 -29.822 1.00 81.75 691 SER A C 1
ATOM 5434 O O . SER A 1 691 ? 4.819 9.157 -29.141 1.00 81.75 691 SER A O 1
ATOM 5436 N N . LEU A 1 692 ? 5.452 9.952 -31.141 1.00 84.56 692 LEU A N 1
ATOM 5437 C CA . LEU A 1 692 ? 5.235 8.684 -31.868 1.00 84.56 692 LEU A CA 1
ATOM 5438 C C . LEU A 1 692 ? 6.203 7.607 -31.390 1.00 84.56 692 LEU A C 1
ATOM 5440 O O . LEU A 1 692 ? 5.797 6.477 -31.124 1.00 84.56 692 LEU A O 1
ATOM 5444 N N . LYS A 1 693 ? 7.472 7.982 -31.222 1.00 83.06 693 LYS A N 1
ATOM 5445 C CA . LYS A 1 693 ? 8.491 7.085 -30.688 1.00 83.06 693 LYS A CA 1
ATOM 5446 C C . LYS A 1 693 ? 8.149 6.631 -29.266 1.00 83.06 693 LYS A C 1
ATOM 5448 O O . LYS A 1 693 ? 8.146 5.437 -28.996 1.00 83.06 693 LYS A O 1
ATOM 5453 N N . LYS A 1 694 ? 7.763 7.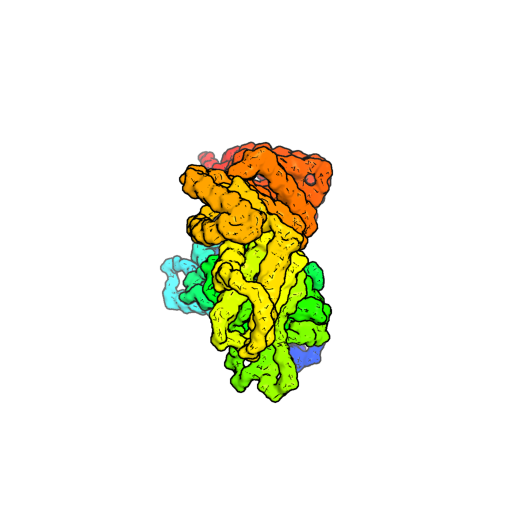564 -28.385 1.00 84.69 694 LYS A N 1
ATOM 5454 C CA . LYS A 1 694 ? 7.324 7.237 -27.015 1.00 84.69 694 LYS A CA 1
ATOM 5455 C C . LYS A 1 694 ? 6.121 6.292 -26.989 1.00 84.69 694 LYS A C 1
ATOM 5457 O O . LYS A 1 694 ? 6.076 5.391 -26.157 1.00 84.69 694 LYS A O 1
ATOM 5462 N N . TYR A 1 695 ? 5.160 6.481 -27.896 1.00 86.62 695 TYR A N 1
ATOM 5463 C CA . TYR A 1 695 ? 4.006 5.591 -28.020 1.00 86.62 695 TYR A CA 1
ATOM 5464 C C . TYR A 1 695 ? 4.426 4.165 -28.398 1.00 86.62 695 TYR A C 1
ATOM 5466 O O . TYR A 1 695 ? 3.978 3.204 -27.776 1.00 86.62 695 TYR A O 1
ATOM 5474 N N . GLN A 1 696 ? 5.322 4.025 -29.379 1.00 86.38 696 GLN A N 1
ATOM 5475 C CA . GLN A 1 696 ? 5.857 2.727 -29.797 1.00 86.38 696 GLN A CA 1
ATOM 5476 C C . GLN A 1 696 ? 6.653 2.049 -28.675 1.00 86.38 696 GLN A C 1
ATOM 5478 O O . GLN A 1 696 ? 6.390 0.887 -28.372 1.00 86.38 696 GLN A O 1
ATOM 5483 N N . GLU A 1 697 ? 7.535 2.789 -27.998 1.00 85.62 697 GLU A N 1
ATOM 5484 C CA . GLU A 1 697 ? 8.294 2.304 -26.835 1.00 85.62 697 GLU A CA 1
ATOM 5485 C C . GLU A 1 697 ? 7.356 1.787 -25.728 1.00 85.62 697 GLU A C 1
ATOM 5487 O O . GLU A 1 697 ? 7.591 0.728 -25.144 1.00 85.62 697 GLU A O 1
ATOM 5492 N N . ALA A 1 698 ? 6.245 2.486 -25.469 1.00 88.19 698 ALA A N 1
ATOM 5493 C CA . ALA A 1 698 ? 5.262 2.055 -24.480 1.00 88.19 698 ALA A CA 1
ATOM 5494 C C . ALA A 1 698 ? 4.546 0.749 -24.884 1.00 88.19 698 ALA A C 1
ATOM 5496 O O . ALA A 1 698 ? 4.332 -0.122 -24.038 1.00 88.19 698 ALA A O 1
ATOM 5497 N N . LEU A 1 699 ? 4.201 0.585 -26.168 1.00 88.12 699 LEU A N 1
ATOM 5498 C CA . LEU A 1 699 ? 3.586 -0.644 -26.689 1.00 88.12 699 LEU A CA 1
ATOM 5499 C C . LEU A 1 699 ? 4.548 -1.839 -26.684 1.00 88.12 699 LEU A C 1
ATOM 5501 O O . LEU A 1 699 ? 4.113 -2.969 -26.455 1.00 88.12 699 LEU A O 1
ATOM 5505 N N . GLU A 1 700 ? 5.836 -1.606 -26.929 1.00 87.12 700 GLU A N 1
ATOM 5506 C CA . GLU A 1 700 ? 6.877 -2.632 -26.821 1.00 87.12 700 GLU A CA 1
ATOM 5507 C C . GLU A 1 700 ? 7.070 -3.069 -25.367 1.00 87.12 700 GLU A C 1
ATOM 5509 O O . GLU A 1 700 ? 7.068 -4.268 -25.086 1.00 87.12 700 GLU A O 1
ATOM 5514 N N . ALA A 1 701 ? 7.129 -2.112 -24.435 1.00 85.62 701 ALA A N 1
ATOM 5515 C CA . ALA A 1 701 ? 7.267 -2.392 -23.008 1.00 85.62 701 ALA A CA 1
ATOM 5516 C C . ALA A 1 701 ? 6.120 -3.263 -22.463 1.00 85.62 701 ALA A C 1
ATOM 5518 O O . ALA A 1 701 ? 6.359 -4.155 -21.654 1.00 85.62 701 ALA A O 1
ATOM 5519 N N . LEU A 1 702 ? 4.884 -3.074 -22.941 1.00 87.50 702 LEU A N 1
ATOM 5520 C CA . LEU A 1 702 ? 3.727 -3.894 -22.544 1.00 87.50 702 LEU A CA 1
ATOM 5521 C C . LEU A 1 702 ? 3.852 -5.381 -22.916 1.00 87.50 702 LEU A C 1
ATOM 5523 O O . LEU A 1 702 ? 3.233 -6.222 -22.262 1.00 87.50 702 LEU A O 1
ATOM 5527 N N . ARG A 1 703 ? 4.628 -5.701 -23.959 1.00 86.81 703 ARG A N 1
ATOM 5528 C CA . ARG A 1 703 ? 4.847 -7.073 -24.455 1.00 86.81 703 ARG A CA 1
ATOM 5529 C C . ARG A 1 703 ? 6.037 -7.767 -23.790 1.00 86.81 703 ARG A C 1
ATOM 5531 O O . ARG A 1 703 ? 6.336 -8.911 -24.125 1.00 86.81 703 ARG A O 1
ATOM 5538 N N . ASP A 1 704 ? 6.734 -7.073 -22.896 1.00 85.31 704 ASP A N 1
ATOM 5539 C CA . ASP A 1 704 ? 7.897 -7.599 -22.193 1.00 85.31 704 ASP A CA 1
ATOM 5540 C C . ASP A 1 704 ? 7.505 -8.745 -21.242 1.00 85.31 704 ASP A C 1
ATOM 5542 O O . ASP A 1 704 ? 6.381 -8.801 -20.756 1.00 85.31 704 ASP A O 1
ATOM 5546 N N . THR A 1 705 ? 8.422 -9.664 -20.942 1.00 82.50 705 THR A N 1
ATOM 5547 C CA . THR A 1 705 ? 8.203 -10.716 -19.934 1.00 82.50 705 THR A CA 1
ATOM 5548 C C . THR A 1 705 ? 8.418 -10.205 -18.508 1.00 82.50 705 THR A C 1
ATOM 5550 O O . THR A 1 705 ? 7.941 -10.808 -17.549 1.00 82.50 705 THR A O 1
ATOM 5553 N N . ILE A 1 706 ? 9.149 -9.100 -18.345 1.00 80.56 706 ILE A N 1
ATOM 5554 C CA . ILE A 1 706 ? 9.526 -8.543 -17.046 1.00 80.56 706 ILE A CA 1
ATOM 5555 C C . ILE A 1 706 ? 8.418 -7.627 -16.533 1.00 80.56 706 ILE A C 1
ATOM 5557 O O . ILE A 1 706 ? 8.140 -6.572 -17.106 1.00 80.56 706 ILE A O 1
ATOM 5561 N N . LEU A 1 707 ? 7.832 -8.001 -15.394 1.00 82.25 707 LEU A N 1
ATOM 5562 C CA . LEU A 1 707 ? 6.701 -7.302 -14.779 1.00 82.25 707 LEU A CA 1
ATOM 5563 C C . LEU A 1 707 ? 6.934 -5.783 -14.600 1.00 82.25 707 LEU A C 1
ATOM 5565 O O . LEU A 1 707 ? 6.098 -5.013 -15.080 1.00 82.25 707 LEU A O 1
ATOM 5569 N N . PRO A 1 708 ? 8.050 -5.304 -14.000 1.00 81.88 708 PRO A N 1
ATOM 5570 C CA . PRO A 1 708 ? 8.337 -3.867 -13.915 1.00 81.88 708 PRO A CA 1
ATOM 5571 C C . PRO A 1 708 ? 8.344 -3.123 -15.258 1.00 81.88 708 PRO A C 1
ATOM 5573 O O . PRO A 1 708 ? 7.890 -1.981 -15.327 1.00 81.88 708 PRO A O 1
ATOM 5576 N N . VAL A 1 709 ? 8.834 -3.758 -16.328 1.00 83.00 709 VAL A N 1
ATOM 5577 C CA . VAL A 1 709 ? 8.906 -3.143 -17.662 1.00 83.00 709 VAL A CA 1
ATOM 5578 C C . VAL A 1 709 ? 7.511 -3.070 -18.287 1.00 83.00 709 VAL A C 1
ATOM 5580 O O . VAL A 1 709 ? 7.113 -2.001 -18.751 1.00 83.00 709 VAL A O 1
ATOM 5583 N N . ARG A 1 710 ? 6.713 -4.144 -18.178 1.00 87.44 710 ARG A N 1
ATOM 5584 C CA . ARG A 1 710 ? 5.291 -4.140 -18.576 1.00 87.44 710 ARG A CA 1
ATOM 5585 C C . ARG A 1 710 ? 4.514 -3.020 -17.885 1.00 87.44 710 ARG A C 1
ATOM 5587 O O . ARG A 1 710 ? 3.821 -2.244 -18.542 1.00 87.44 710 ARG A O 1
ATOM 5594 N N . ALA A 1 711 ? 4.670 -2.888 -16.567 1.00 84.94 711 ALA A N 1
ATOM 5595 C CA . ALA A 1 711 ? 4.012 -1.838 -15.791 1.00 84.94 711 ALA A CA 1
ATOM 5596 C C . ALA A 1 711 ? 4.480 -0.426 -16.186 1.00 84.94 711 ALA A C 1
ATOM 5598 O O . ALA A 1 711 ? 3.667 0.500 -16.226 1.00 84.94 711 ALA A O 1
ATOM 5599 N N . ARG A 1 712 ? 5.763 -0.247 -16.537 1.00 84.19 712 ARG A N 1
ATOM 5600 C CA . ARG A 1 712 ? 6.271 1.025 -17.073 1.00 84.19 712 ARG A CA 1
ATOM 5601 C C . ARG A 1 712 ? 5.569 1.408 -18.377 1.00 84.19 712 ARG A C 1
ATOM 5603 O O . ARG A 1 712 ? 5.244 2.581 -18.535 1.00 84.19 712 ARG A O 1
ATOM 5610 N N . GLY A 1 713 ? 5.263 0.443 -19.248 1.00 88.19 713 GLY A N 1
ATOM 5611 C CA . GLY A 1 713 ? 4.466 0.671 -20.460 1.00 88.19 713 GLY A CA 1
ATOM 5612 C C . GLY A 1 713 ? 3.077 1.253 -20.160 1.00 88.19 713 GLY A C 1
ATOM 5613 O O . GLY A 1 713 ? 2.682 2.250 -20.766 1.00 88.19 713 GLY A O 1
ATOM 5614 N N . ILE A 1 714 ? 2.374 0.713 -19.154 1.00 88.38 714 ILE A N 1
ATOM 5615 C CA . ILE A 1 714 ? 1.081 1.250 -18.678 1.00 88.38 714 ILE A CA 1
ATOM 5616 C C . ILE A 1 714 ? 1.241 2.703 -18.209 1.00 88.38 714 ILE A C 1
ATOM 5618 O O . ILE A 1 714 ? 0.442 3.571 -18.569 1.00 88.38 714 ILE A O 1
ATOM 5622 N N . VAL A 1 715 ? 2.288 2.984 -17.428 1.00 86.75 715 VAL A N 1
ATOM 5623 C CA . VAL A 1 715 ? 2.556 4.334 -16.912 1.00 86.75 715 VAL A CA 1
ATOM 5624 C C . VAL A 1 715 ? 2.891 5.321 -18.026 1.00 86.75 715 VAL A C 1
ATOM 5626 O O . VAL A 1 715 ? 2.356 6.424 -18.006 1.00 86.75 715 VAL A O 1
ATOM 5629 N N . MET A 1 716 ? 3.687 4.932 -19.023 1.00 87.31 716 MET A N 1
ATOM 5630 C CA . MET A 1 716 ? 4.000 5.790 -20.172 1.00 87.31 716 MET A CA 1
ATOM 5631 C C . MET A 1 716 ? 2.737 6.162 -20.959 1.00 87.31 716 MET A C 1
ATOM 5633 O O . MET A 1 716 ? 2.507 7.342 -21.213 1.00 87.31 716 MET A O 1
ATOM 5637 N N . LEU A 1 717 ? 1.871 5.191 -21.277 1.00 89.94 717 LEU A N 1
ATOM 5638 C CA . LEU A 1 717 ? 0.601 5.465 -21.968 1.00 89.94 717 LEU A CA 1
ATOM 5639 C C . LEU A 1 717 ? -0.310 6.390 -21.152 1.00 89.94 717 LEU A C 1
ATOM 5641 O O . LEU A 1 717 ? -0.904 7.324 -21.692 1.00 89.94 717 LEU A O 1
ATOM 5645 N N . LYS A 1 718 ? -0.387 6.162 -19.838 1.00 89.25 718 LYS A N 1
ATOM 5646 C CA . LYS A 1 718 ? -1.112 7.036 -18.913 1.00 89.25 718 LYS A CA 1
ATOM 5647 C C . LYS A 1 718 ? -0.559 8.465 -18.933 1.00 89.25 718 LYS A C 1
ATOM 5649 O O . LYS A 1 718 ? -1.341 9.405 -19.050 1.00 89.25 718 LYS A O 1
ATOM 5654 N N . GLU A 1 719 ? 0.756 8.635 -18.791 1.00 88.88 719 GLU A N 1
ATOM 5655 C CA . GLU A 1 719 ? 1.425 9.945 -18.778 1.00 88.88 719 GLU A CA 1
ATOM 5656 C C . GLU A 1 719 ? 1.132 10.722 -20.066 1.00 88.88 719 GLU A C 1
ATOM 5658 O O . GLU A 1 719 ? 0.781 11.899 -19.999 1.00 88.88 719 GLU A O 1
ATOM 5663 N N . MET A 1 720 ? 1.177 10.048 -21.217 1.00 86.38 720 MET A N 1
ATOM 5664 C CA . MET A 1 720 ? 0.866 10.651 -22.515 1.00 86.38 720 MET A CA 1
ATOM 5665 C C . MET A 1 720 ? -0.594 11.127 -22.623 1.00 86.38 720 MET A C 1
ATOM 5667 O O . MET A 1 720 ? -0.862 12.222 -23.126 1.00 86.38 720 MET A O 1
ATOM 5671 N N . ILE A 1 721 ? -1.563 10.351 -22.117 1.00 87.75 721 ILE A N 1
ATOM 5672 C CA . ILE A 1 721 ? -2.977 10.768 -22.129 1.00 87.75 721 ILE A CA 1
ATOM 5673 C C . ILE A 1 721 ? -3.210 11.947 -21.174 1.00 87.75 721 ILE A C 1
ATOM 5675 O O . ILE A 1 721 ? -3.910 12.900 -21.533 1.00 87.75 721 ILE A O 1
ATOM 5679 N N . LEU A 1 722 ? -2.600 11.922 -19.983 1.00 87.12 722 LEU A N 1
ATOM 5680 C CA . LEU A 1 722 ? -2.681 13.020 -19.012 1.00 87.12 722 LEU A CA 1
ATOM 5681 C C . LEU A 1 722 ? -2.040 14.310 -19.541 1.00 87.12 722 LEU A C 1
ATOM 5683 O O . LEU A 1 722 ? -2.588 15.393 -19.330 1.00 87.12 722 LEU A O 1
ATOM 5687 N N . ALA A 1 723 ? -0.931 14.197 -20.278 1.00 86.75 723 ALA A N 1
ATOM 5688 C CA . ALA A 1 723 ? -0.270 15.313 -20.956 1.00 86.75 723 ALA A CA 1
ATOM 5689 C C . ALA A 1 723 ? -1.058 15.851 -22.167 1.00 86.75 723 ALA A C 1
ATOM 5691 O O . ALA A 1 723 ? -0.686 16.879 -22.730 1.00 86.75 723 ALA A O 1
ATOM 5692 N N . ARG A 1 724 ? -2.162 15.190 -22.544 1.00 83.44 724 ARG A N 1
ATOM 5693 C CA . ARG A 1 724 ? -2.962 15.474 -23.743 1.00 83.44 724 ARG A CA 1
ATOM 5694 C C . ARG A 1 724 ? -2.123 15.454 -25.027 1.00 83.44 724 ARG A C 1
ATOM 5696 O O . ARG A 1 724 ? -2.300 16.311 -25.891 1.00 83.44 724 ARG A O 1
ATOM 5703 N N . ASP A 1 725 ? -1.251 14.455 -25.163 1.00 84.50 725 ASP A N 1
ATOM 5704 C CA . ASP A 1 725 ? -0.407 14.301 -26.349 1.00 84.50 725 ASP A CA 1
ATOM 5705 C C . ASP A 1 725 ? -1.246 14.159 -27.638 1.00 84.50 725 ASP A C 1
ATOM 5707 O O . ASP A 1 725 ? -2.156 13.325 -27.669 1.00 84.50 725 ASP A O 1
ATOM 5711 N N . PRO A 1 726 ? -0.931 14.895 -28.727 1.00 79.62 726 PRO A N 1
ATOM 5712 C CA . PRO A 1 726 ? -1.740 14.927 -29.954 1.00 79.62 726 PRO A CA 1
ATOM 5713 C C . PRO A 1 726 ? -2.027 13.549 -30.562 1.00 79.62 726 PRO A C 1
ATOM 5715 O O . PRO A 1 726 ? -3.135 13.288 -31.015 1.00 79.62 726 PRO A O 1
ATOM 5718 N N . ILE A 1 727 ? -1.058 12.636 -30.492 1.00 83.81 727 ILE A N 1
ATOM 5719 C CA . ILE A 1 727 ? -1.122 11.287 -31.083 1.00 83.81 727 ILE A CA 1
ATOM 5720 C C . ILE A 1 727 ? -2.184 10.410 -30.430 1.00 83.81 727 ILE A C 1
ATOM 5722 O O . ILE A 1 727 ? -2.759 9.542 -31.085 1.00 83.81 727 ILE A O 1
ATOM 5726 N N . MET A 1 728 ? -2.469 10.636 -29.146 1.00 83.25 728 MET A N 1
ATOM 5727 C CA . MET A 1 728 ? -3.517 9.888 -28.451 1.00 83.25 728 MET A CA 1
ATOM 5728 C C . MET A 1 728 ? -4.904 10.208 -29.015 1.00 83.25 728 MET A C 1
ATOM 5730 O O . MET A 1 728 ? -5.810 9.387 -28.903 1.00 83.25 728 MET A O 1
ATOM 5734 N N . TYR A 1 729 ? -5.056 11.373 -29.648 1.00 78.62 729 TYR A N 1
ATOM 5735 C CA . TYR A 1 729 ? -6.292 11.845 -30.272 1.00 78.62 729 TYR A CA 1
ATOM 5736 C C . TYR A 1 729 ? -6.312 11.640 -31.792 1.00 78.62 729 TYR A C 1
ATOM 5738 O O . TYR A 1 729 ? -7.275 12.030 -32.450 1.00 78.62 729 TYR A O 1
ATOM 5746 N N . GLU A 1 730 ? -5.263 11.044 -32.361 1.00 76.88 730 GLU A N 1
ATOM 5747 C CA . GLU A 1 730 ? -5.235 10.657 -33.766 1.00 76.88 730 GLU A CA 1
ATOM 5748 C C . GLU A 1 730 ? -5.913 9.295 -33.943 1.00 76.88 730 GLU A C 1
ATOM 5750 O O . GLU A 1 730 ? -5.466 8.285 -33.397 1.00 76.88 730 GLU A O 1
ATOM 5755 N N . GLY A 1 731 ? -7.000 9.269 -34.719 1.00 77.38 731 GLY A N 1
ATOM 5756 C CA . GLY A 1 731 ? -7.777 8.053 -34.966 1.00 77.38 731 GLY A CA 1
ATOM 5757 C C . GLY A 1 731 ? -8.348 7.441 -33.681 1.00 77.38 731 GLY A C 1
ATOM 5758 O O . GLY A 1 731 ? -8.796 8.159 -32.789 1.00 77.38 731 GLY A O 1
ATOM 5759 N N . ASP A 1 732 ? -8.293 6.110 -33.589 1.00 81.12 732 ASP A N 1
ATOM 5760 C CA . ASP A 1 732 ? -8.869 5.324 -32.486 1.00 81.12 732 ASP A CA 1
ATOM 5761 C C . ASP A 1 732 ? -7.831 4.946 -31.407 1.00 81.12 732 ASP A C 1
ATOM 5763 O O . ASP A 1 732 ? -8.066 4.069 -30.573 1.00 81.12 732 ASP A O 1
ATOM 5767 N N . ASN A 1 733 ? -6.664 5.605 -31.385 1.00 84.19 733 ASN A N 1
ATOM 5768 C CA . ASN A 1 733 ? -5.558 5.275 -30.474 1.00 84.19 733 ASN A CA 1
ATOM 5769 C C . ASN A 1 733 ? -5.967 5.310 -28.995 1.00 84.19 733 ASN A C 1
ATOM 5771 O O . ASN A 1 733 ? -5.587 4.423 -28.231 1.00 84.19 733 ASN A O 1
ATOM 5775 N N . LEU A 1 734 ? -6.772 6.295 -28.585 1.00 84.56 734 LEU A N 1
ATOM 5776 C CA . LEU A 1 734 ? -7.302 6.366 -27.222 1.00 84.56 734 LEU A CA 1
ATOM 5777 C C . LEU A 1 734 ? -8.160 5.140 -26.881 1.00 84.56 734 LEU A C 1
ATOM 5779 O O . LEU A 1 734 ? -8.025 4.583 -25.793 1.00 84.56 734 LEU A O 1
ATOM 5783 N N . ASP A 1 735 ? -9.034 4.713 -27.794 1.00 84.88 735 ASP A N 1
ATOM 5784 C CA . ASP A 1 735 ? -9.892 3.546 -27.577 1.00 84.88 735 ASP A CA 1
ATOM 5785 C C . ASP A 1 735 ? -9.081 2.256 -27.513 1.00 84.88 735 ASP A C 1
ATOM 5787 O O . ASP A 1 735 ? -9.315 1.442 -26.616 1.00 84.88 735 ASP A O 1
ATOM 5791 N N . HIS A 1 736 ? -8.056 2.133 -28.359 1.00 88.06 736 HIS A N 1
ATOM 5792 C CA . HIS A 1 736 ? -7.089 1.042 -28.286 1.00 88.06 736 HIS A CA 1
ATOM 5793 C C . HIS A 1 736 ? -6.357 0.999 -26.941 1.00 88.06 736 HIS A C 1
ATOM 5795 O O . HIS A 1 736 ? -6.247 -0.072 -26.348 1.00 88.06 736 HIS A O 1
ATOM 5801 N N . VAL A 1 737 ? -5.883 2.137 -26.420 1.00 88.06 737 VAL A N 1
ATOM 5802 C CA . VAL A 1 737 ? -5.215 2.181 -25.105 1.00 88.06 737 VAL A CA 1
ATOM 5803 C C . VAL A 1 737 ? -6.182 1.817 -23.976 1.00 88.06 737 VAL A C 1
ATOM 5805 O O . VAL A 1 737 ? -5.808 1.075 -23.067 1.00 88.06 737 VAL A O 1
ATOM 5808 N N . LEU A 1 738 ? -7.436 2.272 -24.044 1.00 86.25 738 LEU A N 1
ATOM 5809 C CA . LEU A 1 738 ? -8.462 1.885 -23.074 1.00 86.25 738 LEU A CA 1
ATOM 5810 C C . LEU A 1 738 ? -8.749 0.378 -23.118 1.00 86.25 738 LEU A C 1
ATOM 5812 O O . LEU A 1 738 ? -8.841 -0.244 -22.063 1.00 86.25 738 LEU A O 1
ATOM 5816 N N . ASP A 1 739 ? -8.860 -0.215 -24.309 1.00 87.19 739 ASP A N 1
ATOM 5817 C CA . ASP A 1 739 ? -9.039 -1.666 -24.473 1.00 87.19 739 ASP A CA 1
ATOM 5818 C C . ASP A 1 739 ? -7.835 -2.455 -23.956 1.00 87.19 739 ASP A C 1
ATOM 5820 O O . ASP A 1 739 ? -8.008 -3.508 -23.343 1.00 87.19 739 ASP A O 1
ATOM 5824 N N . ILE A 1 740 ? -6.617 -1.941 -24.162 1.00 89.88 740 ILE A N 1
ATOM 5825 C CA . ILE A 1 740 ? -5.405 -2.518 -23.576 1.00 89.88 740 ILE A CA 1
ATOM 5826 C C . ILE A 1 740 ? -5.528 -2.505 -22.054 1.00 89.88 740 ILE A C 1
ATOM 5828 O O . ILE A 1 740 ? -5.381 -3.555 -21.442 1.00 89.88 740 ILE A O 1
ATOM 5832 N N . PHE A 1 741 ? -5.846 -1.369 -21.426 1.00 89.62 741 PHE A N 1
ATOM 5833 C CA . PHE A 1 741 ? -5.946 -1.303 -19.963 1.00 89.62 741 PHE A CA 1
ATOM 5834 C C . PHE A 1 741 ? -7.040 -2.219 -19.399 1.00 89.62 741 PHE A C 1
ATOM 5836 O O . PHE A 1 741 ? -6.824 -2.830 -18.357 1.00 89.62 741 PHE A O 1
ATOM 5843 N N . ILE A 1 742 ? -8.175 -2.359 -20.091 1.00 87.75 742 ILE A N 1
ATOM 5844 C CA . ILE A 1 742 ? -9.235 -3.306 -19.709 1.00 87.75 742 ILE A CA 1
ATOM 5845 C C . ILE A 1 742 ? -8.728 -4.751 -19.786 1.00 87.75 742 ILE A C 1
ATOM 5847 O O . ILE A 1 742 ? -8.936 -5.507 -18.847 1.00 87.75 742 ILE A O 1
ATOM 5851 N N . LYS A 1 743 ? -7.992 -5.126 -20.839 1.00 88.75 743 LYS A N 1
ATOM 5852 C CA . LYS A 1 743 ? -7.367 -6.459 -20.923 1.00 88.75 743 LYS A CA 1
ATOM 5853 C C . LYS A 1 743 ? -6.330 -6.684 -19.823 1.00 88.75 743 LYS A C 1
ATOM 5855 O O . LYS A 1 743 ? -6.298 -7.752 -19.230 1.00 88.75 743 LYS A O 1
ATOM 5860 N N . MET A 1 744 ? -5.525 -5.670 -19.499 1.00 87.81 744 MET A N 1
ATOM 5861 C CA . MET A 1 744 ? -4.522 -5.762 -18.428 1.00 87.81 744 MET A CA 1
ATOM 5862 C C . MET A 1 744 ? -5.147 -5.904 -17.030 1.00 87.81 744 MET A C 1
ATOM 5864 O O . MET A 1 744 ? -4.472 -6.351 -16.107 1.00 87.81 744 MET A O 1
ATOM 5868 N N . ILE A 1 745 ? -6.421 -5.531 -16.853 1.00 86.75 745 ILE A N 1
ATOM 5869 C CA . ILE A 1 745 ? -7.154 -5.788 -15.609 1.00 86.75 745 ILE A CA 1
ATOM 5870 C C . ILE A 1 745 ? -7.409 -7.292 -15.409 1.00 86.75 745 ILE A C 1
ATOM 5872 O O . ILE A 1 745 ? -7.499 -7.750 -14.272 1.00 86.75 745 ILE A O 1
ATOM 5876 N N . GLU A 1 746 ? -7.507 -8.072 -16.483 1.00 84.75 746 GLU A N 1
ATOM 5877 C CA . GLU A 1 746 ? -7.823 -9.506 -16.427 1.00 84.75 746 GLU A CA 1
ATOM 5878 C C . GLU A 1 746 ? -6.593 -10.393 -16.155 1.00 84.75 746 GLU A C 1
ATOM 5880 O O . GLU A 1 746 ? -6.739 -11.588 -15.919 1.00 84.75 746 GLU A O 1
ATOM 5885 N N . GLU A 1 747 ? -5.389 -9.815 -16.121 1.00 82.94 747 GLU A N 1
ATOM 5886 C CA . GLU A 1 747 ? -4.126 -10.526 -15.866 1.00 82.94 747 GLU A CA 1
ATOM 5887 C C . GLU A 1 747 ? -4.078 -11.138 -14.456 1.00 82.94 747 GLU A C 1
ATOM 5889 O O . GLU A 1 747 ? -4.516 -10.519 -13.486 1.00 82.94 747 GLU A O 1
ATOM 5894 N N . GLU A 1 748 ? -3.538 -12.351 -14.311 1.00 74.81 748 GLU A N 1
ATOM 5895 C CA . GLU A 1 748 ? -3.459 -13.037 -13.009 1.00 74.81 748 GLU A CA 1
ATOM 5896 C C . GLU A 1 748 ? -2.497 -12.337 -12.035 1.00 74.81 748 GLU A C 1
ATOM 5898 O O . GLU A 1 748 ? -2.672 -12.417 -10.816 1.00 74.81 748 GLU A O 1
ATOM 5903 N N . GLU A 1 749 ? -1.492 -11.616 -12.540 1.00 77.50 749 GLU A N 1
ATOM 5904 C CA . GLU A 1 749 ? -0.531 -10.915 -11.698 1.00 77.50 749 GLU A CA 1
ATOM 5905 C C . GLU A 1 749 ? -1.113 -9.627 -11.090 1.00 77.50 749 GLU A C 1
ATOM 5907 O O . GLU A 1 749 ? -1.231 -8.595 -11.762 1.00 77.50 749 GLU A O 1
ATOM 5912 N N . SER A 1 750 ? -1.344 -9.634 -9.766 1.00 76.56 750 SER A N 1
ATOM 5913 C CA . SER A 1 750 ? -1.859 -8.481 -9.002 1.00 76.56 750 SER A CA 1
ATOM 5914 C C . SER A 1 750 ? -1.108 -7.174 -9.282 1.00 76.56 750 SER A C 1
ATOM 5916 O O . SER A 1 750 ? -1.711 -6.105 -9.320 1.00 76.56 750 SER A O 1
ATOM 5918 N N . PHE A 1 751 ? 0.211 -7.227 -9.509 1.00 81.25 751 PHE A N 1
ATOM 5919 C CA . PHE A 1 751 ? 1.009 -6.031 -9.798 1.00 81.25 751 PHE A CA 1
ATOM 5920 C C . PHE A 1 751 ? 0.586 -5.335 -11.102 1.00 81.25 751 PHE A C 1
ATOM 5922 O O . PHE A 1 751 ? 0.489 -4.108 -11.145 1.00 81.25 751 PHE A O 1
ATOM 5929 N N . ILE A 1 752 ? 0.307 -6.095 -12.159 1.00 84.94 752 ILE A N 1
ATOM 5930 C CA . ILE A 1 752 ? -0.109 -5.548 -13.454 1.00 84.94 752 ILE A CA 1
ATOM 5931 C C . ILE A 1 752 ? -1.551 -5.056 -13.384 1.00 84.94 752 ILE A C 1
ATOM 5933 O O . ILE A 1 752 ? -1.822 -3.910 -13.755 1.00 84.94 752 ILE A O 1
ATOM 59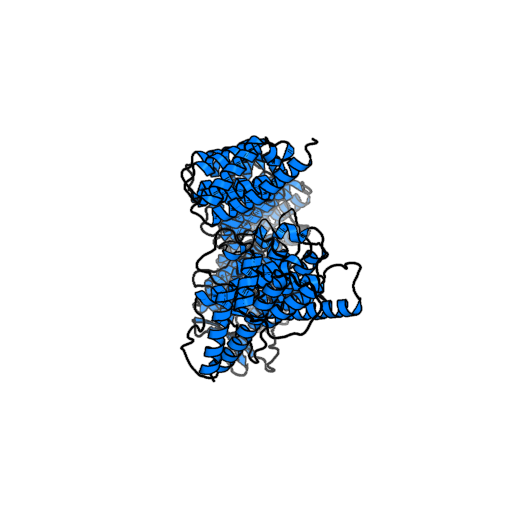37 N N . TYR A 1 753 ? -2.433 -5.876 -12.813 1.00 85.31 753 TYR A N 1
ATOM 5938 C CA . TYR A 1 753 ? -3.827 -5.534 -12.548 1.00 85.31 753 TYR A CA 1
ATOM 5939 C C . TYR A 1 753 ? -3.956 -4.195 -11.799 1.00 85.31 753 TYR A C 1
ATOM 5941 O O . TYR A 1 753 ? -4.627 -3.275 -12.272 1.00 85.31 753 TYR A O 1
ATOM 5949 N N . LEU A 1 754 ? -3.243 -4.021 -10.678 1.00 80.06 754 LEU A N 1
ATOM 5950 C CA . LEU A 1 754 ? -3.307 -2.792 -9.878 1.00 80.06 754 LEU A CA 1
ATOM 5951 C C . LEU A 1 754 ? -2.802 -1.561 -10.643 1.00 80.06 754 LEU A C 1
ATOM 5953 O O . LEU A 1 754 ? -3.359 -0.470 -10.495 1.00 80.06 754 LEU A O 1
ATOM 5957 N N . ASN A 1 755 ? -1.767 -1.713 -11.474 1.00 83.81 755 ASN A N 1
ATOM 5958 C CA . ASN A 1 755 ? -1.281 -0.620 -12.316 1.00 83.81 755 ASN A CA 1
ATOM 5959 C C . ASN A 1 755 ? -2.273 -0.268 -13.433 1.00 83.81 755 ASN A C 1
ATOM 5961 O O . ASN A 1 755 ? -2.455 0.917 -13.718 1.00 83.81 755 ASN A O 1
ATOM 5965 N N . ALA A 1 756 ? -2.964 -1.254 -14.009 1.00 89.38 756 ALA A N 1
ATOM 5966 C CA . ALA A 1 756 ? -4.015 -1.034 -15.002 1.00 89.38 756 ALA A CA 1
ATOM 5967 C C . ALA A 1 756 ? -5.226 -0.298 -14.403 1.00 89.38 756 ALA A C 1
ATOM 5969 O O . ALA A 1 756 ? -5.688 0.697 -14.969 1.00 89.38 756 ALA A O 1
ATOM 5970 N N . VAL A 1 757 ? -5.673 -0.705 -13.210 1.00 86.50 757 VAL A N 1
ATOM 5971 C CA . VAL A 1 757 ? -6.745 -0.031 -12.457 1.00 86.50 757 VAL A CA 1
ATOM 5972 C C . VAL A 1 757 ? -6.392 1.437 -12.161 1.00 86.50 757 VAL A C 1
ATOM 5974 O O . VAL A 1 757 ? -7.202 2.348 -12.370 1.00 86.50 757 VAL A O 1
ATOM 5977 N N . ARG A 1 758 ? -5.155 1.706 -11.724 1.00 82.75 758 ARG A N 1
ATOM 5978 C CA . ARG A 1 758 ? -4.661 3.081 -11.500 1.00 82.75 758 ARG A CA 1
ATOM 5979 C C . ARG A 1 758 ? -4.513 3.875 -12.790 1.00 82.75 758 ARG A C 1
ATOM 5981 O O . ARG A 1 758 ? -4.714 5.091 -12.783 1.00 82.75 758 ARG A O 1
ATOM 5988 N N . GLY A 1 759 ? -4.136 3.198 -13.871 1.00 87.12 759 GLY A N 1
ATOM 5989 C CA . GLY A 1 759 ? -4.174 3.721 -15.228 1.00 87.12 759 GLY A CA 1
ATOM 5990 C C . GLY A 1 759 ? -5.563 4.267 -15.519 1.00 87.12 759 GLY A C 1
ATOM 5991 O O . GLY A 1 759 ? -5.735 5.482 -15.581 1.00 87.12 759 GLY A O 1
ATOM 5992 N N . LEU A 1 760 ? -6.563 3.386 -15.569 1.00 88.12 760 LEU A N 1
ATOM 5993 C CA . LEU A 1 760 ? -7.952 3.722 -15.898 1.00 88.12 760 LEU A CA 1
ATOM 5994 C C . LEU A 1 760 ? -8.552 4.807 -15.005 1.00 88.12 760 LEU A C 1
ATOM 5996 O O . LEU A 1 760 ? -9.130 5.761 -15.525 1.00 88.12 760 LEU A O 1
ATOM 6000 N N . SER A 1 761 ? -8.363 4.718 -13.686 1.00 87.50 761 SER A N 1
ATOM 6001 C CA . SER A 1 761 ? -8.878 5.745 -12.774 1.00 87.50 761 SER A CA 1
ATOM 6002 C C . SER A 1 761 ? -8.249 7.111 -13.043 1.00 87.50 761 SER A C 1
ATOM 6004 O O . SER A 1 761 ? -8.963 8.108 -13.087 1.00 87.50 761 SER A O 1
ATOM 6006 N N . SER A 1 762 ? -6.942 7.187 -13.312 1.00 86.56 762 SER A N 1
ATOM 6007 C CA . SER A 1 762 ? -6.294 8.466 -13.633 1.00 86.56 762 SER A CA 1
ATOM 6008 C C . SER A 1 762 ? -6.733 9.069 -14.965 1.00 86.56 762 SER A C 1
ATOM 6010 O O . SER A 1 762 ? -6.794 10.289 -15.089 1.00 86.56 762 SER A O 1
ATOM 6012 N N . LEU A 1 763 ? -7.108 8.240 -15.941 1.00 85.94 763 LEU A N 1
ATOM 6013 C CA . LEU A 1 763 ? -7.585 8.726 -17.235 1.00 85.94 763 LEU A CA 1
ATOM 6014 C C . LEU A 1 763 ? -8.921 9.486 -17.122 1.00 85.94 763 LEU A C 1
ATOM 6016 O O . LEU A 1 763 ? -9.250 10.287 -18.003 1.00 85.94 763 LEU A O 1
ATOM 6020 N N . THR A 1 764 ? -9.674 9.296 -16.032 1.00 85.06 764 THR A N 1
ATOM 6021 C CA . THR A 1 764 ? -10.942 10.011 -15.798 1.00 85.06 764 THR A CA 1
ATOM 6022 C C . THR A 1 764 ? -10.781 11.510 -15.564 1.00 85.06 764 THR A C 1
ATOM 6024 O O . THR A 1 764 ? -11.731 12.258 -15.800 1.00 85.06 764 THR A O 1
ATOM 6027 N N . ASP A 1 765 ? -9.572 11.970 -15.228 1.00 84.25 765 ASP A N 1
ATOM 6028 C CA . ASP A 1 765 ? -9.253 13.399 -15.111 1.00 84.25 765 ASP A CA 1
ATOM 6029 C C . ASP A 1 765 ? -9.405 14.140 -16.449 1.00 84.25 765 ASP A C 1
ATOM 6031 O O . ASP A 1 765 ? -9.662 15.345 -16.477 1.00 84.25 765 ASP A O 1
ATOM 6035 N N . VAL A 1 766 ? -9.241 13.422 -17.566 1.00 84.19 766 VAL A N 1
ATOM 6036 C CA . VAL A 1 766 ? -9.334 13.974 -18.924 1.00 84.19 766 VAL A CA 1
ATOM 6037 C C . VAL A 1 766 ? -10.602 13.489 -19.629 1.00 84.19 766 VAL A C 1
ATOM 6039 O O . VAL A 1 766 ? -11.304 14.299 -20.230 1.00 84.19 766 VAL A O 1
ATOM 6042 N N . HIS A 1 767 ? -10.925 12.193 -19.520 1.00 82.31 767 HIS A N 1
ATOM 6043 C CA . HIS A 1 767 ? -12.002 11.522 -20.271 1.00 82.31 767 HIS A CA 1
ATOM 6044 C C . HIS A 1 767 ? -13.054 10.862 -19.369 1.00 82.31 767 HIS A C 1
ATOM 6046 O O . HIS A 1 767 ? -13.511 9.750 -19.639 1.00 82.31 767 HIS A O 1
ATOM 6052 N N . GLY A 1 768 ? -13.442 11.536 -18.283 1.00 84.12 768 GLY A N 1
ATOM 6053 C CA . GLY A 1 768 ? -14.302 10.969 -17.238 1.00 84.12 768 GLY A CA 1
ATOM 6054 C C . GLY A 1 768 ? -15.609 10.346 -17.736 1.00 84.12 768 GLY A C 1
ATOM 6055 O O . GLY A 1 768 ? -15.898 9.209 -17.382 1.00 84.12 768 GLY A O 1
ATOM 6056 N N . GLU A 1 769 ? -16.368 11.024 -18.604 1.00 86.25 769 GLU A N 1
ATOM 6057 C CA . GLU A 1 769 ? -17.660 10.509 -19.095 1.00 86.25 769 GLU A CA 1
ATOM 6058 C C . GLU A 1 769 ? -17.502 9.229 -19.931 1.00 86.25 769 GLU A C 1
ATOM 6060 O O . GLU A 1 769 ? -18.180 8.230 -19.683 1.00 86.25 769 GLU A O 1
ATOM 6065 N N . LYS A 1 770 ? -16.562 9.235 -20.887 1.00 86.06 770 LYS A N 1
ATOM 6066 C CA . LYS A 1 770 ? -16.297 8.100 -21.783 1.00 86.06 770 LYS A CA 1
ATOM 6067 C C . LYS A 1 770 ? -15.831 6.871 -21.003 1.00 86.06 770 LYS A C 1
ATOM 6069 O O . LYS A 1 770 ? -16.317 5.767 -21.245 1.00 86.06 770 LYS A O 1
ATOM 6074 N N . ILE A 1 771 ? -14.914 7.065 -20.055 1.00 87.31 771 ILE A N 1
ATOM 6075 C CA . ILE A 1 771 ? -14.344 5.975 -19.256 1.00 87.31 771 ILE A CA 1
ATOM 6076 C C . ILE A 1 771 ? -15.378 5.426 -18.283 1.00 87.31 771 ILE A C 1
ATOM 6078 O O . ILE A 1 771 ? -15.559 4.214 -18.226 1.00 87.31 771 ILE A O 1
ATOM 6082 N N . MET A 1 772 ? -16.095 6.299 -17.569 1.00 89.50 772 MET A N 1
ATOM 6083 C CA . MET A 1 772 ? -17.119 5.870 -16.618 1.00 89.50 772 MET A CA 1
ATOM 6084 C C . MET A 1 772 ? -18.192 5.030 -17.310 1.00 89.50 772 MET A C 1
ATOM 6086 O O . MET A 1 772 ? -18.547 3.962 -16.820 1.00 89.50 772 MET A O 1
ATOM 6090 N N . LYS A 1 773 ? -18.662 5.473 -18.482 1.00 90.38 773 LYS A N 1
ATOM 6091 C CA . LYS A 1 773 ? -19.640 4.724 -19.272 1.00 90.38 773 LYS A CA 1
ATOM 6092 C C . LYS A 1 773 ? -19.099 3.355 -19.691 1.00 90.38 773 LYS A C 1
ATOM 6094 O O . LYS A 1 773 ? -19.751 2.351 -19.435 1.00 90.38 773 LYS A O 1
ATOM 6099 N N . LYS A 1 774 ? -17.877 3.300 -20.233 1.00 89.00 774 LYS A N 1
ATOM 6100 C CA . LYS A 1 774 ? -17.243 2.043 -20.665 1.00 89.00 774 LYS A CA 1
ATOM 6101 C C . LYS A 1 774 ? -17.058 1.050 -19.510 1.00 89.00 774 LYS A C 1
ATOM 6103 O O . LYS A 1 774 ? -17.369 -0.125 -19.670 1.00 89.00 774 LYS A O 1
ATOM 6108 N N . LEU A 1 775 ? -16.603 1.512 -18.342 1.00 91.12 775 LEU A N 1
ATOM 6109 C CA . LEU A 1 775 ? -16.456 0.662 -17.152 1.00 91.12 775 LEU A CA 1
ATOM 6110 C C . LEU A 1 775 ? -17.813 0.135 -16.664 1.00 91.12 775 LEU A C 1
ATOM 6112 O O . LEU A 1 775 ? -17.933 -1.048 -16.354 1.00 91.12 775 LEU A O 1
ATOM 6116 N N . MET A 1 776 ? -18.844 0.985 -16.642 1.00 91.69 776 MET A N 1
ATOM 6117 C CA . MET A 1 776 ? -20.194 0.588 -16.229 1.00 91.69 776 MET A CA 1
ATOM 6118 C C . MET A 1 776 ? -20.856 -0.394 -17.198 1.00 91.69 776 MET A C 1
ATOM 6120 O O . MET A 1 776 ? -21.543 -1.317 -16.748 1.00 91.69 776 MET A O 1
ATOM 6124 N N . ASP A 1 777 ? -20.620 -0.233 -18.501 1.00 90.75 777 ASP A N 1
ATOM 6125 C CA . ASP A 1 777 ? -21.110 -1.145 -19.536 1.00 90.75 777 ASP A CA 1
ATOM 6126 C C . ASP A 1 777 ? -20.509 -2.550 -19.351 1.00 90.75 777 ASP A C 1
ATOM 6128 O O . ASP A 1 777 ? -21.241 -3.539 -19.377 1.00 90.75 777 ASP A O 1
ATOM 6132 N N . ILE A 1 778 ? -19.202 -2.644 -19.071 1.00 89.38 778 ILE A N 1
ATOM 6133 C CA . ILE A 1 778 ? -18.512 -3.921 -18.805 1.00 89.38 778 ILE A CA 1
ATOM 6134 C C . ILE A 1 778 ? -18.988 -4.531 -17.480 1.00 89.38 778 ILE A C 1
ATOM 6136 O O . ILE A 1 778 ? -19.341 -5.708 -17.426 1.00 89.38 778 ILE A O 1
ATOM 6140 N N . TYR A 1 779 ? -19.082 -3.726 -16.418 1.00 91.81 779 TYR A N 1
ATOM 6141 C CA . TYR A 1 779 ? -19.535 -4.175 -15.096 1.00 91.81 779 TYR A CA 1
ATOM 6142 C C . TYR A 1 779 ? -20.955 -4.768 -15.119 1.00 91.81 779 TYR A C 1
ATOM 6144 O O . TYR A 1 779 ? -21.255 -5.760 -14.445 1.00 91.81 779 TYR A O 1
ATOM 6152 N N . SER A 1 780 ? -21.841 -4.181 -15.923 1.00 90.94 780 SER A N 1
ATOM 6153 C CA . SER A 1 780 ? -23.261 -4.556 -15.988 1.00 90.94 780 SER A CA 1
ATOM 6154 C C . SER A 1 780 ? -23.561 -5.641 -17.018 1.00 90.94 780 SER A C 1
ATOM 6156 O O . SER A 1 780 ? -24.674 -6.170 -17.036 1.00 90.94 780 SER A O 1
ATOM 6158 N N . ASN A 1 781 ? -22.592 -5.994 -17.864 1.00 89.69 781 ASN A N 1
ATOM 6159 C CA . ASN A 1 781 ? -22.768 -6.991 -18.906 1.00 89.69 781 ASN A CA 1
ATOM 6160 C C . ASN A 1 781 ? -22.767 -8.414 -18.309 1.00 89.69 781 ASN A C 1
ATOM 6162 O O . ASN A 1 781 ? -21.743 -8.866 -17.797 1.00 89.69 781 ASN A O 1
ATOM 6166 N N . PRO A 1 782 ? -23.875 -9.174 -18.411 1.00 84.50 782 PRO A N 1
ATOM 6167 C CA . PRO A 1 782 ? -23.945 -10.537 -17.882 1.00 84.50 782 PRO A CA 1
ATOM 6168 C C . PRO A 1 782 ? -23.120 -11.550 -18.691 1.00 84.50 782 PRO A C 1
ATOM 6170 O O . PRO A 1 782 ? -22.985 -12.691 -18.261 1.00 84.50 782 PRO A O 1
ATOM 6173 N N . LYS A 1 783 ? -22.615 -11.170 -19.875 1.00 86.25 783 LYS A N 1
ATOM 6174 C CA . LYS A 1 783 ? -21.761 -12.035 -20.704 1.00 86.25 783 LYS A CA 1
ATOM 6175 C C . LYS A 1 783 ? -20.309 -12.065 -20.232 1.00 86.25 783 LYS A C 1
ATOM 6177 O O . LYS A 1 783 ? -19.603 -13.007 -20.574 1.00 86.25 783 LYS A O 1
ATOM 6182 N N . GLU A 1 784 ? -19.877 -11.049 -19.491 1.00 86.00 784 GLU A N 1
ATOM 6183 C CA . GLU A 1 784 ? -18.511 -10.974 -18.982 1.00 86.00 784 GLU A CA 1
ATOM 6184 C C . GLU A 1 784 ? -18.308 -11.924 -17.804 1.00 86.00 784 GLU A C 1
ATOM 6186 O O . GLU A 1 784 ? -19.227 -12.197 -17.023 1.00 86.00 784 GLU A O 1
ATOM 6191 N N . ALA A 1 785 ? -17.079 -12.416 -17.656 1.00 85.81 785 ALA A N 1
ATOM 6192 C CA . ALA A 1 785 ? -16.719 -13.274 -16.539 1.00 85.81 785 ALA A CA 1
ATOM 6193 C C . ALA A 1 785 ? -16.905 -12.536 -15.203 1.00 85.81 785 ALA A C 1
ATOM 6195 O O . ALA A 1 785 ? -16.571 -11.360 -15.067 1.00 85.81 785 ALA A O 1
ATOM 6196 N N . MET A 1 786 ? -17.396 -13.247 -14.184 1.00 86.19 786 MET A N 1
ATOM 6197 C CA . MET A 1 786 ? -17.645 -12.667 -12.857 1.00 86.19 786 MET A CA 1
ATOM 6198 C C . MET A 1 786 ? -16.396 -12.025 -12.244 1.00 86.19 786 MET A C 1
ATOM 6200 O O . MET A 1 786 ? -16.502 -10.965 -11.634 1.00 86.19 786 MET A O 1
ATOM 6204 N N . ASP A 1 787 ? -15.226 -12.640 -12.426 1.00 84.38 787 ASP A N 1
ATOM 6205 C CA . ASP A 1 787 ? -13.958 -12.102 -11.927 1.00 84.38 787 ASP A CA 1
ATOM 6206 C C . ASP A 1 787 ? -13.603 -10.771 -12.611 1.00 84.38 787 ASP A C 1
ATOM 6208 O O . ASP A 1 787 ? -13.352 -9.779 -11.933 1.00 84.38 787 ASP A O 1
ATOM 6212 N N . SER A 1 788 ? -13.721 -10.703 -13.943 1.00 85.25 788 SER A N 1
ATOM 6213 C CA . SER A 1 788 ? -13.523 -9.466 -14.714 1.00 85.25 788 SER A CA 1
ATOM 6214 C C . SER A 1 788 ? -14.474 -8.355 -14.248 1.00 85.25 788 SER A C 1
ATOM 6216 O O . SER A 1 788 ? -14.045 -7.238 -13.954 1.00 85.25 788 SER A O 1
ATOM 6218 N N . ARG A 1 789 ? -15.756 -8.676 -14.024 1.00 89.62 789 ARG A N 1
ATOM 6219 C CA . ARG A 1 789 ? -16.741 -7.721 -13.483 1.00 89.62 789 ARG A CA 1
ATOM 6220 C C . ARG A 1 789 ? -16.350 -7.211 -12.091 1.00 89.62 789 ARG A C 1
ATOM 6222 O O . ARG A 1 789 ? -16.425 -6.011 -11.847 1.00 89.62 789 ARG A O 1
ATOM 6229 N N . LEU A 1 790 ? -15.901 -8.074 -11.178 1.00 88.81 790 LEU A N 1
ATOM 6230 C CA . LEU A 1 790 ? -15.475 -7.651 -9.834 1.00 88.81 790 LEU A CA 1
ATOM 6231 C C . LEU A 1 790 ? -14.222 -6.766 -9.870 1.00 88.81 790 LEU A C 1
ATOM 6233 O O . LEU A 1 790 ? -14.173 -5.750 -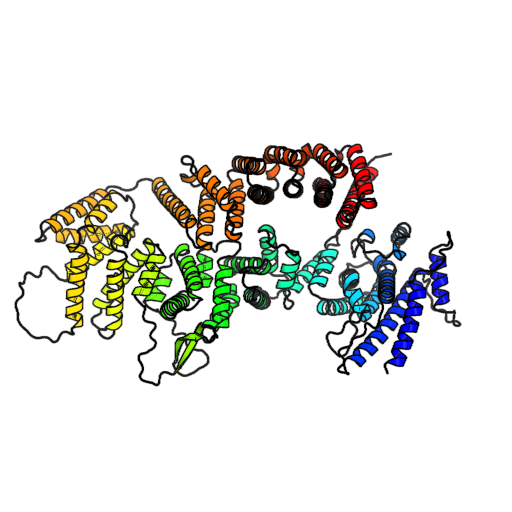9.175 1.00 88.81 790 LEU A O 1
ATOM 6237 N N . ARG A 1 791 ? -13.255 -7.101 -10.726 1.00 87.75 791 ARG A N 1
ATOM 6238 C CA . ARG A 1 791 ? -12.036 -6.313 -10.948 1.00 87.75 791 ARG A CA 1
ATOM 6239 C C . ARG A 1 791 ? -12.319 -4.938 -11.560 1.00 87.75 791 ARG A C 1
ATOM 6241 O O . ARG A 1 791 ? -11.751 -3.933 -11.136 1.00 87.75 791 ARG A O 1
ATOM 6248 N N . ILE A 1 792 ? -13.260 -4.860 -12.503 1.00 91.00 792 ILE A N 1
ATOM 6249 C CA . ILE A 1 792 ? -13.774 -3.583 -13.019 1.00 91.00 792 ILE A CA 1
ATOM 6250 C C . ILE A 1 792 ? -14.503 -2.802 -11.916 1.00 91.00 792 ILE A C 1
ATOM 6252 O O . ILE A 1 792 ? -14.373 -1.581 -11.846 1.00 91.00 792 ILE A O 1
ATOM 6256 N N . GLY A 1 793 ? -15.204 -3.490 -11.010 1.00 90.06 793 GLY A N 1
ATOM 6257 C CA . GLY A 1 793 ? -15.808 -2.890 -9.817 1.00 90.06 793 GLY A CA 1
ATOM 6258 C C . GLY A 1 793 ? -14.796 -2.144 -8.940 1.00 90.06 793 GLY A C 1
ATOM 6259 O O . GLY A 1 793 ? -15.071 -1.028 -8.501 1.00 90.06 793 GLY A O 1
ATOM 6260 N N . GLU A 1 794 ? -13.597 -2.698 -8.755 1.00 87.12 794 GLU A N 1
ATOM 6261 C CA . GLU A 1 794 ? -12.497 -2.023 -8.051 1.00 87.12 794 GLU A CA 1
ATOM 6262 C C . GLU A 1 794 ? -11.984 -0.794 -8.822 1.00 87.12 794 GLU A C 1
ATOM 6264 O O . GLU A 1 794 ? -11.729 0.260 -8.233 1.00 87.12 794 GLU A O 1
ATOM 6269 N N . ALA A 1 795 ? -11.906 -0.871 -10.154 1.00 89.69 795 ALA A N 1
ATOM 6270 C CA . ALA A 1 795 ? -11.571 0.296 -10.970 1.00 89.69 795 ALA A CA 1
ATOM 6271 C C . ALA A 1 795 ? -12.608 1.417 -10.863 1.00 89.69 795 ALA A C 1
ATOM 6273 O O . ALA A 1 795 ? -12.236 2.595 -10.797 1.00 89.69 795 ALA A O 1
ATOM 6274 N N . ILE A 1 796 ? -13.893 1.070 -10.777 1.00 92.12 796 ILE A N 1
ATOM 6275 C CA . ILE A 1 796 ? -14.976 2.027 -10.532 1.00 92.12 796 ILE A CA 1
ATOM 6276 C C . ILE A 1 796 ? -14.835 2.645 -9.135 1.00 92.12 796 ILE A C 1
ATOM 6278 O O . ILE A 1 796 ? -14.905 3.868 -9.016 1.00 92.12 796 ILE A O 1
ATOM 6282 N N . LEU A 1 797 ? -14.560 1.846 -8.095 1.00 90.06 797 LEU A N 1
ATOM 6283 C CA . LEU A 1 797 ? -14.313 2.347 -6.734 1.00 90.06 797 LEU A CA 1
ATOM 6284 C C . LEU A 1 797 ? -13.186 3.386 -6.707 1.00 90.06 797 LEU A C 1
ATOM 6286 O O . LEU A 1 797 ? -13.381 4.498 -6.211 1.00 90.06 797 LEU A O 1
ATOM 6290 N N . GLN A 1 798 ? -12.028 3.070 -7.295 1.00 87.19 798 GLN A N 1
ATOM 6291 C CA . GLN A 1 798 ? -10.892 4.000 -7.338 1.00 87.19 798 GLN A CA 1
ATOM 6292 C C . GLN A 1 798 ? -11.191 5.250 -8.171 1.00 87.19 798 GLN A C 1
ATOM 6294 O O . GLN A 1 798 ? -10.775 6.353 -7.812 1.00 87.19 798 GLN A O 1
ATOM 6299 N N . THR A 1 799 ? -11.951 5.102 -9.257 1.00 89.31 799 THR A N 1
ATOM 6300 C CA . THR A 1 799 ? -12.394 6.228 -10.086 1.00 89.31 799 THR A CA 1
ATOM 6301 C C . THR A 1 799 ? -13.317 7.168 -9.310 1.00 89.31 799 THR A C 1
ATOM 6303 O O . THR A 1 799 ? -13.127 8.385 -9.347 1.00 89.31 799 THR A O 1
ATOM 6306 N N . ILE A 1 800 ? -14.280 6.625 -8.560 1.00 89.31 800 ILE A N 1
ATOM 6307 C CA . ILE A 1 800 ? -15.191 7.404 -7.713 1.00 89.31 800 ILE A CA 1
ATOM 6308 C C . ILE A 1 800 ? -14.400 8.173 -6.657 1.00 89.31 800 ILE A C 1
ATOM 6310 O O . ILE A 1 800 ? -14.562 9.388 -6.560 1.00 89.31 800 ILE A O 1
ATOM 6314 N N . GLN A 1 801 ? -13.492 7.501 -5.938 1.00 87.38 801 GLN A N 1
ATOM 6315 C CA . GLN A 1 801 ? -12.631 8.140 -4.932 1.00 87.38 801 GLN A CA 1
ATOM 6316 C C . GLN A 1 801 ? -11.798 9.281 -5.524 1.00 87.38 801 GLN A C 1
ATOM 6318 O O . GLN A 1 801 ? -11.601 10.305 -4.869 1.00 87.38 801 GLN A O 1
ATOM 6323 N N . ARG A 1 802 ? -11.325 9.125 -6.767 1.00 85.62 802 ARG A N 1
ATOM 6324 C CA . ARG A 1 802 ? -10.559 10.157 -7.473 1.00 85.62 802 ARG A CA 1
ATOM 6325 C C . ARG A 1 802 ? -11.417 11.353 -7.889 1.00 85.62 802 ARG A C 1
ATOM 6327 O O . ARG A 1 802 ? -10.932 12.479 -7.832 1.00 85.62 802 ARG A O 1
ATOM 6334 N N . CYS A 1 803 ? -12.676 11.130 -8.273 1.00 85.19 803 CYS A N 1
ATOM 6335 C CA . CYS A 1 803 ? -13.583 12.197 -8.706 1.00 85.19 803 CYS A CA 1
ATOM 6336 C C . CYS A 1 803 ? -13.892 13.215 -7.594 1.00 85.19 803 CYS A C 1
ATOM 6338 O O . CYS A 1 803 ? -14.153 14.380 -7.898 1.00 85.19 803 CYS A O 1
ATOM 6340 N N . GLY A 1 804 ? -13.881 12.804 -6.321 1.00 84.06 804 GLY A N 1
ATOM 6341 C CA . GLY A 1 804 ? -14.194 13.700 -5.205 1.00 84.06 804 GLY A CA 1
ATOM 6342 C C . GLY A 1 804 ? -15.558 14.382 -5.380 1.00 84.06 804 GLY A C 1
ATOM 6343 O O . GLY A 1 804 ? -16.542 13.756 -5.773 1.00 84.06 804 GLY A O 1
ATOM 6344 N N . GLU A 1 805 ? -15.611 15.698 -5.166 1.00 81.69 805 GLU A N 1
ATOM 6345 C CA . GLU A 1 805 ? -16.832 16.501 -5.348 1.00 81.69 805 GLU A CA 1
ATOM 6346 C C . GLU A 1 805 ? -17.325 16.567 -6.808 1.00 81.69 805 GLU A C 1
ATOM 6348 O O . GLU A 1 805 ? -18.502 16.835 -7.052 1.00 81.69 805 GLU A O 1
ATOM 6353 N N . ALA A 1 806 ? -16.470 16.275 -7.798 1.00 83.88 806 ALA A N 1
ATOM 6354 C CA . ALA A 1 806 ? -16.863 16.272 -9.209 1.00 83.88 806 ALA A CA 1
ATOM 6355 C C . ALA A 1 806 ? -17.746 15.067 -9.593 1.00 83.88 806 ALA A C 1
ATOM 6357 O O . ALA A 1 806 ? -18.294 15.040 -10.700 1.00 83.88 806 ALA A O 1
ATOM 6358 N N . LEU A 1 807 ? -17.926 14.101 -8.681 1.00 86.56 807 LEU A N 1
ATOM 6359 C CA . LEU A 1 807 ? -18.730 12.893 -8.879 1.00 86.56 807 LEU A CA 1
ATOM 6360 C C . LEU A 1 807 ? -20.178 13.182 -9.303 1.00 86.56 807 LEU A C 1
ATOM 6362 O O . LEU A 1 807 ? -20.758 12.399 -10.055 1.00 86.56 807 LEU A O 1
ATOM 6366 N N . GLY A 1 808 ? -20.748 14.320 -8.888 1.00 84.62 808 GLY A N 1
ATOM 6367 C CA . GLY A 1 808 ? -22.124 14.707 -9.228 1.00 84.62 808 GLY A CA 1
ATOM 6368 C C . GLY A 1 808 ? -22.434 14.701 -10.729 1.00 84.62 808 GLY A C 1
ATOM 6369 O O . GLY A 1 808 ? -23.566 14.425 -11.113 1.00 84.62 808 GLY A O 1
ATOM 6370 N N . LYS A 1 809 ? -21.429 14.912 -11.591 1.00 86.19 809 LYS A N 1
ATOM 6371 C CA . LYS A 1 809 ? -21.588 14.859 -13.057 1.00 86.19 809 LYS A CA 1
ATOM 6372 C C . LYS A 1 809 ? -21.831 13.446 -13.592 1.00 86.19 809 LYS A C 1
ATOM 6374 O O . LYS A 1 809 ? -22.466 13.289 -14.628 1.00 86.19 809 LYS A O 1
ATOM 6379 N N . TYR A 1 810 ? -21.329 12.429 -12.897 1.00 89.06 810 TYR A N 1
ATOM 6380 C CA . TYR A 1 810 ? -21.322 11.040 -13.360 1.00 89.06 810 TYR A CA 1
ATOM 6381 C C . TYR A 1 810 ? -22.371 10.171 -12.663 1.00 89.06 810 TYR A C 1
ATOM 6383 O O . TYR A 1 810 ? -22.543 9.007 -13.022 1.00 89.06 810 TYR A O 1
ATOM 6391 N N . ILE A 1 811 ? -23.104 10.715 -11.686 1.00 87.69 811 ILE A N 1
ATOM 6392 C CA . ILE A 1 811 ? -24.015 9.919 -10.860 1.00 87.69 811 ILE A CA 1
ATOM 6393 C C . ILE A 1 811 ? -25.151 9.276 -11.665 1.00 87.69 811 ILE A C 1
ATOM 6395 O O . ILE A 1 811 ? -25.537 8.145 -11.389 1.00 87.69 811 ILE A O 1
ATOM 6399 N N . LEU A 1 812 ? -25.623 9.950 -12.718 1.00 88.62 812 LEU A N 1
ATOM 6400 C CA . LEU A 1 812 ? -26.654 9.428 -13.620 1.00 88.62 812 LEU A CA 1
ATOM 6401 C C . LEU A 1 812 ? -26.156 8.274 -14.504 1.00 88.62 812 LEU A C 1
ATOM 6403 O O . LEU A 1 812 ? -26.967 7.503 -15.004 1.00 88.62 812 LEU A O 1
ATOM 6407 N N . ILE A 1 813 ? -24.840 8.147 -14.684 1.00 89.50 813 ILE A N 1
ATOM 6408 C CA . ILE A 1 813 ? -24.207 7.037 -15.411 1.00 89.50 813 ILE A CA 1
ATOM 6409 C C . ILE A 1 813 ? -23.967 5.860 -14.454 1.00 89.50 813 ILE A C 1
ATOM 6411 O O . ILE A 1 813 ? -24.134 4.706 -14.835 1.00 89.50 813 ILE A O 1
ATOM 6415 N N . LEU A 1 814 ? -23.607 6.156 -13.200 1.00 90.88 814 LEU A N 1
ATOM 6416 C CA . LEU A 1 814 ? -23.256 5.170 -12.175 1.00 90.88 814 LEU A CA 1
ATOM 6417 C C . LEU A 1 814 ? -24.468 4.476 -11.543 1.00 90.88 814 LEU A C 1
ATOM 6419 O O . LEU A 1 814 ? -24.487 3.256 -11.415 1.00 90.88 814 LEU A O 1
ATOM 6423 N N . LEU A 1 815 ? -25.469 5.232 -11.092 1.00 89.44 815 LEU A N 1
ATOM 6424 C CA . LEU A 1 815 ? -26.512 4.682 -10.224 1.00 89.44 815 LEU A CA 1
ATOM 6425 C C . LEU A 1 815 ? -27.433 3.662 -10.925 1.00 89.44 815 LEU A C 1
ATOM 6427 O O . LEU A 1 815 ? -27.660 2.595 -10.353 1.00 89.44 815 LEU A O 1
ATOM 6431 N N . PRO A 1 816 ? -27.955 3.923 -12.144 1.00 90.12 816 PRO A N 1
ATOM 6432 C CA . PRO A 1 816 ? -28.935 3.028 -12.760 1.00 90.12 816 PRO A CA 1
ATOM 6433 C C . PRO A 1 816 ? -28.425 1.596 -13.000 1.00 90.12 816 PRO A C 1
ATOM 6435 O O . PRO A 1 816 ? -29.137 0.658 -12.631 1.00 90.12 816 PRO A O 1
ATOM 6438 N N . PRO A 1 817 ? -27.207 1.373 -13.540 1.00 90.12 817 PRO A N 1
ATOM 6439 C CA . PRO A 1 817 ? -26.712 0.012 -13.726 1.00 90.12 817 PRO A CA 1
ATOM 6440 C C . PRO A 1 817 ? -26.390 -0.700 -12.399 1.00 90.12 817 PRO A C 1
ATOM 6442 O O . PRO A 1 817 ? -26.629 -1.902 -12.279 1.00 90.12 817 PRO A O 1
ATOM 6445 N N . LEU A 1 818 ? -25.937 0.028 -11.367 1.00 90.94 818 LEU A N 1
ATOM 6446 C CA . LEU A 1 818 ? -25.728 -0.536 -10.023 1.00 90.94 818 LEU A CA 1
ATOM 6447 C C . LEU A 1 818 ? -27.043 -1.025 -9.408 1.00 90.94 818 LEU A C 1
ATOM 6449 O O . LEU A 1 818 ? -27.108 -2.140 -8.892 1.00 90.94 818 LEU A O 1
ATOM 6453 N N . LEU A 1 819 ? -28.108 -0.225 -9.510 1.00 87.56 819 LEU A N 1
ATOM 6454 C CA . LEU A 1 819 ? -29.440 -0.614 -9.041 1.00 87.56 819 LEU A CA 1
ATOM 6455 C C . LEU A 1 819 ? -29.979 -1.828 -9.807 1.00 87.56 819 LEU A C 1
ATOM 6457 O O . LEU A 1 819 ? -30.541 -2.737 -9.199 1.00 87.56 819 LEU A O 1
ATOM 6461 N N . GLN A 1 820 ? -29.746 -1.896 -11.121 1.00 86.62 820 GLN A N 1
ATOM 6462 C CA . GLN A 1 820 ? -30.140 -3.050 -11.929 1.00 86.62 820 GLN A CA 1
ATOM 6463 C C . GLN A 1 820 ? -29.471 -4.350 -11.460 1.00 86.62 820 GLN A C 1
ATOM 6465 O O . GLN A 1 820 ? -30.122 -5.396 -11.439 1.00 86.62 820 GLN A O 1
ATOM 6470 N N . ILE A 1 821 ? -28.191 -4.299 -11.085 1.00 87.19 821 ILE A N 1
ATOM 6471 C CA . ILE A 1 821 ? -27.452 -5.461 -10.572 1.00 87.19 821 ILE A CA 1
ATOM 6472 C C . ILE A 1 821 ? -28.006 -5.907 -9.218 1.00 87.19 821 ILE A C 1
ATOM 6474 O O . ILE A 1 821 ? -28.166 -7.103 -8.985 1.00 87.19 821 ILE A O 1
ATOM 6478 N N . LEU A 1 822 ? -28.333 -4.959 -8.339 1.00 83.81 822 LEU A N 1
ATOM 6479 C CA . LEU A 1 822 ? -28.880 -5.264 -7.016 1.00 83.81 822 LEU A CA 1
ATOM 6480 C C . LEU A 1 822 ? -30.248 -5.951 -7.066 1.00 83.81 822 LEU A C 1
ATOM 6482 O O . LEU A 1 822 ? -30.538 -6.746 -6.167 1.00 83.81 822 LEU A O 1
ATOM 6486 N N . ASP A 1 823 ? -31.048 -5.651 -8.088 1.00 81.00 823 ASP A N 1
ATOM 6487 C CA . ASP A 1 823 ? -32.393 -6.197 -8.286 1.00 81.00 823 ASP A CA 1
ATOM 6488 C C . ASP A 1 823 ? -32.393 -7.524 -9.068 1.00 81.00 823 ASP A C 1
ATOM 6490 O O . ASP A 1 823 ? -33.083 -8.473 -8.697 1.00 81.00 823 ASP A O 1
ATOM 6494 N N . LYS A 1 824 ? -31.600 -7.620 -10.146 1.00 77.56 824 LYS A N 1
ATOM 6495 C CA . LYS A 1 824 ? -31.689 -8.736 -11.108 1.00 77.56 824 LYS A CA 1
ATOM 6496 C C . LYS A 1 824 ? -30.634 -9.825 -10.940 1.00 77.56 824 LYS A C 1
ATOM 6498 O O . LYS A 1 824 ? -30.877 -10.950 -11.373 1.00 77.56 824 LYS A O 1
ATOM 6503 N N . ASP A 1 825 ? -29.457 -9.510 -10.400 1.00 79.75 825 ASP A N 1
ATOM 6504 C CA . ASP A 1 825 ? -28.362 -10.482 -10.320 1.00 79.75 825 ASP A CA 1
ATOM 6505 C C . ASP A 1 825 ? -28.533 -11.368 -9.077 1.00 79.75 825 ASP A C 1
ATOM 6507 O O . ASP A 1 825 ? -28.820 -10.885 -7.984 1.00 79.75 825 ASP A O 1
ATOM 6511 N N . THR A 1 826 ? -28.366 -12.682 -9.222 1.00 76.75 826 THR A N 1
ATOM 6512 C CA . THR A 1 826 ? -28.481 -13.631 -8.102 1.00 76.75 826 THR A CA 1
ATOM 6513 C C . THR A 1 826 ? -27.183 -13.760 -7.308 1.00 76.75 826 THR A C 1
ATOM 6515 O O . THR A 1 826 ? -27.182 -14.328 -6.216 1.00 76.75 826 THR A O 1
ATOM 6518 N N . ASN A 1 827 ? -26.062 -13.262 -7.838 1.00 84.44 827 ASN A N 1
ATOM 6519 C CA . ASN A 1 827 ? -24.748 -13.457 -7.238 1.00 84.44 827 ASN A CA 1
ATOM 6520 C C . ASN A 1 827 ? -24.496 -12.510 -6.059 1.00 84.44 827 ASN A C 1
ATOM 6522 O O . ASN A 1 827 ? -24.380 -11.294 -6.225 1.00 84.44 827 ASN A O 1
ATOM 6526 N N . THR A 1 828 ? -24.297 -13.080 -4.868 1.00 85.81 828 THR A N 1
ATOM 6527 C CA . THR A 1 828 ? -24.025 -12.330 -3.632 1.00 85.81 828 THR A CA 1
ATOM 6528 C C . THR A 1 828 ? -22.805 -11.415 -3.758 1.00 85.81 828 THR A C 1
ATOM 6530 O O . THR A 1 828 ? -22.887 -10.246 -3.395 1.00 85.81 828 THR A O 1
ATOM 6533 N N . ASN A 1 829 ? -21.697 -11.902 -4.328 1.00 86.50 829 ASN A N 1
ATOM 6534 C CA . ASN A 1 829 ? -20.441 -11.143 -4.423 1.00 86.50 829 ASN A CA 1
ATOM 6535 C C . ASN A 1 829 ? -20.569 -9.878 -5.279 1.00 86.50 829 ASN A C 1
ATOM 6537 O O . ASN A 1 829 ? -20.031 -8.830 -4.927 1.00 86.50 829 ASN A O 1
ATOM 6541 N N . LEU A 1 830 ? -21.313 -9.952 -6.383 1.00 88.25 830 LEU A N 1
ATOM 6542 C CA . LEU A 1 830 ? -21.490 -8.803 -7.260 1.00 88.25 830 LEU A CA 1
ATOM 6543 C C . LEU A 1 830 ? -22.459 -7.780 -6.661 1.00 88.25 830 LEU A C 1
ATOM 6545 O O . LEU A 1 830 ? -22.193 -6.584 -6.715 1.00 88.25 830 LEU A O 1
ATOM 6549 N N . ARG A 1 831 ? -23.535 -8.234 -6.007 1.00 89.19 831 ARG A N 1
ATOM 6550 C CA . ARG A 1 831 ? -24.431 -7.339 -5.257 1.00 89.19 831 ARG A CA 1
ATOM 6551 C C . ARG A 1 831 ? -23.692 -6.636 -4.118 1.00 89.19 831 ARG A C 1
ATOM 6553 O O . ARG A 1 831 ? -23.888 -5.445 -3.904 1.00 89.19 831 ARG A O 1
ATOM 6560 N N . MET A 1 832 ? -22.791 -7.342 -3.432 1.00 87.19 832 MET A N 1
ATOM 6561 C CA . MET A 1 832 ? -21.903 -6.754 -2.423 1.00 87.19 832 MET A CA 1
ATOM 6562 C C . MET A 1 832 ? -20.972 -5.694 -3.015 1.00 87.19 832 MET A C 1
ATOM 6564 O O . MET A 1 832 ? -20.857 -4.604 -2.457 1.00 87.19 832 MET A O 1
ATOM 6568 N N . SER A 1 833 ? -20.353 -5.988 -4.161 1.00 90.50 833 SER A N 1
ATOM 6569 C CA . SER A 1 833 ? -19.535 -5.024 -4.904 1.00 90.50 833 SER A CA 1
ATOM 6570 C C . SER A 1 833 ? -20.351 -3.781 -5.284 1.00 90.50 833 SER A C 1
ATOM 6572 O O . SER A 1 833 ? -19.921 -2.665 -5.000 1.00 90.50 833 SER A O 1
ATOM 6574 N N . ALA A 1 834 ? -21.568 -3.949 -5.807 1.00 91.75 834 ALA A N 1
ATOM 6575 C CA . ALA A 1 834 ? -22.441 -2.834 -6.169 1.00 91.75 834 ALA A CA 1
ATOM 6576 C C . ALA A 1 834 ? -22.838 -1.978 -4.951 1.00 91.75 834 ALA A C 1
ATOM 6578 O O . ALA A 1 834 ? -22.777 -0.750 -5.020 1.00 91.75 834 ALA A O 1
ATOM 6579 N N . LEU A 1 835 ? -23.169 -2.599 -3.809 1.00 89.81 835 LEU A N 1
ATOM 6580 C CA . LEU A 1 835 ? -23.428 -1.876 -2.554 1.00 89.81 835 LEU A CA 1
ATOM 6581 C C . LEU A 1 835 ? -22.196 -1.103 -2.071 1.00 89.81 835 LEU A C 1
ATOM 6583 O O . LEU A 1 835 ? -22.329 0.031 -1.614 1.00 89.81 835 LEU A O 1
ATOM 6587 N N . SER A 1 836 ? -21.003 -1.689 -2.199 1.00 90.06 836 SER A N 1
ATOM 6588 C CA . SER A 1 836 ? -19.743 -1.026 -1.852 1.00 90.06 836 SER A CA 1
ATOM 6589 C C . SER A 1 836 ? -19.471 0.185 -2.750 1.00 90.06 836 SER A C 1
ATOM 6591 O O . SER A 1 836 ? -19.097 1.239 -2.240 1.00 90.06 836 SER A O 1
ATOM 6593 N N . ILE A 1 837 ? -19.744 0.083 -4.055 1.00 91.31 837 ILE A N 1
ATOM 6594 C CA . ILE A 1 837 ? -19.614 1.195 -5.010 1.00 91.31 837 ILE A CA 1
ATOM 6595 C C . ILE A 1 837 ? -20.551 2.353 -4.640 1.00 91.31 837 ILE A C 1
ATOM 6597 O O . ILE A 1 837 ? -20.109 3.503 -4.588 1.00 91.31 837 ILE A O 1
ATOM 6601 N N . ILE A 1 838 ? -21.819 2.069 -4.316 1.00 90.38 838 ILE A N 1
ATOM 6602 C CA . ILE A 1 838 ? -22.777 3.100 -3.873 1.00 90.38 838 ILE A CA 1
ATOM 6603 C C . ILE A 1 838 ? -22.337 3.711 -2.532 1.00 90.38 838 ILE A C 1
ATOM 6605 O O . ILE A 1 838 ? -22.397 4.930 -2.360 1.00 90.38 838 ILE A O 1
ATOM 6609 N N . GLY A 1 839 ? -21.848 2.892 -1.597 1.00 86.56 839 GLY A N 1
ATOM 6610 C CA . GLY A 1 839 ? -21.313 3.363 -0.314 1.00 86.56 839 GLY A CA 1
ATOM 6611 C C . GLY A 1 839 ? -20.130 4.302 -0.491 1.00 86.56 839 GLY A C 1
ATOM 6612 O O . GLY A 1 839 ? -20.126 5.402 0.060 1.00 86.56 839 GLY A O 1
ATOM 6613 N N . CYS A 1 840 ? -19.187 3.926 -1.350 1.00 87.19 840 CYS A N 1
ATOM 6614 C CA . CYS A 1 840 ? -18.039 4.753 -1.695 1.00 87.19 840 CYS A CA 1
ATOM 6615 C C . CYS A 1 840 ? -18.462 6.072 -2.358 1.00 87.19 840 CYS A C 1
ATOM 6617 O O . CYS A 1 840 ? -17.907 7.125 -2.037 1.00 87.19 840 CYS A O 1
ATOM 6619 N N . ALA A 1 841 ? -19.461 6.049 -3.248 1.00 88.56 841 ALA A N 1
ATOM 6620 C CA . ALA A 1 841 ? -20.016 7.263 -3.847 1.00 88.56 841 ALA A CA 1
ATOM 6621 C C . ALA A 1 841 ? -20.600 8.203 -2.782 1.00 88.56 841 ALA A C 1
ATOM 6623 O O . ALA A 1 841 ? -20.342 9.407 -2.811 1.00 88.56 841 ALA A O 1
ATOM 6624 N N . CYS A 1 842 ? -21.316 7.646 -1.803 1.00 84.94 842 CYS A N 1
ATOM 6625 C CA . CYS A 1 842 ? -21.895 8.405 -0.700 1.00 84.94 842 CYS A CA 1
ATOM 6626 C C . CYS A 1 842 ? -20.848 9.026 0.227 1.00 84.94 842 CYS A C 1
ATOM 6628 O O . CYS A 1 842 ? -21.009 10.165 0.666 1.00 84.94 842 CYS A O 1
ATOM 6630 N N . GLU A 1 843 ? -19.782 8.290 0.529 1.00 82.88 843 GLU A N 1
ATOM 6631 C CA . GLU A 1 843 ? -18.680 8.786 1.358 1.00 82.88 843 GLU A CA 1
ATOM 6632 C C . GLU A 1 843 ? -17.848 9.849 0.636 1.00 82.88 843 GLU A C 1
ATOM 6634 O O . GLU A 1 843 ? -17.335 10.766 1.274 1.00 82.88 843 GLU A O 1
ATOM 6639 N N . THR A 1 844 ? -17.738 9.746 -0.691 1.00 84.50 844 THR A N 1
ATOM 6640 C CA . THR A 1 844 ? -16.944 10.673 -1.506 1.00 84.50 844 THR A CA 1
ATOM 6641 C C . THR A 1 844 ? -17.676 11.989 -1.766 1.00 84.50 844 THR A C 1
ATOM 6643 O O . THR A 1 844 ? -17.087 13.061 -1.635 1.00 84.50 844 THR A O 1
ATOM 6646 N N . SER A 1 845 ? -18.956 11.931 -2.143 1.00 84.81 845 SER A N 1
ATOM 6647 C CA . SER A 1 845 ? -19.777 13.118 -2.391 1.00 84.81 845 SER A CA 1
ATOM 6648 C C . SER A 1 845 ? -21.231 12.843 -2.021 1.00 84.81 845 SER A C 1
ATOM 6650 O O . SER A 1 845 ? -22.041 12.387 -2.827 1.00 84.81 845 SER A O 1
ATOM 6652 N N . SER A 1 846 ? -21.588 13.167 -0.781 1.00 78.19 846 SER A N 1
ATOM 6653 C CA . SER A 1 846 ? -22.967 13.047 -0.307 1.00 78.19 846 SER A CA 1
ATOM 6654 C C . SER A 1 846 ? -23.926 14.015 -1.003 1.00 78.19 846 SER A C 1
ATOM 6656 O O . SER A 1 846 ? -25.094 13.688 -1.205 1.00 78.19 846 SER A O 1
ATOM 6658 N N . THR A 1 847 ? -23.432 15.180 -1.433 1.00 78.38 847 THR A N 1
ATOM 6659 C CA . THR A 1 847 ? -24.201 16.188 -2.177 1.00 78.38 847 THR A CA 1
ATOM 6660 C C . THR A 1 847 ? -24.653 15.683 -3.547 1.00 78.38 847 THR A C 1
ATOM 6662 O O . THR A 1 847 ? -25.751 16.022 -3.986 1.00 78.38 847 THR A O 1
ATOM 6665 N N . ALA A 1 848 ? -23.864 14.825 -4.202 1.00 79.44 848 ALA A N 1
ATOM 6666 C CA . ALA A 1 848 ? -24.221 14.215 -5.484 1.00 79.44 848 ALA A CA 1
ATOM 6667 C C . ALA A 1 848 ? -25.443 13.282 -5.391 1.00 79.44 848 ALA A C 1
ATOM 6669 O O . ALA A 1 848 ? -26.168 13.114 -6.372 1.00 79.44 848 ALA A O 1
ATOM 6670 N N . LEU A 1 849 ? -25.676 12.684 -4.218 1.00 80.81 849 LEU A N 1
ATOM 6671 C CA . LEU A 1 849 ? -26.729 11.693 -3.986 1.00 80.81 849 LEU A CA 1
ATOM 6672 C C . LEU A 1 849 ? -28.018 12.270 -3.393 1.00 80.81 849 LEU A C 1
ATOM 6674 O O . LEU A 1 849 ? -28.983 11.525 -3.243 1.00 80.81 849 LEU A O 1
ATOM 6678 N N . VAL A 1 850 ? -28.073 13.571 -3.087 1.00 80.25 850 VAL A N 1
ATOM 6679 C CA . VAL A 1 850 ? -29.234 14.210 -2.431 1.00 80.25 850 VAL A CA 1
ATOM 6680 C C . VAL A 1 850 ? -30.537 13.912 -3.177 1.00 80.25 850 VAL A C 1
ATOM 6682 O O . VAL A 1 850 ? -31.512 13.481 -2.568 1.00 80.25 850 VAL A O 1
ATOM 6685 N N . ASN A 1 851 ? -30.525 14.038 -4.507 1.00 81.50 851 ASN A N 1
ATOM 6686 C CA . ASN A 1 851 ? -31.709 13.823 -5.344 1.00 81.50 851 ASN A CA 1
ATOM 6687 C C . ASN A 1 851 ? -32.174 12.359 -5.392 1.00 81.50 851 ASN A C 1
ATOM 6689 O O . ASN A 1 851 ? -33.334 12.102 -5.688 1.00 81.50 851 ASN A O 1
ATOM 6693 N N . TRP A 1 852 ? -31.284 11.409 -5.098 1.00 82.50 852 TRP A N 1
ATOM 6694 C CA . TRP A 1 852 ? -31.556 9.968 -5.126 1.00 82.50 852 TRP A CA 1
ATOM 6695 C C . TRP A 1 852 ? -31.727 9.376 -3.726 1.00 82.50 852 TRP A C 1
ATOM 6697 O O . TRP A 1 852 ? -31.931 8.174 -3.578 1.00 82.50 852 TRP A O 1
ATOM 6707 N N . PHE A 1 853 ? -31.624 10.195 -2.679 1.00 82.44 853 PHE A N 1
ATOM 6708 C CA . PHE A 1 853 ? -31.554 9.712 -1.307 1.00 82.44 853 PHE A CA 1
ATOM 6709 C C . PHE A 1 853 ? -32.813 8.959 -0.874 1.00 82.44 853 PHE A C 1
ATOM 6711 O O . PHE A 1 853 ? -32.711 7.891 -0.275 1.00 82.44 853 PHE A O 1
ATOM 6718 N N . GLN A 1 854 ? -33.996 9.505 -1.175 1.00 82.31 854 GLN A N 1
ATOM 6719 C CA . GLN A 1 854 ? -35.263 8.876 -0.790 1.00 82.31 854 GLN A CA 1
ATOM 6720 C C . GLN A 1 854 ? -35.401 7.501 -1.439 1.00 82.31 854 GLN A C 1
ATOM 6722 O O . GLN A 1 854 ? -35.667 6.526 -0.738 1.00 82.31 854 GLN A O 1
ATOM 6727 N N . ASP A 1 855 ? -35.128 7.424 -2.741 1.00 83.81 855 ASP A N 1
ATOM 6728 C CA . ASP A 1 855 ? -35.187 6.177 -3.495 1.00 83.81 855 ASP A CA 1
ATOM 6729 C C . ASP A 1 855 ? -34.155 5.172 -2.976 1.00 83.81 855 ASP A C 1
ATOM 6731 O O . ASP A 1 855 ? -34.501 4.025 -2.711 1.00 83.81 855 ASP A O 1
ATOM 6735 N N . LEU A 1 856 ? -32.908 5.598 -2.748 1.00 86.25 856 LEU A N 1
ATOM 6736 C CA . LEU A 1 856 ? -31.844 4.731 -2.237 1.00 86.25 856 LEU A CA 1
ATOM 6737 C C . LEU A 1 856 ? -32.173 4.158 -0.860 1.00 86.25 856 LEU A C 1
ATOM 6739 O O . LEU A 1 856 ? -32.026 2.956 -0.651 1.00 86.25 856 LEU A O 1
ATOM 6743 N N . VAL A 1 857 ? -32.633 4.985 0.079 1.00 86.12 857 VAL A N 1
ATOM 6744 C CA . VAL A 1 857 ? -33.002 4.508 1.418 1.00 86.12 857 VAL A CA 1
ATOM 6745 C C . VAL A 1 857 ? -34.178 3.543 1.337 1.00 86.12 857 VAL A C 1
ATOM 6747 O O . VAL A 1 857 ? -34.136 2.493 1.977 1.00 86.12 857 VAL A O 1
ATOM 6750 N N . ASP A 1 858 ? -35.206 3.850 0.543 1.00 85.06 858 ASP A N 1
ATOM 6751 C CA . ASP A 1 858 ? -36.362 2.963 0.421 1.00 85.06 858 ASP A CA 1
ATOM 6752 C C . ASP A 1 858 ? -35.975 1.615 -0.207 1.00 85.06 858 ASP A C 1
ATOM 6754 O O . ASP A 1 858 ? -36.351 0.556 0.304 1.00 85.06 858 ASP A O 1
ATOM 6758 N N . TRP A 1 859 ? -35.120 1.642 -1.233 1.00 84.62 859 TRP A N 1
ATOM 6759 C CA . TRP A 1 859 ? -34.523 0.452 -1.840 1.00 84.62 859 TRP A CA 1
ATOM 6760 C C . TRP A 1 859 ? -33.722 -0.379 -0.840 1.00 84.62 859 TRP A C 1
ATOM 6762 O O . TRP A 1 859 ? -33.930 -1.589 -0.746 1.00 84.62 859 TRP A O 1
ATOM 6772 N N . ILE A 1 860 ? -32.839 0.244 -0.058 1.00 88.12 860 ILE A N 1
ATOM 6773 C CA . ILE A 1 860 ? -32.017 -0.480 0.919 1.00 88.12 860 ILE A CA 1
ATOM 6774 C C . ILE A 1 860 ? -32.891 -1.111 2.005 1.00 88.12 860 ILE A C 1
ATOM 6776 O O . ILE A 1 860 ? -32.648 -2.251 2.399 1.00 88.12 860 ILE A O 1
ATOM 6780 N N . LEU A 1 861 ? -33.935 -0.415 2.462 1.00 87.88 861 LEU A N 1
ATOM 6781 C CA . LEU A 1 861 ? -34.885 -0.963 3.433 1.00 87.88 861 LEU A CA 1
ATOM 6782 C C . LEU A 1 861 ? -35.682 -2.142 2.857 1.00 87.88 861 LEU A C 1
ATOM 6784 O O . LEU A 1 861 ? -35.947 -3.101 3.582 1.00 87.88 861 LEU A O 1
ATOM 6788 N N . ASN A 1 862 ? -36.029 -2.104 1.567 1.00 86.44 862 ASN A N 1
ATOM 6789 C CA . ASN A 1 862 ? -36.660 -3.234 0.880 1.00 86.44 862 ASN A CA 1
ATOM 6790 C C . ASN A 1 862 ? -35.708 -4.437 0.789 1.00 86.44 862 ASN A C 1
ATOM 6792 O O . ASN A 1 862 ? -36.109 -5.553 1.120 1.00 86.44 862 ASN A O 1
ATOM 6796 N N . ILE A 1 863 ? -34.440 -4.216 0.417 1.00 85.81 863 ILE A N 1
ATOM 6797 C CA . ILE A 1 863 ? -33.422 -5.279 0.376 1.00 85.81 863 ILE A CA 1
ATOM 6798 C C . ILE A 1 863 ? -33.237 -5.883 1.772 1.00 85.81 863 ILE A C 1
ATOM 6800 O O . ILE A 1 863 ? -33.288 -7.100 1.922 1.00 85.81 863 ILE A O 1
ATOM 6804 N N . LEU A 1 864 ? -33.109 -5.054 2.811 1.00 86.31 864 LEU A N 1
ATOM 6805 C CA . LEU A 1 864 ? -32.917 -5.506 4.192 1.00 86.31 864 LEU A CA 1
ATOM 6806 C C . LEU A 1 864 ? -34.088 -6.364 4.707 1.00 86.31 864 LEU A C 1
ATOM 6808 O O . LEU A 1 864 ? -33.875 -7.262 5.518 1.00 86.31 864 LEU A O 1
ATOM 6812 N N . ALA A 1 865 ? -35.310 -6.110 4.225 1.00 84.06 865 ALA A N 1
ATOM 6813 C CA . ALA A 1 865 ? -36.499 -6.878 4.588 1.00 84.06 865 ALA A CA 1
ATOM 6814 C C . ALA A 1 865 ? -36.593 -8.243 3.878 1.00 84.06 865 ALA A C 1
ATOM 6816 O O . ALA A 1 865 ? -37.151 -9.186 4.440 1.00 84.06 865 ALA A O 1
ATOM 6817 N N . ILE A 1 866 ? -36.079 -8.350 2.649 1.00 85.25 866 ILE A N 1
ATOM 6818 C CA . ILE A 1 866 ? -36.220 -9.546 1.797 1.00 85.25 866 ILE A CA 1
ATOM 6819 C C . ILE A 1 866 ? -35.000 -10.474 1.914 1.00 85.25 866 ILE A C 1
ATOM 6821 O O . ILE A 1 866 ? -35.124 -11.697 1.803 1.00 85.25 866 ILE A O 1
ATOM 6825 N N . GLU A 1 867 ? -33.815 -9.907 2.129 1.00 85.81 867 GLU A N 1
ATOM 6826 C CA . GLU A 1 867 ? -32.547 -10.593 1.913 1.00 85.81 867 GLU A CA 1
ATOM 6827 C C . GLU A 1 867 ? -32.155 -11.566 3.036 1.00 85.81 867 GLU A C 1
ATOM 6829 O O . GLU A 1 867 ? -32.152 -11.247 4.229 1.00 85.81 867 GLU A O 1
ATOM 6834 N N . LYS A 1 868 ? -31.733 -12.773 2.644 1.00 83.81 868 LYS A N 1
ATOM 6835 C CA . LYS A 1 868 ? -31.337 -13.838 3.581 1.00 83.81 868 LYS A CA 1
ATOM 6836 C C . LYS A 1 868 ? -29.826 -13.922 3.780 1.00 83.81 868 LYS A C 1
ATOM 6838 O O . LYS A 1 868 ? -29.408 -14.410 4.835 1.00 83.81 868 LYS A O 1
ATOM 6843 N N . ALA A 1 869 ? -29.021 -13.427 2.841 1.00 85.94 869 ALA A N 1
ATOM 6844 C CA . ALA A 1 869 ? -27.566 -13.421 2.972 1.00 85.94 869 ALA A CA 1
ATOM 6845 C C . ALA A 1 869 ? -27.099 -12.406 4.042 1.00 85.94 869 ALA A C 1
ATOM 6847 O O . ALA A 1 869 ? -27.409 -11.214 3.925 1.00 85.94 869 ALA A O 1
ATOM 6848 N N . PRO A 1 870 ? -26.363 -12.833 5.088 1.00 85.00 870 PRO A N 1
ATOM 6849 C CA . PRO A 1 870 ? -25.884 -11.926 6.132 1.00 85.00 870 PRO A CA 1
ATOM 6850 C C . PRO A 1 870 ? -24.876 -10.895 5.604 1.00 85.00 870 PRO A C 1
ATOM 6852 O O . PRO A 1 870 ? -24.822 -9.780 6.110 1.00 85.00 870 PRO A O 1
ATOM 6855 N N . GLU A 1 871 ? -24.094 -11.217 4.573 1.00 85.25 871 GLU A N 1
ATOM 6856 C CA . GLU A 1 871 ? -23.151 -10.294 3.927 1.00 85.25 871 GLU A CA 1
ATOM 6857 C C . GLU A 1 871 ? -23.878 -9.064 3.373 1.00 85.25 871 GLU A C 1
ATOM 6859 O O . GLU A 1 871 ? -23.513 -7.933 3.692 1.00 85.25 871 GLU A O 1
ATOM 6864 N N . ILE A 1 872 ? -24.951 -9.289 2.606 1.00 86.94 872 ILE A N 1
ATOM 6865 C CA . ILE A 1 872 ? -25.727 -8.218 1.967 1.00 86.94 872 ILE A CA 1
ATOM 6866 C C . ILE A 1 872 ? -26.450 -7.388 3.025 1.00 86.94 872 ILE A C 1
ATOM 6868 O O . ILE A 1 872 ? -26.416 -6.161 2.956 1.00 86.94 872 ILE A O 1
ATOM 6872 N N . ARG A 1 873 ? -27.033 -8.023 4.054 1.00 88.12 873 ARG A N 1
ATOM 6873 C CA . ARG A 1 873 ? -27.661 -7.282 5.159 1.00 88.12 873 ARG A CA 1
ATOM 6874 C C . ARG A 1 873 ? -26.660 -6.388 5.894 1.00 88.12 873 ARG A C 1
ATOM 6876 O O . ARG A 1 873 ? -26.974 -5.222 6.132 1.00 88.12 873 ARG A O 1
ATOM 6883 N N . ARG A 1 874 ? -25.441 -6.872 6.173 1.00 85.69 874 ARG A N 1
ATOM 6884 C CA . ARG A 1 874 ? -24.356 -6.044 6.739 1.00 85.69 874 ARG A CA 1
ATOM 6885 C C . ARG A 1 874 ? -24.031 -4.848 5.850 1.00 85.69 874 ARG A C 1
ATOM 6887 O O . ARG A 1 874 ? -23.993 -3.725 6.349 1.00 85.69 874 ARG A O 1
ATOM 6894 N N . ALA A 1 875 ? -23.838 -5.072 4.549 1.00 85.31 875 ALA A N 1
ATOM 6895 C CA . ALA A 1 875 ? -23.528 -4.003 3.599 1.00 85.31 875 ALA A CA 1
ATOM 6896 C C . ALA A 1 875 ? -24.663 -2.974 3.477 1.00 85.31 875 ALA A C 1
ATOM 6898 O O . ALA A 1 875 ? -24.394 -1.778 3.440 1.00 85.31 875 ALA A O 1
ATOM 6899 N N . CYS A 1 876 ? -25.925 -3.407 3.493 1.00 89.50 876 CYS A N 1
ATOM 6900 C CA . CYS A 1 876 ? -27.088 -2.520 3.501 1.00 89.50 876 CYS A CA 1
ATOM 6901 C C . CYS A 1 876 ? -27.134 -1.631 4.750 1.00 89.50 876 CYS A C 1
ATOM 6903 O O . CYS A 1 876 ? -27.349 -0.425 4.637 1.00 89.50 876 CYS A O 1
ATOM 6905 N N . VAL A 1 877 ? -26.904 -2.199 5.939 1.00 87.25 877 VAL A N 1
ATOM 6906 C CA . VAL A 1 877 ? -26.867 -1.415 7.184 1.00 87.25 877 VAL A CA 1
ATOM 6907 C C . VAL A 1 877 ? -25.686 -0.441 7.176 1.00 87.25 877 VAL A C 1
ATOM 6909 O O . VAL A 1 877 ? -25.860 0.721 7.539 1.00 87.25 877 VAL A O 1
ATOM 6912 N N . ALA A 1 878 ? -24.511 -0.870 6.709 1.00 84.50 878 ALA A N 1
ATOM 6913 C CA . ALA A 1 878 ? -23.351 0.009 6.552 1.00 84.50 878 ALA A CA 1
ATOM 6914 C C . ALA A 1 878 ? -23.633 1.163 5.574 1.00 84.50 878 ALA A C 1
ATOM 6916 O O . ALA A 1 878 ? -23.340 2.316 5.882 1.00 84.50 878 ALA A O 1
ATOM 6917 N N . LEU A 1 879 ? -24.283 0.879 4.443 1.00 87.69 879 LEU A N 1
ATOM 6918 C CA . LEU A 1 879 ? -24.670 1.886 3.460 1.00 87.69 879 LEU A CA 1
ATOM 6919 C C . LEU A 1 879 ? -25.682 2.893 4.025 1.00 87.69 879 LEU A C 1
ATOM 6921 O O . LEU A 1 879 ? -25.532 4.091 3.795 1.00 87.69 879 LEU A O 1
ATOM 6925 N N . LEU A 1 880 ? -26.673 2.439 4.803 1.00 86.38 880 LEU A N 1
ATOM 6926 C CA . LEU A 1 880 ? -27.607 3.332 5.505 1.00 86.38 880 LEU A CA 1
ATOM 6927 C C . LEU A 1 880 ? -26.870 4.278 6.457 1.00 86.38 880 LEU A C 1
ATOM 6929 O O . LEU A 1 880 ? -27.176 5.469 6.494 1.00 86.38 880 LEU A O 1
ATOM 6933 N N . ILE A 1 881 ? -25.876 3.772 7.192 1.00 81.12 881 ILE A N 1
ATOM 6934 C CA . ILE A 1 881 ? -25.034 4.600 8.065 1.00 81.12 881 ILE A CA 1
ATOM 6935 C C . ILE A 1 881 ? -24.288 5.655 7.242 1.00 81.12 881 ILE A C 1
ATOM 6937 O O . ILE A 1 881 ? -24.344 6.838 7.588 1.00 81.12 881 ILE A O 1
ATOM 6941 N N . SER A 1 882 ? -23.620 5.262 6.152 1.00 82.06 882 SER A N 1
ATOM 6942 C CA . SER A 1 882 ? -22.878 6.200 5.298 1.00 82.06 882 SER A CA 1
ATOM 6943 C C . SER A 1 882 ? -23.800 7.254 4.669 1.00 82.06 882 SER A C 1
ATOM 6945 O O . SER A 1 882 ? -23.442 8.431 4.660 1.00 82.06 882 SER A O 1
ATOM 6947 N N . LEU A 1 883 ? -25.017 6.878 4.259 1.00 81.69 883 LEU A N 1
ATOM 6948 C CA . LEU A 1 883 ? -26.053 7.788 3.748 1.00 81.69 883 LEU A CA 1
ATOM 6949 C C . LEU A 1 883 ? -26.516 8.810 4.794 1.00 81.69 883 LEU A C 1
ATOM 6951 O O . LEU A 1 883 ? -26.516 10.014 4.522 1.00 81.69 883 LEU A O 1
ATOM 6955 N N . PHE A 1 884 ? -26.865 8.363 6.004 1.00 78.81 884 PHE A N 1
ATOM 6956 C CA . PHE A 1 884 ? -27.303 9.268 7.072 1.00 78.81 884 PHE A CA 1
ATOM 6957 C C . PHE A 1 884 ? -26.181 10.191 7.558 1.00 78.81 884 PHE A C 1
ATOM 6959 O O . PHE A 1 884 ? -26.430 11.364 7.840 1.00 78.81 884 PHE A O 1
ATOM 6966 N N . ARG A 1 885 ? -24.938 9.698 7.622 1.00 76.75 885 ARG A N 1
ATOM 6967 C CA . ARG A 1 885 ? -23.768 10.515 7.988 1.00 76.75 885 ARG A CA 1
ATOM 6968 C C . ARG A 1 885 ? -23.395 11.511 6.895 1.00 76.75 885 ARG A C 1
ATOM 6970 O O . ARG A 1 885 ? -23.082 12.659 7.208 1.00 76.75 885 ARG A O 1
ATOM 6977 N N . GLY A 1 886 ? -23.436 11.081 5.634 1.00 70.56 886 GLY A N 1
ATOM 6978 C CA . GLY A 1 886 ? -23.020 11.874 4.482 1.00 70.56 886 GLY A CA 1
ATOM 6979 C C . GLY A 1 886 ? -23.861 13.134 4.293 1.00 70.56 886 GLY A C 1
ATOM 6980 O O . GLY A 1 886 ? -23.312 14.196 4.006 1.00 70.56 886 GLY A O 1
ATOM 6981 N N . LEU A 1 887 ? -25.178 13.064 4.496 1.00 66.81 887 LEU A N 1
ATOM 6982 C CA . LEU A 1 887 ? -26.060 14.214 4.266 1.00 66.81 887 LEU A CA 1
ATOM 6983 C C . LEU A 1 887 ? -25.935 15.344 5.295 1.00 66.81 887 LEU A C 1
ATOM 6985 O O . LEU A 1 887 ? -26.451 16.437 5.048 1.00 66.81 887 LEU A O 1
ATOM 6989 N N . GLY A 1 888 ? -25.238 15.128 6.414 1.00 58.38 888 GLY A N 1
ATOM 6990 C CA . GLY A 1 888 ? -25.076 16.125 7.470 1.00 58.38 888 GLY A CA 1
ATOM 6991 C C . GLY A 1 888 ? -26.406 16.630 8.053 1.00 58.38 888 GLY A C 1
ATOM 6992 O O . GLY A 1 888 ? -27.498 16.372 7.554 1.00 58.38 888 GLY A O 1
ATOM 6993 N N . SER A 1 889 ? -26.344 17.417 9.126 1.00 54.09 889 SER A N 1
ATOM 6994 C CA . SER A 1 889 ? -27.563 17.944 9.753 1.00 54.09 889 SER A CA 1
ATOM 6995 C C . SER A 1 889 ? -28.351 18.905 8.857 1.00 54.09 889 SER A C 1
ATOM 6997 O O . SER A 1 889 ? -29.533 19.068 9.096 1.00 54.09 889 SER A O 1
ATOM 6999 N N . ARG A 1 890 ? -27.735 19.531 7.840 1.00 50.91 890 ARG A N 1
ATOM 7000 C CA . ARG A 1 890 ? -28.334 20.619 7.038 1.00 50.91 890 ARG A CA 1
ATOM 7001 C C . ARG A 1 890 ? -29.241 20.170 5.887 1.00 50.91 890 ARG A C 1
ATOM 7003 O O . ARG A 1 890 ? -30.105 20.949 5.508 1.00 50.91 890 ARG A O 1
ATOM 7010 N N . THR A 1 891 ? -29.063 18.961 5.359 1.00 53.69 891 THR A N 1
ATOM 7011 C CA . THR A 1 891 ? -29.819 18.441 4.195 1.00 53.69 891 THR A CA 1
ATOM 7012 C C . THR A 1 891 ? -30.833 17.364 4.593 1.00 53.69 891 THR A C 1
ATOM 7014 O O . THR A 1 891 ? -31.743 17.053 3.835 1.00 53.69 891 THR A O 1
ATOM 7017 N N . LEU A 1 892 ? -30.724 16.831 5.817 1.00 55.00 892 LEU A N 1
ATOM 7018 C CA . LEU A 1 892 ? -31.688 15.883 6.386 1.00 55.00 892 LEU A CA 1
ATOM 7019 C C . LEU A 1 892 ? -33.056 16.522 6.700 1.00 55.00 892 LEU A C 1
ATOM 7021 O O . LEU A 1 892 ? -34.042 15.796 6.769 1.00 55.00 892 LEU A O 1
ATOM 7025 N N . TYR A 1 893 ? -33.129 17.856 6.812 1.00 54.31 893 TYR A N 1
ATOM 7026 C CA . TYR A 1 893 ? -34.367 18.609 7.072 1.00 54.31 893 TYR A CA 1
ATOM 7027 C C . TYR A 1 893 ? -35.414 18.496 5.945 1.00 54.31 893 TYR A C 1
ATOM 7029 O O . TYR A 1 893 ? -36.593 18.758 6.170 1.00 54.31 893 TYR A O 1
ATOM 7037 N N . GLU A 1 894 ? -35.003 18.101 4.735 1.00 54.59 894 GLU A N 1
ATOM 7038 C CA . GLU A 1 894 ? -35.900 17.879 3.587 1.00 54.59 894 GLU A CA 1
ATOM 7039 C C . GLU A 1 894 ? -36.361 16.412 3.468 1.00 54.59 894 GLU A C 1
ATOM 7041 O O . GLU A 1 894 ? -37.149 16.056 2.587 1.00 54.59 894 GLU A O 1
ATOM 7046 N N . VAL A 1 895 ? -35.890 15.527 4.355 1.00 61.47 895 VAL A N 1
ATOM 7047 C CA . VAL A 1 895 ? -36.239 14.104 4.331 1.00 61.47 895 VAL A CA 1
ATOM 7048 C C . VAL A 1 895 ? -37.579 13.880 5.029 1.00 61.47 895 VAL A C 1
ATOM 7050 O O . VAL A 1 895 ? -37.767 14.193 6.201 1.00 61.47 895 VAL A O 1
ATOM 7053 N N . HIS A 1 896 ? -38.521 13.253 4.323 1.00 65.00 896 HIS A N 1
ATOM 7054 C CA . HIS A 1 896 ? -39.832 12.906 4.866 1.00 65.00 896 HIS A CA 1
ATOM 7055 C C . HIS A 1 896 ? -39.722 12.062 6.152 1.00 65.00 896 HIS A C 1
ATOM 7057 O O . HIS A 1 896 ? -39.245 10.926 6.120 1.00 65.00 896 HIS A O 1
ATOM 7063 N N . GLY A 1 897 ? -40.281 12.543 7.271 1.00 66.94 897 GLY A N 1
ATOM 7064 C CA . GLY A 1 897 ? -40.260 11.841 8.568 1.00 66.94 897 GLY A CA 1
ATOM 7065 C C . GLY A 1 897 ? -40.849 10.417 8.558 1.00 66.94 897 GLY A C 1
ATOM 7066 O O . GLY A 1 897 ? -40.545 9.605 9.432 1.00 66.94 897 GLY A O 1
ATOM 7067 N N . ARG A 1 898 ? -41.642 10.063 7.534 1.00 73.31 898 ARG A N 1
ATOM 7068 C CA . ARG A 1 898 ? -42.115 8.685 7.299 1.00 73.31 898 ARG A CA 1
ATOM 7069 C C . ARG A 1 898 ? -40.972 7.717 6.973 1.00 73.31 898 ARG A C 1
ATOM 7071 O O . ARG A 1 898 ? -40.967 6.604 7.494 1.00 73.31 898 ARG A O 1
ATOM 7078 N N . LEU A 1 899 ? -40.010 8.145 6.156 1.00 76.62 899 LEU A N 1
ATOM 7079 C CA . LEU A 1 899 ? -38.858 7.344 5.739 1.00 76.62 899 LEU A CA 1
ATOM 7080 C C . LEU A 1 899 ? -37.920 7.084 6.930 1.00 76.62 899 LEU A C 1
ATOM 7082 O O . LEU A 1 899 ? -37.529 5.946 7.172 1.00 76.62 899 LEU A O 1
ATOM 7086 N N . LEU A 1 900 ? -37.656 8.114 7.743 1.00 77.88 900 LEU A N 1
ATOM 7087 C CA . LEU A 1 900 ? -36.859 7.994 8.972 1.00 77.88 900 LEU A CA 1
ATOM 7088 C C . LEU A 1 900 ? -37.511 7.048 9.988 1.00 77.88 900 LEU A C 1
ATOM 7090 O O . LEU A 1 900 ? -36.842 6.180 10.547 1.00 77.88 900 LEU A O 1
ATOM 7094 N N . LYS A 1 901 ? -38.834 7.146 10.180 1.00 80.19 901 LYS A N 1
ATOM 7095 C CA . LYS A 1 901 ? -39.579 6.230 11.059 1.00 80.19 901 LYS A CA 1
ATOM 7096 C C . LYS A 1 901 ? -39.516 4.782 10.564 1.00 80.19 901 LYS A C 1
ATOM 7098 O O . LYS A 1 901 ? -39.358 3.861 11.371 1.00 80.19 901 LYS A O 1
ATOM 7103 N N . ARG A 1 902 ? -39.624 4.569 9.248 1.00 83.38 902 ARG A N 1
ATOM 7104 C CA . ARG A 1 902 ? -39.489 3.244 8.627 1.00 83.38 902 ARG A CA 1
ATOM 7105 C C . ARG A 1 902 ? -38.081 2.680 8.832 1.00 83.38 902 ARG A C 1
ATOM 7107 O O . ARG A 1 902 ? -37.957 1.533 9.265 1.00 83.38 902 ARG A O 1
ATOM 7114 N N . ALA A 1 903 ? -37.045 3.485 8.596 1.00 84.50 903 ALA A N 1
ATOM 7115 C CA . ALA A 1 903 ? -35.656 3.096 8.822 1.00 84.50 903 ALA A CA 1
ATOM 7116 C C . ALA A 1 903 ? -35.409 2.705 10.286 1.00 84.50 903 ALA A C 1
ATOM 7118 O O . ALA A 1 903 ? -34.899 1.620 10.551 1.00 84.50 903 ALA A O 1
ATOM 7119 N N . TYR A 1 904 ? -35.873 3.527 11.233 1.00 84.69 904 TYR A N 1
ATOM 7120 C CA . TYR A 1 904 ? -35.758 3.263 12.669 1.00 84.69 904 TYR A CA 1
ATOM 7121 C C . TYR A 1 904 ? -36.422 1.943 13.083 1.00 84.69 904 TYR A C 1
ATOM 7123 O O . TYR A 1 904 ? -35.828 1.120 13.775 1.00 84.69 904 TYR A O 1
ATOM 7131 N N . THR A 1 905 ? -37.653 1.710 12.619 1.00 85.25 905 THR A N 1
ATOM 7132 C CA . THR A 1 905 ? -38.408 0.489 12.948 1.00 85.25 905 THR A CA 1
ATOM 7133 C C . THR A 1 905 ? -37.714 -0.756 12.394 1.00 85.25 905 THR A C 1
ATOM 7135 O O . THR A 1 905 ? -37.602 -1.767 13.086 1.00 85.25 905 THR A O 1
ATOM 7138 N N . THR A 1 906 ? -37.209 -0.667 11.163 1.00 86.38 906 THR A N 1
ATOM 7139 C CA . THR A 1 906 ? -36.521 -1.781 10.498 1.00 86.38 906 THR A CA 1
ATOM 7140 C C . THR A 1 906 ? -35.184 -2.086 11.177 1.00 86.38 906 THR A C 1
ATOM 7142 O O . THR A 1 906 ? -34.895 -3.246 11.454 1.00 86.38 906 THR A O 1
ATOM 7145 N N . LEU A 1 907 ? -34.394 -1.065 11.524 1.00 86.44 907 LEU A N 1
ATOM 7146 C CA . LEU A 1 907 ? -33.117 -1.245 12.222 1.00 86.44 907 LEU A CA 1
ATOM 7147 C C . LEU A 1 907 ? -33.298 -1.811 13.640 1.00 86.44 907 LEU A C 1
ATOM 7149 O O . LEU A 1 907 ? -32.532 -2.687 14.030 1.00 86.44 907 LEU A O 1
ATOM 7153 N N . ASN A 1 908 ? -34.335 -1.396 14.378 1.00 87.06 908 ASN A N 1
ATOM 7154 C CA . ASN A 1 908 ? -34.680 -1.988 15.681 1.00 87.06 908 ASN A CA 1
ATOM 7155 C C . ASN A 1 908 ? -35.046 -3.472 15.570 1.00 87.06 908 ASN A C 1
ATOM 7157 O O . ASN A 1 908 ? -34.668 -4.289 16.415 1.00 87.06 908 ASN A O 1
ATOM 7161 N N . TYR A 1 909 ? -35.779 -3.840 14.517 1.00 87.00 909 TYR A N 1
ATOM 7162 C CA . TYR A 1 909 ? -36.081 -5.241 14.243 1.00 87.00 909 TYR A CA 1
ATOM 7163 C C . TYR A 1 909 ? -34.804 -6.037 13.929 1.00 87.00 909 TYR A C 1
ATOM 7165 O O . TYR A 1 909 ? -34.599 -7.114 14.486 1.00 87.00 909 TYR A O 1
ATOM 7173 N N . VAL A 1 910 ? -33.904 -5.486 13.109 1.00 86.75 910 VAL A N 1
ATOM 7174 C CA . VAL A 1 910 ? -32.618 -6.125 12.783 1.00 86.75 910 VAL A CA 1
ATOM 7175 C C . VAL A 1 910 ? -31.726 -6.267 14.021 1.00 86.75 910 VAL A C 1
ATOM 7177 O O . VAL A 1 910 ? -31.179 -7.341 14.247 1.00 86.75 910 VAL A O 1
ATOM 7180 N N . GLU A 1 911 ? -31.623 -5.253 14.884 1.00 85.94 911 GLU A N 1
ATOM 7181 C CA . GLU A 1 911 ? -30.824 -5.347 16.117 1.00 85.94 911 GLU A CA 1
ATOM 7182 C C . GLU A 1 911 ? -31.317 -6.464 17.054 1.00 85.94 911 GLU A C 1
ATOM 7184 O O . GLU A 1 911 ? -30.517 -7.150 17.693 1.00 85.94 911 GLU A O 1
ATOM 7189 N N . SER A 1 912 ? -32.634 -6.657 17.140 1.00 83.50 912 SER A N 1
ATOM 7190 C CA . SER A 1 912 ? -33.237 -7.605 18.082 1.00 83.50 912 SER A CA 1
ATOM 7191 C C . SER A 1 912 ? -33.321 -9.037 17.548 1.00 83.50 912 SER A C 1
ATOM 7193 O O . SER A 1 912 ? -33.167 -9.976 18.333 1.00 83.50 912 SER A O 1
ATOM 7195 N N . VAL A 1 913 ? -33.545 -9.221 16.242 1.00 86.00 913 VAL A N 1
ATOM 7196 C CA . VAL A 1 913 ? -33.917 -10.523 15.655 1.00 86.00 913 VAL A CA 1
ATOM 7197 C C . VAL A 1 913 ? -32.849 -11.114 14.726 1.00 86.00 913 VAL A C 1
ATOM 7199 O O . VAL A 1 913 ? -32.869 -12.325 14.494 1.00 86.00 913 VAL A O 1
ATOM 7202 N N . ASP A 1 914 ? -31.911 -10.323 14.188 1.00 85.94 914 ASP A N 1
ATOM 7203 C CA . ASP A 1 914 ? -30.940 -10.845 13.212 1.00 85.94 914 ASP A CA 1
ATOM 7204 C C . ASP A 1 914 ? -30.019 -11.917 13.823 1.00 85.94 914 ASP A C 1
ATOM 7206 O O . ASP A 1 914 ? -29.638 -11.865 14.995 1.00 85.94 914 ASP A O 1
ATOM 7210 N N . LYS A 1 915 ? -29.674 -12.920 13.010 1.00 84.62 915 LYS A N 1
ATOM 7211 C CA . LYS A 1 915 ? -28.838 -14.057 13.414 1.00 84.62 915 LYS A CA 1
ATOM 7212 C C . LYS A 1 915 ? -27.356 -13.697 13.474 1.00 84.62 915 LYS A C 1
ATOM 7214 O O . LYS A 1 915 ? -26.608 -14.393 14.152 1.00 84.62 915 LYS A O 1
ATOM 7219 N N . ASP A 1 916 ? -26.937 -12.670 12.736 1.00 86.50 916 ASP A N 1
ATOM 7220 C CA . ASP A 1 916 ? -25.539 -12.263 12.642 1.00 86.50 916 ASP A CA 1
ATOM 7221 C C . ASP A 1 916 ? -25.198 -11.147 13.644 1.00 86.50 916 ASP A C 1
ATOM 7223 O O . ASP A 1 916 ? -25.770 -10.054 13.617 1.00 86.50 916 ASP A O 1
ATOM 7227 N N . ASP A 1 917 ? -24.229 -11.413 14.522 1.00 78.88 917 ASP A N 1
ATOM 7228 C CA . ASP A 1 917 ? -23.811 -10.503 15.597 1.00 78.88 917 ASP A CA 1
ATOM 7229 C C . ASP A 1 917 ? -23.259 -9.175 15.070 1.00 78.88 917 ASP A C 1
ATOM 7231 O O . ASP A 1 917 ? -23.517 -8.118 15.655 1.00 78.88 917 ASP A O 1
ATOM 7235 N N . LEU A 1 918 ? -22.537 -9.216 13.947 1.00 79.62 918 LEU A N 1
ATOM 7236 C CA . LEU A 1 918 ? -21.979 -8.025 13.309 1.00 79.62 918 LEU A CA 1
ATOM 7237 C C . LEU A 1 918 ? -23.087 -7.146 12.722 1.00 79.62 918 LEU A C 1
ATOM 7239 O O . LEU A 1 918 ? -23.073 -5.932 12.922 1.00 79.62 918 LEU A O 1
ATOM 7243 N N . THR A 1 919 ? -24.084 -7.742 12.065 1.00 83.38 919 THR A N 1
ATOM 7244 C CA . THR A 1 919 ? -25.267 -7.022 11.568 1.00 83.38 919 THR A CA 1
ATOM 7245 C C . THR A 1 919 ? -26.017 -6.344 12.711 1.00 83.38 919 THR A C 1
ATOM 7247 O O . THR A 1 919 ? -26.349 -5.162 12.604 1.00 83.38 919 THR A O 1
ATOM 7250 N N . ARG A 1 920 ? -26.219 -7.043 13.839 1.00 82.69 920 ARG A N 1
ATOM 7251 C CA . ARG A 1 920 ? -26.851 -6.462 15.037 1.00 82.69 920 ARG A CA 1
ATOM 7252 C C . ARG A 1 920 ? -26.047 -5.296 15.603 1.00 82.69 920 ARG A C 1
ATOM 7254 O O . ARG A 1 920 ? -26.617 -4.262 15.946 1.00 82.69 920 ARG A O 1
ATOM 7261 N N . TYR A 1 921 ? -24.724 -5.436 15.669 1.00 79.25 921 TYR A N 1
ATOM 7262 C CA . TYR A 1 921 ? -23.839 -4.358 16.102 1.00 79.25 921 TYR A CA 1
ATOM 7263 C C . TYR A 1 921 ? -23.938 -3.135 15.180 1.00 79.25 921 TYR A C 1
ATOM 7265 O O . TYR A 1 921 ? -24.153 -2.023 15.663 1.00 79.25 921 TYR A O 1
ATOM 7273 N N . HIS A 1 922 ? -23.851 -3.326 13.861 1.00 79.62 922 HIS A N 1
ATOM 7274 C CA . HIS A 1 922 ? -23.993 -2.232 12.900 1.00 79.62 922 HIS A CA 1
ATOM 7275 C C . HIS A 1 922 ? -25.378 -1.579 12.981 1.00 79.62 922 HIS A C 1
ATOM 7277 O O . HIS A 1 922 ? -25.467 -0.354 12.945 1.00 79.62 922 HIS A O 1
ATOM 7283 N N . ALA A 1 923 ? -26.446 -2.357 13.180 1.00 83.38 923 ALA A N 1
ATOM 7284 C CA . ALA A 1 923 ? -27.796 -1.823 13.355 1.00 83.38 923 ALA A CA 1
ATOM 7285 C C . ALA A 1 923 ? -27.904 -0.941 14.608 1.00 83.38 923 ALA A C 1
ATOM 7287 O O . ALA A 1 923 ? -28.463 0.152 14.539 1.00 83.38 923 ALA A O 1
ATOM 7288 N N . ARG A 1 924 ? -27.283 -1.347 15.725 1.00 79.81 924 ARG A N 1
ATOM 7289 C CA . ARG A 1 924 ? -27.192 -0.522 16.941 1.00 79.81 924 ARG A CA 1
ATOM 7290 C C . ARG A 1 924 ? -26.455 0.794 16.697 1.00 79.81 924 ARG A C 1
ATOM 7292 O O . ARG A 1 924 ? -26.880 1.837 17.192 1.00 79.81 924 ARG A O 1
ATOM 7299 N N . VAL A 1 925 ? -25.354 0.760 15.943 1.00 77.00 925 VAL A N 1
ATOM 7300 C CA . VAL A 1 925 ? -24.614 1.978 15.570 1.00 77.00 925 VAL A CA 1
ATOM 7301 C C . VAL A 1 925 ? -25.494 2.891 14.713 1.00 77.00 925 VAL A C 1
ATOM 7303 O O . VAL A 1 925 ? -25.585 4.083 15.001 1.00 77.00 925 VAL A O 1
ATOM 7306 N N . ALA A 1 926 ? -26.200 2.333 13.726 1.00 80.69 926 ALA A N 1
ATOM 7307 C CA . ALA A 1 926 ? -27.125 3.079 12.878 1.00 80.69 926 ALA A CA 1
ATOM 7308 C C . ALA A 1 926 ? -28.261 3.730 13.684 1.00 80.69 926 ALA A C 1
ATOM 7310 O O . ALA A 1 926 ? -28.561 4.901 13.475 1.00 80.69 926 ALA A O 1
ATOM 7311 N N . LEU A 1 927 ? -28.855 3.007 14.640 1.00 80.12 927 LEU A N 1
ATOM 7312 C CA . LEU A 1 927 ? -29.894 3.530 15.536 1.00 80.12 927 LEU A CA 1
ATOM 7313 C C . LEU A 1 927 ? -29.377 4.674 16.406 1.00 80.12 927 LEU A C 1
ATOM 7315 O O . LEU A 1 927 ? -30.055 5.690 16.536 1.00 80.12 927 LEU A O 1
ATOM 7319 N N . SER A 1 928 ? -28.162 4.545 16.945 1.00 77.19 928 SER A N 1
ATOM 7320 C CA . SER A 1 928 ? -27.523 5.622 17.705 1.00 77.19 928 SER A CA 1
ATOM 7321 C C . SER A 1 928 ? -27.322 6.878 16.855 1.00 77.19 928 SER A C 1
ATOM 7323 O O . SER A 1 928 ? -27.513 7.982 17.362 1.00 77.19 928 SER A O 1
ATOM 7325 N N . ASP A 1 929 ? -26.932 6.733 15.587 1.00 73.12 929 ASP A N 1
ATOM 7326 C CA . ASP A 1 929 ? -26.780 7.868 14.670 1.00 73.12 929 ASP A CA 1
ATOM 7327 C C . ASP A 1 929 ? -28.147 8.484 14.313 1.00 73.12 929 ASP A C 1
ATOM 7329 O O . ASP A 1 929 ? -28.280 9.704 14.211 1.00 73.12 929 ASP A O 1
ATOM 7333 N N . LEU A 1 930 ? -29.192 7.663 14.191 1.00 75.75 930 LEU A N 1
ATOM 7334 C CA . LEU A 1 930 ? -30.543 8.102 13.835 1.00 75.75 930 LEU A CA 1
ATOM 7335 C C . LEU A 1 930 ? -31.270 8.788 15.007 1.00 75.75 930 LEU A C 1
ATOM 7337 O O . LEU A 1 930 ? -31.921 9.813 14.807 1.00 75.75 930 LEU A O 1
ATOM 7341 N N . ASP A 1 931 ? -31.093 8.305 16.241 1.00 73.25 931 ASP A N 1
ATOM 7342 C CA . ASP A 1 931 ? -31.607 8.937 17.470 1.00 73.25 931 ASP A CA 1
ATOM 7343 C C . ASP A 1 931 ? -31.095 10.372 17.636 1.00 73.25 931 ASP A C 1
ATOM 7345 O O . ASP A 1 931 ? -31.790 11.256 18.139 1.00 73.25 931 ASP A O 1
ATOM 7349 N N . VAL A 1 932 ? -29.858 10.609 17.216 1.00 67.56 932 VAL A N 1
ATOM 7350 C CA . VAL A 1 932 ? -29.211 11.923 17.244 1.00 67.56 932 VAL A CA 1
ATOM 7351 C C . VAL A 1 932 ? -29.863 12.858 16.244 1.00 67.56 932 VAL A C 1
ATOM 7353 O O . VAL A 1 932 ? -30.164 14.005 16.579 1.00 67.56 932 VAL A O 1
ATOM 7356 N N . ILE A 1 933 ? -30.085 12.358 15.029 1.00 65.19 933 ILE A N 1
ATOM 7357 C CA . ILE A 1 933 ? -30.733 13.103 13.950 1.00 65.19 933 ILE A CA 1
ATOM 7358 C C . ILE A 1 933 ? -32.155 13.492 14.385 1.00 65.19 933 ILE A C 1
ATOM 7360 O O . ILE A 1 933 ? -32.508 14.670 14.338 1.00 65.19 933 ILE A O 1
ATOM 7364 N N . ILE A 1 934 ? -32.928 12.543 14.930 1.00 67.19 934 ILE A N 1
ATOM 7365 C CA . ILE A 1 934 ? -34.300 12.776 15.415 1.00 67.19 934 ILE A CA 1
ATOM 7366 C C . ILE A 1 934 ? -34.337 13.751 16.608 1.00 67.19 934 ILE A C 1
ATOM 7368 O O . ILE A 1 934 ? -35.209 14.619 16.673 1.00 67.19 934 ILE A O 1
ATOM 7372 N N . LYS A 1 935 ? -33.399 13.660 17.562 1.00 64.06 935 LYS A N 1
ATOM 7373 C CA . LYS A 1 935 ? -33.327 14.607 18.696 1.00 64.06 935 LYS A CA 1
ATOM 7374 C C . LYS A 1 935 ? -32.971 16.029 18.252 1.00 64.06 935 LYS A C 1
ATOM 7376 O O . LYS A 1 935 ? -33.439 16.987 18.864 1.00 64.06 935 LYS A O 1
ATOM 7381 N N . GLY A 1 936 ? -32.180 16.172 17.187 1.00 56.53 936 GLY A N 1
ATOM 7382 C CA . GLY A 1 936 ? -31.897 17.462 16.557 1.00 56.53 936 GLY A CA 1
ATOM 7383 C C . GLY A 1 936 ? -33.142 18.125 15.954 1.00 56.53 936 GLY A C 1
ATOM 7384 O O . GLY A 1 936 ? -33.320 19.331 16.122 1.00 56.53 936 GLY A O 1
ATOM 7385 N N . GLU A 1 937 ? -34.019 17.342 15.318 1.00 51.09 937 GLU A N 1
ATOM 7386 C CA . GLU A 1 937 ? -35.302 17.781 14.731 1.00 51.09 937 GLU A CA 1
ATOM 7387 C C . GLU A 1 937 ? -36.300 18.281 15.793 1.00 51.09 937 GLU A C 1
ATOM 7389 O O . GLU A 1 937 ? -36.804 19.401 15.702 1.00 51.09 937 GLU A O 1
ATOM 7394 N N . LEU A 1 938 ? -36.524 17.495 16.855 1.00 49.00 938 LEU A N 1
ATOM 7395 C CA . LEU A 1 938 ? -37.485 17.811 17.930 1.00 49.00 938 LEU A CA 1
ATOM 7396 C C . LEU A 1 938 ? -37.127 19.077 18.727 1.00 49.00 938 LEU A C 1
ATOM 7398 O O . LEU A 1 938 ? -37.995 19.688 19.342 1.00 49.00 938 LEU A O 1
ATOM 7402 N N . SER A 1 939 ? -35.854 19.482 18.721 1.00 46.72 939 SER A N 1
ATOM 7403 C CA . SER A 1 939 ? -35.385 20.695 19.407 1.00 46.72 939 SER A CA 1
ATOM 7404 C C . SER A 1 939 ? -35.665 22.002 18.648 1.00 46.72 939 SER A C 1
ATOM 7406 O O . SER A 1 939 ? -35.442 23.079 19.200 1.00 46.72 939 SER A O 1
ATOM 7408 N N . LYS A 1 940 ? -36.132 21.926 17.391 1.00 42.59 940 LYS A N 1
ATOM 7409 C CA . LYS A 1 940 ? -36.359 23.087 16.509 1.00 42.59 940 LYS A CA 1
ATOM 7410 C C . LYS A 1 940 ? -37.806 23.274 16.056 1.00 42.59 940 LYS A C 1
ATOM 7412 O O . LYS A 1 940 ? -38.095 24.313 15.470 1.00 42.59 940 LYS A O 1
ATOM 7417 N N . THR A 1 941 ? -38.711 22.333 16.318 1.00 29.72 941 THR A N 1
ATOM 7418 C CA . THR A 1 941 ? -40.153 22.589 16.199 1.00 29.72 941 THR A CA 1
ATOM 7419 C C . THR A 1 941 ? -40.572 23.540 17.320 1.00 29.72 941 THR A C 1
ATOM 7421 O O . THR A 1 941 ? -40.513 23.125 18.481 1.00 29.72 941 THR A O 1
ATOM 7424 N N . PRO A 1 942 ? -40.963 24.797 17.034 1.00 33.00 942 PRO A N 1
ATOM 7425 C CA . PRO A 1 942 ? -41.599 25.606 18.054 1.00 33.00 942 PRO A CA 1
ATOM 7426 C C . PRO A 1 942 ? -42.951 24.957 18.369 1.00 33.00 942 PRO A C 1
ATOM 7428 O O . PRO A 1 942 ? -43.720 24.641 17.458 1.00 33.00 942 PRO A O 1
ATOM 7431 N N . LEU A 1 943 ? -43.187 24.704 19.654 1.00 30.84 943 LEU A N 1
ATOM 7432 C CA . LEU A 1 943 ? -44.542 24.623 20.195 1.00 30.84 943 LEU A CA 1
ATOM 7433 C C . LEU A 1 943 ? -45.239 25.973 20.023 1.00 30.84 943 LEU A C 1
ATOM 7435 O O . LEU A 1 943 ? -44.545 27.005 20.199 1.00 30.84 943 LEU A O 1
#

Radius of gyration: 39.01 Å; chains: 1; bounding box: 109×56×125 Å

InterPro domains:
  IPR011989 Armadillo-like helical [G3DSA:1.25.10.10] (627-930)
  IPR016024 Armadillo-type fold [SSF48371] (212-929)
  IPR019414 RNA polymerase II assembly factor Rtp1, C-terminal domain 2 [PF10304] (904-931)
  IPR019451 RNA polymerase II assembly factor Rtp1, C-terminal [PF10363] (695-806)
  IPR039600 TANGO6/Rtp1 [PTHR20959] (24-935)
  IPR057347 TANGO6, N-terminal domain [PF25267] (93-267)
  IPR057407 TANGO6, HEAT repeat [PF23565] (270-487)